Protein AF-0000000075637520 (afdb_homodimer)

Organism: Culex quinquefasciatus (NCBI:txid7176)

Secondary structure (DSSP, 8-state):
----------HHHHHHHHHHHHHHHHHHHHHH---HHHHHHHSSS--HHHHHHHHHHHHHHHHHHHHHHH--EEEEE-SS-EEGGGSPPPEEEEEES--S-TTT--HHHHHHHHHTT-HHHHS-HHHHHHHHHHTTT-SS------------TTHHHHHHHHSPPHHHHEEEEEETTEEE-HHHHEEEEEETTEEEEEESPPPHHHHB-GGGB-TT---B---SPP-EETTTEEPTT---S---SS-STTSEEEEEEEEEGGG--SSSSSS--SEEEEEE-TTS---TTTS-EEE-TTEEEEEEEEEEEEEE-TTGGGS-HHHHTSB-TTTS--SSBSS--HHHHHHHHHHHHHHHHHSSB-TTS--BTTPPBP-GGGHHHHHHHHHHHHHHHHHHHHT---TT------PPBSSEEEEEEEEEEEE--TTSSS-----SS-GGGEEEEEEEEEES-SEE--EEEEESS-HHHHHHHHHHHHHHHT---HHHHHHHHIIIIIHHHHHHHHHHHHHHHHHHHHHHHTTS--/----------HHHHHHHHHHHHHHHHHHHHHH---HHHHHHHSSS--THHHHHHHHHHHHHHHHHHHHHH--EEEEE-SS-EEGGGSPPPEEEEEES--S-TTT--HHHHHHHHHTT-HHHHS-HHHHHHHHHHHTT--S------------TTHHHHHHHHSPPHHHHEEEEEETTEEE-HHHHEEEEEETTEEEEEESPPPHHHHB-GGGB-TT---B---SPP-EETTTEEPTT---S---SS-STTSSEEEEEEEEGGG--SSSSSS--SEEEEEE-TTS---TTTS-EEE-TTEEEEEEEEEEEEEE-TTGGGS-HHHHTSB-TTTS--SSBSS--HHHHHHHHHHHHHHHHHSSB-TTS--BTTPPBP-GGGHHHHHHHHHHHHHHHHHHHHT---TT------PPBSSEEEEEEEEEEEE--TTTS------SS-GGGEEEEEEEEEES-SEE--EEEEESS-HHHHHHHHHHHHHHHT---HHHHHHHHIIIIIHHHHHHHHHHHHHHHHHHHHHHHTTS--

Solvent-accessible surface area (backbone atoms only — not comparable to full-atom values): 56866 Å² total; per-residue (Å²): 137,81,82,74,78,73,79,70,79,66,58,66,58,53,51,52,49,49,50,51,41,46,48,49,29,46,51,50,36,32,71,64,43,79,27,64,45,47,37,48,60,66,43,87,84,56,63,71,66,55,58,50,44,52,50,49,43,51,51,51,45,48,51,52,50,49,49,39,70,71,52,30,65,39,81,33,39,41,61,58,72,38,54,42,54,70,42,66,46,64,10,41,35,41,31,59,43,53,56,40,45,40,90,81,54,41,61,71,61,48,48,52,27,53,75,65,71,40,40,81,77,71,46,54,71,70,56,49,52,44,49,52,42,52,48,66,57,26,76,57,78,74,69,77,69,80,68,75,51,56,65,40,87,53,38,60,60,45,45,61,69,40,36,67,55,64,79,67,34,47,73,46,26,28,54,58,78,37,80,47,63,48,72,79,53,34,28,53,28,52,29,75,76,39,73,25,34,30,29,43,48,60,15,43,80,67,44,33,32,62,90,48,32,30,89,83,65,70,54,46,67,40,78,67,72,68,28,58,40,80,87,77,34,62,43,93,88,45,58,35,51,47,54,43,64,48,27,24,65,58,39,26,44,36,40,30,35,41,43,50,56,80,30,62,55,60,66,51,45,90,63,57,67,38,33,40,36,29,78,42,47,34,84,47,70,73,56,64,86,79,48,63,51,73,44,51,66,33,22,32,36,40,35,36,32,48,73,47,37,38,38,59,38,73,72,39,63,71,49,54,45,79,78,64,60,23,37,51,54,80,72,50,87,52,78,58,31,63,52,48,37,34,60,43,43,47,52,51,39,50,38,52,46,19,30,71,74,60,66,18,35,53,82,55,44,86,42,43,62,85,57,44,29,44,24,67,67,44,45,66,50,48,51,47,32,52,50,50,49,52,50,28,53,51,24,53,75,70,67,43,85,55,83,90,45,73,69,70,81,58,48,47,41,38,48,41,67,44,79,41,78,42,73,32,61,35,66,37,44,75,83,53,53,80,70,76,70,61,68,86,69,74,64,94,46,48,39,50,24,35,42,38,38,22,35,56,50,37,55,38,64,32,36,30,33,34,60,69,50,45,71,60,50,50,46,8,52,44,9,36,47,32,34,71,68,34,52,31,11,40,48,48,49,51,49,45,47,39,36,66,50,53,44,33,50,52,50,49,53,49,50,52,50,52,51,56,52,53,56,57,58,60,60,60,65,66,64,68,76,112,136,82,80,76,80,75,81,72,78,69,57,66,60,53,51,52,52,47,49,51,46,48,48,48,38,49,51,50,38,37,70,62,44,76,26,62,46,53,36,49,66,69,41,89,84,62,67,70,66,55,57,49,44,53,50,49,41,51,51,44,44,47,49,53,49,51,49,38,71,72,48,32,56,38,26,38,72,44,94,56,73,38,55,42,54,72,43,66,44,66,10,40,36,42,31,60,42,50,58,39,44,40,87,80,53,41,61,71,60,46,48,53,26,53,74,65,70,40,39,80,79,70,47,55,71,68,56,49,52,44,48,52,40,51,50,66,55,25,74,57,78,75,67,75,66,80,66,77,48,58,66,41,85,53,38,61,60,46,43,60,69,40,39,67,55,64,78,66,34,49,74,45,27,29,53,57,79,37,80,46,63,49,73,78,54,35,28,54,27,51,28,72,78,39,73,26,34,31,29,42,49,60,15,45,80,68,45,34,33,63,90,50,31,29,87,82,62,70,54,46,67,40,78,65,72,67,29,60,41,82,88,76,33,63,43,93,88,46,57,34,52,46,56,43,69,49,31,32,89,60,40,24,43,36,38,30,35,42,43,49,55,78,30,59,54,42,66,49,45,91,26,45,66,40,32,40,36,30,78,42,49,36,86,48,70,73,56,66,73,51,46,63,43,58,45,33,67,31,21,34,36,43,34,36,32,48,74,47,36,38,36,58,37,76,73,39,62,70,48,54,47,80,78,54,55,23,36,50,53,81,72,49,88,50,77,58,32,64,52,48,37,33,60,42,43,48,53,52,39,52,36,52,46,20,32,71,74,61,66,20,35,52,80,55,44,86,41,43,64,86,57,46,31,44,24,69,67,42,44,65,49,47,53,47,33,54,50,49,49,51,49,29,52,44,24,55,74,69,68,43,85,57,86,90,47,73,70,69,81,62,48,46,39,39,50,43,68,43,78,40,72,46,72,47,77,44,83,41,70,67,80,77,55,80,67,78,74,63,70,87,72,70,70,94,47,46,39,48,25,35,41,38,40,25,35,63,51,36,56,39,64,34,36,30,33,36,60,71,46,44,71,66,52,51,50,49,37,43,44,2,33,35,6,18,50,32,30,36,45,74,65,40,52,51,48,46,48,38,44,67,50,53,42,50,50,50,52,49,53,47,51,50,51,51,52,56,54,53,58,58,59,61,61,62,66,68,65,68,77,111

pLDDT: mean 79.51, std 17.0, range [26.41, 98.44]

Radius of gyration: 40.99 Å; Cα contacts (8 Å, |Δi|>4): 1881; chains: 2; bounding box: 106×141×82 Å

Nearest PDB structures (foldseek):
  9btu-assembly1_B  TM=6.137E-01  e=2.411E-18  Homo sapiens
  9btg-assembly1_B  TM=5.926E-01  e=7.525E-19  Homo sapiens
  9blr-assembly1_B  TM=6.128E-01  e=3.624E-18  Homo sapiens
  9btg-assembly1_A  TM=6.093E-01  e=1.033E-17  Homo sapiens
  6wth-assembly1_B  TM=6.065E-01  e=1.000E-16  Homo sapiens

Foldseek 3Di:
DPPPPCPPPPPVVVVVVLVVLLLVLQCVCLVVFPFPLSVQVSDPPHDPVSVVLVVVLVVVLVVLVVVCVQDQKDWDWDPDWDFQQQAFDWKKKKAFLQQAFCVLPNPVVCLVCQVVVNNPVPPDPLSVLLVQLLVQLFPDPSHPDPPPPFFDQCSLVSSVVGGDDPPQWFDWKDALQHTDDVPVQWKWFQESNGTIIMGQAAACVAWWDVVFFAPPDHGIDDDDDAQADLQPTGDVVTQGSHTFQWFDLSRGMKTKTKDFQNSDDQRRYPSAGFMWMDTDHNNADDYRVPDTDGFHFQKEKEKAKDKAKAAEDPVLVPDDCVSSQADAQPRDDDSTTSTAFLRVLVLSQLQVLLCVQQVAGDSNGGHGHPGTHGTPVCVVVSVVSVVLQVVLVVCVVVVHDDPPRDHSSRTGHNIHMDIDIDMDMDRHPPVPDPPPVPDPDDVVGMTMYMYGYGYNGRIDIYIYMDGDQDPVNSVVVSQVSCCVSRVDDVVSVVSVVCSNPVSSVVVVVVVVVVVVVVVVVVVVVVPPPD/DDPPPPPPPPVVVVVVVLVVLLVVLLCVCLVPFPFPLSVQVPDPPHDDVSVVLVVVLVVVLVVLVVVCVQDQKDWFWDPDWDFQQQAFDWKKKKAFLQQAFCVLPNVVVCLVCQVVVNNPVPDDPLSVLLVQLLVQLFPDVSDPDPPPPFFDQCSLVSSVVGGDDPPQWFDWKDALNHTDDVPVQWKWFQESNGTITMGQAAACVAWWDCVFFAPPQHGIDDDDHAQADLQPTGDVPTQGSHTFQWFDLSRGMKTKTKDFQNSDDQRGYDSAGFMWMDTFHNNADDYRVPDTDGFHFQKEKEKAKDKAKAAEDPVLVPDDCVSSQADAQPRDDDSTTSGDFLRVLVLSLLQVLLCVQQVAGDSNGGHGHPGTHGTPVCVVVSVVSVVLQVVLVVCVVVVHDDPPRDHSSRTGHNIHMDIDIDMDMDRHPPVPDPPDPPDPDDVVGMTMYMYGYGYNGRIDIYIYMDGDCDPVNSVVSSQVSCCVSRVQHPVSVVSVCCSNPVVSVVVVVVVVVVVVVVVVVVVVVVPPPD

Sequence (1060 aa):
MELEDGHKPDSPLRRKVLLKLSKQAGYEFCDVTSIHGVKQCFGSDKFLPEKYRVQYCLNQMYSVYRKWERDPIIVSFDQHPQPIYSIPFPAITICPETKVKSSTLNLTETFILVRSRKLDETMDSERVRKLMALLQLCDYQLYDRNENATADEDTLQLLRQLAIPSFEVFNACLWRASSFRCLNLFKTTLTEKGFCFTFNMIGNNELLRKEELDSRYAFNSETRESHWDLDTGYRQGGVFPFRVVAGDYNEGLKVMLLAKKVDMDYFCGDKFQGFRVLLHMPNEYPQLSSQFFRIPLNQELIVTVTPRVMSTDDHAMLYSADKRNCYHGTERYLRFFRIYNRRNCEVECLTNITLQLCDCVRFWMPRPVGAPLCGLRDNPCAEKAMSNMIKAEAAKVKGESVENAAYCNCMPSCTHVEYQTQISQADWEWQQGGFFDFDKRQPDDVHQSKMVIYFKESHFIPISRNEINSISDLFASAGGLMGLFMGVSLISLVELLYYCTVRPFTLWKLSRRRRSSANHCSSKESDGVQMELEDGHKPDSPLRRKVLLKLSKQAGYEFCDVTSIHGVKQCFGSDKFLPEKYRVQYCLNQMYSVYRKWERDPIIVSFDQHPQPIYSIPFPAITICPETKVKSSTLNLTETFILVRSRKLDETMDSERVRKLMALLQLCDYQLYDRNENATADEDTLQLLRQLAIPSFEVFNACLWRASSFRCLNLFKTTLTEKGFCFTFNMIGNNELLRKEELDSRYAFNSETRESHWDLDTGYRQGGVFPFRVVAGDYNEGLKVMLLAKKVDMDYFCGDKFQGFRVLLHMPNEYPQLSSQFFRIPLNQELIVTVTPRVMSTDDHAMLYSADKRNCYHGTERYLRFFRIYNRRNCEVECLTNITLQLCDCVRFWMPRPVGAPLCGLRDNPCAEKAMSNMIKAEAAKVKGESVENAAYCNCMPSCTHVEYQTQISQADWEWQQGGFFDFDKRQPDDVHQSKMVIYFKESHFIPISRNEINSISDLFASAGGLMGLFMGVSLISLVELLYYCTVRPFTLWKLSRRRRSSANHCSSKESDGVQ

InterPro domains:
  IPR001873 Epithelial sodium channel [PF00858] (29-499)
  IPR001873 Epithelial sodium channel [PR01078] (85-101)
  IPR001873 Epithelial sodium channel [PR01078] (274-292)
  IPR001873 Epithelial sodium channel [PR01078] (351-368)
  IPR001873 Epithelial sodium channel [PR01078] (410-430)
  IPR001873 Epithelial sodium channel [PR01078] (479-495)
  IPR001873 Epithelial sodium channel [PTHR11690] (25-506)

Structure (mmCIF, N/CA/C/O backbone):
data_AF-0000000075637520-model_v1
#
loop_
_entity.id
_entity.type
_entity.pdbx_description
1 polymer Pickpocket
#
loop_
_atom_site.group_PDB
_atom_site.id
_atom_site.type_symbol
_atom_site.label_atom_id
_atom_site.label_alt_id
_atom_site.label_comp_id
_atom_site.label_asym_id
_atom_site.label_entity_id
_atom_site.label_seq_id
_atom_site.pdbx_PDB_ins_code
_atom_site.Cartn_x
_atom_site.Cartn_y
_atom_site.Cartn_z
_atom_site.occupancy
_atom_site.B_iso_or_equiv
_atom_site.auth_seq_id
_atom_site.auth_comp_id
_atom_site.auth_asym_id
_atom_site.auth_atom_id
_atom_site.pdbx_PDB_model_num
ATOM 1 N N . MET A 1 1 ? 48.969 73 46.875 1 26.84 1 MET A N 1
ATOM 2 C CA . MET A 1 1 ? 47.594 72.812 47.312 1 26.84 1 MET A CA 1
ATOM 3 C C . MET A 1 1 ? 46.688 72.5 46.125 1 26.84 1 MET A C 1
ATOM 5 O O . MET A 1 1 ? 46.469 73.375 45.281 1 26.84 1 MET A O 1
ATOM 9 N N . GLU A 1 2 ? 46.812 71.25 45.594 1 30.94 2 GLU A N 1
ATOM 10 C CA . GLU A 1 2 ? 46.219 70.562 44.438 1 30.94 2 GLU A CA 1
ATOM 11 C C . GLU A 1 2 ? 44.688 70.562 44.531 1 30.94 2 GLU A C 1
ATOM 13 O O . GLU A 1 2 ? 44.156 70.188 45.562 1 30.94 2 GLU A O 1
ATOM 18 N N . LEU A 1 3 ? 44 71.5 43.875 1 32.38 3 LEU A N 1
ATOM 19 C CA . LEU A 1 3 ? 42.562 71.625 43.719 1 32.38 3 LEU A CA 1
ATOM 20 C C . LEU A 1 3 ? 42 70.312 43.18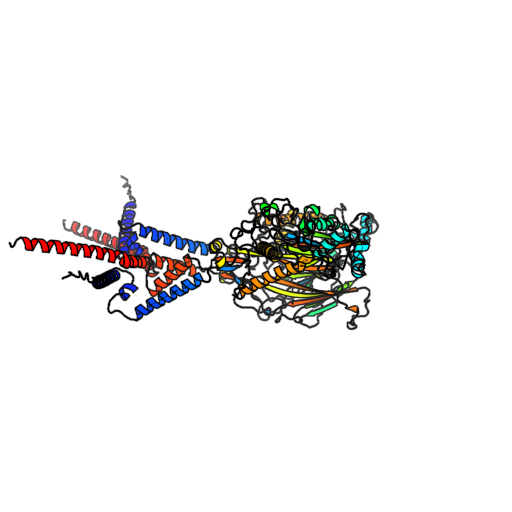8 1 32.38 3 LEU A C 1
ATOM 22 O O . LEU A 1 3 ? 42.312 69.875 42.062 1 32.38 3 LEU A O 1
ATOM 26 N N . GLU A 1 4 ? 41.969 69.25 44.031 1 31.64 4 GLU A N 1
ATOM 27 C CA . GLU A 1 4 ? 41.219 68 43.75 1 31.64 4 GLU A CA 1
ATOM 28 C C . GLU A 1 4 ? 39.781 68.312 43.312 1 31.64 4 GLU A C 1
ATOM 30 O O . GLU A 1 4 ? 39.031 68.875 44.062 1 31.64 4 GLU A O 1
ATOM 35 N N . ASP A 1 5 ? 39.594 68.625 42.031 1 33.69 5 ASP A N 1
ATOM 36 C CA . ASP A 1 5 ? 38.312 68.75 41.375 1 33.69 5 ASP A CA 1
ATOM 37 C C . ASP A 1 5 ? 37.438 67.562 41.594 1 33.69 5 ASP A C 1
ATOM 39 O O . ASP A 1 5 ? 37.719 66.5 41.062 1 33.69 5 ASP A O 1
ATOM 43 N N . GLY A 1 6 ? 37.062 67.188 42.875 1 34.22 6 GLY A N 1
ATOM 44 C CA . GLY A 1 6 ? 36.094 66.188 43.188 1 34.22 6 GLY A CA 1
ATOM 45 C C . GLY A 1 6 ? 34.812 66.312 42.406 1 34.22 6 GLY A C 1
ATOM 46 O O . GLY A 1 6 ? 33.906 67.062 42.75 1 34.22 6 GLY A O 1
ATOM 47 N N . HIS A 1 7 ? 34.781 66.25 41.062 1 36.75 7 HIS A N 1
ATOM 48 C CA . HIS A 1 7 ? 33.531 66.125 40.312 1 36.75 7 HIS A CA 1
ATOM 49 C C . HIS A 1 7 ? 32.656 65 40.812 1 36.75 7 HIS A C 1
ATOM 51 O O . HIS A 1 7 ? 33.031 63.812 40.656 1 36.75 7 HIS A O 1
ATOM 57 N N . LYS A 1 8 ? 32.031 65.125 42.062 1 42.31 8 LYS A N 1
ATOM 58 C CA . LYS A 1 8 ? 31.062 64.188 42.625 1 42.31 8 LYS A CA 1
ATOM 59 C C . LYS A 1 8 ? 30 63.812 41.625 1 42.31 8 LYS A C 1
ATOM 61 O O . LYS A 1 8 ? 29.469 64.688 40.906 1 42.31 8 LYS A O 1
ATOM 66 N N . PRO A 1 9 ? 29.969 62.562 41.281 1 41.44 9 PRO A N 1
ATOM 67 C CA . PRO A 1 9 ? 29.016 62 40.312 1 41.44 9 PRO A CA 1
ATOM 68 C C . PRO A 1 9 ? 27.562 62.344 40.656 1 41.44 9 PRO A C 1
ATOM 70 O O . PRO A 1 9 ? 27.125 62.125 41.781 1 41.44 9 PRO A O 1
ATOM 73 N N . ASP A 1 10 ? 26.984 63.5 40.188 1 45.56 10 ASP A N 1
ATOM 74 C CA . ASP A 1 10 ? 25.594 63.938 40.094 1 45.56 10 ASP A CA 1
ATOM 75 C C . ASP A 1 10 ? 24.688 62.812 39.625 1 45.56 10 ASP A C 1
ATOM 77 O O . ASP A 1 10 ? 23.531 63.031 39.281 1 45.56 10 ASP A O 1
ATOM 81 N N . SER A 1 11 ? 25.188 61.562 39.75 1 51.53 11 SER A N 1
ATOM 82 C CA . SER A 1 11 ? 24.516 60.438 39.125 1 51.53 11 SER A CA 1
ATOM 83 C C . SER A 1 11 ? 23.234 60.094 39.875 1 51.53 11 SER A C 1
ATOM 85 O O . SER A 1 11 ? 22.234 59.719 39.25 1 51.53 11 SER A O 1
ATOM 87 N N . PRO A 1 12 ? 23.219 60.312 41.219 1 58.28 12 PRO A N 1
ATOM 88 C CA . PRO A 1 12 ? 21.984 59.875 41.906 1 58.28 12 PRO A CA 1
ATOM 89 C C . PRO A 1 12 ? 20.797 60.781 41.625 1 58.28 12 PRO A C 1
ATOM 91 O O . PRO A 1 12 ? 19.656 60.344 41.594 1 58.28 12 PRO A O 1
ATOM 94 N N . LEU A 1 13 ? 21 62.062 41.375 1 56.91 13 LEU A N 1
ATOM 95 C CA . LEU A 1 13 ? 19.938 63.031 41.156 1 56.91 13 LEU A CA 1
ATOM 96 C C . LEU A 1 13 ? 19.266 62.812 39.812 1 56.91 13 LEU A C 1
ATOM 98 O O . LEU A 1 13 ? 18.047 62.938 39.688 1 56.91 13 LEU A O 1
ATOM 102 N N . ARG A 1 14 ? 20.047 62.344 38.906 1 57.91 14 ARG A N 1
ATOM 103 C CA . ARG A 1 14 ? 19.5 62.062 37.594 1 57.91 14 ARG A CA 1
ATOM 104 C C . ARG A 1 14 ? 18.562 60.875 37.625 1 57.91 14 ARG A C 1
ATOM 106 O O . ARG A 1 14 ? 17.516 60.875 37 1 57.91 14 ARG A O 1
ATOM 113 N N . ARG A 1 15 ? 18.969 59.969 38.469 1 58.31 15 ARG A N 1
ATOM 114 C CA . ARG A 1 15 ? 18.125 58.781 38.594 1 58.31 15 ARG A CA 1
ATOM 115 C C . ARG A 1 15 ? 16.812 59.125 39.281 1 58.31 15 ARG A C 1
ATOM 117 O O . ARG A 1 15 ? 15.758 58.594 38.906 1 58.31 15 ARG A O 1
ATOM 124 N N . LYS A 1 16 ? 16.859 59.969 40.25 1 61.53 16 LYS A N 1
ATOM 125 C CA . LYS A 1 16 ? 15.664 60.375 41 1 61.53 16 LYS A CA 1
ATOM 126 C C . LYS A 1 16 ? 14.727 61.188 40.094 1 61.53 16 LYS A C 1
ATOM 128 O O . LYS A 1 16 ? 13.508 61.031 40.156 1 61.53 16 LYS A O 1
ATOM 133 N N . VAL A 1 17 ? 15.312 62 39.344 1 59.28 17 VAL A N 1
ATOM 134 C CA . VAL A 1 17 ? 14.523 62.844 38.406 1 59.28 17 VAL A CA 1
ATOM 135 C C . VAL A 1 17 ? 13.906 61.969 37.344 1 59.28 17 VAL A C 1
ATOM 137 O O . VAL A 1 17 ? 12.734 62.156 36.969 1 59.28 17 VAL A O 1
ATOM 140 N N . LEU A 1 18 ? 14.656 61.094 36.938 1 60.22 18 LEU A N 1
ATOM 141 C CA . LEU A 1 18 ? 14.148 60.156 35.906 1 60.22 18 LEU A CA 1
ATOM 142 C C . LEU A 1 18 ? 13.031 59.281 36.469 1 60.22 18 LEU A C 1
ATOM 144 O O . LEU A 1 18 ? 12.039 59.031 35.781 1 60.22 18 LEU A O 1
ATOM 148 N N . LEU A 1 19 ? 13.18 58.938 37.625 1 60.75 19 LEU A N 1
ATOM 149 C CA . LEU A 1 19 ? 12.141 58.156 38.312 1 60.75 19 LEU A CA 1
ATOM 150 C C . LEU A 1 19 ? 10.883 59 38.5 1 60.75 19 LEU A C 1
ATOM 152 O O . LEU A 1 19 ? 9.766 58.531 38.344 1 60.75 19 LEU A O 1
ATOM 156 N N . LYS A 1 20 ? 11.086 60.219 38.906 1 58.69 20 LYS A N 1
ATOM 157 C CA . LYS A 1 20 ? 9.961 61.125 39.094 1 58.69 20 LYS A CA 1
ATOM 158 C C . LYS A 1 20 ? 9.258 61.406 37.75 1 58.69 20 LYS A C 1
ATOM 160 O O . LYS A 1 20 ? 8.031 61.438 37.688 1 58.69 20 LYS A O 1
ATOM 165 N N . LEU A 1 21 ? 9.984 61.531 36.75 1 58.84 21 LEU A N 1
ATOM 166 C CA . LEU A 1 21 ? 9.422 61.781 35.438 1 58.84 21 LEU A CA 1
ATOM 167 C C . LEU A 1 21 ? 8.727 60.531 34.906 1 58.84 21 LEU A C 1
ATOM 169 O O . LEU A 1 21 ? 7.672 60.625 34.25 1 58.84 21 LEU A O 1
ATOM 173 N N . SER A 1 22 ? 9.258 59.5 35.156 1 62.38 22 SER A N 1
ATOM 174 C CA . SER A 1 22 ? 8.625 58.25 34.781 1 62.38 22 SER A CA 1
ATOM 175 C C . SER A 1 22 ? 7.316 58.031 35.531 1 62.38 22 SER A C 1
ATOM 177 O O . SER A 1 22 ? 6.332 57.562 34.969 1 62.38 22 SER A O 1
ATOM 179 N N . LYS A 1 23 ? 7.363 58.375 36.75 1 58.75 23 LYS A N 1
ATOM 180 C CA . LYS A 1 23 ? 6.148 58.312 37.562 1 58.75 23 LYS A CA 1
ATOM 181 C C . LYS A 1 23 ? 5.094 59.281 37.031 1 58.75 23 LYS A C 1
ATOM 183 O O . LYS A 1 23 ? 3.904 58.969 37 1 58.75 23 LYS A O 1
ATOM 188 N N . GLN A 1 24 ? 5.504 60.438 36.719 1 58 24 GLN A N 1
ATOM 189 C CA . GLN A 1 24 ? 4.578 61.438 36.188 1 58 24 GLN A CA 1
ATOM 190 C C . GLN A 1 24 ? 4.004 60.969 34.844 1 58 24 GLN A C 1
ATOM 192 O O . GLN A 1 24 ? 2.807 61.125 34.594 1 58 24 GLN A O 1
ATOM 197 N N . ALA A 1 25 ? 4.875 60.469 34.062 1 60.19 25 ALA A N 1
ATOM 198 C CA . ALA A 1 25 ? 4.422 59.938 32.812 1 60.19 25 ALA A CA 1
ATOM 199 C C . ALA A 1 25 ? 3.459 58.781 33 1 60.19 25 ALA A C 1
ATOM 201 O O . ALA A 1 25 ? 2.486 58.625 32.25 1 60.19 25 ALA A O 1
ATOM 202 N N . GLY A 1 26 ? 3.758 58 33.969 1 59.62 26 GLY A N 1
ATOM 203 C CA . GLY A 1 26 ? 2.859 56.906 34.312 1 59.62 26 GLY A CA 1
ATOM 204 C C . GLY A 1 26 ? 1.489 57.406 34.75 1 59.62 26 GLY A C 1
ATOM 205 O O . GLY A 1 26 ? 0.47 56.844 34.344 1 59.62 26 GLY A O 1
ATOM 206 N N . TYR A 1 27 ? 1.514 58.438 35.562 1 58.19 27 TYR A N 1
ATOM 207 C CA . TYR A 1 27 ? 0.261 59.031 36.031 1 58.19 27 TYR A CA 1
ATOM 208 C C . TYR A 1 27 ? -0.515 59.625 34.875 1 58.19 27 TYR A C 1
ATOM 210 O O . TYR A 1 27 ? -1.737 59.5 34.781 1 58.19 27 TYR A O 1
ATOM 218 N N . GLU A 1 28 ? 0.182 60.25 34.062 1 55.16 28 GLU A N 1
ATOM 219 C CA . GLU A 1 28 ? -0.465 60.844 32.875 1 55.16 28 GLU A CA 1
ATOM 220 C C . GLU A 1 28 ? -1.044 59.781 31.969 1 55.16 28 GLU A C 1
ATOM 222 O O . GLU A 1 28 ? -2.137 59.938 31.422 1 55.16 28 GLU A O 1
ATOM 227 N N . PHE A 1 29 ? -0.34 58.781 31.875 1 53.41 29 PHE A N 1
ATOM 228 C CA . PHE A 1 29 ? -0.807 57.625 31.094 1 53.41 29 PHE A CA 1
ATOM 229 C C . PHE A 1 29 ? -2.078 57.062 31.688 1 53.41 29 PHE A C 1
ATOM 231 O O . PHE A 1 29 ? -3.021 56.719 30.969 1 53.41 29 PHE A O 1
ATOM 238 N N . CYS A 1 30 ? -1.952 56.844 32.938 1 54.62 30 CYS A N 1
ATOM 239 C CA . CYS A 1 30 ? -3.111 56.281 33.625 1 54.62 30 CYS A CA 1
ATOM 240 C C . CYS A 1 30 ? -4.336 57.188 33.438 1 54.62 30 CYS A C 1
ATOM 242 O O . CYS A 1 30 ? -5.465 56.688 33.406 1 54.62 30 CYS A O 1
ATOM 244 N N . ASP A 1 31 ? -4.027 58.375 33.312 1 52.69 31 ASP A N 1
ATOM 245 C CA . ASP A 1 31 ? -5.133 59.344 33.188 1 52.69 31 ASP A CA 1
ATOM 246 C C . ASP A 1 31 ? -5.711 59.312 31.766 1 52.69 31 ASP A C 1
ATOM 248 O O . ASP A 1 31 ? -6.902 59.562 31.562 1 52.69 31 ASP A O 1
ATOM 252 N N . VAL A 1 32 ? -4.781 58.906 30.922 1 48.09 32 VAL A N 1
ATOM 253 C CA . VAL A 1 32 ? -5.211 59 29.531 1 48.09 32 VAL A CA 1
ATOM 254 C C . VAL A 1 32 ? -5.492 57.625 28.969 1 48.09 32 VAL A C 1
ATOM 256 O O . VAL A 1 32 ? -6.215 57.469 27.984 1 48.09 32 VAL A O 1
ATOM 259 N N . THR A 1 33 ? -4.879 56.75 29.719 1 49.03 33 THR A N 1
ATOM 260 C CA . THR A 1 33 ? -4.988 55.406 29.125 1 49.03 33 THR A CA 1
ATOM 261 C C . THR A 1 33 ? -6.402 54.875 29.297 1 49.03 33 THR A C 1
ATOM 263 O O . THR A 1 33 ? -7.07 55.156 30.297 1 49.03 33 THR A O 1
ATOM 266 N N . SER A 1 34 ? -6.93 54.531 28.344 1 46.91 34 SER A N 1
ATOM 267 C CA . SER A 1 34 ? -8.234 53.875 28.344 1 46.91 34 SER A CA 1
ATOM 268 C C . SER A 1 34 ? -8.125 52.438 28.812 1 46.91 34 SER A C 1
ATOM 270 O O . SER A 1 34 ? -9.117 51.688 28.812 1 46.91 34 SER A O 1
ATOM 272 N N . ILE A 1 35 ? -6.965 52.062 29.219 1 47.81 35 ILE A N 1
ATOM 273 C CA . ILE A 1 35 ? -6.793 50.719 29.719 1 47.81 35 ILE A CA 1
ATOM 274 C C . ILE A 1 35 ? -7.301 50.625 31.156 1 47.81 35 ILE A C 1
ATOM 276 O O . ILE A 1 35 ? -6.727 51.25 32.062 1 47.81 35 ILE A O 1
ATOM 280 N N . HIS A 1 36 ? -8.484 50.188 31.156 1 46.47 36 HIS A N 1
ATOM 281 C CA . HIS A 1 36 ? -9.094 50.094 32.469 1 46.47 36 HIS A CA 1
ATOM 282 C C . HIS A 1 36 ? -8.102 49.531 33.5 1 46.47 36 HIS A C 1
ATOM 284 O O . HIS A 1 36 ? -8.055 50 34.625 1 46.47 36 HIS A O 1
ATOM 290 N N . GLY A 1 37 ? -7.289 48.594 33.062 1 47.81 37 GLY A N 1
ATOM 291 C CA . GLY A 1 37 ? -6.453 47.938 34.062 1 47.81 37 GLY A CA 1
ATOM 292 C C . GLY A 1 37 ? -5.27 48.75 34.5 1 47.81 37 GLY A C 1
ATOM 293 O O . GLY A 1 37 ? -4.793 48.625 35.625 1 47.81 37 GLY A O 1
ATOM 294 N N . VAL A 1 38 ? -4.773 49.594 33.656 1 50.38 38 VAL A N 1
ATOM 295 C CA . VAL A 1 38 ? -3.566 50.344 34 1 50.38 38 VAL A CA 1
ATOM 296 C C . VAL A 1 38 ? -3.918 51.5 34.938 1 50.38 38 VAL A C 1
ATOM 298 O O . VAL A 1 38 ? -3.137 51.812 35.844 1 50.38 38 VAL A O 1
ATOM 301 N N . LYS A 1 39 ? -5.012 52.125 34.625 1 48.44 39 LYS A N 1
ATOM 302 C CA . LYS A 1 39 ? -5.371 53.188 35.562 1 48.44 39 LYS A CA 1
ATOM 303 C C . LYS A 1 39 ? -5.328 52.656 37 1 48.44 39 LYS A C 1
ATOM 305 O O . LYS A 1 39 ? -4.91 53.406 37.938 1 48.44 39 LYS A O 1
ATOM 310 N N . GLN A 1 40 ? -5.688 51.438 37 1 43.75 40 GLN A N 1
ATOM 311 C CA . GLN A 1 40 ? -5.742 50.875 38.344 1 43.75 40 GLN A CA 1
ATOM 312 C C . GLN A 1 40 ? -4.355 50.469 38.844 1 43.75 40 GLN A C 1
ATOM 314 O O . GLN A 1 40 ? -4.113 50.375 40.031 1 43.75 40 GLN A O 1
ATOM 319 N N . CYS A 1 41 ? -3.471 50.219 37.969 1 45.69 41 CYS A N 1
ATOM 320 C CA . CYS A 1 41 ? -2.182 49.688 38.406 1 45.69 41 CYS A CA 1
ATOM 321 C C . CYS A 1 41 ? -1.278 50.812 38.906 1 45.69 41 CYS A C 1
ATOM 323 O O . CYS A 1 41 ? -0.438 50.594 39.781 1 45.69 41 CYS A O 1
ATOM 325 N N . PHE A 1 42 ? -1.186 52 38.312 1 45.19 42 PHE A N 1
ATOM 326 C CA . PHE A 1 42 ? -0.222 53 38.75 1 45.19 42 PHE A CA 1
ATOM 327 C C . PHE A 1 42 ? -0.815 53.906 39.812 1 45.19 42 PHE A C 1
ATOM 329 O O . PHE A 1 42 ? -0.13 54.781 40.344 1 45.19 42 PHE A O 1
ATOM 336 N N . GLY A 1 43 ? -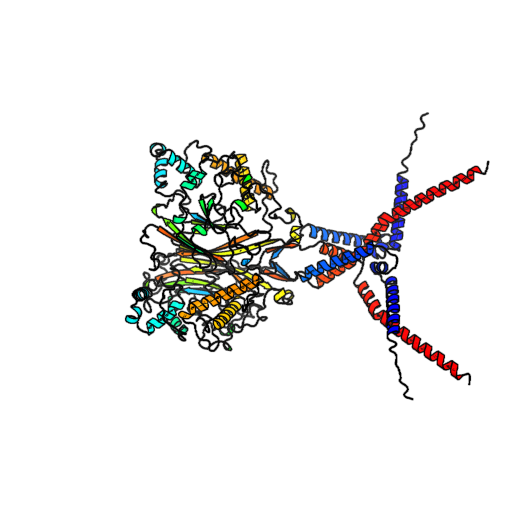2.104 54 39.969 1 41.69 43 GLY A N 1
ATOM 337 C CA . GLY A 1 43 ? -2.436 54.844 41.094 1 41.69 43 GLY A CA 1
ATOM 338 C C . GLY A 1 43 ? -1.85 54.312 42.406 1 41.69 43 GLY A C 1
ATOM 339 O O . GLY A 1 43 ? -1.576 53.125 42.562 1 41.69 43 GLY A O 1
ATOM 340 N N . SER A 1 44 ? -1.062 55.156 43.094 1 45 44 SER A N 1
ATOM 341 C CA . SER A 1 44 ? -0.358 55.031 44.344 1 45 44 SER A CA 1
ATOM 342 C C . SER A 1 44 ? -1.021 53.969 45.25 1 45 44 SER A C 1
ATOM 344 O O . SER A 1 44 ? -0.338 53.219 45.938 1 45 44 SER A O 1
ATOM 346 N N . ASP A 1 45 ? -2.318 54.25 45.688 1 40.41 45 ASP A N 1
ATOM 347 C CA . ASP A 1 45 ? -2.934 53.469 46.75 1 40.41 45 ASP A CA 1
ATOM 348 C C . ASP A 1 45 ? -3.402 52.125 46.219 1 40.41 45 ASP A C 1
ATOM 350 O O . ASP A 1 45 ? -4.012 51.344 46.969 1 40.41 45 ASP A O 1
ATOM 354 N N . LYS A 1 46 ? -3.787 52.031 45.031 1 45.44 46 LYS A N 1
ATOM 355 C CA . LYS A 1 46 ? -4.73 50.969 44.656 1 45.44 46 LYS A CA 1
ATOM 356 C C . LYS A 1 46 ? -4.02 49.625 44.5 1 45.44 46 LYS A C 1
ATOM 358 O O . LYS A 1 46 ? -2.84 49.594 44.125 1 45.44 46 LYS A O 1
ATOM 363 N N . PHE A 1 47 ? -4.816 48.281 44.844 1 49.28 47 PHE A N 1
ATOM 364 C CA . PHE A 1 47 ? -4.969 47.031 45.531 1 49.28 47 PHE A CA 1
ATOM 365 C C . PHE A 1 47 ? -4.301 45.875 44.781 1 49.28 47 PHE A C 1
ATOM 367 O O . PHE A 1 47 ? -4.195 45.938 43.562 1 49.28 47 PHE A O 1
ATOM 374 N N . LEU A 1 48 ? -3.633 45 45.594 1 56 48 LEU A N 1
ATOM 375 C CA . LEU A 1 48 ? -3.025 43.688 45.562 1 56 48 LEU A CA 1
ATOM 376 C C . LEU A 1 48 ? -3.707 42.781 44.5 1 56 48 LEU A C 1
ATOM 378 O O . LEU A 1 48 ? -3.035 42.094 43.75 1 56 48 LEU A O 1
ATOM 382 N N . PRO A 1 49 ? -4.93 42.906 44.375 1 63.34 49 PRO A N 1
ATOM 383 C CA . PRO A 1 49 ? -5.582 41.969 43.438 1 63.34 49 PRO A CA 1
ATOM 384 C C . PRO A 1 49 ? -5.285 42.312 41.969 1 63.34 49 PRO A C 1
ATOM 386 O O . PRO A 1 49 ? -5.188 41.406 41.156 1 63.34 49 PRO A O 1
ATOM 389 N N . GLU A 1 50 ? -5.027 43.562 41.719 1 63.84 50 GLU A N 1
ATOM 390 C CA . GLU A 1 50 ? -4.758 43.938 40.344 1 63.84 50 GLU A CA 1
ATOM 391 C C . GLU A 1 50 ? -3.371 43.469 39.906 1 63.84 50 GLU A C 1
ATOM 393 O O . GLU A 1 50 ? -3.188 43.031 38.781 1 63.84 50 GLU A O 1
ATOM 398 N N . LYS A 1 51 ? -2.455 43.594 40.812 1 69.62 51 LYS A N 1
ATOM 399 C CA . LYS A 1 51 ? -1.118 43.094 40.531 1 69.62 51 LYS A CA 1
ATOM 400 C C . LYS A 1 51 ? -1.137 41.594 40.312 1 69.62 51 LYS A C 1
ATOM 402 O O . LYS A 1 51 ? -0.438 41.094 39.406 1 69.62 51 LYS A O 1
ATOM 407 N N . TYR A 1 52 ? -1.966 41 41.062 1 74.12 52 TYR A N 1
ATOM 408 C CA . TYR A 1 52 ? -2.09 39.531 40.875 1 74.12 52 TYR A CA 1
ATOM 409 C C . TYR A 1 52 ? -2.738 39.219 39.531 1 74.12 52 TYR A C 1
ATOM 411 O O . TYR A 1 52 ? -2.373 38.219 38.875 1 74.12 52 TYR A O 1
ATOM 419 N N . ARG A 1 53 ? -3.637 40 39.094 1 74.19 53 ARG A N 1
ATOM 420 C CA . ARG A 1 53 ? -4.312 39.781 37.812 1 74.19 53 ARG A CA 1
ATOM 421 C C . ARG A 1 53 ? -3.352 39.969 36.625 1 74.19 53 ARG A C 1
ATOM 423 O O . ARG A 1 53 ? -3.359 39.156 35.688 1 74.19 53 ARG A O 1
ATOM 430 N N . VAL A 1 54 ? -2.531 40.969 36.781 1 74.12 54 VAL A N 1
ATOM 431 C CA . VAL A 1 54 ? -1.56 41.219 35.719 1 74.12 54 VAL A CA 1
ATOM 432 C C . VAL A 1 54 ? -0.515 40.094 35.688 1 74.12 54 VAL A C 1
ATOM 434 O O . VAL A 1 54 ? -0.119 39.625 34.625 1 74.12 54 VAL A O 1
ATOM 437 N N . GLN A 1 55 ? -0.132 39.75 36.906 1 79.81 55 GLN A N 1
ATOM 438 C CA . GLN A 1 55 ? 0.847 38.656 36.969 1 79.81 55 GLN A CA 1
ATOM 439 C C . GLN A 1 55 ? 0.271 37.344 36.406 1 79.81 55 GLN A C 1
ATOM 441 O O . GLN A 1 55 ? 0.968 36.594 35.75 1 79.81 55 GLN A O 1
ATOM 446 N N . TYR A 1 56 ? -0.909 37.125 36.719 1 81.94 56 TYR A N 1
ATOM 447 C CA . TYR A 1 56 ? -1.567 35.938 36.188 1 81.94 56 TYR A CA 1
ATOM 448 C C . TYR A 1 56 ? -1.686 35.969 34.688 1 81.94 56 TYR A C 1
ATOM 450 O O . TYR A 1 56 ? -1.449 34.969 34 1 81.94 56 TYR A O 1
ATOM 458 N N . CYS A 1 57 ? -2.023 37.094 34.094 1 78.31 57 CYS A N 1
ATOM 459 C CA . CYS A 1 57 ? -2.125 37.25 32.656 1 78.31 57 CYS A CA 1
ATOM 460 C C . CYS A 1 57 ? -0.781 37 31.984 1 78.31 57 CYS A C 1
ATOM 462 O O . CYS A 1 57 ? -0.707 36.312 30.969 1 78.31 57 CYS A O 1
ATOM 464 N N . LEU A 1 58 ? 0.196 37.562 32.656 1 82.12 58 LEU A N 1
ATOM 465 C CA . LEU A 1 58 ? 1.527 37.375 32.094 1 82.12 58 LEU A CA 1
ATOM 466 C C . LEU A 1 58 ? 1.946 35.906 32.125 1 82.12 58 LEU A C 1
ATOM 468 O O . LEU A 1 58 ? 2.586 35.406 31.203 1 82.12 58 LEU A O 1
ATOM 472 N N . ASN A 1 59 ? 1.532 35.312 33.188 1 86.75 59 ASN A N 1
ATOM 473 C CA . ASN A 1 59 ? 1.852 33.906 33.281 1 86.75 59 ASN A CA 1
ATOM 474 C C . ASN A 1 59 ? 1.112 33.094 32.219 1 86.75 59 ASN A C 1
ATOM 476 O O . ASN A 1 59 ? 1.672 32.156 31.641 1 86.75 59 ASN A O 1
ATOM 480 N N . GLN A 1 60 ? -0.05 33.438 31.969 1 87.19 60 GLN A N 1
ATOM 481 C CA . GLN A 1 60 ? -0.818 32.719 30.938 1 87.19 60 GLN A CA 1
ATOM 482 C C . GLN A 1 60 ? -0.271 33 29.547 1 87.19 60 GLN A C 1
ATOM 484 O O . GLN A 1 60 ? -0.23 32.125 28.703 1 87.19 60 GLN A O 1
ATOM 489 N N . MET A 1 61 ? 0.129 34.156 29.328 1 83.12 61 MET A N 1
ATOM 490 C CA . MET A 1 61 ? 0.714 34.5 28.031 1 83.12 61 MET A CA 1
ATOM 491 C C . MET A 1 61 ? 2.021 33.75 27.812 1 83.12 61 MET A C 1
ATOM 493 O O . MET A 1 61 ? 2.307 33.312 26.688 1 83.12 61 MET A O 1
ATOM 497 N N . TYR A 1 62 ? 2.666 33.625 28.859 1 88.06 62 TYR A N 1
ATOM 498 C CA . TYR A 1 62 ? 3.92 32.906 28.781 1 88.06 62 TYR A CA 1
ATOM 499 C C . TYR A 1 62 ? 3.662 31.422 28.5 1 88.06 62 TYR A C 1
ATOM 501 O O . TYR A 1 62 ? 4.402 30.781 27.75 1 88.06 62 TYR A O 1
ATOM 509 N N . SER A 1 63 ? 2.713 30.969 29.047 1 86.56 63 SER A N 1
ATOM 510 C CA . SER A 1 63 ? 2.352 29.562 28.812 1 86.56 63 SER A CA 1
ATOM 511 C C . SER A 1 63 ? 1.962 29.344 27.344 1 86.56 63 SER A C 1
ATOM 513 O O . SER A 1 63 ? 2.338 28.328 26.75 1 86.56 63 SER A O 1
ATOM 515 N N . VAL A 1 64 ? 1.246 30.219 26.828 1 83.75 64 VAL A N 1
ATOM 516 C CA . VAL A 1 64 ? 0.829 30.109 25.438 1 83.75 64 VAL A CA 1
ATOM 517 C C . VAL A 1 64 ? 2.043 30.234 24.516 1 83.75 64 VAL A C 1
ATOM 519 O O . VAL A 1 64 ? 2.15 29.531 23.516 1 83.75 64 VAL A O 1
ATOM 522 N N . TYR A 1 65 ? 2.865 31.109 24.922 1 85 65 TYR A N 1
ATOM 523 C CA . TYR A 1 65 ? 4.086 31.297 24.141 1 85 65 TYR A CA 1
ATOM 524 C C . TYR A 1 65 ? 4.945 30.031 24.156 1 85 65 TYR A C 1
ATOM 526 O O . TYR A 1 65 ? 5.477 29.625 23.125 1 85 65 TYR A O 1
ATOM 534 N N . ARG A 1 66 ? 5.078 29.438 25.25 1 84.81 66 ARG A N 1
ATOM 535 C CA . ARG A 1 66 ? 5.883 28.234 25.391 1 84.81 66 ARG A CA 1
ATOM 536 C C . ARG A 1 66 ? 5.273 27.078 24.594 1 84.81 66 ARG A C 1
ATOM 538 O O . ARG A 1 66 ? 5.996 26.281 24 1 84.81 66 ARG A O 1
ATOM 545 N N . LYS A 1 67 ? 4.035 26.984 24.609 1 81.88 67 LYS A N 1
ATOM 546 C CA . LYS A 1 67 ? 3.35 25.953 23.828 1 81.88 67 LYS A CA 1
ATOM 547 C C . LYS A 1 67 ? 3.586 26.141 22.328 1 81.88 67 LYS A C 1
ATOM 549 O O . LYS A 1 67 ? 3.822 25.172 21.609 1 81.88 67 LYS A O 1
ATOM 554 N N . TRP A 1 68 ? 3.48 27.297 21.953 1 82.06 68 TRP A N 1
ATOM 555 C CA . TRP A 1 68 ? 3.709 27.625 20.547 1 82.06 68 TRP A CA 1
ATOM 556 C C . TRP A 1 68 ? 5.152 27.344 20.156 1 82.06 68 TRP A C 1
ATOM 558 O O . TRP A 1 68 ? 5.414 26.844 19.062 1 82.06 68 TRP A O 1
ATOM 568 N N . GLU A 1 69 ? 6.035 27.656 21.016 1 82.31 69 GLU A N 1
ATOM 569 C CA . GLU A 1 69 ? 7.453 27.469 20.734 1 82.31 69 GLU A CA 1
ATOM 570 C C . GLU A 1 69 ? 7.816 25.984 20.734 1 82.31 69 GLU A C 1
ATOM 572 O O . GLU A 1 69 ? 8.633 25.531 19.938 1 82.31 69 GLU A O 1
ATOM 577 N N . ARG A 1 70 ? 7.219 25.297 21.5 1 80.75 70 ARG A N 1
ATOM 578 C CA . ARG A 1 70 ? 7.594 23.891 21.672 1 80.75 70 ARG A CA 1
ATOM 579 C C . ARG A 1 70 ? 6.98 23.031 20.578 1 80.75 70 ARG A C 1
ATOM 581 O O . ARG A 1 70 ? 7.633 22.109 20.062 1 80.75 70 ARG A O 1
ATOM 588 N N . ASP A 1 71 ? 5.773 23.25 20.266 1 79.19 71 ASP A N 1
ATOM 589 C CA . ASP A 1 71 ? 5.074 22.344 19.359 1 79.19 71 ASP A CA 1
ATOM 590 C C . ASP A 1 71 ? 4.367 23.109 18.25 1 79.19 71 ASP A C 1
ATOM 592 O O . ASP A 1 71 ? 3.143 23.062 18.125 1 79.19 71 ASP A O 1
ATOM 596 N N . PRO A 1 72 ? 5.168 23.656 17.438 1 80.38 72 PRO A N 1
ATOM 597 C CA . PRO A 1 72 ? 4.496 24.438 16.406 1 80.38 72 PRO A CA 1
ATOM 598 C C . PRO A 1 72 ? 3.98 23.578 15.25 1 80.38 72 PRO A C 1
ATOM 600 O O . PRO A 1 72 ? 3.139 24.031 14.469 1 80.38 72 PRO A O 1
ATOM 603 N N . ILE A 1 73 ? 4.516 22.438 15.188 1 84.56 73 ILE A N 1
ATOM 604 C CA . ILE A 1 73 ? 4.184 21.578 14.062 1 84.56 73 ILE A CA 1
ATOM 605 C C . ILE A 1 73 ? 3.469 20.312 14.555 1 84.56 73 ILE A C 1
ATOM 607 O O . ILE A 1 73 ? 3.844 19.75 15.586 1 84.56 73 ILE A O 1
ATOM 611 N N . ILE A 1 74 ? 2.424 20 13.805 1 82.44 74 ILE A N 1
ATOM 612 C CA . ILE A 1 74 ? 1.691 18.766 14.125 1 82.44 74 ILE A CA 1
ATOM 613 C C . ILE A 1 74 ? 1.706 17.828 12.93 1 82.44 74 ILE A C 1
ATOM 615 O O . ILE A 1 74 ? 1.694 18.281 11.781 1 82.44 74 ILE A O 1
ATOM 619 N N . VAL A 1 75 ? 1.861 16.547 13.273 1 84.62 75 VAL A N 1
ATOM 620 C CA . VAL A 1 75 ? 1.764 15.523 12.234 1 84.62 75 VAL A CA 1
ATOM 621 C C . VAL A 1 75 ? 0.384 14.875 12.281 1 84.62 75 VAL A C 1
ATOM 623 O O . VAL A 1 75 ? -0.04 14.375 13.328 1 84.62 75 VAL A O 1
ATOM 626 N N . SER A 1 76 ? -0.321 15.023 11.18 1 85.12 76 SER A N 1
ATOM 627 C CA . SER A 1 76 ? -1.659 14.453 11.07 1 85.12 76 SER A CA 1
ATOM 628 C C . SER A 1 76 ? -1.918 13.906 9.672 1 85.12 76 SER A C 1
ATOM 630 O O . SER A 1 76 ? -1.09 14.07 8.773 1 85.12 76 SER A O 1
ATOM 632 N N . PHE A 1 77 ? -3.014 13.219 9.586 1 85.88 77 PHE A N 1
ATOM 633 C CA . PHE A 1 77 ? -3.42 12.781 8.258 1 85.88 77 PHE A CA 1
ATOM 634 C C . PHE A 1 77 ? -3.994 13.945 7.461 1 85.88 77 PHE A C 1
ATOM 636 O O . PHE A 1 77 ? -4.648 14.828 8.023 1 85.88 77 PHE A O 1
ATOM 643 N N . ASP A 1 78 ? -3.695 13.875 6.242 1 82.88 78 ASP A N 1
ATOM 644 C CA . ASP A 1 78 ? -4.266 14.891 5.367 1 82.88 78 ASP A CA 1
ATOM 645 C C . ASP A 1 78 ? -5.781 14.734 5.25 1 82.88 78 ASP A C 1
ATOM 647 O O . ASP A 1 78 ? -6.305 13.625 5.383 1 82.88 78 ASP A O 1
ATOM 651 N N . GLN A 1 79 ? -6.426 15.766 4.926 1 73.56 79 GLN A N 1
ATOM 652 C CA . GLN A 1 79 ? -7.883 15.766 4.828 1 73.56 79 GLN A CA 1
ATOM 653 C C . GLN A 1 79 ? -8.344 15.125 3.518 1 73.56 79 GLN A C 1
ATOM 655 O O . GLN A 1 79 ? -9.43 14.547 3.455 1 73.56 79 GLN A O 1
ATOM 660 N N . HIS A 1 80 ? -7.516 15.281 2.549 1 74.81 80 HIS A N 1
ATOM 661 C CA . HIS A 1 80 ? -7.93 14.844 1.221 1 74.81 80 HIS A CA 1
ATOM 662 C C . HIS A 1 80 ? -7.133 13.617 0.772 1 74.81 80 HIS A C 1
ATOM 664 O O . HIS A 1 80 ? -5.898 13.625 0.816 1 74.81 80 HIS A O 1
ATOM 670 N N . PRO A 1 81 ? -7.93 12.57 0.408 1 80.25 81 PRO A N 1
ATOM 671 C CA . PRO A 1 81 ? -7.211 11.469 -0.236 1 80.25 81 PRO A CA 1
ATOM 672 C C . PRO A 1 81 ? -6.594 11.875 -1.573 1 80.25 81 PRO A C 1
ATOM 674 O O . PRO A 1 81 ? -7.176 12.672 -2.312 1 80.25 81 PRO A O 1
ATOM 677 N N . GLN A 1 82 ? -5.434 11.43 -1.793 1 84.81 82 GLN A N 1
ATOM 678 C CA . GLN A 1 82 ? -4.727 11.719 -3.037 1 84.81 82 GLN A CA 1
ATOM 679 C C . GLN A 1 82 ? -4.664 10.477 -3.928 1 84.81 82 GLN A C 1
ATOM 681 O O . GLN A 1 82 ? -4.602 9.352 -3.432 1 84.81 82 GLN A O 1
ATOM 686 N N . PRO A 1 83 ? -4.746 10.719 -5.238 1 87.19 83 PRO A N 1
ATOM 687 C CA . PRO A 1 83 ? -4.59 9.578 -6.148 1 87.19 83 PRO A CA 1
ATOM 688 C C . PRO A 1 83 ? -3.16 9.047 -6.199 1 87.19 83 PRO A C 1
ATOM 690 O O . PRO A 1 83 ? -2.209 9.82 -6.031 1 87.19 83 PRO A O 1
ATOM 693 N N . ILE A 1 84 ? -3.016 7.777 -6.48 1 91.69 84 ILE A N 1
ATOM 694 C CA . ILE A 1 84 ? -1.688 7.18 -6.578 1 91.69 84 ILE A CA 1
ATOM 695 C C . ILE A 1 84 ? -0.967 7.723 -7.812 1 91.69 84 ILE A C 1
ATOM 697 O O . ILE A 1 84 ? 0.255 7.602 -7.926 1 91.69 84 ILE A O 1
ATOM 701 N N . TYR A 1 85 ? -1.681 8.359 -8.664 1 89.31 85 TYR A N 1
ATOM 702 C CA . TYR A 1 85 ? -1.101 8.961 -9.859 1 89.31 85 TYR A CA 1
ATOM 703 C C . TYR A 1 85 ? -0.169 10.109 -9.5 1 89.31 85 TYR A C 1
ATOM 705 O O . TYR A 1 85 ? 0.674 10.516 -10.305 1 89.31 85 TYR A O 1
ATOM 713 N N . SER A 1 86 ? -0.331 10.625 -8.312 1 88.56 86 SER A N 1
ATOM 714 C CA . SER A 1 86 ? 0.466 11.773 -7.902 1 88.56 86 SER A CA 1
ATOM 715 C C . SER A 1 86 ? 1.861 11.352 -7.453 1 88.56 86 SER A C 1
ATOM 717 O O . SER A 1 86 ? 2.748 12.188 -7.289 1 88.56 86 SER A O 1
ATOM 719 N N . ILE A 1 87 ? 2.07 10.094 -7.281 1 93.19 87 ILE A N 1
ATOM 720 C CA . ILE A 1 87 ? 3.369 9.602 -6.84 1 93.19 87 ILE A CA 1
ATOM 721 C C . ILE A 1 87 ? 3.902 8.586 -7.844 1 93.19 87 ILE A C 1
ATOM 723 O O . ILE A 1 87 ? 3.135 8 -8.617 1 93.19 87 ILE A O 1
ATOM 727 N N . PRO A 1 88 ? 5.223 8.398 -7.84 1 96.31 88 PRO A N 1
ATOM 728 C CA . PRO A 1 88 ? 5.773 7.375 -8.734 1 96.31 88 PRO A CA 1
ATOM 729 C C . PRO A 1 88 ? 5.512 5.953 -8.25 1 96.31 88 PRO A C 1
ATOM 731 O O . PRO A 1 88 ? 5.414 5.719 -7.043 1 96.31 88 PRO A O 1
ATOM 734 N N . PHE A 1 89 ? 5.336 5.039 -9.281 1 97.56 89 PHE A N 1
ATOM 735 C CA . PHE A 1 89 ? 5.43 3.621 -8.953 1 97.56 89 PHE A CA 1
ATOM 736 C C . PHE A 1 89 ? 6.781 3.297 -8.328 1 97.56 89 PHE A C 1
ATOM 738 O O . PHE A 1 89 ? 7.789 3.918 -8.672 1 97.56 89 PHE A O 1
ATOM 745 N N . PRO A 1 90 ? 6.879 2.395 -7.344 1 97.94 90 PRO A N 1
ATOM 746 C CA . PRO A 1 90 ? 8.172 2.141 -6.707 1 97.94 90 PRO A CA 1
ATOM 747 C C . PRO A 1 90 ? 9.234 1.65 -7.695 1 97.94 90 PRO A C 1
ATOM 749 O O . PRO A 1 90 ? 8.898 1.036 -8.711 1 97.94 90 PRO A O 1
ATOM 752 N N . ALA A 1 91 ? 10.438 2.045 -7.395 1 98.12 91 ALA A N 1
ATOM 753 C CA . ALA A 1 91 ? 11.547 1.344 -8.031 1 98.12 91 ALA A CA 1
ATOM 754 C C . ALA A 1 91 ? 11.688 -0.075 -7.488 1 98.12 91 ALA A C 1
ATOM 756 O O . ALA A 1 91 ? 11.547 -0.3 -6.281 1 98.12 91 ALA A O 1
ATOM 757 N N . ILE A 1 92 ? 11.93 -0.998 -8.367 1 98.44 92 ILE A N 1
ATOM 758 C CA . ILE A 1 92 ? 12.047 -2.402 -7.996 1 98.44 92 ILE A CA 1
ATOM 759 C C . ILE A 1 92 ? 13.422 -2.938 -8.398 1 98.44 92 ILE A C 1
ATOM 761 O O . ILE A 1 92 ? 13.727 -3.035 -9.586 1 98.44 92 ILE A O 1
ATOM 765 N N . THR A 1 93 ? 14.18 -3.25 -7.398 1 98.12 93 THR A N 1
ATOM 766 C CA . THR A 1 93 ? 15.492 -3.836 -7.652 1 98.12 93 THR A CA 1
ATOM 767 C C . THR A 1 93 ? 15.469 -5.34 -7.398 1 98.12 93 THR A C 1
ATOM 769 O O . THR A 1 93 ? 15.148 -5.785 -6.297 1 98.12 93 THR A O 1
ATOM 772 N N . ILE A 1 94 ? 15.805 -6.102 -8.398 1 97.94 94 ILE A N 1
ATOM 773 C CA . ILE A 1 94 ? 15.82 -7.559 -8.32 1 97.94 94 ILE A CA 1
ATOM 774 C C . ILE A 1 94 ? 17.25 -8.07 -8.438 1 97.94 94 ILE A C 1
ATOM 776 O O . ILE A 1 94 ? 17.953 -7.754 -9.406 1 97.94 94 ILE A O 1
ATOM 780 N N . CYS A 1 95 ? 17.656 -8.812 -7.48 1 95.5 95 CYS A N 1
ATOM 781 C CA . CYS A 1 95 ? 19 -9.367 -7.48 1 95.5 95 CYS A CA 1
ATOM 782 C C . CYS A 1 95 ? 18.969 -10.891 -7.449 1 95.5 95 CYS A C 1
ATOM 784 O O . CYS A 1 95 ? 18.453 -11.484 -6.5 1 95.5 95 CYS A O 1
ATOM 786 N N . PRO A 1 96 ? 19.547 -11.508 -8.477 1 93.5 96 PRO A N 1
ATOM 787 C CA . PRO A 1 96 ? 19.625 -12.969 -8.43 1 93.5 96 PRO A CA 1
ATOM 788 C C . PRO A 1 96 ? 20.562 -13.469 -7.332 1 93.5 96 PRO A C 1
ATOM 790 O O . PRO A 1 96 ? 21.594 -12.852 -7.066 1 93.5 96 PRO A O 1
ATOM 793 N N . GLU A 1 97 ? 20.203 -14.578 -6.719 1 91 97 GLU A N 1
ATOM 794 C CA . GLU A 1 97 ? 21.062 -15.195 -5.707 1 91 97 GLU A CA 1
ATOM 795 C C . GLU A 1 97 ? 22.25 -15.906 -6.348 1 91 97 GLU A C 1
ATOM 797 O O . GLU A 1 97 ? 23.312 -16.031 -5.734 1 91 97 GLU A O 1
ATOM 802 N N . THR A 1 98 ? 22.016 -16.375 -7.551 1 90.19 98 THR A N 1
ATOM 803 C CA . THR A 1 98 ? 23.125 -16.922 -8.328 1 90.19 98 THR A CA 1
ATOM 804 C C . THR A 1 98 ? 24.016 -15.797 -8.844 1 90.19 98 THR A C 1
ATOM 806 O O . THR A 1 98 ? 23.594 -14.992 -9.68 1 90.19 98 THR A O 1
ATOM 809 N N . LYS A 1 99 ? 25.219 -15.828 -8.461 1 91.19 99 LYS A N 1
ATOM 810 C CA . LYS A 1 99 ? 26.094 -14.688 -8.742 1 91.19 99 LYS A CA 1
ATOM 811 C C . LYS A 1 99 ? 26.984 -14.969 -9.953 1 91.19 99 LYS A C 1
ATOM 813 O O . LYS A 1 99 ? 27.516 -14.039 -10.562 1 91.19 99 LYS A O 1
ATOM 818 N N . VAL A 1 100 ? 27.172 -16.188 -10.203 1 92.25 100 VAL A N 1
ATOM 819 C CA . VAL A 1 100 ? 28.094 -16.531 -11.289 1 92.25 100 VAL A CA 1
ATOM 820 C C . VAL A 1 100 ? 27.641 -17.828 -11.953 1 92.25 100 VAL A C 1
ATOM 822 O O . VAL A 1 100 ? 27.016 -18.688 -11.32 1 92.25 100 VAL A O 1
ATOM 825 N N . LYS A 1 101 ? 27.953 -17.859 -13.195 1 92.38 101 LYS A N 1
ATOM 826 C CA . LYS A 1 101 ? 27.688 -19.109 -13.93 1 92.38 101 LYS A CA 1
ATOM 827 C C . LYS A 1 101 ? 28.672 -20.188 -13.523 1 92.38 101 LYS A C 1
ATOM 829 O O . LYS A 1 101 ? 29.859 -19.922 -13.336 1 92.38 101 LYS A O 1
ATOM 834 N N . SER A 1 102 ? 28.156 -21.359 -13.539 1 90.44 102 SER A N 1
ATOM 835 C CA . SER A 1 102 ? 29.016 -22.484 -13.156 1 90.44 102 SER A CA 1
ATOM 836 C C . SER A 1 102 ? 30.109 -22.734 -14.195 1 90.44 102 SER A C 1
ATOM 838 O O . SER A 1 102 ? 31.188 -23.219 -13.867 1 90.44 102 SER A O 1
ATOM 840 N N . SER A 1 103 ? 29.859 -22.359 -15.422 1 89.88 103 SER A N 1
ATOM 841 C CA . SER A 1 103 ? 30.828 -22.547 -16.5 1 89.88 103 SER A CA 1
ATOM 842 C C . SER A 1 103 ? 32.031 -21.609 -16.328 1 89.88 103 SER A C 1
ATOM 844 O O . SER A 1 103 ? 33.125 -21.922 -16.75 1 89.88 103 SER A O 1
ATOM 846 N N . THR A 1 104 ? 31.797 -20.469 -15.688 1 90.44 104 THR A N 1
ATOM 847 C CA . THR A 1 104 ? 32.875 -19.516 -15.477 1 90.44 104 THR A CA 1
ATOM 848 C C . THR A 1 104 ? 33.625 -19.828 -14.195 1 90.44 104 THR A C 1
ATOM 850 O O . THR A 1 104 ? 34.875 -19.891 -14.203 1 90.44 104 THR A O 1
ATOM 853 N N . LEU A 1 105 ? 32.906 -19.953 -13.133 1 89.12 105 LEU A N 1
ATOM 854 C CA . LEU A 1 105 ? 33.5 -20.281 -11.844 1 89.12 105 LEU A CA 1
ATOM 855 C C . LEU A 1 105 ? 32.562 -21.188 -11.039 1 89.12 105 LEU A C 1
ATOM 857 O O . LEU A 1 105 ? 31.562 -20.734 -10.508 1 89.12 105 LEU A O 1
ATOM 861 N N . ASN A 1 106 ? 32.906 -22.391 -10.906 1 86.75 106 ASN A N 1
ATOM 862 C CA . ASN A 1 106 ? 32.156 -23.312 -10.078 1 86.75 106 ASN A CA 1
ATOM 863 C C . ASN A 1 106 ? 32.562 -23.234 -8.617 1 86.75 106 ASN A C 1
ATOM 865 O O . ASN A 1 106 ? 33.625 -23.75 -8.242 1 86.75 106 ASN A O 1
ATOM 869 N N . LEU A 1 107 ? 31.766 -22.734 -7.867 1 82.44 107 LEU A N 1
ATOM 870 C CA . LEU A 1 107 ? 32.094 -22.453 -6.48 1 82.44 107 LEU A CA 1
ATOM 871 C C . LEU A 1 107 ? 32.25 -23.734 -5.672 1 82.44 107 LEU A C 1
ATOM 873 O O . LEU A 1 107 ? 33.062 -23.812 -4.754 1 82.44 107 LEU A O 1
ATOM 877 N N . THR A 1 108 ? 31.438 -24.703 -6 1 78.56 108 THR A N 1
ATOM 878 C CA . THR A 1 108 ? 31.547 -25.969 -5.301 1 78.56 108 THR A CA 1
ATOM 879 C C . THR A 1 108 ? 32.906 -26.594 -5.52 1 78.56 108 THR A C 1
ATOM 881 O O . THR A 1 108 ? 33.562 -27.047 -4.57 1 78.56 108 THR A O 1
ATOM 884 N N . GLU A 1 109 ? 33.281 -26.594 -6.688 1 80.94 109 GLU A N 1
ATOM 885 C CA . GLU A 1 109 ? 34.594 -27.156 -7.016 1 80.94 109 GLU A CA 1
ATOM 886 C C . GLU A 1 109 ? 35.719 -26.312 -6.402 1 80.94 109 GLU A C 1
ATOM 888 O O . GLU A 1 109 ? 36.719 -26.859 -5.918 1 80.94 109 GLU A O 1
ATOM 893 N N . THR A 1 110 ? 35.531 -25.062 -6.504 1 81.19 110 THR A N 1
ATOM 894 C CA . THR A 1 110 ? 36.562 -24.156 -5.973 1 81.19 110 THR A CA 1
ATOM 895 C C . THR A 1 110 ? 36.719 -24.344 -4.465 1 81.19 110 THR A C 1
ATOM 897 O O . THR A 1 110 ? 37.812 -24.266 -3.938 1 81.19 110 THR A O 1
ATOM 900 N N . PHE A 1 111 ? 35.625 -24.531 -3.844 1 77.5 111 PHE A N 1
ATOM 901 C CA . PHE A 1 111 ? 35.688 -24.75 -2.402 1 77.5 111 PHE A CA 1
ATOM 902 C C . PHE A 1 111 ? 36.438 -26.016 -2.066 1 77.5 111 PHE A C 1
ATOM 904 O O . PHE A 1 111 ? 37.188 -26.062 -1.087 1 77.5 111 PHE A O 1
ATOM 911 N N . ILE A 1 112 ? 36.25 -26.953 -2.842 1 77.75 112 ILE A N 1
ATOM 912 C CA . ILE A 1 112 ? 37 -28.188 -2.645 1 77.75 112 ILE A CA 1
ATOM 913 C C . ILE A 1 112 ? 38.469 -27.938 -2.836 1 77.75 112 ILE A C 1
ATOM 915 O O . ILE A 1 112 ? 39.312 -28.453 -2.072 1 77.75 112 ILE A O 1
ATOM 919 N N . LEU A 1 113 ? 38.812 -27.125 -3.789 1 79.38 113 LEU A N 1
ATOM 920 C CA . LEU A 1 113 ? 40.219 -26.797 -4.055 1 79.38 113 LEU A CA 1
ATOM 921 C C . LEU A 1 113 ? 40.812 -25.984 -2.916 1 79.38 113 LEU A C 1
ATOM 923 O O . LEU A 1 113 ? 41.969 -26.172 -2.547 1 79.38 113 LEU A O 1
ATOM 927 N N . VAL A 1 114 ? 40.031 -25.078 -2.406 1 75 114 VAL A N 1
ATOM 928 C CA . VAL A 1 114 ? 40.5 -24.234 -1.301 1 75 114 VAL A CA 1
ATOM 929 C C . VAL A 1 114 ? 40.719 -25.094 -0.066 1 75 114 VAL A C 1
ATOM 931 O O . VAL A 1 114 ? 41.75 -24.953 0.612 1 75 114 VAL A O 1
ATOM 934 N N . ARG A 1 115 ? 39.844 -25.953 0.187 1 76.5 115 ARG A N 1
ATOM 935 C CA . ARG A 1 115 ? 39.969 -26.828 1.357 1 76.5 115 ARG A CA 1
ATOM 936 C C . ARG A 1 115 ? 41.156 -27.766 1.236 1 76.5 115 ARG A C 1
ATOM 938 O O . ARG A 1 115 ? 41.781 -28.094 2.236 1 76.5 115 ARG A O 1
ATOM 945 N N . SER A 1 116 ? 41.375 -28.125 0.015 1 77.62 116 SER A N 1
ATOM 946 C CA . SER A 1 116 ? 42.5 -29.031 -0.216 1 77.62 116 SER A CA 1
ATOM 947 C C . SER A 1 116 ? 43.812 -28.281 -0.407 1 77.62 116 SER A C 1
ATOM 949 O O . SER A 1 116 ? 44.844 -28.875 -0.668 1 77.62 116 SER A O 1
ATOM 951 N N . ARG A 1 117 ? 43.812 -26.938 -0.308 1 76.38 117 ARG A N 1
ATOM 952 C CA . ARG A 1 117 ? 44.969 -26.062 -0.46 1 76.38 117 ARG A CA 1
ATOM 953 C C . ARG A 1 117 ? 45.625 -26.266 -1.825 1 76.38 117 ARG A C 1
ATOM 955 O O . ARG A 1 117 ? 46.875 -26.297 -1.936 1 76.38 117 ARG A O 1
ATOM 962 N N . LYS A 1 118 ? 44.844 -26.594 -2.793 1 77.69 118 LYS A N 1
ATOM 963 C CA . LYS A 1 118 ? 45.344 -26.844 -4.141 1 77.69 118 LYS A CA 1
ATOM 964 C C . LYS A 1 118 ? 44.875 -25.75 -5.109 1 77.69 118 LYS A C 1
ATOM 966 O O . LYS A 1 118 ? 44.906 -25.953 -6.328 1 77.69 118 LYS A O 1
ATOM 971 N N . LEU A 1 119 ? 44.406 -24.672 -4.629 1 76.88 119 LEU A N 1
ATOM 972 C CA . LEU A 1 119 ? 43.844 -23.625 -5.469 1 76.88 119 LEU A CA 1
ATOM 973 C C . LEU A 1 119 ? 44.875 -23.062 -6.414 1 76.88 119 LEU A C 1
ATOM 975 O O . LEU A 1 119 ? 44.656 -22.938 -7.617 1 76.88 119 LEU A O 1
ATOM 979 N N . ASP A 1 120 ? 46.094 -22.766 -5.914 1 72.69 120 ASP A N 1
ATOM 980 C CA . ASP A 1 120 ? 47.125 -22.109 -6.684 1 72.69 120 ASP A CA 1
ATOM 981 C C . ASP A 1 120 ? 47.719 -23.047 -7.723 1 72.69 120 ASP A C 1
ATOM 983 O O . ASP A 1 120 ? 48.281 -22.594 -8.742 1 72.69 120 ASP A O 1
ATOM 987 N N . GLU A 1 121 ? 47.5 -24.266 -7.434 1 76.56 121 GLU A N 1
ATOM 988 C CA . GLU A 1 121 ? 48.094 -25.25 -8.344 1 76.56 121 GLU A CA 1
ATOM 989 C C . GLU A 1 121 ? 47.156 -25.5 -9.531 1 76.56 121 GLU A C 1
ATOM 991 O O . GLU A 1 121 ? 47.625 -25.797 -10.633 1 76.56 121 GLU A O 1
ATOM 996 N N . THR A 1 122 ? 46 -25.328 -9.242 1 78.06 122 THR A N 1
ATOM 997 C CA . THR A 1 122 ? 45.031 -25.828 -10.227 1 78.06 122 THR A CA 1
ATOM 998 C C . THR A 1 122 ? 44.375 -24.672 -10.969 1 78.06 122 THR A C 1
ATOM 1000 O O . THR A 1 122 ? 44 -24.797 -12.141 1 78.06 122 THR A O 1
ATOM 1003 N N . MET A 1 123 ? 44.281 -23.531 -10.305 1 82.44 123 MET A N 1
ATOM 1004 C CA . MET A 1 123 ? 43.5 -22.438 -10.898 1 82.44 123 MET A CA 1
ATOM 1005 C C . MET A 1 123 ? 44.438 -21.344 -11.422 1 82.44 123 MET A C 1
ATOM 1007 O O . MET A 1 123 ? 45.406 -20.984 -10.766 1 82.44 123 MET A O 1
ATOM 1011 N N . ASP A 1 124 ? 44.156 -20.938 -12.695 1 85.06 124 ASP A N 1
ATOM 1012 C CA . ASP A 1 124 ? 44.938 -19.859 -13.281 1 85.06 124 ASP A CA 1
ATOM 1013 C C . ASP A 1 124 ? 44.781 -18.562 -12.492 1 85.06 124 ASP A C 1
ATOM 1015 O O . ASP A 1 124 ? 43.812 -18.422 -11.742 1 85.06 124 ASP A O 1
ATOM 1019 N N . SER A 1 125 ? 45.688 -17.641 -12.695 1 82.94 125 SER A N 1
ATOM 1020 C CA . SER A 1 125 ? 45.719 -16.391 -11.93 1 82.94 125 SER A CA 1
ATOM 1021 C C . SER A 1 125 ? 44.469 -15.562 -12.172 1 82.94 125 SER A C 1
ATOM 1023 O O . SER A 1 125 ? 43.969 -14.922 -11.25 1 82.94 125 SER A O 1
ATOM 1025 N N . GLU A 1 126 ? 44 -15.594 -13.391 1 84.5 126 GLU A N 1
ATOM 1026 C CA . GLU A 1 126 ? 42.812 -14.82 -13.711 1 84.5 126 GLU A CA 1
ATOM 1027 C C . GLU A 1 126 ? 41.594 -15.367 -12.969 1 84.5 126 GLU A C 1
ATOM 1029 O O . GLU A 1 126 ? 40.781 -14.594 -12.461 1 84.5 126 GLU A O 1
ATOM 1034 N N . ARG A 1 127 ? 41.5 -16.594 -12.836 1 86.25 127 ARG A N 1
ATOM 1035 C CA . ARG A 1 127 ? 40.375 -17.234 -12.148 1 86.25 127 ARG A CA 1
ATOM 1036 C C . ARG A 1 127 ? 40.469 -17 -10.641 1 86.25 127 ARG A C 1
ATOM 1038 O O . ARG A 1 127 ? 39.438 -16.859 -9.984 1 86.25 127 ARG A O 1
ATOM 1045 N N . VAL A 1 128 ? 41.625 -16.969 -10.172 1 83.81 128 VAL A N 1
ATOM 1046 C CA . VAL A 1 128 ? 41.781 -16.688 -8.75 1 83.81 128 VAL A CA 1
ATOM 1047 C C . VAL A 1 128 ? 41.344 -15.25 -8.445 1 83.81 128 VAL A C 1
ATOM 1049 O O . VAL A 1 128 ? 40.719 -15 -7.426 1 83.81 128 VAL A O 1
ATOM 1052 N N . ARG A 1 129 ? 41.688 -14.359 -9.352 1 84.38 129 ARG A N 1
ATOM 1053 C CA . ARG A 1 129 ? 41.281 -12.977 -9.172 1 84.38 129 ARG A CA 1
ATOM 1054 C C . ARG A 1 129 ? 39.75 -12.852 -9.195 1 84.38 129 ARG A C 1
ATOM 1056 O O . ARG A 1 129 ? 39.188 -12.109 -8.406 1 84.38 129 ARG A O 1
ATOM 1063 N N . LYS A 1 130 ? 39.188 -13.586 -10.086 1 88.06 130 LYS A N 1
ATOM 1064 C CA . LYS A 1 130 ? 37.719 -13.602 -10.18 1 88.06 130 LYS A CA 1
ATOM 1065 C C . LYS A 1 130 ? 37.094 -14.172 -8.906 1 88.06 130 LYS A C 1
ATOM 1067 O O . LYS A 1 130 ? 36.094 -13.664 -8.422 1 88.06 130 LYS A O 1
ATOM 1072 N N . LEU A 1 131 ? 37.688 -15.18 -8.438 1 86.12 131 LEU A N 1
ATOM 1073 C CA . LEU A 1 131 ? 37.219 -15.789 -7.199 1 86.12 131 LEU A CA 1
ATOM 1074 C C . LEU A 1 131 ? 37.312 -14.805 -6.039 1 86.12 131 LEU A C 1
ATOM 1076 O O . LEU A 1 131 ? 36.375 -14.695 -5.242 1 86.12 131 LEU A O 1
ATOM 1080 N N . MET A 1 132 ? 38.406 -14.07 -5.945 1 83.94 132 MET A N 1
ATOM 1081 C CA . MET A 1 132 ? 38.594 -13.102 -4.867 1 83.94 132 MET A CA 1
ATOM 1082 C C . MET A 1 132 ? 37.562 -11.984 -4.969 1 83.94 132 MET A C 1
ATOM 1084 O O . MET A 1 132 ? 37.062 -11.508 -3.951 1 83.94 132 MET A O 1
ATOM 1088 N N . ALA A 1 133 ? 37.25 -11.562 -6.18 1 87.44 133 ALA A N 1
ATOM 1089 C CA . ALA A 1 133 ? 36.25 -10.547 -6.395 1 87.44 133 ALA A CA 1
ATOM 1090 C C . ALA A 1 133 ? 34.875 -11.055 -5.992 1 87.44 133 ALA A C 1
ATOM 1092 O O . ALA A 1 133 ? 34.094 -10.359 -5.309 1 87.44 133 ALA A O 1
ATOM 1093 N N . LEU A 1 134 ? 34.594 -12.305 -6.355 1 88.56 134 LEU A N 1
ATOM 1094 C CA . LEU A 1 134 ? 33.312 -12.914 -6.082 1 88.56 134 LEU A CA 1
ATOM 1095 C C . LEU A 1 134 ? 33.094 -13.086 -4.582 1 88.56 134 LEU A C 1
ATOM 1097 O O . LEU A 1 134 ? 31.969 -12.938 -4.086 1 88.56 134 LEU A O 1
ATOM 1101 N N . LEU A 1 135 ? 34.094 -13.352 -3.875 1 85.56 135 LEU A N 1
ATOM 1102 C CA . LEU A 1 135 ? 34 -13.617 -2.443 1 85.56 135 LEU A CA 1
ATOM 1103 C C . LEU A 1 135 ? 33.656 -12.352 -1.678 1 85.56 135 LEU A C 1
ATOM 1105 O O . LEU A 1 135 ? 33.219 -12.422 -0.526 1 85.56 135 LEU A O 1
ATOM 1109 N N . GLN A 1 136 ? 33.781 -11.227 -2.283 1 85.5 136 GLN A N 1
ATOM 1110 C CA . GLN A 1 136 ? 33.375 -9.984 -1.645 1 85.5 136 GLN A CA 1
ATOM 1111 C C . GLN A 1 136 ? 31.844 -9.898 -1.583 1 85.5 136 GLN A C 1
ATOM 1113 O O . GLN A 1 136 ? 31.281 -9.133 -0.79 1 85.5 136 GLN A O 1
ATOM 1118 N N . LEU A 1 137 ? 31.172 -10.656 -2.477 1 87.19 137 LEU A N 1
ATOM 1119 C CA . LEU A 1 137 ? 29.703 -10.672 -2.5 1 87.19 137 LEU A CA 1
ATOM 1120 C C . LEU A 1 137 ? 29.156 -11.734 -1.55 1 87.19 137 LEU A C 1
ATOM 1122 O O . LEU A 1 137 ? 28 -11.664 -1.128 1 87.19 137 LEU A O 1
ATOM 1126 N N . CYS A 1 138 ? 30.031 -12.68 -1.284 1 81.19 138 CYS A N 1
ATOM 1127 C CA . CYS A 1 138 ? 29.562 -13.852 -0.55 1 81.19 138 CYS A CA 1
ATOM 1128 C C . CYS A 1 138 ? 29.734 -13.664 0.952 1 81.19 138 CYS A C 1
ATOM 1130 O O . CYS A 1 138 ? 30.672 -12.984 1.389 1 81.19 138 CYS A O 1
ATOM 1132 N N . ASP A 1 139 ? 28.797 -14.023 1.773 1 63.22 139 ASP A N 1
ATOM 1133 C CA . ASP A 1 139 ? 28.812 -13.859 3.225 1 63.22 139 ASP A CA 1
ATOM 1134 C C . ASP A 1 139 ? 29.828 -14.797 3.873 1 63.22 139 ASP A C 1
ATOM 1136 O O . ASP A 1 139 ? 30.359 -14.492 4.941 1 63.22 139 ASP A O 1
ATOM 1140 N N . TYR A 1 140 ? 30.031 -16.031 3.301 1 58 140 TYR A N 1
ATOM 1141 C CA . TYR A 1 140 ? 30.812 -17.047 4.008 1 58 140 TYR A CA 1
ATOM 1142 C C . TYR A 1 140 ? 32.312 -16.797 3.842 1 58 140 TYR A C 1
ATOM 1144 O O . TYR A 1 140 ? 32.781 -16.469 2.748 1 58 140 TYR A O 1
ATOM 1152 N N . GLN A 1 141 ? 32.906 -16.625 5.023 1 55.66 14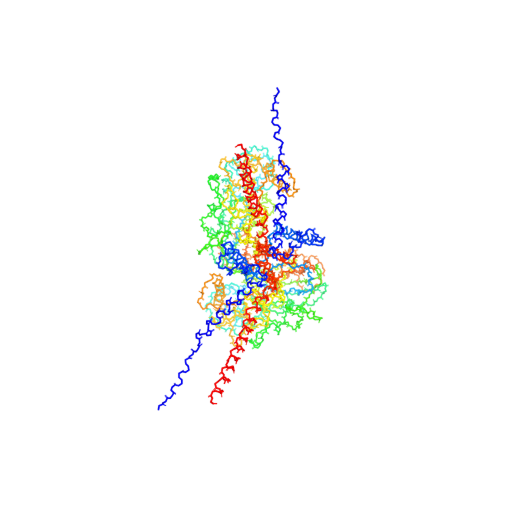1 GLN A N 1
ATOM 1153 C CA . GLN A 1 141 ? 34.344 -16.469 5.109 1 55.66 141 GLN A CA 1
ATOM 1154 C C . GLN A 1 141 ? 35.062 -17.703 4.57 1 55.66 141 GLN A C 1
ATOM 1156 O O . GLN A 1 141 ? 35.25 -18.688 5.293 1 55.66 141 GLN A O 1
ATOM 1161 N N . LEU A 1 142 ? 34.625 -18.219 3.404 1 53.69 142 LEU A N 1
ATOM 1162 C CA . LEU A 1 142 ? 35.344 -19.375 2.885 1 53.69 142 LEU A CA 1
ATOM 1163 C C . LEU A 1 142 ? 36.844 -19.203 3.004 1 53.69 142 LEU A C 1
ATOM 1165 O O . LEU A 1 142 ? 37.594 -20.172 3.014 1 53.69 142 LEU A O 1
ATOM 1169 N N . TYR A 1 143 ? 37.281 -18.062 2.811 1 51.75 143 TYR A N 1
ATOM 1170 C CA . TYR A 1 143 ? 38.719 -18 2.521 1 51.75 143 TYR A CA 1
ATOM 1171 C C . TYR A 1 143 ? 39.5 -17.516 3.738 1 51.75 143 TYR A C 1
ATOM 1173 O O . TYR A 1 143 ? 39.188 -16.453 4.297 1 51.75 143 TYR A O 1
ATOM 1181 N N . ASP A 1 144 ? 39.75 -18.484 4.672 1 47.06 144 ASP A N 1
ATOM 1182 C CA . ASP A 1 144 ? 40.75 -18.203 5.711 1 47.06 144 ASP A CA 1
ATOM 1183 C C . ASP A 1 144 ? 41.969 -17.5 5.137 1 47.06 144 ASP A C 1
ATOM 1185 O O . ASP A 1 144 ? 43 -17.406 5.793 1 47.06 144 ASP A O 1
ATOM 1189 N N . ARG A 1 145 ? 42.312 -17.828 3.84 1 45.69 145 ARG A N 1
ATOM 1190 C CA . ARG A 1 145 ? 43.719 -17.609 3.523 1 45.69 145 ARG A CA 1
ATOM 1191 C C . ARG A 1 145 ? 44.094 -16.141 3.721 1 45.69 145 ARG A C 1
ATOM 1193 O O . ARG A 1 145 ? 43.25 -15.258 3.586 1 45.69 145 ARG A O 1
ATOM 1200 N N . ASN A 1 146 ? 45.281 -16.016 4.402 1 42.34 146 ASN A N 1
ATOM 1201 C CA . ASN A 1 146 ? 46.312 -14.977 4.535 1 42.34 146 ASN A CA 1
ATOM 1202 C C . ASN A 1 146 ? 46.406 -14.148 3.262 1 42.34 146 ASN A C 1
ATOM 1204 O O . ASN A 1 146 ? 47.438 -13.516 3.018 1 42.34 146 ASN A O 1
ATOM 1208 N N . GLU A 1 147 ? 45.812 -14.594 2.133 1 47.5 147 GLU A N 1
ATOM 1209 C CA . GLU A 1 147 ? 46.375 -13.891 0.99 1 47.5 147 GLU A CA 1
ATOM 1210 C C . GLU A 1 147 ? 46.094 -12.391 1.066 1 47.5 147 GLU A C 1
ATOM 1212 O O . GLU A 1 147 ? 45.062 -11.984 1.573 1 47.5 147 GLU A O 1
ATOM 1217 N N . ASN A 1 148 ? 47.125 -11.633 1.055 1 45.59 148 ASN A N 1
ATOM 1218 C CA . ASN A 1 148 ? 47.531 -10.227 0.988 1 45.59 148 ASN A CA 1
ATOM 1219 C C . ASN A 1 148 ? 46.625 -9.43 0.041 1 45.59 148 ASN A C 1
ATOM 1221 O O . ASN A 1 148 ? 47.125 -8.602 -0.724 1 45.59 148 ASN A O 1
ATOM 1225 N N . ALA A 1 149 ? 45.562 -10.039 -0.568 1 51.75 149 ALA A N 1
ATOM 1226 C CA . ALA A 1 149 ? 45.188 -9.18 -1.692 1 51.75 149 ALA A CA 1
ATOM 1227 C C . ALA A 1 149 ? 44.625 -7.852 -1.207 1 51.75 149 ALA A C 1
ATOM 1229 O O . ALA A 1 149 ? 43.656 -7.824 -0.461 1 51.75 149 ALA A O 1
ATOM 1230 N N . THR A 1 150 ? 45.5 -6.812 -1.147 1 55.97 150 THR A N 1
ATOM 1231 C CA . THR A 1 150 ? 45.312 -5.363 -1.089 1 55.97 150 THR A CA 1
ATOM 1232 C C . THR A 1 150 ? 44.188 -4.922 -2.037 1 55.97 150 THR A C 1
ATOM 1234 O O . THR A 1 150 ? 43.656 -5.734 -2.789 1 55.97 150 THR A O 1
ATOM 1237 N N . ALA A 1 151 ? 44.156 -3.609 -2.262 1 60.31 151 ALA A N 1
ATOM 1238 C CA . ALA A 1 151 ? 43.281 -2.846 -3.146 1 60.31 151 ALA A CA 1
ATOM 1239 C C . ALA A 1 151 ? 43.344 -3.398 -4.566 1 60.31 151 ALA A C 1
ATOM 1241 O O . ALA A 1 151 ? 44.406 -3.678 -5.102 1 60.31 151 ALA A O 1
ATOM 1242 N N . ASP A 1 152 ? 42.25 -4.113 -5.008 1 70.56 152 ASP A N 1
ATOM 1243 C CA . ASP A 1 152 ? 42.188 -4.508 -6.414 1 70.56 152 ASP A CA 1
ATOM 1244 C C . ASP A 1 152 ? 41.281 -3.549 -7.207 1 70.56 152 ASP A C 1
ATOM 1246 O O . ASP A 1 152 ? 40.062 -3.549 -7.055 1 70.56 152 ASP A O 1
ATOM 1250 N N . GLU A 1 153 ? 41.906 -2.719 -8.07 1 78.56 153 GLU A N 1
ATOM 1251 C CA . GLU A 1 153 ? 41.25 -1.702 -8.891 1 78.56 153 GLU A CA 1
ATOM 1252 C C . GLU A 1 153 ? 40.344 -2.336 -9.922 1 78.56 153 GLU A C 1
ATOM 1254 O O . GLU A 1 153 ? 39.406 -1.685 -10.422 1 78.56 153 GLU A O 1
ATOM 1259 N N . ASP A 1 154 ? 40.5 -3.672 -10.094 1 84.44 154 ASP A N 1
ATOM 1260 C CA . ASP A 1 154 ? 39.719 -4.301 -11.156 1 84.44 154 ASP A CA 1
ATOM 1261 C C . ASP A 1 154 ? 38.531 -5.066 -10.594 1 84.44 154 ASP A C 1
ATOM 1263 O O . ASP A 1 154 ? 37.875 -5.805 -11.32 1 84.44 154 ASP A O 1
ATOM 1267 N N . THR A 1 155 ? 38.312 -4.906 -9.359 1 88.88 155 THR A N 1
ATOM 1268 C CA . THR A 1 155 ? 37.25 -5.668 -8.711 1 88.88 155 THR A CA 1
ATOM 1269 C C . THR A 1 155 ? 35.906 -5.426 -9.406 1 88.88 155 THR A C 1
ATOM 1271 O O . THR A 1 155 ? 35.188 -6.371 -9.711 1 88.88 155 THR A O 1
ATOM 1274 N N . LEU A 1 156 ? 35.594 -4.211 -9.656 1 90.5 156 LEU A N 1
ATOM 1275 C CA . LEU A 1 156 ? 34.312 -3.859 -10.266 1 90.5 156 LEU A CA 1
ATOM 1276 C C . LEU A 1 156 ? 34.219 -4.461 -11.664 1 90.5 156 LEU A C 1
ATOM 1278 O O . LEU A 1 156 ? 33.156 -4.969 -12.039 1 90.5 156 LEU A O 1
ATOM 1282 N N . GLN A 1 157 ? 35.25 -4.41 -12.383 1 90.88 157 GLN A N 1
ATOM 1283 C CA . GLN A 1 157 ? 35.25 -4.973 -13.734 1 90.88 157 GLN A CA 1
ATOM 1284 C C . GLN A 1 157 ? 35.094 -6.488 -13.695 1 90.88 157 GLN A C 1
ATOM 1286 O O . GLN A 1 157 ? 34.375 -7.066 -14.516 1 90.88 157 GLN A O 1
ATOM 1291 N N . LEU A 1 158 ? 35.844 -7.09 -12.82 1 92.12 158 LEU A N 1
ATOM 1292 C CA . LEU A 1 158 ? 35.75 -8.539 -12.68 1 92.12 158 LEU A CA 1
ATOM 1293 C C . LEU A 1 158 ? 34.344 -8.961 -12.289 1 92.12 158 LEU A C 1
ATOM 1295 O O . LEU A 1 158 ? 33.812 -9.93 -12.836 1 92.12 158 LEU A O 1
ATOM 1299 N N . LEU A 1 159 ? 33.75 -8.234 -11.398 1 93.38 159 LEU A N 1
ATOM 1300 C CA . LEU A 1 159 ? 32.375 -8.539 -10.977 1 93.38 159 LEU A CA 1
ATOM 1301 C C . LEU A 1 159 ? 31.391 -8.375 -12.133 1 93.38 159 LEU A C 1
ATOM 1303 O O . LEU A 1 159 ? 30.438 -9.148 -12.258 1 93.38 159 LEU A O 1
ATOM 1307 N N . ARG A 1 160 ? 31.578 -7.414 -12.891 1 93.12 160 ARG A N 1
ATOM 1308 C CA . ARG A 1 160 ? 30.719 -7.184 -14.055 1 93.12 160 ARG A CA 1
ATOM 1309 C C . ARG A 1 160 ? 30.797 -8.352 -15.031 1 93.12 160 ARG A C 1
ATOM 1311 O O . ARG A 1 160 ? 29.781 -8.75 -15.602 1 93.12 160 ARG A O 1
ATOM 1318 N N . GLN A 1 161 ? 31.969 -8.883 -15.156 1 93.69 161 GLN A N 1
ATOM 1319 C CA . GLN A 1 161 ? 32.156 -10.016 -16.047 1 93.69 161 GLN A CA 1
ATOM 1320 C C . GLN A 1 161 ? 31.516 -11.281 -15.5 1 93.69 161 GLN A C 1
ATOM 1322 O O . GLN A 1 161 ? 31.062 -12.133 -16.266 1 93.69 161 GLN A O 1
ATOM 1327 N N . LEU A 1 162 ? 31.484 -11.336 -14.25 1 93.81 162 LEU A N 1
ATOM 1328 C CA . LEU A 1 162 ? 30.969 -12.539 -13.594 1 93.81 162 LEU A CA 1
ATOM 1329 C C . LEU A 1 162 ? 29.438 -12.492 -13.508 1 93.81 162 LEU A C 1
ATOM 1331 O O . LEU A 1 162 ? 28.797 -13.531 -13.398 1 93.81 162 LEU A O 1
ATOM 1335 N N . ALA A 1 163 ? 28.891 -11.344 -13.531 1 94.31 163 ALA A N 1
ATOM 1336 C CA . ALA A 1 163 ? 27.453 -11.156 -13.305 1 94.31 163 ALA A CA 1
ATOM 1337 C C . ALA A 1 163 ? 26.641 -11.883 -14.367 1 94.31 163 ALA A C 1
ATOM 1339 O O . ALA A 1 163 ? 27.016 -11.93 -15.539 1 94.31 163 ALA A O 1
ATOM 1340 N N . ILE A 1 164 ? 25.516 -12.445 -13.906 1 93.75 164 ILE A N 1
ATOM 1341 C CA . ILE A 1 164 ? 24.594 -13.086 -14.836 1 93.75 164 ILE A CA 1
ATOM 1342 C C . ILE A 1 164 ? 23.906 -12.023 -15.688 1 93.75 164 ILE A C 1
ATOM 1344 O O . ILE A 1 164 ? 23.344 -11.062 -15.164 1 93.75 164 ILE A O 1
ATOM 1348 N N . PRO A 1 165 ? 23.969 -12.188 -16.953 1 94.12 165 PRO A N 1
ATOM 1349 C CA . PRO A 1 165 ? 23.328 -11.172 -17.797 1 94.12 165 PRO A CA 1
ATOM 1350 C C . PRO A 1 165 ? 21.797 -11.164 -17.656 1 94.12 165 PRO A C 1
ATOM 1352 O O . PRO A 1 165 ? 21.203 -12.188 -17.344 1 94.12 165 PRO A O 1
ATOM 1355 N N . SER A 1 166 ? 21.219 -10.062 -18 1 94.69 166 SER A N 1
ATOM 1356 C CA . SER A 1 166 ? 19.797 -9.844 -17.797 1 94.69 166 SER A CA 1
ATOM 1357 C C . SER A 1 166 ? 18.969 -10.812 -18.625 1 94.69 166 SER A C 1
ATOM 1359 O O . SER A 1 166 ? 17.922 -11.281 -18.172 1 94.69 166 SER A O 1
ATOM 1361 N N . PHE A 1 167 ? 19.453 -11.148 -19.828 1 92.62 167 PHE A N 1
ATOM 1362 C CA . PHE A 1 167 ? 18.641 -11.961 -20.734 1 92.62 167 PHE A CA 1
ATOM 1363 C C . PHE A 1 167 ? 18.531 -13.391 -20.219 1 92.62 167 PHE A C 1
ATOM 1365 O O . PHE A 1 167 ? 17.672 -14.148 -20.656 1 92.62 167 PHE A O 1
ATOM 1372 N N . GLU A 1 168 ? 19.391 -13.766 -19.281 1 93.12 168 GLU A N 1
ATOM 1373 C CA . GLU A 1 168 ? 19.312 -15.102 -18.688 1 93.12 168 GLU A CA 1
ATOM 1374 C C . GLU A 1 168 ? 18.484 -15.078 -17.406 1 93.12 168 GLU A C 1
ATOM 1376 O O . GLU A 1 168 ? 18.156 -16.125 -16.859 1 93.12 168 GLU A O 1
ATOM 1381 N N . VAL A 1 169 ? 18.156 -13.898 -16.953 1 94.88 169 VAL A N 1
ATOM 1382 C CA . VAL A 1 169 ? 17.438 -13.773 -15.688 1 94.88 169 VAL A CA 1
ATOM 1383 C C . VAL A 1 169 ? 15.953 -13.523 -15.969 1 94.88 169 VAL A C 1
ATOM 1385 O O . VAL A 1 169 ? 15.086 -14.047 -15.258 1 94.88 169 VAL A O 1
ATOM 1388 N N . PHE A 1 170 ? 15.734 -12.773 -17.031 1 96.25 170 PHE A N 1
ATOM 1389 C CA . PHE A 1 170 ? 14.352 -12.383 -17.312 1 96.25 170 PHE A CA 1
ATOM 1390 C C . PHE A 1 170 ? 13.789 -13.18 -18.469 1 96.25 170 PHE A C 1
ATOM 1392 O O . PHE A 1 170 ? 14.438 -13.328 -19.516 1 96.25 170 PHE A O 1
ATOM 1399 N N . ASN A 1 171 ? 12.617 -13.656 -18.266 1 93.31 171 ASN A N 1
ATOM 1400 C CA . ASN A 1 171 ? 11.906 -14.336 -19.344 1 93.31 171 ASN A CA 1
ATOM 1401 C C . ASN A 1 171 ? 10.883 -13.414 -20.016 1 93.31 171 ASN A C 1
ATOM 1403 O O . ASN A 1 171 ? 10.867 -13.273 -21.234 1 93.31 171 ASN A O 1
ATOM 1407 N N . ALA A 1 172 ? 10.055 -12.844 -19.172 1 93.56 172 ALA A N 1
ATOM 1408 C CA . ALA A 1 172 ? 9.016 -11.961 -19.703 1 93.56 172 ALA A CA 1
ATOM 1409 C C . ALA A 1 172 ? 8.695 -10.852 -18.719 1 93.56 172 ALA A C 1
ATOM 1411 O O . ALA A 1 172 ? 8.797 -11.039 -17.5 1 93.56 172 ALA A O 1
ATOM 1412 N N . CYS A 1 173 ? 8.367 -9.719 -19.266 1 95.44 173 CYS A N 1
ATOM 1413 C CA . CYS A 1 173 ? 7.98 -8.555 -18.484 1 95.44 173 CYS A CA 1
ATOM 1414 C C . CYS A 1 173 ? 6.723 -7.91 -19.047 1 95.44 173 CYS A C 1
ATOM 1416 O O . CYS A 1 173 ? 6.613 -7.699 -20.25 1 95.44 173 CYS A O 1
ATOM 1418 N N . LEU A 1 174 ? 5.797 -7.684 -18.172 1 94.62 174 LEU A N 1
ATOM 1419 C CA . LEU A 1 174 ? 4.586 -6.953 -18.531 1 94.62 174 LEU A CA 1
ATOM 1420 C C . LEU A 1 174 ? 4.418 -5.715 -17.656 1 94.62 174 LEU A C 1
ATOM 1422 O O . LEU A 1 174 ? 4.59 -5.785 -16.438 1 94.62 174 LEU A O 1
ATOM 1426 N N . TRP A 1 175 ? 4.184 -4.59 -18.297 1 94 175 TRP A N 1
ATOM 1427 C CA . TRP A 1 175 ? 3.85 -3.344 -17.609 1 94 175 TRP A CA 1
ATOM 1428 C C . TRP A 1 175 ? 2.457 -2.863 -18.016 1 94 175 TRP A C 1
ATOM 1430 O O . TRP A 1 175 ? 2.188 -2.621 -19.188 1 94 175 TRP A O 1
ATOM 1440 N N . ARG A 1 176 ? 1.534 -2.68 -17 1 87.56 176 ARG A N 1
ATOM 1441 C CA . ARG A 1 176 ? 0.144 -2.291 -17.219 1 87.56 176 ARG A CA 1
ATOM 1442 C C . ARG A 1 176 ? -0.512 -3.158 -18.281 1 87.56 176 ARG A C 1
ATOM 1444 O O . ARG A 1 176 ? -1.134 -2.641 -19.203 1 87.56 176 ARG A O 1
ATOM 1451 N N . ALA A 1 177 ? -0.277 -4.41 -18.344 1 77.94 177 ALA A N 1
ATOM 1452 C CA . ALA A 1 177 ? -0.893 -5.434 -19.188 1 77.94 177 ALA A CA 1
ATOM 1453 C C . ALA A 1 177 ? -0.253 -5.465 -20.578 1 77.94 177 ALA A C 1
ATOM 1455 O O . ALA A 1 177 ? -0.672 -6.234 -21.438 1 77.94 177 ALA A O 1
ATOM 1456 N N . SER A 1 178 ? 0.704 -4.609 -20.797 1 85.44 178 SER A N 1
ATOM 1457 C CA . SER A 1 178 ? 1.422 -4.629 -22.062 1 85.44 178 SER A CA 1
ATOM 1458 C C . SER A 1 178 ? 2.77 -5.332 -21.922 1 85.44 178 SER A C 1
ATOM 1460 O O . SER A 1 178 ? 3.473 -5.148 -20.938 1 85.44 178 SER A O 1
ATOM 1462 N N . SER A 1 179 ? 3.055 -6.082 -22.953 1 90.62 179 SER A N 1
ATOM 1463 C CA . SER A 1 179 ? 4.324 -6.801 -22.938 1 90.62 179 SER A CA 1
ATOM 1464 C C . SER A 1 179 ? 5.469 -5.906 -23.406 1 90.62 179 SER A C 1
ATOM 1466 O O . SER A 1 179 ? 5.309 -5.129 -24.344 1 90.62 179 SER A O 1
ATOM 1468 N N . PHE A 1 180 ? 6.547 -5.934 -22.719 1 91.25 180 PHE A N 1
ATOM 1469 C CA . PHE A 1 180 ? 7.766 -5.203 -23.047 1 91.25 180 PHE A CA 1
ATOM 1470 C C . PHE A 1 180 ? 8.977 -6.121 -23 1 91.25 180 PHE A C 1
ATOM 1472 O O . PHE A 1 180 ? 8.961 -7.145 -22.312 1 91.25 180 PHE A O 1
ATOM 1479 N N . ARG A 1 181 ? 9.914 -5.746 -23.766 1 92.88 181 ARG A N 1
ATOM 1480 C CA . ARG A 1 181 ? 11.211 -6.371 -23.531 1 92.88 181 ARG A CA 1
ATOM 1481 C C . ARG A 1 181 ? 11.758 -6.004 -22.156 1 92.88 181 ARG A C 1
ATOM 1483 O O . ARG A 1 181 ? 11.844 -4.824 -21.812 1 92.88 181 ARG A O 1
ATOM 1490 N N . CYS A 1 182 ? 12.102 -6.969 -21.406 1 95.5 182 CYS A N 1
ATOM 1491 C CA . CYS A 1 182 ? 12.5 -6.742 -20.031 1 95.5 182 CYS A CA 1
ATOM 1492 C C . CYS A 1 182 ? 13.719 -5.828 -19.953 1 95.5 182 CYS A C 1
ATOM 1494 O O . CYS A 1 182 ? 13.836 -5.023 -19.031 1 95.5 182 CYS A O 1
ATOM 1496 N N . LEU A 1 183 ? 14.578 -5.871 -20.969 1 93.06 183 LEU A N 1
ATOM 1497 C CA . LEU A 1 183 ? 15.797 -5.07 -20.984 1 93.06 183 LEU A CA 1
ATOM 1498 C C . LEU A 1 183 ? 15.469 -3.584 -21.078 1 93.06 183 LEU A C 1
ATOM 1500 O O . LEU A 1 183 ? 16.281 -2.74 -20.672 1 93.06 183 LEU A O 1
ATOM 1504 N N . ASN A 1 184 ? 14.336 -3.328 -21.562 1 93.19 184 ASN A N 1
ATOM 1505 C CA . ASN A 1 184 ? 13.922 -1.934 -21.688 1 93.19 184 ASN A CA 1
ATOM 1506 C C . ASN A 1 184 ? 13.367 -1.398 -20.375 1 93.19 184 ASN A C 1
ATOM 1508 O O . ASN A 1 184 ? 13.383 -0.189 -20.141 1 93.19 184 ASN A O 1
ATOM 1512 N N . LEU A 1 185 ? 12.914 -2.242 -19.594 1 95.62 185 LEU A N 1
ATOM 1513 C CA . LEU A 1 185 ? 12.289 -1.838 -18.344 1 95.62 185 LEU A CA 1
ATOM 1514 C C . LEU A 1 185 ? 13.289 -1.896 -17.188 1 95.62 185 LEU A C 1
ATOM 1516 O O . LEU A 1 185 ? 13.297 -1.02 -16.328 1 95.62 185 LEU A O 1
ATOM 1520 N N . PHE A 1 186 ? 14.102 -2.908 -17.266 1 97.75 186 PHE A N 1
ATOM 1521 C CA . PHE A 1 186 ? 15.062 -3.129 -16.188 1 97.75 186 PHE A CA 1
ATOM 1522 C C . PHE A 1 186 ? 16.469 -2.736 -16.641 1 97.75 186 PHE A C 1
ATOM 1524 O O . PHE A 1 186 ? 16.906 -3.105 -17.719 1 97.75 186 PHE A O 1
ATOM 1531 N N . LYS A 1 187 ? 17.078 -2.002 -15.719 1 96.88 187 LYS A N 1
ATOM 1532 C CA . LYS A 1 187 ? 18.453 -1.562 -15.984 1 96.88 187 LYS A CA 1
ATOM 1533 C C . LYS A 1 187 ? 19.422 -2.137 -14.961 1 96.88 187 LYS A C 1
ATOM 1535 O O . LYS A 1 187 ? 19.078 -2.301 -13.789 1 96.88 187 LYS A O 1
ATOM 1540 N N . THR A 1 188 ? 20.625 -2.402 -15.43 1 96.5 188 THR A N 1
ATOM 1541 C CA . THR A 1 188 ? 21.656 -2.934 -14.539 1 96.5 188 THR A CA 1
ATOM 1542 C C . THR A 1 188 ? 22.031 -1.908 -13.477 1 96.5 188 THR A C 1
ATOM 1544 O O . THR A 1 188 ? 22.25 -0.736 -13.781 1 96.5 188 THR A O 1
ATOM 1547 N N . THR A 1 189 ? 22.078 -2.354 -12.242 1 96.75 189 THR A N 1
ATOM 1548 C CA . THR A 1 189 ? 22.359 -1.49 -11.102 1 96.75 189 THR A CA 1
ATOM 1549 C C . THR A 1 189 ? 23.359 -2.162 -10.148 1 96.75 189 THR A C 1
ATOM 1551 O O . THR A 1 189 ? 23.203 -3.338 -9.812 1 96.75 189 THR A O 1
ATOM 1554 N N . LEU A 1 190 ? 24.344 -1.416 -9.773 1 95.88 190 LEU A N 1
ATOM 1555 C CA . LEU A 1 190 ? 25.328 -1.924 -8.828 1 95.88 190 LEU A CA 1
ATOM 1556 C C . LEU A 1 190 ? 24.828 -1.79 -7.395 1 95.88 190 LEU A C 1
ATOM 1558 O O . LEU A 1 190 ? 24.359 -0.722 -6.992 1 95.88 190 LEU A O 1
ATOM 1562 N N . THR A 1 191 ? 24.797 -2.857 -6.641 1 95.19 191 THR A N 1
ATOM 1563 C CA . THR A 1 191 ? 24.391 -2.867 -5.238 1 95.19 191 THR A CA 1
ATOM 1564 C C . THR A 1 191 ? 25.438 -3.584 -4.387 1 95.19 191 THR A C 1
ATOM 1566 O O . THR A 1 191 ? 26.453 -4.039 -4.898 1 95.19 191 THR A O 1
ATOM 1569 N N . GLU A 1 192 ? 25.203 -3.684 -3.111 1 92 192 GLU A N 1
ATOM 1570 C CA . GLU A 1 192 ? 26.109 -4.387 -2.209 1 92 192 GLU A CA 1
ATOM 1571 C C . GLU A 1 192 ? 26.109 -5.887 -2.488 1 92 192 GLU A C 1
ATOM 1573 O O . GLU A 1 192 ? 27.031 -6.598 -2.094 1 92 192 GLU A O 1
ATOM 1578 N N . LYS A 1 193 ? 25.078 -6.309 -3.229 1 91.75 193 LYS A N 1
ATOM 1579 C CA . LYS A 1 193 ? 24.953 -7.727 -3.555 1 91.75 193 LYS A CA 1
ATOM 1580 C C . LYS A 1 193 ? 25.406 -8 -4.984 1 91.75 193 LYS A C 1
ATOM 1582 O O . LYS A 1 193 ? 25.156 -9.078 -5.527 1 91.75 193 LYS A O 1
ATOM 1587 N N . GLY A 1 194 ? 26.109 -7.043 -5.527 1 93.06 194 GLY A N 1
ATOM 1588 C CA . GLY A 1 194 ? 26.594 -7.18 -6.898 1 93.06 194 GLY A CA 1
ATOM 1589 C C . GLY A 1 194 ? 25.703 -6.469 -7.906 1 93.06 194 GLY A C 1
ATOM 1590 O O . GLY A 1 194 ? 25.094 -5.449 -7.59 1 93.06 194 GLY A O 1
ATOM 1591 N N . PHE A 1 195 ? 25.766 -6.961 -9.133 1 95.12 195 PHE A N 1
ATOM 1592 C CA . PHE A 1 195 ? 24.984 -6.336 -10.188 1 95.12 195 PHE A CA 1
ATOM 1593 C C . PHE A 1 195 ? 23.562 -6.898 -10.203 1 95.12 195 PHE A C 1
ATOM 1595 O O . PHE A 1 195 ? 23.375 -8.109 -10.352 1 95.12 195 PHE A O 1
ATOM 1602 N N . CYS A 1 196 ? 22.672 -5.996 -9.992 1 96.88 196 CYS A N 1
ATOM 1603 C CA . CYS A 1 196 ? 21.25 -6.285 -9.992 1 96.88 196 CYS A CA 1
ATOM 1604 C C . CYS A 1 196 ? 20.531 -5.539 -11.117 1 96.88 196 CYS A C 1
ATOM 1606 O O . CYS A 1 196 ? 21.188 -4.961 -11.992 1 96.88 196 CYS A O 1
ATOM 1608 N N . PHE A 1 197 ? 19.234 -5.695 -11.148 1 98.06 197 PHE A N 1
ATOM 1609 C CA . PHE A 1 197 ? 18.422 -5.051 -12.172 1 98.06 197 PHE A CA 1
ATOM 1610 C C . PHE A 1 197 ? 17.297 -4.23 -11.539 1 98.06 197 PHE A C 1
ATOM 1612 O O . PHE A 1 197 ? 16.547 -4.738 -10.703 1 98.06 197 PHE A O 1
ATOM 1619 N N . THR A 1 198 ? 17.219 -2.961 -11.961 1 98.06 198 THR A N 1
ATOM 1620 C CA . THR A 1 198 ? 16.25 -2.084 -11.305 1 98.06 198 THR A CA 1
ATOM 1621 C C . THR A 1 198 ? 15.25 -1.527 -12.32 1 98.06 198 THR A C 1
ATOM 1623 O O . THR A 1 198 ? 15.641 -1.099 -13.406 1 98.06 198 THR A O 1
ATOM 1626 N N . PHE A 1 199 ? 14.023 -1.64 -11.945 1 98 199 PHE A N 1
ATOM 1627 C CA . PHE A 1 199 ? 12.906 -1.026 -12.656 1 98 199 PHE A CA 1
ATOM 1628 C C . PHE A 1 199 ? 12.562 0.333 -12.062 1 98 199 PHE A C 1
ATOM 1630 O O . PHE A 1 199 ? 12.523 0.487 -10.836 1 98 199 PHE A O 1
ATOM 1637 N N . ASN A 1 200 ? 12.398 1.409 -12.883 1 98 200 ASN A N 1
ATOM 1638 C CA . ASN A 1 200 ? 11.758 2.68 -12.555 1 98 200 ASN A CA 1
ATOM 1639 C C . ASN A 1 200 ? 12.641 3.535 -11.656 1 98 200 ASN A C 1
ATOM 1641 O O . ASN A 1 200 ? 12.141 4.27 -10.805 1 98 200 ASN A O 1
ATOM 1645 N N . MET A 1 201 ? 13.93 3.443 -11.68 1 96.81 201 MET A N 1
ATOM 1646 C CA . MET A 1 201 ? 14.867 4.273 -10.938 1 96.81 201 MET A CA 1
ATOM 1647 C C . MET A 1 201 ? 15.469 5.359 -11.828 1 96.81 201 MET A C 1
ATOM 1649 O O . MET A 1 201 ? 15.695 5.133 -13.016 1 96.81 201 MET A O 1
ATOM 1653 N N . ILE A 1 202 ? 15.789 6.473 -11.203 1 95 202 ILE A N 1
ATOM 1654 C CA . ILE A 1 202 ? 16.344 7.578 -11.977 1 95 202 ILE A CA 1
ATOM 1655 C C . ILE A 1 202 ? 17.797 7.277 -12.336 1 95 202 ILE A C 1
ATOM 1657 O O . ILE A 1 202 ? 18.469 6.496 -11.648 1 95 202 ILE A O 1
ATOM 1661 N N . GLY A 1 203 ? 18.297 7.934 -13.328 1 92.44 203 GLY A N 1
ATOM 1662 C CA . GLY A 1 203 ? 19.625 7.656 -13.859 1 92.44 203 GLY A CA 1
ATOM 1663 C C . GLY A 1 203 ? 20.734 8.305 -13.062 1 92.44 203 GLY A C 1
ATOM 1664 O O . GLY A 1 203 ? 20.484 9.156 -12.211 1 92.44 203 GLY A O 1
ATOM 1665 N N . ASN A 1 204 ? 21.953 7.941 -13.438 1 90.06 204 ASN A N 1
ATOM 1666 C CA . ASN A 1 204 ? 23.172 8.406 -12.758 1 90.06 204 ASN A CA 1
ATOM 1667 C C . ASN A 1 204 ? 23.312 9.922 -12.844 1 90.06 204 ASN A C 1
ATOM 1669 O O . ASN A 1 204 ? 23.703 10.57 -11.875 1 90.06 204 ASN A O 1
ATOM 1673 N N . ASN A 1 205 ? 22.969 10.438 -13.914 1 88.81 205 ASN A N 1
ATOM 1674 C CA . ASN A 1 205 ? 23.188 11.859 -14.141 1 88.81 205 ASN A CA 1
ATOM 1675 C C . ASN A 1 205 ? 22.312 12.711 -13.219 1 88.81 205 ASN A C 1
ATOM 1677 O O . ASN A 1 205 ? 22.688 13.82 -12.844 1 88.81 205 ASN A O 1
ATOM 1681 N N . GLU A 1 206 ? 21.25 12.195 -12.867 1 91.75 206 GLU A N 1
ATOM 1682 C CA . GLU A 1 206 ? 20.312 12.953 -12.039 1 91.75 206 GLU A CA 1
ATOM 1683 C C . GLU A 1 206 ? 20.5 12.617 -10.562 1 91.75 206 GLU A C 1
ATOM 1685 O O . GLU A 1 206 ? 20.25 13.461 -9.695 1 91.75 206 GLU A O 1
ATOM 1690 N N . LEU A 1 207 ? 20.953 11.445 -10.297 1 93.19 207 LEU A N 1
ATOM 1691 C CA . LEU A 1 207 ? 21.047 10.977 -8.914 1 93.19 207 LEU A CA 1
ATOM 1692 C C . LEU A 1 207 ? 22.406 11.32 -8.32 1 93.19 207 LEU A C 1
ATOM 1694 O O . LEU A 1 207 ? 22.5 11.703 -7.152 1 93.19 207 LEU A O 1
ATOM 1698 N N . LEU A 1 208 ? 23.453 11.25 -9.125 1 94.62 208 LEU A N 1
ATOM 1699 C CA . LEU A 1 208 ? 24.812 11.344 -8.602 1 94.62 208 LEU A CA 1
ATOM 1700 C C . LEU A 1 208 ? 25.516 12.609 -9.094 1 94.62 208 LEU A C 1
ATOM 1702 O O . LEU A 1 208 ? 25.188 13.109 -10.172 1 94.62 208 LEU A O 1
ATOM 1706 N N . ARG A 1 209 ? 26.391 13.062 -8.211 1 94.88 209 ARG A N 1
ATOM 1707 C CA . ARG A 1 209 ? 27.328 14.102 -8.625 1 94.88 209 ARG A CA 1
ATOM 1708 C C . ARG A 1 209 ? 28.578 13.484 -9.258 1 94.88 209 ARG A C 1
ATOM 1710 O O . ARG A 1 209 ? 29.625 13.367 -8.609 1 94.88 209 ARG A O 1
ATOM 1717 N N . LYS A 1 210 ? 28.594 13.359 -10.484 1 92.12 210 LYS A N 1
ATOM 1718 C CA . LYS A 1 210 ? 29.609 12.617 -11.211 1 92.12 210 LYS A CA 1
ATOM 1719 C C . LYS A 1 210 ? 30.969 13.312 -11.109 1 92.12 210 LYS A C 1
ATOM 1721 O O . LYS A 1 210 ? 32 12.656 -11.164 1 92.12 210 LYS A O 1
ATOM 1726 N N . GLU A 1 211 ? 30.984 14.578 -10.938 1 92.62 211 GLU A N 1
ATOM 1727 C CA . GLU A 1 211 ? 32.219 15.336 -10.844 1 92.62 211 GLU A CA 1
ATOM 1728 C C . GLU A 1 211 ? 33.031 14.961 -9.594 1 92.62 211 GLU A C 1
ATOM 1730 O O . GLU A 1 211 ? 34.25 15.109 -9.562 1 92.62 211 GLU A O 1
ATOM 1735 N N . GLU A 1 212 ? 32.312 14.414 -8.602 1 94.19 212 GLU A N 1
ATOM 1736 C CA . GLU A 1 212 ? 32.938 14.062 -7.332 1 94.19 212 GLU A CA 1
ATOM 1737 C C . GLU A 1 212 ? 33.312 12.586 -7.301 1 94.19 212 GLU A C 1
ATOM 1739 O O . GLU A 1 212 ? 34 12.141 -6.375 1 94.19 212 GLU A O 1
ATOM 1744 N N . LEU A 1 213 ? 32.938 11.883 -8.359 1 94.69 213 LEU A N 1
ATOM 1745 C CA . LEU A 1 213 ? 33.094 10.438 -8.336 1 94.69 213 LEU A CA 1
ATOM 1746 C C . LEU A 1 213 ? 34.094 9.984 -9.391 1 94.69 213 LEU A C 1
ATOM 1748 O O . LEU A 1 213 ? 34.312 10.68 -10.391 1 94.69 213 LEU A O 1
ATOM 1752 N N . ASP A 1 214 ? 34.688 8.852 -9.078 1 92.31 214 ASP A N 1
ATOM 1753 C CA . ASP A 1 214 ? 35.625 8.234 -10.023 1 92.31 214 ASP A CA 1
ATOM 1754 C C . ASP A 1 214 ? 34.906 7.914 -11.344 1 92.31 214 ASP A C 1
ATOM 1756 O O . ASP A 1 214 ? 33.781 7.457 -11.352 1 92.31 214 ASP A O 1
ATOM 1760 N N . SER A 1 215 ? 35.625 8.094 -12.453 1 86.31 215 SER A N 1
ATOM 1761 C CA . SER A 1 215 ? 35.031 7.906 -13.781 1 86.31 215 SER A CA 1
ATOM 1762 C C . SER A 1 215 ? 34.656 6.453 -14.016 1 86.31 215 SER A C 1
ATOM 1764 O O . SER A 1 215 ? 33.75 6.164 -14.828 1 86.31 215 SER A O 1
ATOM 1766 N N . ARG A 1 216 ? 35.281 5.59 -13.242 1 85 216 ARG A N 1
ATOM 1767 C CA . ARG A 1 216 ? 35.031 4.168 -13.453 1 85 216 ARG A CA 1
ATOM 1768 C C . ARG A 1 216 ? 33.812 3.705 -12.648 1 85 216 ARG A C 1
ATOM 1770 O O . ARG A 1 216 ? 33.344 2.578 -12.812 1 85 216 ARG A O 1
ATOM 1777 N N . TYR A 1 217 ? 33.375 4.539 -11.797 1 86.5 217 TYR A N 1
ATOM 1778 C CA . TYR A 1 217 ? 32.188 4.199 -10.984 1 86.5 217 TYR A CA 1
ATOM 1779 C C . TYR A 1 217 ? 30.906 4.379 -11.781 1 86.5 217 TYR A C 1
ATOM 1781 O O . TYR A 1 217 ? 30.578 5.496 -12.188 1 86.5 217 TYR A O 1
ATOM 1789 N N . ALA A 1 218 ? 30.297 3.268 -12.18 1 80.12 218 ALA A N 1
ATOM 1790 C CA . ALA A 1 218 ? 29 3.303 -12.852 1 80.12 218 ALA A CA 1
ATOM 1791 C C . ALA A 1 218 ? 27.938 2.584 -12.016 1 80.12 218 ALA A C 1
ATOM 1793 O O . ALA A 1 218 ? 27.922 1.353 -11.938 1 80.12 218 ALA A O 1
ATOM 1794 N N . PHE A 1 219 ? 27.062 3.312 -11.492 1 87.75 219 PHE A N 1
ATOM 1795 C CA . PHE A 1 219 ? 26.062 2.822 -10.555 1 87.75 219 PHE A CA 1
ATOM 1796 C C . PHE A 1 219 ? 24.906 2.152 -11.297 1 87.75 219 PHE A C 1
ATOM 1798 O O . PHE A 1 219 ? 24.516 1.036 -10.961 1 87.75 219 PHE A O 1
ATOM 1805 N N . ASN A 1 220 ? 24.328 2.865 -12.25 1 87.69 220 ASN A N 1
ATOM 1806 C CA . ASN A 1 220 ? 23.266 2.242 -13.016 1 87.69 220 ASN A CA 1
ATOM 1807 C C . ASN A 1 220 ? 23.312 2.654 -14.484 1 87.69 220 ASN A C 1
ATOM 1809 O O . ASN A 1 220 ? 24.047 3.566 -14.859 1 87.69 220 ASN A O 1
ATOM 1813 N N . SER A 1 221 ? 22.562 1.951 -15.352 1 90.31 221 SER A N 1
ATOM 1814 C CA . SER A 1 221 ? 22.609 2.162 -16.797 1 90.31 221 SER A CA 1
ATOM 1815 C C . SER A 1 221 ? 21.391 2.922 -17.281 1 90.31 221 SER A C 1
ATOM 1817 O O . SER A 1 221 ? 21.109 2.969 -18.484 1 90.31 221 SER A O 1
ATOM 1819 N N . GLU A 1 222 ? 20.641 3.51 -16.359 1 92.81 222 GLU A N 1
ATOM 1820 C CA . GLU A 1 222 ? 19.438 4.254 -16.734 1 92.81 222 GLU A CA 1
ATOM 1821 C C . GLU A 1 222 ? 19.797 5.566 -17.422 1 92.81 222 GLU A C 1
ATOM 1823 O O . GLU A 1 222 ? 20.625 6.332 -16.922 1 92.81 222 GLU A O 1
ATOM 1828 N N . THR A 1 223 ? 19.172 5.789 -18.641 1 90.12 223 THR A N 1
ATOM 1829 C CA . THR A 1 223 ? 19.516 6.977 -19.406 1 90.12 223 THR A CA 1
ATOM 1830 C C . THR A 1 223 ? 18.297 7.891 -19.578 1 90.12 223 THR A C 1
ATOM 1832 O O . THR A 1 223 ? 18.438 9.031 -20.016 1 90.12 223 THR A O 1
ATOM 1835 N N . ARG A 1 224 ? 17.156 7.504 -19.266 1 92.12 224 ARG A N 1
ATOM 1836 C CA . ARG A 1 224 ? 15.961 8.32 -19.422 1 92.12 224 ARG A CA 1
ATOM 1837 C C . ARG A 1 224 ? 15.992 9.523 -18.5 1 92.12 224 ARG A C 1
ATOM 1839 O O . ARG A 1 224 ? 16.453 9.422 -17.359 1 92.12 224 ARG A O 1
ATOM 1846 N N . GLU A 1 225 ? 15.43 10.555 -18.906 1 90.5 225 GLU A N 1
ATOM 1847 C CA . GLU A 1 225 ? 15.32 11.758 -18.094 1 90.5 225 GLU A CA 1
ATOM 1848 C C . GLU A 1 225 ? 14.102 11.711 -17.188 1 90.5 225 GLU A C 1
ATOM 1850 O O . GLU A 1 225 ? 13.008 11.336 -17.625 1 90.5 225 GLU A O 1
ATOM 1855 N N . SER A 1 226 ? 14.406 12.055 -15.961 1 91.62 226 SER A N 1
ATOM 1856 C CA . SER A 1 226 ? 13.297 12.078 -15.008 1 91.62 226 SER A CA 1
ATOM 1857 C C . SER A 1 226 ? 12.5 13.367 -15.133 1 91.62 226 SER A C 1
ATOM 1859 O O . SER A 1 226 ? 13.062 14.445 -15.352 1 91.62 226 SER A O 1
ATOM 1861 N N . HIS A 1 227 ? 11.211 13.273 -14.984 1 89.88 227 HIS A N 1
ATOM 1862 C CA . HIS A 1 227 ? 10.289 14.406 -14.977 1 89.88 227 HIS A CA 1
ATOM 1863 C C . HIS A 1 227 ? 9.625 14.57 -13.617 1 89.88 227 HIS A C 1
ATOM 1865 O O . HIS A 1 227 ? 8.516 15.094 -13.523 1 89.88 227 HIS A O 1
ATOM 1871 N N . TRP A 1 228 ? 10.312 14.094 -12.625 1 90.62 228 TRP A N 1
ATOM 1872 C CA . TRP A 1 228 ? 9.703 14.055 -11.305 1 90.62 228 TRP A CA 1
ATOM 1873 C C . TRP A 1 228 ? 10.703 14.453 -10.227 1 90.62 228 TRP A C 1
ATOM 1875 O O . TRP A 1 228 ? 11.891 14.125 -10.32 1 90.62 228 TRP A O 1
ATOM 1885 N N . ASP A 1 229 ? 10.133 15.211 -9.336 1 84.38 229 ASP A N 1
ATOM 1886 C CA . ASP A 1 229 ? 10.891 15.578 -8.141 1 84.38 229 ASP A CA 1
ATOM 1887 C C . ASP A 1 229 ? 10.062 15.344 -6.875 1 84.38 229 ASP A C 1
ATOM 1889 O O . ASP A 1 229 ? 8.852 15.539 -6.871 1 84.38 229 ASP A O 1
ATOM 1893 N N . LEU A 1 230 ? 10.734 14.953 -5.859 1 80.19 230 LEU A N 1
ATOM 1894 C CA . LEU A 1 230 ? 10.062 14.594 -4.617 1 80.19 230 LEU A CA 1
ATOM 1895 C C . LEU A 1 230 ? 9.266 15.773 -4.066 1 80.19 230 LEU A C 1
ATOM 1897 O O . LEU A 1 230 ? 8.156 15.594 -3.555 1 80.19 230 LEU A O 1
ATOM 1901 N N . ASP A 1 231 ? 9.766 16.969 -4.18 1 78.31 231 ASP A N 1
ATOM 1902 C CA . ASP A 1 231 ? 9.188 18.141 -3.537 1 78.31 231 ASP A CA 1
ATOM 1903 C C . ASP A 1 231 ? 8.156 18.812 -4.441 1 78.31 231 ASP A C 1
ATOM 1905 O O . ASP A 1 231 ? 7.137 19.312 -3.963 1 78.31 231 ASP A O 1
ATOM 1909 N N . THR A 1 232 ? 8.328 18.672 -5.75 1 81.88 232 THR A N 1
ATOM 1910 C CA . THR A 1 232 ? 7.453 19.422 -6.652 1 81.88 232 THR A CA 1
ATOM 1911 C C . THR A 1 232 ? 6.57 18.469 -7.453 1 81.88 232 THR A C 1
ATOM 1913 O O . THR A 1 232 ? 5.637 18.891 -8.133 1 81.88 232 THR A O 1
ATOM 1916 N N . GLY A 1 233 ? 6.855 17.25 -7.367 1 86.62 233 GLY A N 1
ATOM 1917 C CA . GLY A 1 233 ? 6.051 16.297 -8.109 1 86.62 233 GLY A CA 1
ATOM 1918 C C . GLY A 1 233 ? 6.445 16.188 -9.57 1 86.62 233 GLY A C 1
ATOM 1919 O O . GLY A 1 233 ? 7.609 16.375 -9.914 1 86.62 233 GLY A O 1
ATOM 1920 N N . TYR A 1 234 ? 5.512 15.734 -10.406 1 89.81 234 TYR A N 1
ATOM 1921 C CA . TYR A 1 234 ? 5.777 15.539 -11.828 1 89.81 234 TYR A CA 1
ATOM 1922 C C . TYR A 1 234 ? 5.648 16.859 -12.594 1 89.81 234 TYR A C 1
ATOM 1924 O O . TYR A 1 234 ? 4.738 17.641 -12.336 1 89.81 234 TYR A O 1
ATOM 1932 N N . ARG A 1 235 ? 6.57 17.047 -13.492 1 87.38 235 ARG A N 1
ATOM 1933 C CA . ARG A 1 235 ? 6.43 18.156 -14.43 1 87.38 235 ARG A CA 1
ATOM 1934 C C . ARG A 1 235 ? 5.301 17.891 -15.422 1 87.38 235 ARG A C 1
ATOM 1936 O O . ARG A 1 235 ? 4.891 16.734 -15.609 1 87.38 235 ARG A O 1
ATOM 1943 N N . GLN A 1 236 ? 4.844 18.984 -15.984 1 78.94 236 GLN A N 1
ATOM 1944 C CA . GLN A 1 236 ? 3.756 18.844 -16.938 1 78.94 236 GLN A CA 1
ATOM 1945 C C . GLN A 1 236 ? 4.137 17.906 -18.078 1 78.94 236 GLN A C 1
ATOM 1947 O O . GLN A 1 236 ? 5.184 18.078 -18.703 1 78.94 236 GLN A O 1
ATOM 1952 N N . GLY A 1 237 ? 3.395 16.875 -18.203 1 74.88 237 GLY A N 1
ATOM 1953 C CA . GLY A 1 237 ? 3.623 15.914 -19.266 1 74.88 237 GLY A CA 1
ATOM 1954 C C . GLY A 1 237 ? 4.656 14.859 -18.906 1 74.88 237 GLY A C 1
ATOM 1955 O O . GLY A 1 237 ? 5.016 14.023 -19.734 1 74.88 237 GLY A O 1
ATOM 1956 N N . GLY A 1 238 ? 5.109 14.984 -17.703 1 82.25 238 GLY A N 1
ATOM 1957 C CA . GLY A 1 238 ? 6.141 14.047 -17.281 1 82.25 238 GLY A CA 1
ATOM 1958 C C . GLY A 1 238 ? 5.637 12.625 -17.172 1 82.25 238 GLY A C 1
ATOM 1959 O O . GLY A 1 238 ? 4.531 12.383 -16.688 1 82.25 238 GLY A O 1
ATOM 1960 N N . VAL A 1 239 ? 6.508 11.664 -17.672 1 84.44 239 VAL A N 1
ATOM 1961 C CA . VAL A 1 239 ? 6.074 10.273 -17.688 1 84.44 239 VAL A CA 1
ATOM 1962 C C . VAL A 1 239 ? 6.984 9.43 -16.797 1 84.44 239 VAL A C 1
ATOM 1964 O O . VAL A 1 239 ? 6.516 8.531 -16.109 1 84.44 239 VAL A O 1
ATOM 1967 N N . PHE A 1 240 ? 8.289 9.766 -16.828 1 94.12 240 PHE A N 1
ATOM 1968 C CA . PHE A 1 240 ? 9.258 8.961 -16.078 1 94.12 240 PHE A CA 1
ATOM 1969 C C . PHE A 1 240 ? 9.719 9.695 -14.828 1 94.12 240 PHE A C 1
ATOM 1971 O O . PHE A 1 240 ? 10.047 10.883 -14.883 1 94.12 240 PHE A O 1
ATOM 1978 N N . PRO A 1 241 ? 9.75 8.984 -13.695 1 96.25 241 PRO A N 1
ATOM 1979 C CA . PRO A 1 241 ? 9.453 7.574 -13.438 1 96.25 241 PRO A CA 1
ATOM 1980 C C . PRO A 1 241 ? 7.984 7.227 -13.688 1 96.25 241 PRO A C 1
ATOM 1982 O O . PRO A 1 241 ? 7.113 8.086 -13.562 1 96.25 241 PRO A O 1
ATOM 1985 N N . PHE A 1 242 ? 7.82 5.945 -13.953 1 96.12 242 PHE A N 1
ATOM 1986 C CA . PHE A 1 242 ? 6.492 5.469 -14.32 1 96.12 242 PHE A CA 1
ATOM 1987 C C . PHE A 1 242 ? 5.527 5.602 -13.148 1 96.12 242 PHE A C 1
ATOM 1989 O O . PHE A 1 242 ? 5.934 5.512 -11.984 1 96.12 242 PHE A O 1
ATOM 1996 N N . ARG A 1 243 ? 4.301 5.891 -13.477 1 92 243 ARG A N 1
ATOM 1997 C CA . ARG A 1 243 ? 3.217 5.973 -12.5 1 92 243 ARG A CA 1
ATOM 1998 C C . ARG A 1 243 ? 1.954 5.301 -13.031 1 92 243 ARG A C 1
ATOM 2000 O O . ARG A 1 243 ? 1.878 4.949 -14.211 1 92 243 ARG A O 1
ATOM 2007 N N . VAL A 1 244 ? 1.054 4.98 -12.188 1 91.25 244 VAL A N 1
ATOM 2008 C CA . VAL A 1 244 ? -0.179 4.305 -12.578 1 91.25 244 VAL A CA 1
ATOM 2009 C C . VAL A 1 244 ? -1.384 5.094 -12.07 1 91.25 244 VAL A C 1
ATOM 2011 O O . VAL A 1 244 ? -1.269 5.879 -11.125 1 91.25 244 VAL A O 1
ATOM 2014 N N . VAL A 1 245 ? -2.5 4.863 -12.688 1 82.44 245 VAL A N 1
ATOM 2015 C CA . VAL A 1 245 ? -3.701 5.625 -12.367 1 82.44 245 VAL A CA 1
ATOM 2016 C C . VAL A 1 245 ? -4.562 4.836 -11.383 1 82.44 245 VAL A C 1
ATOM 2018 O O . VAL A 1 245 ? -5.242 5.418 -10.531 1 82.44 245 VAL A O 1
ATOM 2021 N N . ALA A 1 246 ? -4.504 3.518 -11.547 1 82.94 246 ALA A N 1
ATOM 2022 C CA . ALA A 1 246 ? -5.414 2.713 -10.734 1 82.94 246 ALA A CA 1
ATOM 2023 C C . ALA A 1 246 ? -4.664 1.595 -10.016 1 82.94 246 ALA A C 1
ATOM 2025 O O . ALA A 1 246 ? -3.674 1.07 -10.531 1 82.94 246 ALA A O 1
ATOM 2026 N N . GLY A 1 247 ? -5.164 1.456 -8.82 1 85.94 247 GLY A N 1
ATOM 2027 C CA . GLY A 1 247 ? -4.68 0.293 -8.094 1 85.94 247 GLY A CA 1
ATOM 2028 C C . GLY A 1 247 ? -5.418 -0.983 -8.453 1 85.94 247 GLY A C 1
ATOM 2029 O O . GLY A 1 247 ? -6.539 -1.208 -7.996 1 85.94 247 GLY A O 1
ATOM 2030 N N . ASP A 1 248 ? -4.836 -1.791 -9.289 1 83.38 248 ASP A N 1
ATOM 2031 C CA . ASP A 1 248 ? -5.461 -3.01 -9.797 1 83.38 248 ASP A CA 1
ATOM 2032 C C . ASP A 1 248 ? -4.41 -4.059 -10.156 1 83.38 248 ASP A C 1
ATOM 2034 O O . ASP A 1 248 ? -3.289 -3.713 -10.547 1 83.38 248 ASP A O 1
ATOM 2038 N N . TYR A 1 249 ? -4.863 -5.277 -10.172 1 84.81 249 TYR A N 1
ATOM 2039 C CA . TYR A 1 249 ? -3.996 -6.418 -10.445 1 84.81 249 TYR A CA 1
ATOM 2040 C C . TYR A 1 249 ? -3.307 -6.266 -11.797 1 84.81 249 TYR A C 1
ATOM 2042 O O . TYR A 1 249 ? -2.15 -6.66 -11.961 1 84.81 249 TYR A O 1
ATOM 2050 N N . ASN A 1 250 ? -3.971 -5.656 -12.711 1 81.88 250 ASN A N 1
ATOM 2051 C CA . ASN A 1 250 ? -3.43 -5.562 -14.062 1 81.88 250 ASN A CA 1
ATOM 2052 C C . ASN A 1 250 ? -2.752 -4.219 -14.297 1 81.88 250 ASN A C 1
ATOM 2054 O O . ASN A 1 250 ? -2.211 -3.973 -15.383 1 81.88 250 ASN A O 1
ATOM 2058 N N . GLU A 1 251 ? -2.795 -3.373 -13.297 1 85.94 251 GLU A N 1
ATOM 2059 C CA . GLU A 1 251 ? -2.166 -2.059 -13.383 1 85.94 251 GLU A CA 1
ATOM 2060 C C . GLU A 1 251 ? -0.851 -2.023 -12.609 1 85.94 251 GLU A C 1
ATOM 2062 O O . GLU A 1 251 ? -0.702 -1.242 -11.664 1 85.94 251 GLU A O 1
ATOM 2067 N N . GLY A 1 252 ? 0.032 -2.893 -12.945 1 93.31 252 GLY A N 1
ATOM 2068 C CA . GLY A 1 252 ? 1.326 -2.971 -12.289 1 93.31 252 GLY A CA 1
ATOM 2069 C C . GLY A 1 252 ? 2.375 -3.686 -13.117 1 93.31 252 GLY A C 1
ATOM 2070 O O . GLY A 1 252 ? 2.391 -3.568 -14.344 1 93.31 252 GLY A O 1
ATOM 2071 N N . LEU A 1 253 ? 3.344 -4.238 -12.406 1 96.94 253 LEU A N 1
ATOM 2072 C CA . LEU A 1 253 ? 4.465 -4.914 -13.055 1 96.94 253 LEU A CA 1
ATOM 2073 C C . LEU A 1 253 ? 4.383 -6.422 -12.852 1 96.94 253 LEU A C 1
ATOM 2075 O O . LEU A 1 253 ? 4.141 -6.891 -11.742 1 96.94 253 LEU A O 1
ATOM 2079 N N . LYS A 1 254 ? 4.445 -7.156 -13.938 1 95.31 254 LYS A N 1
ATOM 2080 C CA . LYS A 1 254 ? 4.586 -8.609 -13.906 1 95.31 254 LYS A CA 1
ATOM 2081 C C . LYS A 1 254 ? 5.918 -9.047 -14.508 1 95.31 254 LYS A C 1
ATOM 2083 O O . LYS A 1 254 ? 6.277 -8.625 -15.609 1 95.31 254 LYS A O 1
ATOM 2088 N N . VAL A 1 255 ? 6.598 -9.859 -13.781 1 96.69 255 VAL A N 1
ATOM 2089 C CA . VAL A 1 255 ? 7.906 -10.297 -14.266 1 96.69 255 VAL A CA 1
ATOM 2090 C C . VAL A 1 255 ? 8.055 -11.805 -14.078 1 96.69 255 VAL A C 1
ATOM 2092 O O . VAL A 1 255 ? 7.629 -12.352 -13.055 1 96.69 255 VAL A O 1
ATOM 2095 N N . MET A 1 256 ? 8.555 -12.43 -15.047 1 94.62 256 MET A N 1
ATOM 2096 C CA . MET A 1 256 ? 8.922 -13.844 -14.984 1 94.62 256 MET A CA 1
ATOM 2097 C C . MET A 1 256 ? 10.438 -14.016 -14.977 1 94.62 256 MET A C 1
ATOM 2099 O O . MET A 1 256 ? 11.125 -13.5 -15.852 1 94.62 256 MET A O 1
ATOM 2103 N N . LEU A 1 257 ? 10.883 -14.68 -14.008 1 96.06 257 LEU A N 1
ATOM 2104 C CA . LEU A 1 257 ? 12.32 -14.797 -13.773 1 96.06 257 LEU A CA 1
ATOM 2105 C C . LEU A 1 257 ? 12.789 -16.234 -13.961 1 96.06 257 LEU A C 1
ATOM 2107 O O . LEU A 1 257 ? 12.055 -17.172 -13.641 1 96.06 257 LEU A O 1
ATOM 2111 N N . LEU A 1 258 ? 14 -16.359 -14.398 1 93.94 258 LEU A N 1
ATOM 2112 C CA . LEU A 1 258 ? 14.586 -17.656 -14.672 1 93.94 258 LEU A CA 1
ATOM 2113 C C . LEU A 1 258 ? 15.82 -17.891 -13.805 1 93.94 258 LEU A C 1
ATOM 2115 O O . LEU A 1 258 ? 16.547 -16.953 -13.492 1 93.94 258 LEU A O 1
ATOM 2119 N N . ALA A 1 259 ? 15.977 -19.047 -13.406 1 92.81 259 ALA A N 1
ATOM 2120 C CA . ALA A 1 259 ? 17.188 -19.531 -12.75 1 92.81 259 ALA A CA 1
ATOM 2121 C C . ALA A 1 259 ? 17.609 -20.906 -13.305 1 92.81 259 ALA A C 1
ATOM 2123 O O . ALA A 1 259 ? 16.844 -21.859 -13.227 1 92.81 259 ALA A O 1
ATOM 2124 N N . LYS A 1 260 ? 18.797 -20.969 -13.82 1 91.75 260 LYS A N 1
ATOM 2125 C CA . LYS A 1 260 ? 19.281 -22.234 -14.359 1 91.75 260 LYS A CA 1
ATOM 2126 C C . LYS A 1 260 ? 19.75 -23.172 -13.25 1 91.75 260 LYS A C 1
ATOM 2128 O O . LYS A 1 260 ? 20.531 -22.766 -12.391 1 91.75 260 LYS A O 1
ATOM 2133 N N . LYS A 1 261 ? 19.312 -24.375 -13.328 1 91.25 261 LYS A N 1
ATOM 2134 C CA . LYS A 1 261 ? 19.656 -25.359 -12.305 1 91.25 261 LYS A CA 1
ATOM 2135 C C . LYS A 1 261 ? 21.156 -25.594 -12.234 1 91.25 261 LYS A C 1
ATOM 2137 O O . LYS A 1 261 ? 21.719 -25.703 -11.141 1 91.25 261 LYS A O 1
ATOM 2142 N N . VAL A 1 262 ? 21.859 -25.547 -13.32 1 89.06 262 VAL A N 1
ATOM 2143 C CA . VAL A 1 262 ? 23.266 -25.875 -13.414 1 89.06 262 VAL A CA 1
ATOM 2144 C C . VAL A 1 262 ? 24.094 -24.797 -12.711 1 89.06 262 VAL A C 1
ATOM 2146 O O . VAL A 1 262 ? 25.188 -25.062 -12.211 1 89.06 262 VAL A O 1
ATOM 2149 N N . ASP A 1 263 ? 23.5 -23.609 -12.641 1 90 263 ASP A N 1
ATOM 2150 C CA . ASP A 1 263 ? 24.266 -22.484 -12.102 1 90 263 ASP A CA 1
ATOM 2151 C C . ASP A 1 263 ? 23.969 -22.281 -10.617 1 90 263 ASP A C 1
ATOM 2153 O O . ASP A 1 263 ? 24.609 -21.453 -9.969 1 90 263 ASP A O 1
ATOM 2157 N N . MET A 1 264 ? 23.047 -23.047 -10.125 1 86.94 264 MET A N 1
ATOM 2158 C CA . MET A 1 264 ? 22.688 -22.875 -8.719 1 86.94 264 MET A CA 1
ATOM 2159 C C . MET A 1 264 ? 23.812 -23.344 -7.805 1 86.94 264 MET A C 1
ATOM 2161 O O . MET A 1 264 ? 24.391 -24.406 -8.023 1 86.94 264 MET A O 1
ATOM 2165 N N . ASP A 1 265 ? 24.203 -22.266 -6.969 1 77.94 265 ASP A N 1
ATOM 2166 C CA . ASP A 1 265 ? 25.25 -22.562 -5.992 1 77.94 265 ASP A CA 1
ATOM 2167 C C . ASP A 1 265 ? 24.781 -22.234 -4.574 1 77.94 265 ASP A C 1
ATOM 2169 O O . ASP A 1 265 ? 24.031 -21.266 -4.367 1 77.94 265 ASP A O 1
ATOM 2173 N N . TYR A 1 266 ? 25.203 -23.016 -3.574 1 76.56 266 TYR A N 1
ATOM 2174 C CA . TYR A 1 266 ? 24.75 -22.844 -2.205 1 76.56 266 TYR A CA 1
ATOM 2175 C C . TYR A 1 266 ? 25.875 -22.344 -1.305 1 76.56 266 TYR A C 1
ATOM 2177 O O . TYR A 1 266 ? 25.703 -22.234 -0.089 1 76.56 266 TYR A O 1
ATOM 2185 N N . PHE A 1 267 ? 26.938 -21.984 -1.972 1 76.25 267 PHE A N 1
ATOM 2186 C CA . PHE A 1 267 ? 28.062 -21.562 -1.157 1 76.25 267 PHE A CA 1
ATOM 2187 C C . PHE A 1 267 ? 28.094 -20.047 -1.026 1 76.25 267 PHE A C 1
ATOM 2189 O O . PHE A 1 267 ? 28.594 -19.516 -0.031 1 76.25 267 PHE A O 1
ATOM 2196 N N . CYS A 1 268 ? 27.672 -19.438 -2.133 1 76.75 268 CYS A N 1
ATOM 2197 C CA . CYS A 1 268 ? 27.625 -17.984 -2.092 1 76.75 268 CYS A CA 1
ATOM 2198 C C . CYS A 1 268 ? 26.266 -17.5 -1.588 1 76.75 268 CYS A C 1
ATOM 2200 O O . CYS A 1 268 ? 25.25 -17.719 -2.234 1 76.75 268 CYS A O 1
ATOM 2202 N N . GLY A 1 269 ? 26.078 -17.266 -0.313 1 65.19 269 GLY A N 1
ATOM 2203 C CA . GLY A 1 269 ? 24.828 -16.781 0.26 1 65.19 269 GLY A CA 1
ATOM 2204 C C . GLY A 1 269 ? 24.234 -17.734 1.27 1 65.19 269 GLY A C 1
ATOM 2205 O O . GLY A 1 269 ? 24.859 -18.734 1.644 1 65.19 269 GLY A O 1
ATOM 2206 N N . ASP A 1 270 ? 23.109 -17.531 1.962 1 62.84 270 ASP A N 1
ATOM 2207 C CA . ASP A 1 270 ? 22.5 -18.234 3.094 1 62.84 270 ASP A CA 1
ATOM 2208 C C . ASP A 1 270 ? 21.719 -19.453 2.631 1 62.84 270 ASP A C 1
ATOM 2210 O O . ASP A 1 270 ? 20.672 -19.781 3.193 1 62.84 270 ASP A O 1
ATOM 2214 N N . LYS A 1 271 ? 22.266 -20.203 1.571 1 71.88 271 LYS A N 1
ATOM 2215 C CA . LYS A 1 271 ? 21.656 -21.453 1.138 1 71.88 271 LYS A CA 1
ATOM 2216 C C . LYS A 1 271 ? 20.281 -21.219 0.519 1 71.88 271 LYS A C 1
ATOM 2218 O O . LYS A 1 271 ? 19.5 -22.156 0.366 1 71.88 271 LYS A O 1
ATOM 2223 N N . PHE A 1 272 ? 19.984 -20.078 0.318 1 82.44 272 PHE A N 1
ATOM 2224 C CA . PHE A 1 272 ? 18.734 -19.75 -0.372 1 82.44 272 PHE A CA 1
ATOM 2225 C C . PHE A 1 272 ? 18.984 -19.516 -1.856 1 82.44 272 PHE A C 1
ATOM 2227 O O . PHE A 1 272 ? 20 -18.922 -2.232 1 82.44 272 PHE A O 1
ATOM 2234 N N . GLN A 1 273 ? 18.109 -20.125 -2.674 1 88.44 273 GLN A N 1
ATOM 2235 C CA . GLN A 1 273 ? 18.125 -19.875 -4.113 1 88.44 273 GLN A CA 1
ATOM 2236 C C . GLN A 1 273 ? 16.891 -19.094 -4.555 1 88.44 273 GLN A C 1
ATOM 2238 O O . GLN A 1 273 ? 15.844 -19.156 -3.91 1 88.44 273 GLN A O 1
ATOM 2243 N N . GLY A 1 274 ? 17.078 -18.297 -5.562 1 93.62 274 GLY A N 1
ATOM 2244 C CA . GLY A 1 274 ? 16.016 -17.422 -6.051 1 93.62 274 GLY A CA 1
ATOM 2245 C C . GLY A 1 274 ? 16.469 -16 -6.266 1 93.62 274 GLY A C 1
ATOM 2246 O O . GLY A 1 274 ? 17.531 -15.758 -6.848 1 93.62 274 GLY A O 1
ATOM 2247 N N . PHE A 1 275 ? 15.578 -15.102 -5.832 1 95.38 275 PHE A N 1
ATOM 2248 C CA . PHE A 1 275 ? 15.875 -13.695 -6.098 1 95.38 275 PHE A CA 1
ATOM 2249 C C . PHE A 1 275 ? 15.562 -12.836 -4.875 1 95.38 275 PHE A C 1
ATOM 2251 O O . PHE A 1 275 ? 14.641 -13.141 -4.117 1 95.38 275 PHE A O 1
ATOM 2258 N N . ARG A 1 276 ? 16.328 -11.812 -4.691 1 94.62 276 ARG A N 1
ATOM 2259 C CA . ARG A 1 276 ? 16.047 -10.773 -3.705 1 94.62 276 ARG A CA 1
ATOM 2260 C C . ARG A 1 276 ? 15.43 -9.547 -4.363 1 94.62 276 ARG A C 1
ATOM 2262 O O . ARG A 1 276 ? 15.828 -9.156 -5.461 1 94.62 276 ARG A O 1
ATOM 2269 N N . VAL A 1 277 ? 14.438 -9.039 -3.672 1 97.56 277 VAL A N 1
ATOM 2270 C CA . VAL A 1 277 ? 13.742 -7.895 -4.254 1 97.56 277 VAL A CA 1
ATOM 2271 C C . VAL A 1 277 ? 13.656 -6.77 -3.225 1 97.56 277 VAL A C 1
ATOM 2273 O O . VAL A 1 277 ? 13.391 -7.016 -2.047 1 97.56 277 VAL A O 1
ATOM 2276 N N . LEU A 1 278 ? 13.922 -5.574 -3.656 1 97.5 278 LEU A N 1
ATOM 2277 C CA . LEU A 1 278 ? 13.82 -4.379 -2.828 1 97.5 278 LEU A CA 1
ATOM 2278 C C . LEU A 1 278 ? 12.945 -3.328 -3.504 1 97.5 278 LEU A C 1
ATOM 2280 O O . LEU A 1 278 ? 13.117 -3.041 -4.691 1 97.5 278 LEU A O 1
ATOM 2284 N N . LEU A 1 279 ? 11.953 -2.871 -2.766 1 97.31 279 LEU A N 1
ATOM 2285 C CA . LEU A 1 279 ? 11.18 -1.718 -3.213 1 97.31 279 LEU A CA 1
ATOM 2286 C C . LEU A 1 279 ? 11.711 -0.432 -2.59 1 97.31 279 LEU A C 1
ATOM 2288 O O . LEU A 1 279 ? 12.008 -0.394 -1.394 1 97.31 279 LEU A O 1
ATOM 2292 N N . HIS A 1 280 ? 11.898 0.566 -3.391 1 96.06 280 HIS A N 1
ATOM 2293 C CA . HIS A 1 280 ? 12.391 1.849 -2.9 1 96.06 280 HIS A CA 1
ATOM 2294 C C . HIS A 1 280 ? 11.93 2.994 -3.801 1 96.06 280 HIS A C 1
ATOM 2296 O O . HIS A 1 280 ? 11.352 2.762 -4.859 1 96.06 280 HIS A O 1
ATOM 2302 N N . MET A 1 281 ? 12.18 4.184 -3.354 1 95.69 281 MET A N 1
ATOM 2303 C CA . MET A 1 281 ? 11.852 5.34 -4.188 1 95.69 281 MET A CA 1
ATOM 2304 C C . MET A 1 281 ? 12.789 5.426 -5.387 1 95.69 281 MET A C 1
ATOM 2306 O O . MET A 1 281 ? 13.953 5.023 -5.309 1 95.69 281 MET A O 1
ATOM 2310 N N . PRO A 1 282 ? 12.297 6 -6.477 1 96.56 282 PRO A N 1
ATOM 2311 C CA . PRO A 1 282 ? 13.117 6.09 -7.684 1 96.56 282 PRO A CA 1
ATOM 2312 C C . PRO A 1 282 ? 14.398 6.887 -7.465 1 96.56 282 PRO A C 1
ATOM 2314 O O . PRO A 1 282 ? 15.359 6.734 -8.227 1 96.56 282 PRO A O 1
ATOM 2317 N N . ASN A 1 283 ? 14.461 7.723 -6.465 1 94.38 283 ASN A N 1
ATOM 2318 C CA . ASN A 1 283 ? 15.625 8.578 -6.242 1 94.38 283 ASN A CA 1
ATOM 2319 C C . ASN A 1 283 ? 16.453 8.109 -5.051 1 94.38 283 ASN A C 1
ATOM 2321 O O . ASN A 1 283 ? 17.234 8.867 -4.5 1 94.38 283 ASN A O 1
ATOM 2325 N N . GLU A 1 284 ? 16.266 6.898 -4.668 1 94.12 284 GLU A N 1
ATOM 2326 C CA . GLU A 1 284 ? 16.969 6.348 -3.518 1 94.12 284 GLU A CA 1
ATOM 2327 C C . GLU A 1 284 ? 17.984 5.289 -3.951 1 94.12 284 GLU A C 1
ATOM 2329 O O . GLU A 1 284 ? 17.703 4.48 -4.836 1 94.12 284 GLU A O 1
ATOM 2334 N N . TYR A 1 285 ? 19.141 5.406 -3.285 1 94.38 285 TYR A N 1
ATOM 2335 C CA . TYR A 1 285 ? 20.156 4.379 -3.486 1 94.38 285 TYR A CA 1
ATOM 2336 C C . TYR A 1 285 ? 19.703 3.047 -2.9 1 94.38 285 TYR A C 1
ATOM 2338 O O . TYR A 1 285 ? 19.438 2.949 -1.701 1 94.38 285 TYR A O 1
ATOM 2346 N N . PRO A 1 286 ? 19.594 2.008 -3.77 1 95.44 286 PRO A N 1
ATOM 2347 C CA . PRO A 1 286 ? 19.078 0.733 -3.264 1 95.44 286 PRO A CA 1
ATOM 2348 C C . PRO A 1 286 ? 20.078 0.003 -2.375 1 95.44 286 PRO A C 1
ATOM 2350 O O . PRO A 1 286 ? 21.266 -0.11 -2.73 1 95.44 286 PRO A O 1
ATOM 2353 N N . GLN A 1 287 ? 19.625 -0.406 -1.226 1 91.94 287 GLN A N 1
ATOM 2354 C CA . GLN A 1 287 ? 20.406 -1.229 -0.302 1 91.94 287 GLN A CA 1
ATOM 2355 C C . GLN A 1 287 ? 19.656 -2.514 0.047 1 91.94 287 GLN A C 1
ATOM 2357 O O . GLN A 1 287 ? 18.734 -2.5 0.872 1 91.94 287 GLN A O 1
ATOM 2362 N N . LEU A 1 288 ? 20.062 -3.574 -0.456 1 90.06 288 LEU A N 1
ATOM 2363 C CA . LEU A 1 288 ? 19.359 -4.844 -0.334 1 90.06 288 LEU A CA 1
ATOM 2364 C C . LEU A 1 288 ? 19.719 -5.551 0.964 1 90.06 288 LEU A C 1
ATOM 2366 O O . LEU A 1 288 ? 19.109 -6.559 1.322 1 90.06 288 LEU A O 1
ATOM 2370 N N . SER A 1 289 ? 20.672 -5.051 1.679 1 79.31 289 SER A N 1
ATOM 2371 C CA . SER A 1 289 ? 21.078 -5.699 2.92 1 79.31 289 SER A CA 1
ATOM 2372 C C . SER A 1 289 ? 20.125 -5.352 4.062 1 79.31 289 SER A C 1
ATOM 2374 O O . SER A 1 289 ? 19.984 -6.125 5.012 1 79.31 289 SER A O 1
ATOM 2376 N N . SER A 1 290 ? 19.484 -4.262 3.914 1 77.81 290 SER A N 1
ATOM 2377 C CA . SER A 1 290 ? 18.656 -3.766 5.008 1 77.81 290 SER A CA 1
ATOM 2378 C C . SER A 1 290 ? 17.219 -4.273 4.891 1 77.81 290 SER A C 1
ATOM 2380 O O . SER A 1 290 ? 16.641 -4.734 5.875 1 77.81 290 SER A O 1
ATOM 2382 N N . GLN A 1 291 ? 16.688 -4.176 3.756 1 86.25 291 GLN A N 1
ATOM 2383 C CA . GLN A 1 291 ? 15.297 -4.566 3.539 1 86.25 291 GLN A CA 1
ATOM 2384 C C . GLN A 1 291 ? 15.125 -5.246 2.184 1 86.25 291 GLN A C 1
ATOM 2386 O O . GLN A 1 291 ? 15.617 -4.75 1.167 1 86.25 291 GLN A O 1
ATOM 2391 N N . PHE A 1 292 ? 14.594 -6.473 2.232 1 92.31 292 PHE A N 1
ATOM 2392 C CA . PHE A 1 292 ? 14.273 -7.168 0.992 1 92.31 292 PHE A CA 1
ATOM 2393 C C . PHE A 1 292 ? 13.273 -8.289 1.242 1 92.31 292 PHE A C 1
ATOM 2395 O O . PHE A 1 292 ? 13.023 -8.656 2.391 1 92.31 292 PHE A O 1
ATOM 2402 N N . PHE A 1 293 ? 12.594 -8.68 0.25 1 93.19 293 PHE A N 1
ATOM 2403 C CA . PHE A 1 293 ? 11.852 -9.938 0.286 1 93.19 293 PHE A CA 1
ATOM 2404 C C . PHE A 1 293 ? 12.344 -10.891 -0.791 1 93.19 293 PHE A C 1
ATOM 2406 O O . PHE A 1 293 ? 13.094 -10.492 -1.683 1 93.19 293 PHE A O 1
ATOM 2413 N N . ARG A 1 294 ? 12.016 -12.102 -0.656 1 93.06 294 ARG A N 1
ATOM 2414 C CA . ARG A 1 294 ? 12.57 -13.133 -1.532 1 93.06 294 ARG A CA 1
ATOM 2415 C C . ARG A 1 294 ? 11.5 -13.68 -2.469 1 93.06 294 ARG A C 1
ATOM 2417 O O . ARG A 1 294 ? 10.32 -13.742 -2.107 1 93.06 294 ARG A O 1
ATOM 2424 N N . ILE A 1 295 ? 11.977 -13.984 -3.646 1 95.06 295 ILE A N 1
ATOM 2425 C CA . ILE A 1 295 ? 11.18 -14.758 -4.59 1 95.06 295 ILE A CA 1
ATOM 2426 C C . ILE A 1 295 ? 11.734 -16.172 -4.691 1 95.06 295 ILE A C 1
ATOM 2428 O O . ILE A 1 295 ? 12.797 -16.391 -5.273 1 95.06 295 ILE A O 1
ATOM 2432 N N . PRO A 1 296 ? 10.992 -17.125 -4.129 1 93.06 296 PRO A N 1
ATOM 2433 C CA . PRO A 1 296 ? 11.477 -18.516 -4.242 1 93.06 296 PRO A CA 1
ATOM 2434 C C . PRO A 1 296 ? 11.328 -19.062 -5.656 1 93.06 296 PRO A C 1
ATOM 2436 O O . PRO A 1 296 ? 10.617 -18.5 -6.48 1 93.06 296 PRO A O 1
ATOM 2439 N N . LEU A 1 297 ? 12.055 -20.141 -5.898 1 92.62 297 LEU A N 1
ATOM 2440 C CA . LEU A 1 297 ? 12 -20.797 -7.199 1 92.62 297 LEU A CA 1
ATOM 2441 C C . LEU A 1 297 ? 10.648 -21.469 -7.414 1 92.62 297 LEU A C 1
ATOM 2443 O O . LEU A 1 297 ? 10.062 -22.016 -6.473 1 92.62 297 LEU A O 1
ATOM 2447 N N . ASN A 1 298 ? 10.094 -21.359 -8.617 1 90.94 298 ASN A N 1
ATOM 2448 C CA . ASN A 1 298 ? 8.875 -22.016 -9.078 1 90.94 298 ASN A CA 1
ATOM 2449 C C . ASN A 1 298 ? 7.652 -21.531 -8.305 1 90.94 298 ASN A C 1
ATOM 2451 O O . ASN A 1 298 ? 6.746 -22.312 -8.016 1 90.94 298 ASN A O 1
ATOM 2455 N N . GLN A 1 299 ? 7.695 -20.328 -7.875 1 91.5 299 GLN A N 1
ATOM 2456 C CA . GLN A 1 299 ? 6.562 -19.766 -7.152 1 91.5 299 GLN A CA 1
ATOM 2457 C C . GLN A 1 299 ? 6.113 -18.453 -7.781 1 91.5 299 GLN A C 1
ATOM 2459 O O . GLN A 1 299 ? 6.879 -17.797 -8.5 1 91.5 299 GLN A O 1
ATOM 2464 N N . GLU A 1 300 ? 4.871 -18.203 -7.59 1 90.94 300 GLU A N 1
ATOM 2465 C CA . GLU A 1 300 ? 4.332 -16.891 -7.93 1 90.94 300 GLU A CA 1
ATOM 2466 C C . GLU A 1 300 ? 4.117 -16.047 -6.676 1 90.94 300 GLU A C 1
ATOM 2468 O O . GLU A 1 300 ? 3.539 -16.516 -5.695 1 90.94 300 GLU A O 1
ATOM 2473 N N . LEU A 1 301 ? 4.641 -14.891 -6.746 1 93.38 301 LEU A N 1
ATOM 2474 C CA . LEU A 1 301 ? 4.461 -13.93 -5.66 1 93.38 301 LEU A CA 1
ATOM 2475 C C . LEU A 1 301 ? 3.553 -12.781 -6.09 1 93.38 301 LEU A C 1
ATOM 2477 O O . LEU A 1 301 ? 3.791 -12.148 -7.121 1 93.38 301 LEU A O 1
ATOM 2481 N N . ILE A 1 302 ? 2.521 -12.594 -5.34 1 91.12 302 ILE A N 1
ATOM 2482 C CA . ILE A 1 302 ? 1.688 -11.406 -5.504 1 91.12 302 ILE A CA 1
ATOM 2483 C C . ILE A 1 302 ? 2.035 -10.383 -4.43 1 91.12 302 ILE A C 1
ATOM 2485 O O . ILE A 1 302 ? 1.869 -10.641 -3.234 1 91.12 302 ILE A O 1
ATOM 2489 N N . VAL A 1 303 ? 2.521 -9.305 -4.918 1 94.31 303 VAL A N 1
ATOM 2490 C CA . VAL A 1 303 ? 2.943 -8.25 -4 1 94.31 303 VAL A CA 1
ATOM 2491 C C . VAL A 1 303 ? 2.014 -7.043 -4.133 1 94.31 303 VAL A C 1
ATOM 2493 O O . VAL A 1 303 ? 2.002 -6.371 -5.168 1 94.31 303 VAL A O 1
ATOM 2496 N N . THR A 1 304 ? 1.263 -6.789 -3.111 1 92.62 304 THR A N 1
ATOM 2497 C CA . THR A 1 304 ? 0.42 -5.598 -3.082 1 92.62 304 THR A CA 1
ATOM 2498 C C . THR A 1 304 ? 1.093 -4.477 -2.295 1 92.62 304 THR A C 1
ATOM 2500 O O . THR A 1 304 ? 1.643 -4.711 -1.217 1 92.62 304 THR A O 1
ATOM 2503 N N . VAL A 1 305 ? 1.035 -3.299 -2.859 1 95.38 305 VAL A N 1
ATOM 2504 C CA . VAL A 1 305 ? 1.793 -2.188 -2.297 1 95.38 305 VAL A CA 1
ATOM 2505 C C . VAL A 1 305 ? 0.833 -1.118 -1.777 1 95.38 305 VAL A C 1
ATOM 2507 O O . VAL A 1 305 ? -0.127 -0.753 -2.459 1 95.38 305 VAL A O 1
ATOM 2510 N N . THR A 1 306 ? 1.071 -0.652 -0.591 1 92.81 306 THR A N 1
ATOM 2511 C CA . THR A 1 306 ? 0.38 0.494 -0.011 1 92.81 306 THR A CA 1
ATOM 2512 C C . THR A 1 306 ? 1.357 1.634 0.264 1 92.81 306 THR A C 1
ATOM 2514 O O . THR A 1 306 ? 2.258 1.499 1.096 1 92.81 306 THR A O 1
ATOM 2517 N N . PRO A 1 307 ? 1.143 2.734 -0.41 1 95.19 307 PRO A N 1
ATOM 2518 C CA . PRO A 1 307 ? 2.066 3.852 -0.197 1 95.19 307 PRO A CA 1
ATOM 2519 C C . PRO A 1 307 ? 1.767 4.629 1.084 1 95.19 307 PRO A C 1
ATOM 2521 O O . PRO A 1 307 ? 0.603 4.898 1.389 1 95.19 307 PRO A O 1
ATOM 2524 N N . ARG A 1 308 ? 2.76 4.871 1.813 1 93.88 308 ARG A N 1
ATOM 2525 C CA . ARG A 1 308 ? 2.727 5.816 2.924 1 93.88 308 ARG A CA 1
ATOM 2526 C C . ARG A 1 308 ? 3.494 7.09 2.584 1 93.88 308 ARG A C 1
ATOM 2528 O O . ARG A 1 308 ? 4.727 7.105 2.605 1 93.88 308 ARG A O 1
ATOM 2535 N N . VAL A 1 309 ? 2.715 8.133 2.361 1 94.38 309 VAL A N 1
ATOM 2536 C CA . VAL A 1 309 ? 3.322 9.367 1.876 1 94.38 309 VAL A CA 1
ATOM 2537 C C . VAL A 1 309 ? 3.367 10.398 3.002 1 94.38 309 VAL A C 1
ATOM 2539 O O . VAL A 1 309 ? 2.359 10.641 3.67 1 94.38 309 VAL A O 1
ATOM 2542 N N . MET A 1 310 ? 4.508 10.93 3.256 1 93.56 310 MET A N 1
ATOM 2543 C CA . MET A 1 310 ? 4.695 12.055 4.168 1 93.56 310 MET A CA 1
ATOM 2544 C C . MET A 1 310 ? 4.906 13.352 3.393 1 93.56 310 MET A C 1
ATOM 2546 O O . MET A 1 310 ? 5.727 13.406 2.477 1 93.56 310 MET A O 1
ATOM 2550 N N . SER A 1 311 ? 4.102 14.281 3.734 1 90.19 311 SER A N 1
ATOM 2551 C CA . SER A 1 311 ? 4.254 15.602 3.123 1 90.19 311 SER A CA 1
ATOM 2552 C C . SER A 1 311 ? 4.355 16.688 4.184 1 90.19 311 SER A C 1
ATOM 2554 O O . SER A 1 311 ? 3.986 16.484 5.34 1 90.19 311 SER A O 1
ATOM 2556 N N . THR A 1 312 ? 4.977 17.781 3.812 1 89.56 312 THR A N 1
ATOM 2557 C CA . THR A 1 312 ? 5.113 18.953 4.684 1 89.56 312 THR A CA 1
ATOM 2558 C C . THR A 1 312 ? 4.531 20.188 4.02 1 89.56 312 THR A C 1
ATOM 2560 O O . THR A 1 312 ? 4.871 20.516 2.877 1 89.56 312 THR A O 1
ATOM 2563 N N . ASP A 1 313 ? 3.682 20.797 4.75 1 84.5 313 ASP A N 1
ATOM 2564 C CA . ASP A 1 313 ? 3.039 22 4.207 1 84.5 313 ASP A CA 1
ATOM 2565 C C . ASP A 1 313 ? 4.027 23.156 4.098 1 84.5 313 ASP A C 1
ATOM 2567 O O . ASP A 1 313 ? 5.078 23.141 4.742 1 84.5 313 ASP A O 1
ATOM 2571 N N . ASP A 1 314 ? 3.641 24.203 3.369 1 84.94 314 ASP A N 1
ATOM 2572 C CA . ASP A 1 314 ? 4.512 25.328 3.074 1 84.94 314 ASP A CA 1
ATOM 2573 C C . ASP A 1 314 ? 4.828 26.125 4.34 1 84.94 314 ASP A C 1
ATOM 2575 O O . ASP A 1 314 ? 5.953 26.594 4.52 1 84.94 314 ASP A O 1
ATOM 2579 N N . HIS A 1 315 ? 3.865 26.234 5.195 1 83.44 315 HIS A N 1
ATOM 2580 C CA . HIS A 1 315 ? 4.078 27.016 6.414 1 83.44 315 HIS A CA 1
ATOM 2581 C C . HIS A 1 315 ? 5.023 26.281 7.367 1 83.44 315 HIS A C 1
ATOM 2583 O O . HIS A 1 315 ? 5.855 26.922 8.023 1 83.44 315 HIS A O 1
ATOM 2589 N N . ALA A 1 316 ? 4.836 25.031 7.367 1 87.31 316 ALA A N 1
ATOM 2590 C CA . ALA A 1 316 ? 5.734 24.234 8.203 1 87.31 316 ALA A CA 1
ATOM 2591 C C . ALA A 1 316 ? 7.164 24.281 7.676 1 87.31 316 ALA A C 1
ATOM 2593 O O . ALA A 1 316 ? 8.125 24.203 8.445 1 87.31 316 ALA A O 1
ATOM 2594 N N . MET A 1 317 ? 7.305 24.5 6.41 1 89.69 317 MET A N 1
ATOM 2595 C CA . MET A 1 317 ? 8.617 24.516 5.77 1 89.69 317 MET A CA 1
ATOM 2596 C C . MET A 1 317 ? 9.391 25.766 6.164 1 89.69 317 MET A C 1
ATOM 2598 O O . MET A 1 317 ? 10.617 25.828 6.004 1 89.69 317 MET A O 1
ATOM 2602 N N . LEU A 1 318 ? 8.68 26.719 6.723 1 87.06 318 LEU A N 1
ATOM 2603 C CA . LEU A 1 318 ? 9.32 27.969 7.113 1 87.06 318 LEU A CA 1
ATOM 2604 C C . LEU A 1 318 ? 10.125 27.797 8.398 1 87.06 318 LEU A C 1
ATOM 2606 O O . LEU A 1 318 ? 11.031 28.578 8.68 1 87.06 318 LEU A O 1
ATOM 2610 N N . TYR A 1 319 ? 9.867 26.781 9.102 1 87.94 319 TYR A N 1
ATOM 2611 C CA . TYR A 1 319 ? 10.617 26.5 10.32 1 87.94 319 TYR A CA 1
ATOM 2612 C C . TYR A 1 319 ? 11.953 25.844 10 1 87.94 319 TYR A C 1
ATOM 2614 O O . TYR A 1 319 ? 12.141 25.297 8.906 1 87.94 319 TYR A O 1
ATOM 2622 N N . SER A 1 320 ? 12.859 25.922 10.922 1 89.62 320 SER A N 1
ATOM 2623 C CA . SER A 1 320 ? 14.172 25.312 10.727 1 89.62 320 SER A CA 1
ATOM 2624 C C . SER A 1 320 ? 14.07 23.797 10.633 1 89.62 320 SER A C 1
ATOM 2626 O O . SER A 1 320 ? 13.117 23.203 11.141 1 89.62 320 SER A O 1
ATOM 2628 N N . ALA A 1 321 ? 15.008 23.172 10.008 1 90.62 321 ALA A N 1
ATOM 2629 C CA . ALA A 1 321 ? 15.031 21.719 9.82 1 90.62 321 ALA A CA 1
ATOM 2630 C C . ALA A 1 321 ? 15.031 21 11.164 1 90.62 321 ALA A C 1
ATOM 2632 O O . ALA A 1 321 ? 14.398 19.953 11.32 1 90.62 321 ALA A O 1
ATOM 2633 N N . ASP A 1 322 ? 15.688 21.578 12.094 1 86.31 322 ASP A N 1
ATOM 2634 C CA . ASP A 1 322 ? 15.766 20.953 13.406 1 86.31 322 ASP A CA 1
ATOM 2635 C C . ASP A 1 322 ? 14.398 20.953 14.102 1 86.31 322 ASP A C 1
ATOM 2637 O O . ASP A 1 322 ? 14.047 20 14.797 1 86.31 322 ASP A O 1
ATOM 2641 N N . LYS A 1 323 ? 13.719 21.984 13.859 1 85.5 323 LYS A N 1
ATOM 2642 C CA . LYS A 1 323 ? 12.398 22.094 14.469 1 85.5 323 LYS A CA 1
ATOM 2643 C C . LYS A 1 323 ? 11.391 21.188 13.781 1 85.5 323 LYS A C 1
ATOM 2645 O O . LYS A 1 323 ? 10.547 20.578 14.438 1 85.5 323 LYS A O 1
ATOM 2650 N N . ARG A 1 324 ? 11.539 21.094 12.469 1 88.06 324 ARG A N 1
ATOM 2651 C CA . ARG A 1 324 ? 10.648 20.234 11.703 1 88.06 324 ARG A CA 1
ATOM 2652 C C . ARG A 1 324 ? 11.086 18.781 11.805 1 88.06 324 ARG A C 1
ATOM 2654 O O . ARG A 1 324 ? 10.297 17.859 11.547 1 88.06 324 ARG A O 1
ATOM 2661 N N . ASN A 1 325 ? 12.297 18.531 12.117 1 87.69 325 ASN A N 1
ATOM 2662 C CA . ASN A 1 325 ? 12.898 17.203 12.203 1 87.69 325 ASN A CA 1
ATOM 2663 C C . ASN A 1 325 ? 12.938 16.516 10.844 1 87.69 325 ASN A C 1
ATOM 2665 O O . ASN A 1 325 ? 12.586 15.336 10.727 1 87.69 325 ASN A O 1
ATOM 2669 N N . CYS A 1 326 ? 13.148 17.234 9.852 1 92.19 326 CYS A N 1
ATOM 2670 C CA . CYS A 1 326 ? 13.297 16.719 8.5 1 92.19 326 CYS A CA 1
ATOM 2671 C C . CYS A 1 326 ? 14.055 17.703 7.617 1 92.19 326 CYS A C 1
ATOM 2673 O O . CYS A 1 326 ? 14.18 18.875 7.961 1 92.19 326 CYS A O 1
ATOM 2675 N N . TYR A 1 327 ? 14.656 17.188 6.496 1 92.56 327 TYR A N 1
ATOM 2676 C CA . TYR A 1 327 ? 15.344 18.031 5.527 1 92.56 327 TYR A CA 1
ATOM 2677 C C . TYR A 1 327 ? 14.562 18.094 4.219 1 92.56 327 TYR A C 1
ATOM 2679 O O . TYR A 1 327 ? 14.039 17.094 3.74 1 92.56 327 TYR A O 1
ATOM 2687 N N . HIS A 1 328 ? 14.5 19.312 3.805 1 88.69 328 HIS A N 1
ATOM 2688 C CA . HIS A 1 328 ? 14.086 19.453 2.416 1 88.69 328 HIS A CA 1
ATOM 2689 C C . HIS A 1 328 ? 15.156 18.953 1.456 1 88.69 328 HIS A C 1
ATOM 2691 O O . HIS A 1 328 ? 16.328 18.891 1.816 1 88.69 328 HIS A O 1
ATOM 2697 N N . GLY A 1 329 ? 14.742 18.625 0.285 1 83.81 329 GLY A N 1
ATOM 2698 C CA . GLY A 1 329 ? 15.648 18.047 -0.696 1 83.81 329 GLY A CA 1
ATOM 2699 C C . GLY A 1 329 ? 16.828 18.953 -1.007 1 83.81 329 GLY A C 1
ATOM 2700 O O . GLY A 1 329 ? 17.906 18.469 -1.372 1 83.81 329 GLY A O 1
ATOM 2701 N N . THR A 1 330 ? 16.688 20.266 -0.708 1 82.62 330 THR A N 1
ATOM 2702 C CA . THR A 1 330 ? 17.734 21.203 -1.084 1 82.62 330 THR A CA 1
ATOM 2703 C C . THR A 1 330 ? 18.406 21.781 0.154 1 82.62 330 THR A C 1
ATOM 2705 O O . THR A 1 330 ? 19.328 22.594 0.042 1 82.62 330 THR A O 1
ATOM 2708 N N . GLU A 1 331 ? 18.031 21.406 1.245 1 88 331 GLU A N 1
ATOM 2709 C CA . GLU A 1 331 ? 18.516 22.031 2.475 1 88 331 GLU A CA 1
ATOM 2710 C C . GLU A 1 331 ? 19.844 21.438 2.908 1 88 331 GLU A C 1
ATOM 2712 O O . GLU A 1 331 ? 20.641 22.094 3.586 1 88 331 GLU A O 1
ATOM 2717 N N . ARG A 1 332 ? 20.078 20.234 2.604 1 90.44 332 ARG A N 1
ATOM 2718 C CA . ARG A 1 332 ? 21.328 19.578 2.975 1 90.44 332 ARG A CA 1
ATOM 2719 C C . ARG A 1 332 ? 22.094 19.109 1.739 1 90.44 332 ARG A C 1
ATOM 2721 O O . ARG A 1 332 ? 21.578 18.281 0.969 1 90.44 332 ARG A O 1
ATOM 2728 N N . TYR A 1 333 ? 23.219 19.625 1.614 1 92.75 333 TYR A N 1
ATOM 2729 C CA . TYR A 1 333 ? 24.047 19.266 0.477 1 92.75 333 TYR A CA 1
ATOM 2730 C C . TYR A 1 333 ? 24.766 17.953 0.726 1 92.75 333 TYR A C 1
ATOM 2732 O O . TYR A 1 333 ? 25.344 17.734 1.8 1 92.75 333 TYR A O 1
ATOM 2740 N N . LEU A 1 334 ? 24.688 17.094 -0.225 1 94.38 334 LEU A N 1
ATOM 2741 C CA . LEU A 1 334 ? 25.453 15.844 -0.219 1 94.38 334 LEU A CA 1
ATOM 2742 C C . LEU A 1 334 ? 26.562 15.883 -1.268 1 94.38 334 LEU A C 1
ATOM 2744 O O . LEU A 1 334 ? 26.359 16.406 -2.367 1 94.38 334 LEU A O 1
ATOM 2748 N N . ARG A 1 335 ? 27.625 15.32 -0.928 1 94.06 335 ARG A N 1
ATOM 2749 C CA . ARG A 1 335 ? 28.797 15.359 -1.798 1 94.06 335 ARG A CA 1
ATOM 2750 C C . ARG A 1 335 ? 28.594 14.477 -3.023 1 94.06 335 ARG A C 1
ATOM 2752 O O . ARG A 1 335 ? 28.969 14.852 -4.137 1 94.06 335 ARG A O 1
ATOM 2759 N N . PHE A 1 336 ? 28.031 13.328 -2.824 1 96.12 336 PHE A N 1
ATOM 2760 C CA . PHE A 1 336 ? 28 12.344 -3.9 1 96.12 336 PHE A CA 1
ATOM 2761 C C . PHE A 1 336 ? 26.641 12.336 -4.586 1 96.12 336 PHE A C 1
ATOM 2763 O O . PHE A 1 336 ? 26.5 11.836 -5.707 1 96.12 336 PHE A O 1
ATOM 2770 N N . PHE A 1 337 ? 25.625 12.828 -3.924 1 94.94 337 PHE A N 1
ATOM 2771 C CA . PHE A 1 337 ? 24.266 12.75 -4.441 1 94.94 337 PHE A CA 1
ATOM 2772 C C . PHE A 1 337 ? 23.688 14.141 -4.699 1 94.94 337 PHE A C 1
ATOM 2774 O O . PHE A 1 337 ? 23.938 15.07 -3.92 1 94.94 337 PHE A O 1
ATOM 2781 N N . ARG A 1 338 ? 22.906 14.266 -5.738 1 92.19 338 ARG A N 1
ATOM 2782 C CA . ARG A 1 338 ? 22.281 15.531 -6.094 1 92.19 338 ARG A CA 1
ATOM 2783 C C . ARG A 1 338 ? 20.984 15.734 -5.324 1 92.19 338 ARG A C 1
ATOM 2785 O O . ARG A 1 338 ? 20.516 16.859 -5.172 1 92.19 338 ARG A O 1
ATOM 2792 N N . ILE A 1 339 ? 20.484 14.664 -4.895 1 90.38 339 ILE A N 1
ATOM 2793 C CA . ILE A 1 339 ? 19.203 14.703 -4.203 1 90.38 339 ILE A CA 1
ATOM 2794 C C . ILE A 1 339 ? 19.375 14.172 -2.779 1 90.38 339 ILE A C 1
ATOM 2796 O O . ILE A 1 339 ? 19.922 13.086 -2.574 1 90.38 339 ILE A O 1
ATOM 2800 N N . TYR A 1 340 ? 18.812 14.93 -1.907 1 92.75 340 TYR A N 1
ATOM 2801 C CA . TYR A 1 340 ? 18.891 14.492 -0.52 1 92.75 340 TYR A CA 1
ATOM 2802 C C . TYR A 1 340 ? 17.734 13.555 -0.182 1 92.75 340 TYR A C 1
ATOM 2804 O O . TYR A 1 340 ? 16.578 13.852 -0.488 1 92.75 340 TYR A O 1
ATOM 2812 N N . ASN A 1 341 ? 17.953 12.492 0.372 1 91.75 341 ASN A N 1
ATOM 2813 C CA . ASN A 1 341 ? 17.094 11.633 1.17 1 91.75 341 ASN A CA 1
ATOM 2814 C C . ASN A 1 341 ? 17.875 10.883 2.238 1 91.75 341 ASN A C 1
ATOM 2816 O O . ASN A 1 341 ? 19.109 10.836 2.189 1 91.75 341 ASN A O 1
ATOM 2820 N N . ARG A 1 342 ? 17.219 10.406 3.191 1 91.69 342 ARG A N 1
ATOM 2821 C CA . ARG A 1 342 ? 17.875 9.805 4.352 1 91.69 342 ARG A CA 1
ATOM 2822 C C . ARG A 1 342 ? 18.797 8.68 3.932 1 91.69 342 ARG A C 1
ATOM 2824 O O . ARG A 1 342 ? 19.938 8.586 4.41 1 91.69 342 ARG A O 1
ATOM 2831 N N . ARG A 1 343 ? 18.391 7.891 3.012 1 92.81 343 ARG A N 1
ATOM 2832 C CA . ARG A 1 343 ? 19.172 6.734 2.59 1 92.81 343 ARG A CA 1
ATOM 2833 C C . ARG A 1 343 ? 20.438 7.168 1.849 1 92.81 343 ARG A C 1
ATOM 2835 O O . ARG A 1 343 ? 21.516 6.641 2.098 1 92.81 343 ARG A O 1
ATOM 2842 N N . ASN A 1 344 ? 20.281 8.086 0.939 1 94.81 344 ASN A N 1
ATOM 2843 C CA . ASN A 1 344 ? 21.453 8.617 0.238 1 94.81 344 ASN A CA 1
ATOM 2844 C C . ASN A 1 344 ? 22.453 9.227 1.207 1 94.81 344 ASN A C 1
ATOM 2846 O O . ASN A 1 344 ? 23.672 9.039 1.048 1 94.81 344 ASN A O 1
ATOM 2850 N N . CYS A 1 345 ? 21.938 9.906 2.197 1 94.62 345 CYS A N 1
ATOM 2851 C CA . CYS A 1 345 ? 22.781 10.508 3.221 1 94.62 345 CYS A CA 1
ATOM 2852 C C . CYS A 1 345 ? 23.516 9.438 4.016 1 94.62 345 CYS A C 1
ATOM 2854 O O . CYS A 1 345 ? 24.719 9.578 4.289 1 94.62 345 CYS A O 1
ATOM 2856 N N . GLU A 1 346 ? 22.859 8.406 4.348 1 93 346 GLU A N 1
ATOM 2857 C CA . GLU A 1 346 ? 23.453 7.324 5.125 1 93 346 GLU A CA 1
ATOM 2858 C C . GLU A 1 346 ? 24.562 6.621 4.332 1 93 346 GLU A C 1
ATOM 2860 O O . GLU A 1 346 ? 25.609 6.281 4.887 1 93 346 GLU A O 1
ATOM 2865 N N . VAL A 1 347 ? 24.312 6.395 3.094 1 94.94 347 VAL A N 1
ATOM 2866 C CA . VAL A 1 347 ? 25.297 5.746 2.246 1 94.94 347 VAL A CA 1
ATOM 2867 C C . VAL A 1 347 ? 26.547 6.629 2.133 1 94.94 347 VAL A C 1
ATOM 2869 O O . VAL A 1 347 ? 27.672 6.141 2.215 1 94.94 347 VAL A O 1
ATOM 2872 N N . GLU A 1 348 ? 26.328 7.91 1.894 1 95.5 348 GLU A N 1
ATOM 2873 C CA . GLU A 1 348 ? 27.453 8.836 1.818 1 95.5 348 GLU A CA 1
ATOM 2874 C C . GLU A 1 348 ? 28.234 8.859 3.129 1 95.5 348 GLU A C 1
ATOM 2876 O O . GLU A 1 348 ? 29.469 8.844 3.121 1 95.5 348 GLU A O 1
ATOM 2881 N N . CYS A 1 349 ? 27.484 8.93 4.211 1 93.94 349 CYS A N 1
ATOM 2882 C CA . CYS A 1 349 ? 28.125 8.953 5.523 1 93.94 349 CYS A CA 1
ATOM 2883 C C . CYS A 1 349 ? 28.953 7.695 5.742 1 93.94 349 CYS A C 1
ATOM 2885 O O . CYS A 1 349 ? 30.109 7.781 6.16 1 93.94 349 CYS A O 1
ATOM 2887 N N . LEU A 1 350 ? 28.438 6.555 5.449 1 94.31 350 LEU A N 1
ATOM 2888 C CA . LEU A 1 350 ? 29.156 5.297 5.602 1 94.31 350 LEU A CA 1
ATOM 2889 C C . LEU A 1 350 ? 30.391 5.258 4.707 1 94.31 350 LEU A C 1
ATOM 2891 O O . LEU A 1 350 ? 31.438 4.758 5.109 1 94.31 350 LEU A O 1
ATOM 2895 N N . THR A 1 351 ? 30.25 5.727 3.512 1 95.56 351 THR A N 1
ATOM 2896 C CA . THR A 1 351 ? 31.359 5.77 2.57 1 95.56 351 THR A CA 1
ATOM 2897 C C . THR A 1 351 ? 32.5 6.629 3.113 1 95.56 351 THR A C 1
ATOM 2899 O O . THR A 1 351 ? 33.656 6.223 3.07 1 95.56 351 THR A O 1
ATOM 2902 N N . ASN A 1 352 ? 32.156 7.781 3.645 1 94.19 352 ASN A N 1
ATOM 2903 C CA . ASN A 1 352 ? 33.156 8.68 4.199 1 94.19 352 ASN A CA 1
ATOM 2904 C C . ASN A 1 352 ? 33.844 8.062 5.414 1 94.19 352 ASN A C 1
ATOM 2906 O O . ASN A 1 352 ? 35.062 8.172 5.57 1 94.19 352 ASN A O 1
ATOM 2910 N N . ILE A 1 353 ? 33.094 7.445 6.258 1 93.81 353 ILE A N 1
ATOM 2911 C CA . ILE A 1 353 ? 33.656 6.805 7.441 1 93.81 353 ILE A CA 1
ATOM 2912 C C . ILE A 1 353 ? 34.594 5.664 7.016 1 93.81 353 ILE A C 1
ATOM 2914 O O . ILE A 1 353 ? 35.656 5.488 7.578 1 93.81 353 ILE A O 1
ATOM 2918 N N . THR A 1 354 ? 34.188 4.895 6.039 1 94.88 354 THR A N 1
ATOM 2919 C CA . THR A 1 354 ? 35 3.783 5.551 1 94.88 354 THR A CA 1
ATOM 2920 C C . THR A 1 354 ? 36.281 4.289 4.945 1 94.88 354 THR A C 1
ATOM 2922 O O . THR A 1 354 ? 37.375 3.732 5.207 1 94.88 354 THR A O 1
ATOM 2925 N N . LEU A 1 355 ? 36.156 5.281 4.129 1 94.25 355 LEU A N 1
ATOM 2926 C CA . LEU A 1 355 ? 37.344 5.855 3.506 1 94.25 355 LEU A CA 1
ATOM 2927 C C . LEU A 1 355 ? 38.312 6.375 4.562 1 94.25 355 LEU A C 1
ATOM 2929 O O . LEU A 1 355 ? 39.531 6.195 4.434 1 94.25 355 LEU A O 1
ATOM 2933 N N . GLN A 1 356 ? 37.812 6.969 5.551 1 92.81 356 GLN A N 1
ATOM 2934 C CA . GLN A 1 356 ? 38.656 7.539 6.609 1 92.81 356 GLN A CA 1
ATOM 2935 C C . GLN A 1 356 ? 39.312 6.441 7.445 1 92.81 356 GLN A C 1
ATOM 2937 O O . GLN A 1 356 ? 40.469 6.551 7.812 1 92.81 356 GLN A O 1
ATOM 2942 N N . LEU A 1 357 ? 38.562 5.434 7.695 1 92.75 357 LEU A N 1
ATOM 2943 C CA . LEU A 1 357 ? 39.031 4.387 8.594 1 92.75 357 LEU A CA 1
ATOM 2944 C C . LEU A 1 357 ? 39.906 3.387 7.852 1 92.75 357 LEU A C 1
ATOM 2946 O O . LEU A 1 357 ? 40.906 2.908 8.391 1 92.75 357 LEU A O 1
ATOM 2950 N N . CYS A 1 358 ? 39.562 3.031 6.621 1 92.81 358 CYS A N 1
ATOM 2951 C CA . CYS A 1 358 ? 40.188 1.918 5.922 1 92.81 358 CYS A CA 1
ATOM 2952 C C . CYS A 1 358 ? 41.031 2.42 4.766 1 92.81 358 CYS A C 1
ATOM 2954 O O . CYS A 1 358 ? 41.812 1.656 4.188 1 92.81 358 CYS A O 1
ATOM 2956 N N . ASP A 1 359 ? 40.938 3.621 4.387 1 93.5 359 ASP A N 1
ATOM 2957 C CA . ASP A 1 359 ? 41.656 4.23 3.27 1 93.5 359 ASP A CA 1
ATOM 2958 C C . ASP A 1 359 ? 41.25 3.594 1.942 1 93.5 359 ASP A C 1
ATOM 2960 O O . ASP A 1 359 ? 42.062 3.455 1.035 1 93.5 359 ASP A O 1
ATOM 2964 N N . CYS A 1 360 ? 40.125 3.133 1.889 1 93.06 360 CYS A N 1
ATOM 2965 C CA . CYS A 1 360 ? 39.5 2.541 0.707 1 93.06 360 CYS A CA 1
ATOM 2966 C C . CYS A 1 360 ? 38 2.566 0.815 1 93.06 360 CYS A C 1
ATOM 2968 O O . CYS A 1 360 ? 37.438 2.912 1.864 1 93.06 360 CYS A O 1
ATOM 2970 N N . VAL A 1 361 ? 37.344 2.299 -0.316 1 94.38 361 VAL A N 1
ATOM 2971 C CA . VAL A 1 361 ? 35.906 2.186 -0.318 1 94.38 361 VAL A CA 1
ATOM 2972 C C . VAL A 1 361 ? 35.469 0.858 -0.948 1 94.38 361 VAL A C 1
ATOM 2974 O O . VAL A 1 361 ? 36.188 0.328 -1.811 1 94.38 361 VAL A O 1
ATOM 2977 N N . ARG A 1 362 ? 34.406 0.302 -0.529 1 92.75 362 ARG A N 1
ATOM 2978 C CA . ARG A 1 362 ? 33.906 -0.941 -1.109 1 92.75 362 ARG A CA 1
ATOM 2979 C C . ARG A 1 362 ? 33.406 -0.716 -2.527 1 92.75 362 ARG A C 1
ATOM 2981 O O . ARG A 1 362 ? 33.031 0.406 -2.893 1 92.75 362 ARG A O 1
ATOM 2988 N N . PHE A 1 363 ? 33.25 -1.794 -3.287 1 92.69 363 PHE A N 1
ATOM 2989 C CA . PHE A 1 363 ? 32.969 -1.711 -4.715 1 92.69 363 PHE A CA 1
ATOM 2990 C C . PHE A 1 363 ? 31.609 -1.069 -4.957 1 92.69 363 PHE A C 1
ATOM 2992 O O . PHE A 1 363 ? 31.391 -0.447 -6 1 92.69 363 PHE A O 1
ATOM 2999 N N . TRP A 1 364 ? 30.656 -1.225 -4.043 1 93.94 364 TRP A N 1
ATOM 3000 C CA . TRP A 1 364 ? 29.281 -0.776 -4.27 1 93.94 364 TRP A CA 1
ATOM 3001 C C . TRP A 1 364 ? 29.094 0.665 -3.809 1 93.94 364 TRP A C 1
ATOM 3003 O O . TRP A 1 364 ? 28.109 1.315 -4.164 1 93.94 364 TRP A O 1
ATOM 3013 N N . MET A 1 365 ? 30 1.201 -3.02 1 95.06 365 MET A N 1
ATOM 3014 C CA . MET A 1 365 ? 29.922 2.551 -2.469 1 95.06 365 MET A CA 1
ATOM 3015 C C . MET A 1 365 ? 30.297 3.592 -3.521 1 95.06 365 MET A C 1
ATOM 3017 O O . MET A 1 365 ? 31.078 3.314 -4.422 1 95.06 365 MET A O 1
ATOM 3021 N N . PRO A 1 366 ? 29.578 4.793 -3.383 1 95.44 366 PRO A N 1
ATOM 3022 C CA . PRO A 1 366 ? 30.109 5.867 -4.23 1 95.44 366 PRO A CA 1
ATOM 3023 C C . PRO A 1 366 ? 31.609 6.074 -4.059 1 95.44 366 PRO A C 1
ATOM 3025 O O . PRO A 1 366 ? 32.094 6.242 -2.934 1 95.44 366 PRO A O 1
ATOM 3028 N N . ARG A 1 367 ? 32.312 6.086 -5.18 1 94.69 367 ARG A N 1
ATOM 3029 C CA . ARG A 1 367 ? 33.781 6.117 -5.133 1 94.69 367 ARG A CA 1
ATOM 3030 C C . ARG A 1 367 ? 34.281 7.516 -5.438 1 94.69 367 ARG A C 1
ATOM 3032 O O . ARG A 1 367 ? 34.25 7.965 -6.586 1 94.69 367 ARG A O 1
ATOM 3039 N N . PRO A 1 368 ? 34.844 8.148 -4.418 1 94.69 368 PRO A N 1
ATOM 3040 C CA . PRO A 1 368 ? 35.438 9.453 -4.691 1 94.69 368 PRO A CA 1
ATOM 3041 C C . PRO A 1 368 ? 36.625 9.359 -5.652 1 94.69 368 PRO A C 1
ATOM 3043 O O . PRO A 1 368 ? 37.25 8.305 -5.75 1 94.69 368 PRO A O 1
ATOM 3046 N N . VAL A 1 369 ? 36.875 10.516 -6.262 1 92.69 369 VAL A N 1
ATOM 3047 C CA . VAL A 1 369 ? 37.969 10.578 -7.211 1 92.69 369 VAL A CA 1
ATOM 3048 C C . VAL A 1 369 ? 39.281 10.172 -6.523 1 92.69 369 VAL A C 1
ATOM 3050 O O . VAL A 1 369 ? 39.625 10.711 -5.473 1 92.69 369 VAL A O 1
ATOM 3053 N N . GLY A 1 370 ? 39.844 9.133 -7.055 1 88 370 GLY A N 1
ATOM 3054 C CA . GLY A 1 370 ? 41.188 8.742 -6.582 1 88 370 GLY A CA 1
ATOM 3055 C C . GLY A 1 370 ? 41.125 7.734 -5.449 1 88 370 GLY A C 1
ATOM 3056 O O . GLY A 1 370 ? 42.156 7.223 -5.023 1 88 370 GLY A O 1
ATOM 3057 N N . ALA A 1 371 ? 40 7.418 -4.926 1 92.38 371 ALA A N 1
ATOM 3058 C CA . ALA A 1 371 ? 39.906 6.48 -3.809 1 92.38 371 ALA A CA 1
ATOM 3059 C C . ALA A 1 371 ? 40.094 5.043 -4.281 1 92.38 371 ALA A C 1
ATOM 3061 O O . ALA A 1 371 ? 39.5 4.625 -5.273 1 92.38 371 ALA A O 1
ATOM 3062 N N . PRO A 1 372 ? 40.906 4.305 -3.605 1 92 372 PRO A N 1
ATOM 3063 C CA . PRO A 1 372 ? 41.062 2.895 -3.965 1 92 372 PRO A CA 1
ATOM 3064 C C . PRO A 1 372 ? 39.875 2.035 -3.537 1 92 372 PRO A C 1
ATOM 3066 O O . PRO A 1 372 ? 39.125 2.42 -2.641 1 92 372 PRO A O 1
ATOM 3069 N N . LEU A 1 373 ? 39.781 0.892 -4.184 1 92.12 373 LEU A N 1
ATOM 3070 C CA . LEU A 1 373 ? 38.75 -0.071 -3.824 1 92.12 373 LEU A CA 1
ATOM 3071 C C . LEU A 1 373 ? 39.25 -1.055 -2.777 1 92.12 373 LEU A C 1
ATOM 3073 O O . LEU A 1 373 ? 40.406 -1.504 -2.852 1 92.12 373 LEU A O 1
ATOM 3077 N N . CYS A 1 374 ? 38.344 -1.34 -1.85 1 88.69 374 CYS A N 1
ATOM 3078 C CA . CYS A 1 374 ? 38.719 -2.293 -0.808 1 88.69 374 CYS A CA 1
ATOM 3079 C C . CYS A 1 374 ? 38.844 -3.699 -1.377 1 88.69 374 CYS A C 1
ATOM 3081 O O . CYS A 1 374 ? 38.094 -4.098 -2.25 1 88.69 374 CYS A O 1
ATOM 3083 N N . GLY A 1 375 ? 39.844 -4.414 -0.926 1 83.12 375 GLY A N 1
ATOM 3084 C CA . GLY A 1 375 ? 39.969 -5.836 -1.211 1 83.12 375 GLY A CA 1
ATOM 3085 C C . GLY A 1 375 ? 39.312 -6.711 -0.145 1 83.12 375 GLY A C 1
ATOM 3086 O O . GLY A 1 375 ? 38.719 -6.207 0.804 1 83.12 375 GLY A O 1
ATOM 3087 N N . LEU A 1 376 ? 39.469 -7.965 -0.297 1 81.81 376 LEU A N 1
ATOM 3088 C CA . LEU A 1 376 ? 38.906 -8.922 0.632 1 81.81 376 LEU A CA 1
ATOM 3089 C C . LEU A 1 376 ? 39.469 -8.742 2.033 1 81.81 376 LEU A C 1
ATOM 3091 O O . LEU A 1 376 ? 38.75 -8.938 3.027 1 81.81 376 LEU A O 1
ATOM 3095 N N . ARG A 1 377 ? 40.688 -8.359 2.16 1 80.31 377 ARG A N 1
ATOM 3096 C CA . ARG A 1 377 ? 41.375 -8.211 3.441 1 80.31 377 ARG A CA 1
ATOM 3097 C C . ARG A 1 377 ? 40.812 -7.02 4.219 1 80.31 377 ARG A C 1
ATOM 3099 O O . ARG A 1 377 ? 40.906 -6.98 5.449 1 80.31 377 ARG A O 1
ATOM 3106 N N . ASP A 1 378 ? 40.281 -6.066 3.463 1 85.75 378 ASP A N 1
ATOM 3107 C CA . ASP A 1 378 ? 39.812 -4.84 4.082 1 85.75 378 ASP A CA 1
ATOM 3108 C C . ASP A 1 378 ? 38.375 -5.008 4.574 1 85.75 378 ASP A C 1
ATOM 3110 O O . ASP A 1 378 ? 37.812 -4.094 5.18 1 85.75 378 ASP A O 1
ATOM 3114 N N . ASN A 1 379 ? 37.781 -6.145 4.406 1 83.62 379 ASN A N 1
ATOM 3115 C CA . ASN A 1 379 ? 36.375 -6.367 4.75 1 83.62 379 ASN A CA 1
ATOM 3116 C C . ASN A 1 379 ? 36.125 -6.176 6.242 1 83.62 379 ASN A C 1
ATOM 3118 O O . ASN A 1 379 ? 35.156 -5.535 6.637 1 83.62 379 ASN A O 1
ATOM 3122 N N . PRO A 1 380 ? 37 -6.727 7.086 1 84.56 380 PRO A N 1
ATOM 3123 C CA . PRO A 1 380 ? 36.781 -6.488 8.516 1 84.56 380 PRO A CA 1
ATOM 3124 C C . PRO A 1 380 ? 36.812 -5.004 8.875 1 84.56 380 PRO A C 1
ATOM 3126 O O . PRO A 1 380 ? 36.062 -4.566 9.75 1 84.56 380 PRO A O 1
ATOM 3129 N N . CYS A 1 381 ? 37.656 -4.32 8.211 1 90 381 CYS A N 1
ATOM 3130 C CA . CYS A 1 381 ? 37.719 -2.881 8.453 1 90 381 CYS A CA 1
ATOM 3131 C C . CYS A 1 381 ? 36.406 -2.201 8.023 1 90 381 CYS A C 1
ATOM 3133 O O . CYS A 1 381 ? 35.906 -1.318 8.727 1 90 381 CYS A O 1
ATOM 3135 N N . ALA A 1 382 ? 36 -2.564 6.859 1 90.38 382 ALA A N 1
ATOM 3136 C CA . ALA A 1 382 ? 34.75 -1.998 6.371 1 90.38 382 ALA A CA 1
ATOM 3137 C C . ALA A 1 382 ? 33.594 -2.316 7.32 1 90.38 382 ALA A C 1
ATOM 3139 O O . ALA A 1 382 ? 32.688 -1.495 7.516 1 90.38 382 ALA A O 1
ATOM 3140 N N . GLU A 1 383 ? 33.562 -3.463 7.891 1 88.69 383 GLU A N 1
ATOM 3141 C CA . GLU A 1 383 ? 32.531 -3.838 8.867 1 88.69 383 GLU A CA 1
ATOM 3142 C C . GLU A 1 383 ? 32.656 -3 10.133 1 88.69 383 GLU A C 1
ATOM 3144 O O . GLU A 1 383 ? 31.641 -2.648 10.742 1 88.69 383 GLU A O 1
ATOM 3149 N N . LYS A 1 384 ? 33.812 -2.783 10.484 1 92 384 LYS A N 1
ATOM 3150 C CA . LYS A 1 384 ? 34.062 -1.915 11.633 1 92 384 LYS A CA 1
ATOM 3151 C C . LYS A 1 384 ? 33.531 -0.506 11.375 1 92 384 LYS A C 1
ATOM 3153 O O . LYS A 1 384 ? 33 0.144 12.281 1 92 384 LYS A O 1
ATOM 3158 N N . ALA A 1 385 ? 33.781 -0.081 10.164 1 93.25 385 ALA A N 1
ATOM 3159 C CA . ALA A 1 385 ? 33.25 1.234 9.797 1 93.25 385 ALA A CA 1
ATOM 3160 C C . ALA A 1 385 ? 31.75 1.301 9.977 1 93.25 385 ALA A C 1
ATOM 3162 O O . ALA A 1 385 ? 31.219 2.287 10.492 1 93.25 385 ALA A O 1
ATOM 3163 N N . MET A 1 386 ? 31.062 0.311 9.539 1 90.81 386 MET A N 1
ATOM 3164 C CA . MET A 1 386 ? 29.609 0.239 9.703 1 90.81 386 MET A CA 1
ATOM 3165 C C . MET A 1 386 ? 29.219 0.233 11.18 1 90.81 386 MET A C 1
ATOM 3167 O O . MET A 1 386 ? 28.297 0.931 11.586 1 90.81 386 MET A O 1
ATOM 3171 N N . SER A 1 387 ? 29.922 -0.506 11.914 1 89.94 387 SER A N 1
ATOM 3172 C CA . SER A 1 387 ? 29.656 -0.575 13.352 1 89.94 387 SER A CA 1
ATOM 3173 C C . SER A 1 387 ? 29.891 0.777 14.016 1 89.94 387 SER A C 1
ATOM 3175 O O . SER A 1 387 ? 29.125 1.177 14.898 1 89.94 387 SER A O 1
ATOM 3177 N N . ASN A 1 388 ? 30.891 1.415 13.578 1 89.5 388 ASN A N 1
ATOM 3178 C CA . ASN A 1 388 ? 31.188 2.74 14.109 1 89.5 388 ASN A CA 1
ATOM 3179 C C . ASN A 1 388 ? 30.062 3.73 13.797 1 89.5 388 ASN A C 1
ATOM 3181 O O . ASN A 1 388 ? 29.719 4.57 14.625 1 89.5 388 ASN A O 1
ATOM 3185 N N . MET A 1 389 ? 29.594 3.641 12.648 1 90.06 389 MET A N 1
ATOM 3186 C CA . MET A 1 389 ? 28.484 4.523 12.266 1 90.06 389 MET A CA 1
ATOM 3187 C C . MET A 1 389 ? 27.266 4.293 13.148 1 90.06 389 MET A C 1
ATOM 3189 O O . MET A 1 389 ? 26.641 5.25 13.602 1 90.06 389 MET A O 1
ATOM 3193 N N . ILE A 1 390 ? 26.969 3.055 13.398 1 87.12 390 ILE A N 1
ATOM 3194 C CA . ILE A 1 390 ? 25.812 2.699 14.211 1 87.12 390 ILE A CA 1
ATOM 3195 C C . ILE A 1 390 ? 26.016 3.166 15.648 1 87.12 390 ILE A C 1
ATOM 3197 O O . ILE A 1 390 ? 25.109 3.715 16.281 1 87.12 390 ILE A O 1
ATOM 3201 N N . LYS A 1 391 ? 27.203 2.986 16.125 1 84.56 391 LYS A N 1
ATOM 3202 C CA . LYS A 1 391 ? 27.531 3.402 17.484 1 84.56 391 LYS A CA 1
ATOM 3203 C C . LYS A 1 391 ? 27.438 4.918 17.625 1 84.56 391 LYS A C 1
ATOM 3205 O O . LYS A 1 391 ? 26.969 5.418 18.656 1 84.56 391 LYS A O 1
ATOM 3210 N N . ALA A 1 392 ? 27.875 5.582 16.641 1 84.69 392 ALA A N 1
ATOM 3211 C CA . ALA A 1 392 ? 27.812 7.043 16.672 1 84.69 392 ALA A CA 1
ATOM 3212 C C . ALA A 1 392 ? 26.375 7.527 16.719 1 84.69 392 ALA A C 1
ATOM 3214 O O . ALA A 1 392 ? 26.047 8.461 17.453 1 84.69 392 ALA A O 1
ATOM 3215 N N . GLU A 1 393 ? 25.562 6.926 15.945 1 82.81 393 GLU A N 1
ATOM 3216 C CA . GLU A 1 393 ? 24.141 7.297 15.93 1 82.81 393 GLU A CA 1
ATOM 3217 C C . GLU A 1 393 ? 23.484 6.977 17.266 1 82.81 393 GLU A C 1
ATOM 3219 O O . GLU A 1 393 ? 22.641 7.742 17.734 1 82.81 393 GLU A O 1
ATOM 3224 N N . ALA A 1 394 ? 23.844 5.879 17.797 1 82.38 394 ALA A N 1
ATOM 3225 C CA . ALA A 1 394 ? 23.297 5.492 19.109 1 82.38 394 ALA A CA 1
ATOM 3226 C C . ALA A 1 394 ? 23.734 6.473 20.188 1 82.38 394 ALA A C 1
ATOM 3228 O O . ALA A 1 394 ? 22.938 6.805 21.078 1 82.38 394 ALA A O 1
ATOM 3229 N N . ALA A 1 395 ? 24.891 6.895 20.094 1 80.81 395 ALA A N 1
ATOM 3230 C CA . ALA A 1 395 ? 25.406 7.855 21.062 1 80.81 395 ALA A CA 1
ATOM 3231 C C . ALA A 1 395 ? 24.656 9.18 20.969 1 80.81 395 ALA A C 1
ATOM 3233 O O . ALA A 1 395 ? 24.375 9.812 21.984 1 80.81 395 ALA A O 1
ATOM 3234 N N . LYS A 1 396 ? 24.391 9.562 19.844 1 78.81 396 LYS A N 1
ATOM 3235 C CA . LYS A 1 396 ? 23.641 10.797 19.641 1 78.81 396 LYS A CA 1
ATOM 3236 C C . LYS A 1 396 ? 22.266 10.719 20.297 1 78.81 396 LYS A C 1
ATOM 3238 O O . LYS A 1 396 ? 21.844 11.664 20.969 1 78.81 396 LYS A O 1
ATOM 3243 N N . VAL A 1 397 ? 21.641 9.609 20.109 1 77.44 397 VAL A N 1
ATOM 3244 C CA . VAL A 1 397 ? 20.297 9.43 20.672 1 77.44 397 VAL A CA 1
ATOM 3245 C C . VAL A 1 397 ? 20.375 9.43 22.203 1 77.44 397 VAL A C 1
ATOM 3247 O O . VAL A 1 397 ? 19.484 9.938 22.875 1 77.44 397 VAL A O 1
ATOM 3250 N N . LYS A 1 398 ? 21.453 8.891 22.734 1 76.81 398 LYS A N 1
ATOM 3251 C CA . LYS A 1 398 ? 21.625 8.812 24.172 1 76.81 398 LYS A CA 1
ATOM 3252 C C . LYS A 1 398 ? 22.188 10.125 24.734 1 76.81 398 LYS A C 1
ATOM 3254 O O . LYS A 1 398 ? 22.234 10.312 25.953 1 76.81 398 LYS A O 1
ATOM 3259 N N . GLY A 1 399 ? 22.453 10.992 23.844 1 74.62 399 GLY A N 1
ATOM 3260 C CA . GLY A 1 399 ? 23.031 12.25 24.281 1 74.62 399 GLY A CA 1
ATOM 3261 C C . GLY A 1 399 ? 24.484 12.117 24.719 1 74.62 399 GLY A C 1
ATOM 3262 O O . GLY A 1 399 ? 24.953 12.891 25.547 1 74.62 399 GLY A O 1
ATOM 3263 N N . GLU A 1 400 ? 25.062 11.078 24.312 1 72.81 400 GLU A N 1
ATOM 3264 C CA . GLU A 1 400 ? 26.453 10.836 24.688 1 72.81 400 GLU A CA 1
ATOM 3265 C C . GLU A 1 400 ? 27.406 11.406 23.641 1 72.81 400 GLU A C 1
ATOM 3267 O O . GLU A 1 400 ? 27.062 11.508 22.453 1 72.81 400 GLU A O 1
ATOM 3272 N N . SER A 1 401 ? 28.406 12.203 24.078 1 63.72 401 SER A N 1
ATOM 3273 C CA . SER A 1 401 ? 29.422 12.664 23.141 1 63.72 401 SER A CA 1
ATOM 3274 C C . SER A 1 401 ? 30.391 11.547 22.781 1 63.72 401 SER A C 1
ATOM 3276 O O . SER A 1 401 ? 30.875 10.82 23.641 1 63.72 401 SER A O 1
ATOM 3278 N N . VAL A 1 402 ? 30.172 10.906 21.688 1 59.16 402 VAL A N 1
ATOM 3279 C CA . VAL A 1 402 ? 31.188 9.961 21.25 1 59.16 402 VAL A CA 1
ATOM 3280 C C . VAL A 1 402 ? 32.375 10.711 20.625 1 59.16 402 VAL A C 1
ATOM 3282 O O . VAL A 1 402 ? 32.188 11.57 19.766 1 59.16 402 VAL A O 1
ATOM 3285 N N . GLU A 1 403 ? 33.5 10.672 21.188 1 54.25 403 GLU A N 1
ATOM 3286 C CA . GLU A 1 403 ? 34.75 11.219 20.656 1 54.25 403 GLU A CA 1
ATOM 3287 C C . GLU A 1 403 ? 34.969 10.766 19.219 1 54.25 403 GLU A C 1
ATOM 3289 O O . GLU A 1 403 ? 34.875 9.578 18.906 1 54.25 403 GLU A O 1
ATOM 3294 N N . ASN A 1 404 ? 35.219 11.688 18.25 1 51.5 404 ASN A N 1
ATOM 3295 C CA . ASN A 1 404 ? 35.594 11.5 16.844 1 51.5 404 ASN A CA 1
ATOM 3296 C C . ASN A 1 404 ? 34.438 10.914 16.031 1 51.5 404 ASN A C 1
ATOM 3298 O O . ASN A 1 404 ? 34.688 10.266 15.008 1 51.5 404 ASN A O 1
ATOM 3302 N N . ALA A 1 405 ? 33.375 10.742 16.766 1 56.81 405 ALA A N 1
ATOM 3303 C CA . ALA A 1 405 ? 32.312 10.102 16 1 56.81 405 ALA A CA 1
ATOM 3304 C C . ALA A 1 405 ? 31.656 11.078 15.031 1 56.81 405 ALA A C 1
ATOM 3306 O O . ALA A 1 405 ? 31.312 12.203 15.398 1 56.81 405 ALA A O 1
ATOM 3307 N N . ALA A 1 406 ? 32 10.898 13.797 1 61.88 406 ALA A N 1
ATOM 3308 C CA . ALA A 1 406 ? 31.359 11.641 12.719 1 61.88 406 ALA A CA 1
ATOM 3309 C C . ALA A 1 406 ? 29.859 11.344 12.672 1 61.88 406 ALA A C 1
ATOM 3311 O O . ALA A 1 406 ? 29.453 10.227 12.367 1 61.88 406 ALA A O 1
ATOM 3312 N N . TYR A 1 407 ? 29.109 12.273 13.312 1 77.06 407 TYR A N 1
ATOM 3313 C CA . TYR A 1 407 ? 27.656 12.117 13.242 1 77.06 407 TYR A CA 1
ATOM 3314 C C . TYR A 1 407 ? 27.141 12.406 11.844 1 77.06 407 TYR A C 1
ATOM 3316 O O . TYR A 1 407 ? 27.531 13.398 11.219 1 77.06 407 TYR A O 1
ATOM 3324 N N . CYS A 1 408 ? 26.406 11.406 11.273 1 84.19 408 CYS A N 1
ATOM 3325 C CA . CYS A 1 408 ? 25.891 11.547 9.922 1 84.19 408 CYS A CA 1
ATOM 3326 C C . CYS A 1 408 ? 24.75 12.555 9.875 1 84.19 408 CYS A C 1
ATOM 3328 O O . CYS A 1 408 ? 24.641 13.344 8.938 1 84.19 408 CYS A O 1
ATOM 3330 N N . ASN A 1 409 ? 23.953 12.695 10.969 1 85.06 409 ASN A N 1
ATOM 3331 C CA . ASN A 1 409 ? 22.797 13.578 11.07 1 85.06 409 ASN A CA 1
ATOM 3332 C C . ASN A 1 409 ? 21.875 13.445 9.859 1 85.06 409 ASN A C 1
ATOM 3334 O O . ASN A 1 409 ? 21.531 14.445 9.227 1 85.06 409 ASN A O 1
ATOM 3338 N N . CYS A 1 410 ? 21.578 12.25 9.492 1 91.94 410 CYS A N 1
ATOM 3339 C CA . CYS A 1 410 ? 20.703 12 8.359 1 91.94 410 CYS A CA 1
ATOM 3340 C C . CYS A 1 410 ? 19.234 11.961 8.797 1 91.94 410 CYS A C 1
ATOM 3342 O O . CYS A 1 410 ? 18.688 10.891 9.078 1 91.94 410 CYS A O 1
ATOM 3344 N N . MET A 1 411 ? 18.594 13.133 8.766 1 91.31 411 MET A N 1
ATOM 3345 C CA . MET A 1 411 ? 17.188 13.234 9.125 1 91.31 411 MET A CA 1
ATOM 3346 C C . MET A 1 411 ? 16.297 12.773 7.973 1 91.31 411 MET A C 1
ATOM 3348 O O . MET A 1 411 ? 16.734 12.711 6.828 1 91.31 411 MET A O 1
ATOM 3352 N N . PRO A 1 412 ? 15.031 12.406 8.289 1 92.06 412 PRO A N 1
ATOM 3353 C CA . PRO A 1 412 ? 14.117 12.039 7.203 1 92.06 412 PRO A CA 1
ATOM 3354 C C . PRO A 1 412 ? 13.844 13.195 6.242 1 92.06 412 PRO A C 1
ATOM 3356 O O . PRO A 1 412 ? 14.078 14.359 6.586 1 92.06 412 PRO A O 1
ATOM 3359 N N . SER A 1 413 ? 13.469 12.812 5.078 1 92.94 413 SER A N 1
ATOM 3360 C CA . SER A 1 413 ? 13.039 13.836 4.121 1 92.94 413 SER A CA 1
ATOM 3361 C C . SER A 1 413 ? 11.672 14.398 4.488 1 92.94 413 SER A C 1
ATOM 3363 O O . SER A 1 413 ? 10.789 13.656 4.934 1 92.94 413 SER A O 1
ATOM 3365 N N . CYS A 1 414 ? 11.492 15.68 4.316 1 92.94 414 CYS A N 1
ATOM 3366 C CA . CYS A 1 414 ? 10.227 16.328 4.641 1 92.94 414 CYS A CA 1
ATOM 3367 C C . CYS A 1 414 ? 9.109 15.82 3.734 1 92.94 414 CYS A C 1
ATOM 3369 O O . CYS A 1 414 ? 7.934 15.922 4.078 1 92.94 414 CYS A O 1
ATOM 3371 N N . THR A 1 415 ? 9.516 15.344 2.578 1 91.44 415 THR A N 1
ATOM 3372 C CA . THR A 1 415 ? 8.602 14.648 1.682 1 91.44 415 THR A CA 1
ATOM 3373 C C . THR A 1 415 ? 9.156 13.281 1.299 1 91.44 415 THR A C 1
ATOM 3375 O O . THR A 1 415 ? 10.289 13.18 0.818 1 91.44 415 THR A O 1
ATOM 3378 N N . HIS A 1 416 ? 8.422 12.297 1.619 1 92.44 416 HIS A N 1
ATOM 3379 C CA . HIS A 1 416 ? 8.922 10.961 1.329 1 92.44 416 HIS A CA 1
ATOM 3380 C C . HIS A 1 416 ? 7.781 9.961 1.158 1 92.44 416 HIS A C 1
ATOM 3382 O O . HIS A 1 416 ? 6.68 10.18 1.674 1 92.44 416 HIS A O 1
ATOM 3388 N N . VAL A 1 417 ? 8.086 8.977 0.341 1 94.5 417 VAL A N 1
ATOM 3389 C CA . VAL A 1 417 ? 7.125 7.902 0.109 1 94.5 417 VAL A CA 1
ATOM 3390 C C . VAL A 1 417 ? 7.715 6.574 0.579 1 94.5 417 VAL A C 1
ATOM 3392 O O . VAL A 1 417 ? 8.82 6.199 0.174 1 94.5 417 VAL A O 1
ATOM 3395 N N . GLU A 1 418 ? 7.059 5.965 1.43 1 94.5 418 GLU A N 1
ATOM 3396 C CA . GLU A 1 418 ? 7.379 4.598 1.831 1 94.5 418 GLU A CA 1
ATOM 3397 C C . GLU A 1 418 ? 6.414 3.596 1.207 1 94.5 418 GLU A C 1
ATOM 3399 O O . GLU A 1 418 ? 5.199 3.805 1.226 1 94.5 418 GLU A O 1
ATOM 3404 N N . TYR A 1 419 ? 6.965 2.533 0.671 1 95.56 419 TYR A N 1
ATOM 3405 C CA . TYR A 1 419 ? 6.137 1.511 0.042 1 95.56 419 TYR A CA 1
ATOM 3406 C C . TYR A 1 419 ? 6.016 0.283 0.938 1 95.56 419 TYR A C 1
ATOM 3408 O O . TYR A 1 419 ? 6.945 -0.519 1.034 1 95.56 419 TYR A O 1
ATOM 3416 N N . GLN A 1 420 ? 4.824 0.14 1.481 1 91.88 420 GLN A N 1
ATOM 3417 C CA . GLN A 1 420 ? 4.547 -1.04 2.295 1 91.88 420 GLN A CA 1
ATOM 3418 C C . GLN A 1 420 ? 4.023 -2.189 1.437 1 91.88 420 GLN A C 1
ATOM 3420 O O . GLN A 1 420 ? 3.234 -1.974 0.515 1 91.88 420 GLN A O 1
ATOM 3425 N N . THR A 1 421 ? 4.512 -3.398 1.855 1 92.06 421 THR A N 1
ATOM 3426 C CA . THR A 1 421 ? 4.16 -4.523 0.994 1 92.06 421 THR A CA 1
ATOM 3427 C C . THR A 1 421 ? 3.404 -5.59 1.778 1 92.06 421 THR A C 1
ATOM 3429 O O . THR A 1 421 ? 3.633 -5.766 2.977 1 92.06 421 THR A O 1
ATOM 3432 N N . GLN A 1 422 ? 2.48 -6.211 1.095 1 88.25 422 GLN A N 1
ATOM 3433 C CA . GLN A 1 422 ? 1.838 -7.457 1.498 1 88.25 422 GLN A CA 1
ATOM 3434 C C . GLN A 1 422 ? 2.062 -8.555 0.461 1 88.25 422 GLN A C 1
ATOM 3436 O O . GLN A 1 422 ? 1.803 -8.352 -0.727 1 88.25 422 GLN A O 1
ATOM 3441 N N . ILE A 1 423 ? 2.572 -9.688 0.938 1 90.06 423 ILE A N 1
ATOM 3442 C CA . ILE A 1 423 ? 3.014 -10.711 -0.008 1 90.06 423 ILE A CA 1
ATOM 3443 C C . ILE A 1 423 ? 2.16 -11.961 0.15 1 90.06 423 ILE A C 1
ATOM 3445 O O . ILE A 1 423 ? 1.893 -12.406 1.271 1 90.06 423 ILE A O 1
ATOM 3449 N N . SER A 1 424 ? 1.675 -12.414 -0.976 1 87.31 424 SER A N 1
ATOM 3450 C CA . SER A 1 424 ? 1.02 -13.711 -1.087 1 87.31 424 SER A CA 1
ATOM 3451 C C . SER A 1 424 ? 1.781 -14.641 -2.029 1 87.31 424 SER A C 1
ATOM 3453 O O . SER A 1 424 ? 2.135 -14.242 -3.143 1 87.31 424 SER A O 1
ATOM 3455 N N . GLN A 1 425 ? 2.08 -15.836 -1.552 1 88.69 425 GLN A N 1
ATOM 3456 C CA . GLN A 1 425 ? 2.904 -16.734 -2.355 1 88.69 425 GLN A CA 1
ATOM 3457 C C . GLN A 1 425 ? 2.201 -18.062 -2.584 1 88.69 425 GLN A C 1
ATOM 3459 O O . GLN A 1 425 ? 1.411 -18.5 -1.747 1 88.69 425 GLN A O 1
ATOM 3464 N N . ALA A 1 426 ? 2.461 -18.641 -3.795 1 86.81 426 ALA A N 1
ATOM 3465 C CA . ALA A 1 426 ? 1.931 -19.969 -4.141 1 86.81 426 ALA A CA 1
ATOM 3466 C C . ALA A 1 426 ? 2.822 -20.656 -5.168 1 86.81 426 ALA A C 1
ATOM 3468 O O . ALA A 1 426 ? 3.572 -20 -5.895 1 86.81 426 ALA A O 1
ATOM 3469 N N . ASP A 1 427 ? 2.658 -21.984 -5.145 1 86.25 427 ASP A N 1
ATOM 3470 C CA . ASP A 1 427 ? 3.377 -22.734 -6.168 1 86.25 427 ASP A CA 1
ATOM 3471 C C . ASP A 1 427 ? 2.855 -22.406 -7.562 1 86.25 427 ASP A C 1
ATOM 3473 O O . ASP A 1 427 ? 1.646 -22.266 -7.766 1 86.25 427 ASP A O 1
ATOM 3477 N N . TRP A 1 428 ? 3.762 -22.188 -8.445 1 84.94 428 TRP A N 1
ATOM 3478 C CA . TRP A 1 428 ? 3.422 -21.875 -9.828 1 84.94 428 TRP A CA 1
ATOM 3479 C C . TRP A 1 428 ? 3.797 -23.031 -10.758 1 84.94 428 TRP A C 1
ATOM 3481 O O . TRP A 1 428 ? 4.98 -23.312 -10.953 1 84.94 428 TRP A O 1
ATOM 3491 N N . GLU A 1 429 ? 2.756 -23.656 -11.289 1 81.06 429 GLU A N 1
ATOM 3492 C CA . GLU A 1 429 ? 2.988 -24.781 -12.18 1 81.06 429 GLU A CA 1
ATOM 3493 C C . GLU A 1 429 ? 3.123 -24.328 -13.633 1 81.06 429 GLU A C 1
ATOM 3495 O O . GLU A 1 429 ? 2.344 -24.734 -14.492 1 81.06 429 GLU A O 1
ATOM 3500 N N . TRP A 1 430 ? 4.172 -23.688 -13.867 1 76.94 430 TRP A N 1
ATOM 3501 C CA . TRP A 1 430 ? 4.355 -23.047 -15.164 1 76.94 430 TRP A CA 1
ATOM 3502 C C . TRP A 1 430 ? 4.547 -24.078 -16.266 1 76.94 430 TRP A C 1
ATOM 3504 O O . TRP A 1 430 ? 4.309 -23.797 -17.438 1 76.94 430 TRP A O 1
ATOM 3514 N N . GLN A 1 431 ? 4.922 -25.234 -15.867 1 74.62 431 GLN A N 1
ATOM 3515 C CA . GLN A 1 431 ? 5.141 -26.281 -16.859 1 74.62 431 GLN A CA 1
ATOM 3516 C C . GLN A 1 431 ? 3.814 -26.859 -17.344 1 74.62 431 GLN A C 1
ATOM 3518 O O . GLN A 1 431 ? 3.748 -27.453 -18.438 1 74.62 431 GLN A O 1
ATOM 3523 N N . GLN A 1 432 ? 2.848 -26.609 -16.359 1 62.56 432 GLN A N 1
ATOM 3524 C CA . GLN A 1 432 ? 1.541 -27.188 -16.672 1 62.56 432 GLN A CA 1
ATOM 3525 C C . GLN A 1 432 ? 0.723 -26.234 -17.547 1 62.56 432 GLN A C 1
ATOM 3527 O O . GLN A 1 432 ? 0.775 -25.016 -17.375 1 62.56 432 GLN A O 1
ATOM 3532 N N . GLY A 1 433 ? 0.422 -26.453 -18.859 1 56.62 433 GLY A N 1
ATOM 3533 C CA . GLY A 1 433 ? -0.449 -25.672 -19.719 1 56.62 433 GLY A CA 1
ATOM 3534 C C . GLY A 1 433 ? 0.188 -25.328 -21.062 1 56.62 433 GLY A C 1
ATOM 3535 O O . GLY A 1 433 ? 1.415 -25.266 -21.172 1 56.62 433 GLY A O 1
ATOM 3536 N N . GLY A 1 434 ? -0.092 -25.922 -22.031 1 48.44 434 GLY A N 1
ATOM 3537 C CA . GLY A 1 434 ? 0.295 -26.047 -23.422 1 48.44 434 GLY A CA 1
ATOM 3538 C C . GLY A 1 434 ? 0.692 -24.734 -24.062 1 48.44 434 GLY A C 1
ATOM 3539 O O . GLY A 1 434 ? 1.063 -24.688 -25.234 1 48.44 434 GLY A O 1
ATOM 3540 N N . PHE A 1 435 ? 0.236 -23.625 -23.484 1 42.91 435 PHE A N 1
ATOM 3541 C CA . PHE A 1 435 ? 0.312 -22.531 -24.438 1 42.91 435 PHE A CA 1
ATOM 3542 C C . PHE A 1 435 ? 1.763 -22.203 -24.766 1 42.91 435 PHE A C 1
ATOM 3544 O O . PHE A 1 435 ? 2.061 -21.688 -25.844 1 42.91 435 PHE A O 1
ATOM 3551 N N . PHE A 1 436 ? 2.488 -21.859 -23.75 1 40.69 436 PHE A N 1
ATOM 3552 C CA . PHE A 1 436 ? 3.705 -21.203 -24.234 1 40.69 436 PHE A CA 1
ATOM 3553 C C . PHE A 1 436 ? 4.562 -22.188 -25.016 1 40.69 436 PHE A C 1
ATOM 3555 O O . PHE A 1 436 ? 4.914 -23.25 -24.516 1 40.69 436 PHE A O 1
ATOM 3562 N N . ASP A 1 437 ? 4.207 -22.344 -26.297 1 39.72 437 ASP A N 1
ATOM 3563 C CA . ASP A 1 437 ? 5.273 -22.75 -27.219 1 39.72 437 ASP A CA 1
ATOM 3564 C C . ASP A 1 437 ? 6.629 -22.219 -26.75 1 39.72 437 ASP A C 1
ATOM 3566 O O . ASP A 1 437 ? 7.098 -21.188 -27.219 1 39.72 437 ASP A O 1
ATOM 3570 N N . PHE A 1 438 ? 6.781 -21.859 -25.578 1 37.88 438 PHE A N 1
ATOM 3571 C CA . PHE A 1 438 ? 8.195 -21.531 -25.406 1 37.88 438 PHE A CA 1
ATOM 3572 C C . PHE A 1 438 ? 9.062 -22.453 -26.25 1 37.88 438 PHE A C 1
ATOM 3574 O O . PHE A 1 438 ? 8.773 -23.641 -26.375 1 37.88 438 PHE A O 1
ATOM 3581 N N . ASP A 1 439 ? 9.688 -21.844 -27.219 1 37.38 439 ASP A N 1
ATOM 3582 C CA . ASP A 1 439 ? 10.711 -22.516 -28.016 1 37.38 439 ASP A CA 1
ATOM 3583 C C . ASP A 1 439 ? 11.227 -23.766 -27.312 1 37.38 439 ASP A C 1
ATOM 3585 O O . ASP A 1 439 ? 11.18 -23.859 -26.094 1 37.38 439 ASP A O 1
ATOM 3589 N N . LYS A 1 440 ? 11.672 -24.781 -28.078 1 41.94 440 LYS A N 1
ATOM 3590 C CA . LYS A 1 440 ? 12.461 -26 -27.891 1 41.94 440 LYS A CA 1
ATOM 3591 C C . LYS A 1 440 ? 13.359 -25.906 -26.672 1 41.94 440 LYS A C 1
ATOM 3593 O O . LYS A 1 440 ? 14.211 -26.766 -26.438 1 41.94 440 LYS A O 1
ATOM 3598 N N . ARG A 1 441 ? 13.836 -24.828 -26.406 1 44 441 ARG A N 1
ATOM 3599 C CA . ARG A 1 441 ? 14.922 -24.922 -25.438 1 44 441 ARG A CA 1
ATOM 3600 C C . ARG A 1 441 ? 14.461 -25.625 -24.156 1 44 441 ARG A C 1
ATOM 3602 O O . ARG A 1 441 ? 13.281 -25.562 -23.812 1 44 441 ARG A O 1
ATOM 3609 N N . GLN A 1 442 ? 15.266 -26.375 -23.312 1 47.66 442 GLN A N 1
ATOM 3610 C CA . GLN A 1 442 ? 15.367 -27.453 -22.328 1 47.66 442 GLN A CA 1
ATOM 3611 C C . GLN A 1 442 ? 14.656 -27.078 -21.031 1 47.66 442 GLN A C 1
ATOM 3613 O O . GLN A 1 442 ? 15.164 -26.25 -20.266 1 47.66 442 GLN A O 1
ATOM 3618 N N . PRO A 1 443 ? 13.219 -27.109 -20.828 1 54.12 443 PRO A N 1
ATOM 3619 C CA . PRO A 1 443 ? 12.469 -26.969 -19.578 1 54.12 443 PRO A CA 1
ATOM 3620 C C . PRO A 1 443 ? 13.25 -27.453 -18.359 1 54.12 443 PRO A C 1
ATOM 3622 O O . PRO A 1 443 ? 13.18 -26.844 -17.297 1 54.12 443 PRO A O 1
ATOM 3625 N N . ASP A 1 444 ? 13.688 -28.828 -18.5 1 59.44 444 ASP A N 1
ATOM 3626 C CA . ASP A 1 444 ? 14.062 -29.547 -17.297 1 59.44 444 ASP A CA 1
ATOM 3627 C C . ASP A 1 444 ? 15.25 -28.891 -16.609 1 59.44 444 ASP A C 1
ATOM 3629 O O . ASP A 1 444 ? 15.547 -29.188 -15.445 1 59.44 444 ASP A O 1
ATOM 3633 N N . ASP A 1 445 ? 15.75 -27.688 -17.266 1 82.44 445 ASP A N 1
ATOM 3634 C CA . ASP A 1 445 ? 16.984 -27.25 -16.625 1 82.44 445 ASP A CA 1
ATOM 3635 C C . ASP A 1 445 ? 16.844 -25.859 -16.031 1 82.44 445 ASP A C 1
ATOM 3637 O O . ASP A 1 445 ? 17.828 -25.234 -15.641 1 82.44 445 ASP A O 1
ATOM 3641 N N . VAL A 1 446 ? 15.523 -25.391 -16.031 1 88.25 446 VAL A N 1
ATOM 3642 C CA . VAL A 1 446 ? 15.406 -24.047 -15.477 1 88.25 446 VAL A CA 1
ATOM 3643 C C . VAL A 1 446 ? 14.258 -24.016 -14.461 1 88.25 446 VAL A C 1
ATOM 3645 O O . VAL A 1 446 ? 13.336 -24.828 -14.531 1 88.25 446 VAL A O 1
ATOM 3648 N N . HIS A 1 447 ? 14.453 -23.234 -13.445 1 92.12 447 HIS A N 1
ATOM 3649 C CA . HIS A 1 447 ? 13.352 -22.812 -12.586 1 92.12 447 HIS A CA 1
ATOM 3650 C C . HIS A 1 447 ? 12.781 -21.469 -13.031 1 92.12 447 HIS A C 1
ATOM 3652 O O . HIS A 1 447 ? 13.516 -20.625 -13.539 1 92.12 447 HIS A O 1
ATOM 3658 N N . GLN A 1 448 ? 11.453 -21.406 -12.984 1 91.31 448 GLN A N 1
ATOM 3659 C CA . GLN A 1 448 ? 10.82 -20.141 -13.336 1 91.31 448 GLN A CA 1
ATOM 3660 C C . GLN A 1 448 ? 9.93 -19.625 -12.211 1 91.31 448 GLN A C 1
ATOM 3662 O O . GLN A 1 448 ? 9.211 -20.406 -11.578 1 91.31 448 GLN A O 1
ATOM 3667 N N . SER A 1 449 ? 10.133 -18.359 -11.898 1 94 449 SER A N 1
ATOM 3668 C CA . SER A 1 449 ? 9.32 -17.703 -10.875 1 94 449 SER A CA 1
ATOM 3669 C C . SER A 1 449 ? 8.633 -16.453 -11.43 1 94 449 SER A C 1
ATOM 3671 O O . SER A 1 449 ? 9.078 -15.891 -12.43 1 94 449 SER A O 1
ATOM 3673 N N . LYS A 1 450 ? 7.512 -16.125 -10.828 1 93.94 450 LYS A N 1
ATOM 3674 C CA . LYS A 1 450 ? 6.727 -14.992 -11.297 1 93.94 450 LYS A CA 1
ATOM 3675 C C . LYS A 1 450 ? 6.398 -14.039 -10.156 1 93.94 450 LYS A C 1
ATOM 3677 O O . LYS A 1 450 ? 6.082 -14.477 -9.047 1 93.94 450 LYS A O 1
ATOM 3682 N N . MET A 1 451 ? 6.547 -12.805 -10.406 1 96.31 451 MET A N 1
ATOM 3683 C CA . MET A 1 451 ? 6.148 -11.781 -9.445 1 96.31 451 MET A CA 1
ATOM 3684 C C . MET A 1 451 ? 5.172 -10.789 -10.07 1 96.31 451 MET A C 1
ATOM 3686 O O . MET A 1 451 ? 5.398 -10.312 -11.18 1 96.31 451 MET A O 1
ATOM 3690 N N . VAL A 1 452 ? 4.109 -10.586 -9.406 1 94.31 452 VAL A N 1
ATOM 3691 C CA . VAL A 1 452 ? 3.145 -9.555 -9.781 1 94.31 452 VAL A CA 1
ATOM 3692 C C . VAL A 1 452 ? 3.088 -8.484 -8.688 1 94.31 452 VAL A C 1
ATOM 3694 O O . VAL A 1 452 ? 2.812 -8.789 -7.527 1 94.31 452 VAL A O 1
ATOM 3697 N N . ILE A 1 453 ? 3.352 -7.242 -9.078 1 96.81 453 ILE A N 1
ATOM 3698 C CA . ILE A 1 453 ? 3.375 -6.156 -8.109 1 96.81 453 ILE A CA 1
ATOM 3699 C C . ILE A 1 453 ? 2.455 -5.027 -8.57 1 96.81 453 ILE A C 1
ATOM 3701 O O . ILE A 1 453 ? 2.525 -4.598 -9.727 1 96.81 453 ILE A O 1
ATOM 3705 N N . TYR A 1 454 ? 1.592 -4.562 -7.68 1 95.31 454 TYR A N 1
ATOM 3706 C CA . TYR A 1 454 ? 0.661 -3.488 -8.008 1 95.31 454 TYR A CA 1
ATOM 3707 C C . TYR A 1 454 ? 0.187 -2.773 -6.746 1 95.31 454 TYR A C 1
ATOM 3709 O O . TYR A 1 454 ? 0.377 -3.271 -5.633 1 95.31 454 TYR A O 1
ATOM 3717 N N . PHE A 1 455 ? -0.371 -1.574 -6.902 1 94.44 455 PHE A N 1
ATOM 3718 C CA . PHE A 1 455 ? -0.939 -0.849 -5.773 1 94.44 455 PHE A CA 1
ATOM 3719 C C . PHE A 1 455 ? -2.268 -1.462 -5.348 1 94.44 455 PHE A C 1
ATOM 3721 O O . PHE A 1 455 ? -3.08 -1.843 -6.195 1 94.44 455 PHE A O 1
ATOM 3728 N N . LYS A 1 456 ? -2.443 -1.53 -4.078 1 88.81 456 LYS A N 1
ATOM 3729 C CA . LYS A 1 456 ? -3.65 -2.127 -3.516 1 88.81 456 LYS A CA 1
ATOM 3730 C C . LYS A 1 456 ? -4.875 -1.26 -3.795 1 88.81 456 LYS A C 1
ATOM 3732 O O . LYS A 1 456 ? -5.945 -1.774 -4.125 1 88.81 456 LYS A O 1
ATOM 3737 N N . GLU A 1 457 ? -4.699 0.054 -3.631 1 85.88 457 GLU A N 1
ATOM 3738 C CA . GLU A 1 457 ? -5.785 1.01 -3.812 1 85.88 457 GLU A CA 1
ATOM 3739 C C . GLU A 1 457 ? -5.387 2.125 -4.773 1 85.88 457 GLU A C 1
ATOM 3741 O O . GLU A 1 457 ? -4.195 2.379 -4.98 1 85.88 457 GLU A O 1
ATOM 3746 N N . SER A 1 458 ? -6.398 2.801 -5.273 1 84.62 458 SER A N 1
ATOM 3747 C CA . SER A 1 458 ? -6.137 3.861 -6.242 1 84.62 458 SER A CA 1
ATOM 3748 C C . SER A 1 458 ? -5.914 5.199 -5.547 1 84.62 458 SER A C 1
ATOM 3750 O O . SER A 1 458 ? -5.508 6.176 -6.18 1 84.62 458 SER A O 1
ATOM 3752 N N . HIS A 1 459 ? -6.184 5.246 -4.23 1 84.75 459 HIS A N 1
ATOM 3753 C CA . HIS A 1 459 ? -5.992 6.461 -3.447 1 84.75 459 HIS A CA 1
ATOM 3754 C C . HIS A 1 459 ? -5.332 6.156 -2.107 1 84.75 459 HIS A C 1
ATOM 3756 O O . HIS A 1 459 ? -5.34 5.012 -1.652 1 84.75 459 HIS A O 1
ATOM 3762 N N . PHE A 1 460 ? -4.766 7.18 -1.599 1 86.44 460 PHE A N 1
ATOM 3763 C CA . PHE A 1 460 ? -4.168 7.086 -0.272 1 86.44 460 PHE A CA 1
ATOM 3764 C C . PHE A 1 460 ? -4.336 8.391 0.493 1 86.44 460 PHE A C 1
ATOM 3766 O O . PHE A 1 460 ? -4.617 9.43 -0.101 1 86.44 460 PHE A O 1
ATOM 3773 N N . ILE A 1 461 ? -4.242 8.289 1.785 1 84.88 461 ILE A N 1
ATOM 3774 C CA . ILE A 1 461 ? -4.262 9.484 2.621 1 84.88 461 ILE A CA 1
ATOM 3775 C C . ILE A 1 461 ? -2.854 9.781 3.129 1 84.88 461 ILE A C 1
ATOM 3777 O O . ILE A 1 461 ? -2.305 9.031 3.934 1 84.88 461 ILE A O 1
ATOM 3781 N N . PRO A 1 462 ? -2.35 10.828 2.662 1 90.75 462 PRO A N 1
ATOM 3782 C CA . PRO A 1 462 ? -0.999 11.156 3.125 1 90.75 462 PRO A CA 1
ATOM 3783 C C . PRO A 1 462 ? -0.97 11.633 4.578 1 90.75 462 PRO A C 1
ATOM 3785 O O . PRO A 1 462 ? -1.993 12.07 5.109 1 90.75 462 PRO A O 1
ATOM 3788 N N . ILE A 1 463 ? 0.16 11.422 5.148 1 91.31 463 ILE A N 1
ATOM 3789 C CA . ILE A 1 463 ? 0.477 12.031 6.434 1 91.31 463 ILE A CA 1
ATOM 3790 C C . ILE A 1 463 ? 1.141 13.391 6.211 1 91.31 463 ILE A C 1
ATOM 3792 O O . ILE A 1 463 ? 2.076 13.508 5.418 1 91.31 463 ILE A O 1
ATOM 3796 N N . SER A 1 464 ? 0.638 14.367 6.875 1 89.62 464 SER A N 1
ATOM 3797 C CA . SER A 1 464 ? 1.124 15.719 6.594 1 89.62 464 SER A CA 1
ATOM 3798 C C . SER A 1 464 ? 1.594 16.406 7.867 1 89.62 464 SER A C 1
ATOM 3800 O O . SER A 1 464 ? 0.976 16.266 8.922 1 89.62 464 SER A O 1
ATOM 3802 N N . ARG A 1 465 ? 2.719 17.078 7.68 1 88.75 465 ARG A N 1
ATOM 3803 C CA . ARG A 1 465 ? 3.191 18 8.711 1 88.75 465 ARG A CA 1
ATOM 3804 C C . ARG A 1 465 ? 2.613 19.391 8.5 1 88.75 465 ARG A C 1
ATOM 3806 O O . ARG A 1 465 ? 2.889 20.047 7.492 1 88.75 465 ARG A O 1
ATOM 3813 N N . ASN A 1 466 ? 1.822 19.797 9.469 1 83.75 466 ASN A N 1
ATOM 3814 C CA . ASN A 1 466 ? 1.165 21.094 9.359 1 83.75 466 ASN A CA 1
ATOM 3815 C C . ASN A 1 466 ? 1.46 21.969 10.578 1 83.75 466 ASN A C 1
ATOM 3817 O O . ASN A 1 466 ? 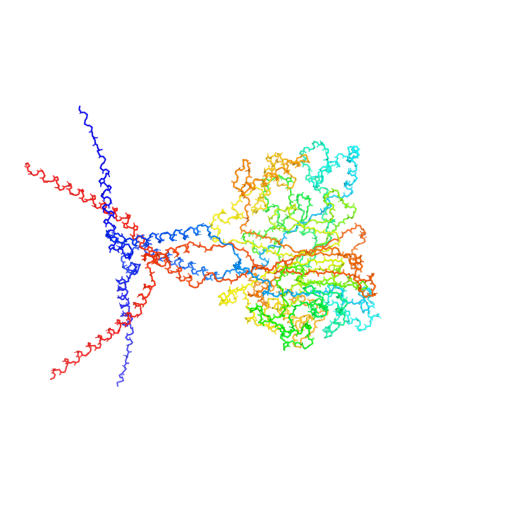1.74 21.453 11.664 1 83.75 466 ASN A O 1
ATOM 3821 N N . GLU A 1 467 ? 1.341 23.25 10.297 1 82.25 467 GLU A N 1
ATOM 3822 C CA . GLU A 1 467 ? 1.442 24.203 11.398 1 82.25 467 GLU A CA 1
ATOM 3823 C C . GLU A 1 467 ? 0.137 24.281 12.188 1 82.25 467 GLU A C 1
ATOM 3825 O O . GLU A 1 467 ? -0.934 24.469 11.609 1 82.25 467 GLU A O 1
ATOM 3830 N N . ILE A 1 468 ? 0.205 23.953 13.398 1 74.75 468 ILE A N 1
ATOM 3831 C CA . ILE A 1 468 ? -1.015 24 14.195 1 74.75 468 ILE A CA 1
ATOM 3832 C C . ILE A 1 468 ? -1.153 25.375 14.852 1 74.75 468 ILE A C 1
ATOM 3834 O O . ILE A 1 468 ? -2.246 25.938 14.891 1 74.75 468 ILE A O 1
ATOM 3838 N N . ASN A 1 469 ? -0.14 25.844 15.461 1 75.38 469 ASN A N 1
ATOM 3839 C CA . ASN A 1 469 ? -0.161 27.141 16.141 1 75.38 469 ASN A CA 1
ATOM 3840 C C . ASN A 1 469 ? 0.617 28.188 15.359 1 75.38 469 ASN A C 1
ATOM 3842 O O . ASN A 1 469 ? 1.829 28.328 15.531 1 75.38 469 ASN A O 1
ATOM 3846 N N . SER A 1 470 ? -0.233 28.891 14.477 1 76.5 470 SER A N 1
ATOM 3847 C CA . SER A 1 470 ? 0.416 29.938 13.695 1 76.5 470 SER A CA 1
ATOM 3848 C C . SER A 1 470 ? 0.702 31.172 14.547 1 76.5 470 SER A C 1
ATOM 3850 O O . SER A 1 470 ? 0.25 31.25 15.688 1 76.5 470 SER A O 1
ATOM 3852 N N . ILE A 1 471 ? 1.462 32 13.992 1 77.38 471 ILE A N 1
ATOM 3853 C CA . ILE A 1 471 ? 1.776 33.25 14.664 1 77.38 471 ILE A CA 1
ATOM 3854 C C . ILE A 1 471 ? 0.499 34.062 14.875 1 77.38 471 ILE A C 1
ATOM 3856 O O . ILE A 1 471 ? 0.347 34.75 15.883 1 77.38 471 ILE A O 1
ATOM 3860 N N . SER A 1 472 ? -0.324 33.938 13.914 1 76.31 472 SER A N 1
ATOM 3861 C CA . SER A 1 472 ? -1.605 34.625 14.039 1 76.31 472 SER A CA 1
ATOM 3862 C C . SER A 1 472 ? -2.41 34.062 15.211 1 76.31 472 SER A C 1
ATOM 3864 O O . SER A 1 472 ? -3.094 34.844 15.914 1 76.31 472 SER A O 1
ATOM 3866 N N . ASP A 1 473 ? -2.252 32.812 15.406 1 80.81 473 ASP A N 1
ATOM 3867 C CA . ASP A 1 473 ? -2.939 32.188 16.531 1 80.81 473 ASP A CA 1
ATOM 3868 C C . ASP A 1 473 ? -2.34 32.625 17.859 1 80.81 473 ASP A C 1
ATOM 3870 O O . ASP A 1 473 ? -3.059 32.781 18.859 1 80.81 473 ASP A O 1
ATOM 3874 N N . LEU A 1 474 ? -1.115 32.781 17.859 1 81.88 474 LEU A N 1
ATOM 3875 C CA . LEU A 1 474 ? -0.438 33.281 19.047 1 81.88 474 LEU A CA 1
ATOM 3876 C C . LEU A 1 474 ? -0.901 34.688 19.406 1 81.88 474 LEU A C 1
ATOM 3878 O O . LEU A 1 474 ? -1.196 35 20.562 1 81.88 474 LEU A O 1
ATOM 3882 N N . PHE A 1 475 ? -1.028 35.5 18.422 1 80.94 475 PHE A N 1
ATOM 3883 C CA . PHE A 1 475 ? -1.474 36.875 18.641 1 80.94 475 PHE A CA 1
ATOM 3884 C C . PHE A 1 475 ? -2.928 36.906 19.094 1 80.94 475 PHE A C 1
ATOM 3886 O O . PHE A 1 475 ? -3.301 37.719 19.938 1 80.94 475 PHE A O 1
ATOM 3893 N N . ALA A 1 476 ? -3.588 36.031 18.484 1 80.31 476 ALA A N 1
ATOM 3894 C CA . ALA A 1 476 ? -5 35.969 18.859 1 80.31 476 ALA A CA 1
ATOM 3895 C C . ALA A 1 476 ? -5.156 35.531 20.312 1 80.31 476 ALA A C 1
ATOM 3897 O O . ALA A 1 476 ? -5.977 36.062 21.047 1 80.31 476 ALA A O 1
ATOM 3898 N N . SER A 1 477 ? -4.398 34.531 20.672 1 83.19 477 SER A N 1
ATOM 3899 C CA . SER A 1 477 ? -4.457 34.062 22.047 1 83.19 477 SER A CA 1
ATOM 3900 C C . SER A 1 477 ? -3.969 35.125 23.031 1 83.19 477 SER A C 1
ATOM 3902 O O . SER A 1 477 ? -4.551 35.312 24.109 1 83.19 477 SER A O 1
ATOM 3904 N N . ALA A 1 478 ? -2.975 35.781 22.672 1 78.62 478 ALA A N 1
ATOM 3905 C CA . ALA A 1 478 ? -2.443 36.844 23.516 1 78.62 478 ALA A CA 1
ATOM 3906 C C . ALA A 1 478 ? -3.445 38 23.641 1 78.62 478 ALA A C 1
ATOM 3908 O O . ALA A 1 478 ? -3.652 38.531 24.734 1 78.62 478 ALA A O 1
ATOM 3909 N N . GLY A 1 479 ? -3.971 38.312 22.562 1 76.62 479 GLY A N 1
ATOM 3910 C CA . GLY A 1 479 ? -4.984 39.375 22.594 1 76.62 479 GLY A CA 1
ATOM 3911 C C . GLY A 1 479 ? -6.207 39 23.406 1 76.62 479 GLY A C 1
ATOM 3912 O O . GLY A 1 479 ? -6.758 39.812 24.125 1 76.62 479 GLY A O 1
ATOM 3913 N N . GLY A 1 480 ? -6.578 37.75 23.266 1 77.62 480 GLY A N 1
ATOM 3914 C CA . GLY A 1 480 ? -7.695 37.281 24.062 1 77.62 480 GLY A CA 1
ATOM 3915 C C . GLY A 1 480 ? -7.414 37.312 25.562 1 77.62 480 GLY A C 1
ATOM 3916 O O . GLY A 1 480 ? -8.273 37.719 26.344 1 77.62 480 GLY A O 1
ATOM 3917 N N . LEU A 1 481 ? -6.297 36.969 25.938 1 77.88 481 LEU A N 1
ATOM 3918 C CA . LEU A 1 481 ? -5.906 37 27.344 1 77.88 481 LEU A CA 1
ATOM 3919 C C . LEU A 1 481 ? -5.809 38.406 27.859 1 77.88 481 LEU A C 1
ATOM 3921 O O . LEU A 1 481 ? -6.293 38.719 28.953 1 77.88 481 LEU A O 1
ATOM 3925 N N . MET A 1 482 ? -5.277 39.25 27.062 1 75.94 482 MET A N 1
ATOM 3926 C CA . MET A 1 482 ? -5.145 40.656 27.469 1 75.94 482 MET A CA 1
ATOM 3927 C C . MET A 1 482 ? -6.508 41.344 27.531 1 75.94 482 MET A C 1
ATOM 3929 O O . MET A 1 482 ? -6.758 42.156 28.438 1 75.94 482 MET A O 1
ATOM 3933 N N . GLY A 1 483 ? -7.281 40.969 26.609 1 72.19 483 GLY A N 1
ATOM 3934 C CA . GLY A 1 483 ? -8.633 41.531 26.641 1 72.19 483 GLY A CA 1
ATOM 3935 C C . GLY A 1 483 ? -9.438 41.031 27.844 1 72.19 483 GLY A C 1
ATOM 3936 O O . GLY A 1 483 ? -10.156 41.844 28.469 1 72.19 483 GLY A O 1
ATOM 3937 N N . LEU A 1 484 ? -9.273 39.906 28.203 1 71.75 484 LEU A N 1
ATOM 3938 C CA . LEU A 1 484 ? -10.039 39.312 29.297 1 71.75 484 LEU A CA 1
ATOM 3939 C C . LEU A 1 484 ? -9.555 39.844 30.641 1 71.75 484 LEU A C 1
ATOM 3941 O O . LEU A 1 484 ? -10.375 40.156 31.516 1 71.75 484 LEU A O 1
ATOM 3945 N N . PHE A 1 485 ? -8.234 39.906 30.766 1 67.44 485 PHE A N 1
ATOM 3946 C CA . PHE A 1 485 ? -7.723 40.188 32.094 1 67.44 485 PHE A CA 1
ATOM 3947 C C . PHE A 1 485 ? -7.426 41.688 32.25 1 67.44 485 PHE A C 1
ATOM 3949 O O . PHE A 1 485 ? -7.527 42.219 33.375 1 67.44 485 PHE A O 1
ATOM 3956 N N . MET A 1 486 ? -7.039 42.312 31.141 1 62.81 486 MET A N 1
ATOM 3957 C CA . MET A 1 486 ? -6.582 43.688 31.297 1 62.81 486 MET A CA 1
ATOM 3958 C C . MET A 1 486 ? -7.449 44.656 30.469 1 62.81 486 MET A C 1
ATOM 3960 O O . MET A 1 486 ? -7.379 45.875 30.641 1 62.81 486 MET A O 1
ATOM 3964 N N . GLY A 1 487 ? -8.305 44.094 29.781 1 59.31 487 GLY A N 1
ATOM 3965 C CA . GLY A 1 487 ? -9.07 44.969 28.891 1 59.31 487 GLY A CA 1
ATOM 3966 C C . GLY A 1 487 ? -8.195 45.75 27.938 1 59.31 487 GLY A C 1
ATOM 3967 O O . GLY A 1 487 ? -8.516 46.906 27.609 1 59.31 487 GLY A O 1
ATOM 3968 N N . VAL A 1 488 ? -6.902 45.281 27.734 1 57.06 488 VAL A N 1
ATOM 3969 C CA . VAL A 1 488 ? -5.883 46 26.984 1 57.06 488 VAL A CA 1
ATOM 3970 C C . VAL A 1 488 ? -5.891 45.562 25.531 1 57.06 488 VAL A C 1
ATOM 3972 O O . VAL A 1 488 ? -6.16 44.375 25.234 1 57.06 488 VAL A O 1
ATOM 3975 N N . SER A 1 489 ? -5.977 46.531 24.609 1 56.88 489 SER A N 1
ATOM 3976 C CA . SER A 1 489 ? -5.758 46.281 23.188 1 56.88 489 SER A CA 1
ATOM 3977 C C . SER A 1 489 ? -4.324 46.625 22.781 1 56.88 489 SER A C 1
ATOM 3979 O O . SER A 1 489 ? -3.547 47.125 23.594 1 56.88 489 SER A O 1
ATOM 3981 N N . LEU A 1 490 ? -3.855 46.094 21.688 1 55 490 LEU A N 1
ATOM 3982 C CA . LEU A 1 490 ? -2.525 46.438 21.188 1 55 490 LEU A CA 1
ATOM 3983 C C . LEU A 1 490 ? -2.289 47.938 21.25 1 55 490 LEU A C 1
ATOM 3985 O O . LEU A 1 490 ? -1.168 48.375 21.5 1 55 490 LEU A O 1
ATOM 3989 N N . ILE A 1 491 ? -3.338 48.688 21.078 1 52 491 ILE A N 1
ATOM 3990 C CA . ILE A 1 491 ? -3.223 50.156 21.125 1 52 491 ILE A CA 1
ATOM 3991 C C . ILE A 1 491 ? -2.766 50.594 22.516 1 52 491 ILE A C 1
ATOM 3993 O O . ILE A 1 491 ? -1.94 51.5 22.641 1 52 491 ILE A O 1
ATOM 3997 N N . SER A 1 492 ? -3.271 49.875 23.406 1 52.38 492 SER A N 1
ATOM 3998 C CA . SER A 1 492 ? -2.885 50.219 24.766 1 52.38 492 SER A CA 1
ATOM 3999 C C . SER A 1 492 ? -1.407 49.938 25.016 1 52.38 492 SER A C 1
ATOM 4001 O O . SER A 1 492 ? -0.743 50.688 25.75 1 52.38 492 SER A O 1
ATOM 4003 N N . LEU A 1 493 ? -1.062 48.969 24.297 1 53.78 493 LEU A N 1
ATOM 4004 C CA . LEU A 1 493 ? 0.346 48.625 24.469 1 53.78 493 LEU A CA 1
ATOM 4005 C C . LEU A 1 493 ? 1.24 49.656 23.797 1 53.78 493 LEU A C 1
ATOM 4007 O O . LEU A 1 493 ? 2.285 50.031 24.344 1 53.78 493 LEU A O 1
ATOM 4011 N N . VAL A 1 494 ? 0.839 50.062 22.656 1 54.16 494 VAL A N 1
ATOM 4012 C CA . VAL A 1 494 ? 1.607 51.125 21.984 1 54.16 494 VAL A CA 1
ATOM 4013 C C . VAL A 1 494 ? 1.567 52.406 22.812 1 54.16 494 VAL A C 1
ATOM 4015 O O . VAL A 1 494 ? 2.576 53.094 22.938 1 54.16 494 VAL A O 1
ATOM 4018 N N . GLU A 1 495 ? 0.407 52.719 23.359 1 49.44 495 GLU A N 1
ATOM 4019 C CA . GLU A 1 495 ? 0.297 53.875 24.219 1 49.44 495 GLU A CA 1
ATOM 4020 C C . GLU A 1 495 ? 1.223 53.75 25.438 1 49.44 495 GLU A C 1
ATOM 4022 O O . GLU A 1 495 ? 1.885 54.719 25.812 1 49.44 495 GLU A O 1
ATOM 4027 N N . LEU A 1 496 ? 1.231 52.594 25.859 1 53.25 496 LEU A N 1
ATOM 4028 C CA . LEU A 1 496 ? 2.102 52.344 27 1 53.25 496 LEU A CA 1
ATOM 4029 C C . LEU A 1 496 ? 3.566 52.531 26.625 1 53.25 496 LEU A C 1
ATOM 4031 O O . LEU A 1 496 ? 4.336 53.156 27.375 1 53.25 496 LEU A O 1
ATOM 4035 N N . LEU A 1 497 ? 3.861 52 25.5 1 55.84 497 LEU A N 1
ATOM 4036 C CA . LEU A 1 497 ? 5.234 52.156 25.031 1 55.84 497 LEU A CA 1
ATOM 4037 C C . LEU A 1 497 ? 5.559 53.625 24.797 1 55.84 497 LEU A C 1
ATOM 4039 O O . LEU A 1 497 ? 6.656 54.094 25.109 1 55.84 497 LEU A O 1
ATOM 4043 N N . TYR A 1 498 ? 4.629 54.312 24.219 1 53.34 498 TYR A N 1
ATOM 4044 C CA . TYR A 1 498 ? 4.797 55.75 24 1 53.34 498 TYR A CA 1
ATOM 4045 C C . TYR A 1 498 ? 5.016 56.469 25.312 1 53.34 498 TYR A C 1
ATOM 4047 O O . TYR A 1 498 ? 5.945 57.281 25.438 1 53.34 498 TYR A O 1
ATOM 4055 N N . TYR A 1 499 ? 4.227 56.188 26.281 1 52.91 499 TYR A N 1
ATOM 4056 C CA . TYR A 1 499 ? 4.312 56.906 27.547 1 52.91 499 TYR A CA 1
ATOM 4057 C C . TYR A 1 499 ? 5.527 56.469 28.344 1 52.91 499 TYR A C 1
ATOM 4059 O O . TYR A 1 499 ? 6.074 57.219 29.141 1 52.91 499 TYR A O 1
ATOM 4067 N N . CYS A 1 500 ? 5.898 55.219 27.984 1 54.69 500 CYS A N 1
ATOM 4068 C CA . CYS A 1 500 ? 7.047 54.719 28.719 1 54.69 500 CYS A CA 1
ATOM 4069 C C . CYS A 1 500 ? 8.352 55.156 28.062 1 54.69 500 CYS A C 1
ATOM 4071 O O . CYS A 1 500 ? 9.398 55.219 28.719 1 54.69 500 CYS A O 1
ATOM 4073 N N . THR A 1 501 ? 8.289 55.344 26.812 1 56.59 501 THR A N 1
ATOM 4074 C CA . THR A 1 501 ? 9.547 55.625 26.125 1 56.59 501 THR A CA 1
ATOM 4075 C C . THR A 1 501 ? 9.578 57.094 25.672 1 56.59 501 THR A C 1
ATOM 4077 O O . THR A 1 501 ? 10.469 57.844 26.062 1 56.59 501 THR A O 1
ATOM 4080 N N . VAL A 1 502 ? 8.602 57.5 24.828 1 57.38 502 VAL A N 1
ATOM 4081 C CA . VAL A 1 502 ? 8.68 58.781 24.141 1 57.38 502 VAL A CA 1
ATOM 4082 C C . VAL A 1 502 ? 8.336 59.906 25.125 1 57.38 502 VAL A C 1
ATOM 4084 O O . VAL A 1 502 ? 9 60.938 25.125 1 57.38 502 VAL A O 1
ATOM 4087 N N . ARG A 1 503 ? 7.402 59.719 25.969 1 58.06 503 ARG A N 1
ATOM 4088 C CA . ARG A 1 503 ? 6.926 60.781 26.812 1 58.06 503 ARG A CA 1
ATOM 4089 C C . ARG A 1 503 ? 7.957 61.156 27.891 1 58.06 503 ARG A C 1
ATOM 4091 O O . ARG A 1 503 ? 8.25 62.312 28.109 1 58.06 503 ARG A O 1
ATOM 4098 N N . PRO A 1 504 ? 8.508 60.25 28.531 1 60.97 504 PRO A N 1
ATOM 4099 C CA . PRO A 1 504 ? 9.555 60.625 29.484 1 60.97 504 PRO A CA 1
ATOM 4100 C C . PRO A 1 504 ? 10.727 61.344 28.797 1 60.97 504 PRO A C 1
ATOM 4102 O O . PRO A 1 504 ? 11.32 62.25 29.375 1 60.97 504 PRO A O 1
ATOM 4105 N N . PHE A 1 505 ? 10.961 60.938 27.625 1 59.09 505 PHE A N 1
ATOM 4106 C CA . PHE A 1 505 ? 12.039 61.562 26.891 1 59.09 505 PHE A CA 1
ATOM 4107 C C . PHE A 1 505 ? 11.672 63 26.531 1 59.09 505 PHE A C 1
ATOM 4109 O O . PHE A 1 505 ? 12.508 63.906 26.609 1 59.09 505 PHE A O 1
ATOM 4116 N N . THR A 1 506 ? 10.477 63.156 26.141 1 57.91 506 THR A N 1
ATOM 4117 C CA . THR A 1 506 ? 10.016 64.5 25.828 1 57.91 506 THR A CA 1
ATOM 4118 C C . THR A 1 506 ? 9.945 65.375 27.078 1 57.91 506 THR A C 1
ATOM 4120 O O . THR A 1 506 ? 10.289 66.562 27.047 1 57.91 506 THR A O 1
ATOM 4123 N N . LEU A 1 507 ? 9.547 64.812 28.172 1 59.53 507 LEU A N 1
ATOM 4124 C CA . LEU A 1 507 ? 9.5 65.5 29.438 1 59.53 507 LEU A CA 1
ATOM 4125 C C . LEU A 1 507 ? 10.898 65.875 29.922 1 59.53 507 LEU A C 1
ATOM 4127 O O . LEU A 1 507 ? 11.125 66.938 30.484 1 59.53 507 LEU A O 1
ATOM 4131 N N . TRP A 1 508 ? 11.773 65 29.656 1 62.44 508 TRP A N 1
ATOM 4132 C CA . TRP A 1 508 ? 13.172 65.188 30.016 1 62.44 508 TRP A CA 1
ATOM 4133 C C . TRP A 1 508 ? 13.758 66.312 29.172 1 62.44 508 TRP A C 1
ATOM 4135 O O . TRP A 1 508 ? 14.453 67.188 29.688 1 62.44 508 TRP A O 1
ATOM 4145 N N . LYS A 1 509 ? 13.398 66.375 27.984 1 60.03 509 LYS A N 1
ATOM 4146 C CA . LYS A 1 509 ? 13.883 67.438 27.094 1 60.03 509 LYS A CA 1
ATOM 4147 C C . LYS A 1 509 ? 13.273 68.812 27.469 1 60.03 509 LYS A C 1
ATOM 4149 O O . LYS A 1 509 ? 13.961 69.812 27.453 1 60.03 509 LYS A O 1
ATOM 4154 N N . LEU A 1 510 ? 12.094 68.625 27.891 1 59.09 510 LEU A N 1
ATOM 4155 C CA . LEU A 1 510 ? 11.414 69.875 28.312 1 59.09 510 LEU A CA 1
ATOM 4156 C C . LEU A 1 510 ? 11.953 70.375 29.656 1 59.09 510 LEU A C 1
ATOM 4158 O O . LEU A 1 510 ? 12.117 71.562 29.859 1 59.09 510 LEU A O 1
ATOM 4162 N N . SER A 1 511 ? 12.258 69.438 30.469 1 60.72 511 SER A N 1
ATOM 4163 C CA . SER A 1 511 ? 12.82 69.812 31.766 1 60.72 511 SER A CA 1
ATOM 4164 C C . SER A 1 511 ? 14.219 70.375 31.625 1 60.72 511 SER A C 1
ATOM 4166 O O . SER A 1 511 ? 14.594 71.312 32.344 1 60.72 511 SER A O 1
ATOM 4168 N N . ARG A 1 512 ? 14.891 69.938 30.672 1 59.38 512 ARG A N 1
ATOM 4169 C CA . ARG A 1 512 ? 16.219 70.5 30.406 1 59.38 512 ARG A CA 1
ATOM 4170 C C . ARG A 1 512 ? 16.125 71.938 29.812 1 59.38 512 ARG A C 1
ATOM 4172 O O . ARG A 1 512 ? 16.938 72.812 30.141 1 59.38 512 ARG A O 1
ATOM 4179 N N . ARG A 1 513 ? 15.078 72 29.109 1 60.19 513 ARG A N 1
ATOM 4180 C CA . ARG A 1 513 ? 14.883 73.312 28.531 1 60.19 513 ARG A CA 1
ATOM 4181 C C . ARG A 1 513 ? 14.438 74.312 29.578 1 60.19 513 ARG A C 1
ATOM 4183 O O . ARG A 1 513 ? 14.859 75.5 29.562 1 60.19 513 ARG A O 1
ATOM 4190 N N . ARG A 1 514 ? 13.734 73.875 30.453 1 60.5 514 ARG A N 1
ATOM 4191 C CA . ARG A 1 514 ? 13.289 74.75 31.531 1 60.5 514 ARG A CA 1
ATOM 4192 C C . ARG A 1 514 ? 14.438 75.062 32.469 1 60.5 514 ARG A C 1
ATOM 4194 O O . ARG A 1 514 ? 14.531 76.188 32.969 1 60.5 514 ARG A O 1
ATOM 4201 N N . ARG A 1 515 ? 15.359 74.25 32.656 1 61.56 515 ARG A N 1
ATOM 4202 C CA . ARG A 1 515 ? 16.5 74.5 33.5 1 61.56 515 ARG A CA 1
ATOM 4203 C C . ARG A 1 515 ? 17.484 75.5 32.844 1 61.56 515 ARG A C 1
ATOM 4205 O O . ARG A 1 515 ? 18.094 76.312 33.5 1 61.56 515 ARG A O 1
ATOM 4212 N N . SER A 1 516 ? 17.547 75.312 31.625 1 61.94 516 SER A N 1
ATOM 4213 C CA . SER A 1 516 ? 18.438 76.25 30.906 1 61.94 516 SER A CA 1
ATOM 4214 C C . SER A 1 516 ? 17.859 77.625 30.844 1 61.94 516 SER A C 1
ATOM 4216 O O . SER A 1 516 ? 18.594 78.625 30.938 1 61.94 516 SER A O 1
ATOM 4218 N N . SER A 1 517 ? 16.562 77.75 30.906 1 61.59 517 SER A N 1
ATOM 4219 C CA . SER A 1 517 ? 15.953 79.062 30.891 1 61.59 517 SER A CA 1
ATOM 4220 C C . SER A 1 517 ? 15.969 79.688 32.281 1 61.59 517 SER A C 1
ATOM 4222 O O . SER A 1 517 ? 16.031 80.938 32.438 1 61.59 517 SER A O 1
ATOM 4224 N N . ALA A 1 518 ? 16 79 33.281 1 61.56 518 ALA A N 1
ATOM 4225 C CA . ALA A 1 518 ? 16.078 79.5 34.625 1 61.56 518 ALA A CA 1
ATOM 4226 C C . ALA A 1 518 ? 17.484 80 34.969 1 61.56 518 ALA A C 1
ATOM 4228 O O . ALA A 1 518 ? 17.656 81 35.688 1 61.56 518 ALA A O 1
ATOM 4229 N N . ASN A 1 519 ? 18.422 79.375 34.406 1 58.44 519 ASN A N 1
ATOM 4230 C CA . ASN A 1 519 ? 19.797 79.875 34.656 1 58.44 519 ASN A CA 1
ATOM 4231 C C . ASN A 1 519 ? 20.078 81.125 33.875 1 58.44 519 ASN A C 1
ATOM 4233 O O . ASN A 1 519 ? 20.875 81.938 34.344 1 58.44 519 ASN A O 1
ATOM 4237 N N . HIS A 1 520 ? 19.359 81.375 32.812 1 58.53 520 HIS A N 1
ATOM 4238 C CA . HIS A 1 520 ? 19.594 82.625 32.094 1 58.53 520 HIS A CA 1
ATOM 4239 C C . HIS A 1 520 ? 18.891 83.812 32.781 1 58.53 520 HIS A C 1
ATOM 4241 O O . HIS A 1 520 ? 19.344 84.938 32.656 1 58.53 520 HIS A O 1
ATOM 4247 N N . CYS A 1 521 ? 17.859 83.625 33.5 1 54.75 521 CYS A N 1
ATOM 4248 C CA . CYS A 1 521 ? 17.219 84.75 34.156 1 54.75 521 CYS A CA 1
ATOM 4249 C C . CYS A 1 521 ? 17.953 85.125 35.438 1 54.75 521 CYS A C 1
ATOM 4251 O O . CYS A 1 521 ? 17.906 86.25 35.875 1 54.75 521 CYS A O 1
ATOM 4253 N N . SER A 1 522 ? 18.609 84.25 36.094 1 56.25 522 SER A N 1
ATOM 4254 C CA . SER A 1 522 ? 19.312 84.625 37.312 1 56.25 522 SER A CA 1
ATOM 4255 C C . SER A 1 522 ? 20.578 85.375 37 1 56.25 522 SER A C 1
ATOM 4257 O O . SER A 1 522 ? 21.094 86.125 37.844 1 56.25 522 SER A O 1
ATOM 4259 N N . SER A 1 523 ? 21.156 85.25 35.844 1 54.62 523 SER A N 1
ATOM 4260 C CA . SER A 1 523 ? 22.391 86 35.562 1 54.62 523 SER A CA 1
ATOM 4261 C C . SER A 1 523 ? 22.109 87.438 35.188 1 54.62 523 SER A C 1
ATOM 4263 O O . SER A 1 523 ? 22.984 88.312 35.25 1 54.62 523 SER A O 1
ATOM 4265 N N . LYS A 1 524 ? 20.891 87.875 34.75 1 55.38 524 LYS A N 1
ATOM 4266 C CA . LYS A 1 524 ? 20.688 89.312 34.406 1 55.38 524 LYS A CA 1
ATOM 4267 C C . LYS A 1 524 ? 20.453 90.188 35.625 1 55.38 524 LYS A C 1
ATOM 4269 O O . LYS A 1 524 ? 20.656 91.375 35.594 1 55.38 524 LYS A O 1
ATOM 4274 N N . GLU A 1 525 ? 19.953 89.625 36.688 1 51.94 525 GLU A N 1
ATOM 4275 C CA . GLU A 1 525 ? 19.672 90.5 37.812 1 51.94 525 GLU A CA 1
ATOM 4276 C C . GLU A 1 525 ? 20.969 90.875 38.562 1 51.94 525 GLU A C 1
ATOM 4278 O O . GLU A 1 525 ? 21 91.875 39.281 1 51.94 525 GLU A O 1
ATOM 4283 N N . SER A 1 526 ? 22.031 90.125 38.438 1 51.91 526 SER A N 1
ATOM 4284 C CA . SER A 1 526 ? 23.188 90.5 39.25 1 51.91 526 SER A CA 1
ATOM 4285 C C . SER A 1 526 ? 23.969 91.625 38.594 1 51.91 526 SER A C 1
ATOM 4287 O O . SER A 1 526 ? 24.875 92.188 39.188 1 51.91 526 SER A O 1
ATOM 4289 N N . ASP A 1 527 ? 23.781 91.875 37.312 1 49.78 527 ASP A N 1
ATOM 4290 C CA . ASP A 1 527 ? 24.625 92.938 36.719 1 49.78 527 ASP A CA 1
ATOM 4291 C C . ASP A 1 527 ? 24.078 94.312 37 1 49.78 527 ASP A C 1
ATOM 4293 O O . ASP A 1 527 ? 24.688 95.312 36.656 1 49.78 527 ASP A O 1
ATOM 4297 N N . GLY A 1 528 ? 22.766 94.562 37.344 1 41.5 528 GLY A N 1
ATOM 4298 C CA . GLY A 1 528 ? 22.312 95.938 37.469 1 41.5 528 GLY A CA 1
ATOM 4299 C C . GLY A 1 528 ? 22.734 96.562 38.75 1 41.5 528 GLY A C 1
ATOM 4300 O O . GLY A 1 528 ? 22.422 97.75 39 1 41.5 528 GLY A O 1
ATOM 4301 N N . VAL A 1 529 ? 23.078 95.875 39.875 1 42.78 529 VAL A N 1
ATOM 4302 C CA . VAL A 1 529 ? 23.25 96.562 41.125 1 42.78 529 VAL A CA 1
ATOM 4303 C C . VAL A 1 529 ? 24.688 97.125 41.219 1 42.78 529 VAL A C 1
ATOM 4305 O O . VAL A 1 529 ? 25.016 97.875 42.125 1 42.78 529 VAL A O 1
ATOM 4308 N N . GLN A 1 530 ? 25.625 96.812 40.281 1 29.55 530 GLN A N 1
ATOM 4309 C CA . GLN A 1 530 ? 26.734 97.688 40.562 1 29.55 530 GLN A CA 1
ATOM 4310 C C . GLN A 1 530 ? 26.5 99.062 39.906 1 29.55 530 GLN A C 1
ATOM 4312 O O . GLN A 1 530 ? 26.047 99.125 38.781 1 29.55 530 GLN A O 1
ATOM 4317 N N . MET B 1 1 ? -57.188 74.5 -16.344 1 26.41 1 MET B N 1
ATOM 4318 C CA . MET B 1 1 ? -55.875 74.75 -15.781 1 26.41 1 MET B CA 1
ATOM 4319 C C . MET B 1 1 ? -55.5 73.688 -14.758 1 26.41 1 MET B C 1
ATOM 4321 O O . MET B 1 1 ? -56.156 73.562 -13.734 1 26.41 1 MET B O 1
ATOM 4325 N N . GLU B 1 2 ? -55.062 72.5 -15.266 1 30.12 2 GLU B N 1
ATOM 4326 C CA . GLU B 1 2 ? -54.656 71.25 -14.68 1 30.12 2 GLU B CA 1
ATOM 4327 C C . GLU B 1 2 ? -53.469 71.438 -13.742 1 30.12 2 GLU B C 1
ATOM 4329 O O . GLU B 1 2 ? -52.438 72 -14.133 1 30.12 2 GLU B O 1
ATOM 4334 N N . LEU B 1 3 ? -53.719 71.688 -12.445 1 30.95 3 LEU B N 1
ATOM 4335 C CA . LEU B 1 3 ? -52.75 71.688 -11.352 1 30.95 3 LEU B CA 1
ATOM 4336 C C . LEU B 1 3 ? -51.875 70.438 -11.344 1 30.95 3 LEU B C 1
ATOM 4338 O O . LEU B 1 3 ? -52.375 69.375 -11.164 1 30.95 3 LEU B O 1
ATOM 4342 N N . GLU B 1 4 ? -50.875 70.375 -12.305 1 30.5 4 GLU B N 1
ATOM 4343 C CA . GLU B 1 4 ? -49.781 69.375 -12.266 1 30.5 4 GLU B CA 1
ATOM 4344 C C . GLU B 1 4 ? -49.094 69.375 -10.914 1 30.5 4 GLU B C 1
ATOM 4346 O O . GLU B 1 4 ? -48.531 70.438 -10.508 1 30.5 4 GLU B O 1
ATOM 4351 N N . ASP B 1 5 ? -49.594 68.688 -9.922 1 33.47 5 ASP B N 1
ATOM 4352 C CA . ASP B 1 5 ? -49 68.438 -8.609 1 33.47 5 ASP B CA 1
ATOM 4353 C C . ASP B 1 5 ? -47.625 67.812 -8.734 1 33.47 5 ASP B C 1
ATOM 4355 O O . ASP B 1 5 ? -47.469 66.688 -9.164 1 33.47 5 ASP B O 1
ATOM 4359 N N . GLY B 1 6 ? -46.594 68.562 -9.344 1 33.56 6 GLY B N 1
ATOM 4360 C CA . GLY B 1 6 ? -45.188 68.125 -9.375 1 33.56 6 GLY B CA 1
ATOM 4361 C C . GLY B 1 6 ? -44.656 67.812 -8.008 1 33.56 6 GLY B C 1
ATOM 4362 O O . GLY B 1 6 ? -44.344 68.688 -7.215 1 33.56 6 GLY B O 1
ATOM 4363 N N . HIS B 1 7 ? -45.062 66.75 -7.301 1 36.19 7 HIS B N 1
ATOM 4364 C CA . HIS B 1 7 ? -44.438 66.25 -6.082 1 36.19 7 HIS B CA 1
ATOM 4365 C C . HIS B 1 7 ? -42.969 65.938 -6.312 1 36.19 7 HIS B C 1
ATOM 4367 O O . HIS B 1 7 ? -42.656 64.938 -6.996 1 36.19 7 HIS B O 1
ATOM 4373 N N . LYS B 1 8 ? -42.031 67 -6.582 1 41.28 8 LYS B N 1
ATOM 4374 C CA . LYS B 1 8 ? -40.594 66.812 -6.664 1 41.28 8 LYS B CA 1
ATOM 4375 C C . LYS B 1 8 ? -40.062 66 -5.465 1 41.28 8 LYS B C 1
ATOM 4377 O O . LYS B 1 8 ? -40.438 66.25 -4.324 1 41.28 8 LYS B O 1
ATOM 4382 N N . PRO B 1 9 ? -39.5 64.875 -5.758 1 41.22 9 PRO B N 1
ATOM 4383 C CA . PRO B 1 9 ? -38.906 63.938 -4.773 1 41.22 9 PRO B CA 1
ATOM 4384 C C . PRO B 1 9 ? -37.844 64.625 -3.895 1 41.22 9 PRO B C 1
ATOM 4386 O O . PRO B 1 9 ? -36.938 65.25 -4.41 1 41.22 9 PRO B O 1
ATOM 4389 N N . ASP B 1 10 ? -38.188 65.188 -2.707 1 45.09 10 ASP B N 1
ATOM 4390 C CA . ASP B 1 10 ? -37.375 65.625 -1.575 1 45.09 10 ASP B CA 1
ATOM 4391 C C . ASP B 1 10 ? -36.281 64.625 -1.23 1 45.09 10 ASP B C 1
ATOM 4393 O O . ASP B 1 10 ? -35.719 64.625 -0.141 1 45.09 10 ASP B O 1
ATOM 4397 N N . SER B 1 11 ? -35.906 63.781 -2.211 1 51.72 11 SER B N 1
ATOM 4398 C CA . SER B 1 11 ? -35.031 62.625 -1.972 1 51.72 11 SER B CA 1
ATOM 4399 C C . SER B 1 11 ? -33.625 63.062 -1.638 1 51.72 11 SER B C 1
ATOM 4401 O O . SER B 1 11 ? -32.969 62.438 -0.783 1 51.72 11 SER B O 1
ATOM 4403 N N . PRO B 1 12 ? -33.125 64.188 -2.26 1 58.09 12 PRO B N 1
ATOM 4404 C CA . PRO B 1 12 ? -31.719 64.438 -2.004 1 58.09 12 PRO B CA 1
ATOM 4405 C C . PRO B 1 12 ? -31.484 65 -0.599 1 58.09 12 PRO B C 1
ATOM 4407 O O . PRO B 1 12 ? -30.406 64.812 -0.022 1 58.09 12 PRO B O 1
ATOM 4410 N N . LEU B 1 13 ? -32.438 65.75 0.01 1 56.09 13 LEU B N 1
ATOM 4411 C CA . LEU B 1 13 ? -32.281 66.312 1.324 1 56.09 13 LEU B CA 1
ATOM 4412 C C . LEU B 1 13 ? -32.25 65.25 2.42 1 56.09 13 LEU B C 1
ATOM 4414 O O . LEU B 1 13 ? -31.5 65.375 3.383 1 56.09 13 LEU B O 1
ATOM 4418 N N . ARG B 1 14 ? -32.906 64.188 2.123 1 57.34 14 ARG B N 1
ATOM 4419 C CA . ARG B 1 14 ? -32.938 63.125 3.1 1 57.34 14 ARG B CA 1
ATOM 4420 C C . ARG B 1 14 ? -31.578 62.438 3.18 1 57.34 14 ARG B C 1
ATOM 4422 O O . ARG B 1 14 ? -31.125 62.094 4.27 1 57.34 14 ARG B O 1
ATOM 4429 N N . ARG B 1 15 ? -30.984 62.375 2.025 1 57.19 15 ARG B N 1
ATOM 4430 C CA . ARG B 1 15 ? -29.688 61.719 1.995 1 57.19 15 ARG B CA 1
ATOM 4431 C C . ARG B 1 15 ? -28.625 62.562 2.703 1 57.19 15 ARG B C 1
ATOM 4433 O O . ARG B 1 15 ? -27.781 62 3.418 1 57.19 15 ARG B O 1
ATOM 4440 N N . LYS B 1 16 ? -28.703 63.844 2.498 1 60.47 16 LYS B N 1
ATOM 4441 C CA . LYS B 1 16 ? -27.734 64.75 3.131 1 60.47 16 LYS B CA 1
ATOM 4442 C C . LYS B 1 16 ? -27.938 64.812 4.645 1 60.47 16 LYS B C 1
ATOM 4444 O O . LYS B 1 16 ? -26.953 64.812 5.398 1 60.47 16 LYS B O 1
ATOM 4449 N N . VAL B 1 17 ? -29.125 64.812 5.035 1 57.94 17 VAL B N 1
ATOM 4450 C CA . VAL B 1 17 ? -29.453 64.812 6.457 1 57.94 17 VAL B CA 1
ATOM 4451 C C . VAL B 1 17 ? -29.016 63.469 7.082 1 57.94 17 VAL B C 1
ATOM 4453 O O . VAL B 1 17 ? -28.453 63.438 8.18 1 57.94 17 VAL B O 1
ATOM 4456 N N . LEU B 1 18 ? -29.188 62.5 6.32 1 58.78 18 LEU B N 1
ATOM 4457 C CA . LEU B 1 18 ? -28.797 61.188 6.805 1 58.78 18 LEU B CA 1
ATOM 4458 C C . LEU B 1 18 ? -27.266 61.062 6.906 1 58.78 18 LEU B C 1
ATOM 4460 O O . LEU B 1 18 ? -26.75 60.469 7.855 1 58.78 18 LEU B O 1
ATOM 4464 N N . LEU B 1 19 ? -26.641 61.625 6.012 1 59.84 19 LEU B N 1
ATOM 4465 C CA . LEU B 1 19 ? -25.188 61.625 6.055 1 59.84 19 LEU B CA 1
ATOM 4466 C C . LEU B 1 19 ? -24.688 62.469 7.215 1 59.84 19 LEU B C 1
ATOM 4468 O O . LEU B 1 19 ? -23.719 62.125 7.879 1 59.84 19 LEU B O 1
ATOM 4472 N N . LYS B 1 20 ? -25.312 63.625 7.41 1 57.06 20 LYS B N 1
ATOM 4473 C CA . LYS B 1 20 ? -24.938 64.5 8.531 1 57.06 20 LYS B CA 1
ATOM 4474 C C . LYS B 1 20 ? -25.219 63.812 9.867 1 57.06 20 LYS B C 1
ATOM 4476 O O . LYS B 1 20 ? -24.422 63.906 10.797 1 57.06 20 LYS B O 1
ATOM 4481 N N . LEU B 1 21 ? -26.234 63.094 9.914 1 57.34 21 LEU B N 1
ATOM 4482 C CA . LEU B 1 21 ? -26.609 62.406 11.133 1 57.34 21 LEU B CA 1
ATOM 4483 C C . LEU B 1 21 ? -25.688 61.219 11.367 1 57.34 21 LEU B C 1
ATOM 4485 O O . LEU B 1 21 ? -25.297 60.938 12.508 1 57.34 21 LEU B O 1
ATOM 4489 N N . SER B 1 22 ? -25.344 60.656 10.344 1 61.03 22 SER B N 1
ATOM 4490 C CA . SER B 1 22 ? -24.391 59.562 10.453 1 61.03 22 SER B CA 1
ATOM 4491 C C . SER B 1 22 ? -23.016 60.062 10.883 1 61.03 22 SER B C 1
ATOM 4493 O O . SER B 1 22 ? -22.344 59.406 11.68 1 61.03 22 SER B O 1
ATOM 4495 N N . LYS B 1 23 ? -22.703 61.125 10.375 1 57.47 23 LYS B N 1
ATOM 4496 C CA . LYS B 1 23 ? -21.438 61.75 10.773 1 57.47 23 LYS B CA 1
ATOM 4497 C C . LYS B 1 23 ? -21.484 62.156 12.234 1 57.47 23 LYS B C 1
ATOM 4499 O O . LYS B 1 23 ? -20.5 62 12.961 1 57.47 23 LYS B O 1
ATOM 4504 N N . GLN B 1 24 ? -22.531 62.75 12.602 1 56.16 24 GLN B N 1
ATOM 4505 C CA . GLN B 1 24 ? -22.703 63.156 13.992 1 56.16 24 GLN B CA 1
ATOM 4506 C C . GLN B 1 24 ? -22.688 61.938 14.922 1 56.16 24 GLN B C 1
ATOM 4508 O O . GLN B 1 24 ? -22.062 61.969 15.984 1 56.16 24 GLN B O 1
ATOM 4513 N N . ALA B 1 25 ? -23.359 60.938 14.484 1 58.62 25 ALA B N 1
ATOM 4514 C CA . ALA B 1 25 ? -23.359 59.719 15.25 1 58.62 25 ALA B CA 1
ATOM 4515 C C . ALA B 1 25 ? -21.953 59.094 15.32 1 58.62 25 ALA B C 1
ATOM 4517 O O . ALA B 1 25 ? -21.547 58.562 16.344 1 58.62 25 ALA B O 1
ATOM 4518 N N . GLY B 1 26 ? -21.328 59.219 14.234 1 59 26 GLY B N 1
ATOM 4519 C CA . GLY B 1 26 ? -19.953 58.781 14.211 1 59 26 GLY B CA 1
ATOM 4520 C C . GLY B 1 26 ? -19.062 59.531 15.18 1 59 26 GLY B C 1
ATOM 4521 O O . GLY B 1 26 ? -18.25 58.938 15.891 1 59 26 GLY B O 1
ATOM 4522 N N . TYR B 1 27 ? -19.266 60.844 15.164 1 56.94 27 TYR B N 1
ATOM 4523 C CA . TYR B 1 27 ? -18.516 61.719 16.078 1 56.94 27 TYR B CA 1
ATOM 4524 C C . TYR B 1 27 ? -18.875 61.406 17.531 1 56.94 27 TYR B C 1
ATOM 4526 O O . TYR B 1 27 ? -18.016 61.344 18.406 1 56.94 27 TYR B O 1
ATOM 4534 N N . GLU B 1 28 ? -20.109 61.25 17.734 1 54.34 28 GLU B N 1
ATOM 4535 C CA . GLU B 1 28 ? -20.547 60.938 19.078 1 54.34 28 GLU B CA 1
ATOM 4536 C C . GLU B 1 28 ? -20.031 59.562 19.516 1 54.34 28 GLU B C 1
ATOM 4538 O O . GLU B 1 28 ? -19.656 59.375 20.672 1 54.34 28 GLU B O 1
ATOM 4543 N N . PHE B 1 29 ? -20.078 58.719 18.609 1 53.81 29 PHE B N 1
ATOM 4544 C CA . PHE B 1 29 ? -19.547 57.406 18.875 1 53.81 29 PHE B CA 1
ATOM 4545 C C . PHE B 1 29 ? -18.062 57.469 19.25 1 53.81 29 PHE B C 1
ATOM 4547 O O . PHE B 1 29 ? -17.625 56.781 20.172 1 53.81 29 PHE B O 1
ATOM 4554 N N . CYS B 1 30 ? -17.422 58.156 18.438 1 54.19 30 CYS B N 1
ATOM 4555 C CA . CYS B 1 30 ? -15.992 58.344 18.688 1 54.19 30 CYS B CA 1
ATOM 4556 C C . CYS B 1 30 ? -15.758 58.938 20.062 1 54.19 30 CYS B C 1
ATOM 4558 O O . CYS B 1 30 ? -14.742 58.656 20.719 1 54.19 30 CYS B O 1
ATOM 4560 N N . ASP B 1 31 ? -16.703 59.75 20.391 1 53.31 31 ASP B N 1
ATOM 4561 C CA . ASP B 1 31 ? -16.578 60.438 21.672 1 53.31 31 ASP B CA 1
ATOM 4562 C C . ASP B 1 31 ? -16.906 59.5 22.828 1 53.31 31 ASP B C 1
ATOM 4564 O O . ASP B 1 31 ? -16.359 59.656 23.922 1 53.31 31 ASP B O 1
ATOM 4568 N N . VAL B 1 32 ? -17.75 58.531 22.469 1 49.69 32 VAL B N 1
ATOM 4569 C CA . VAL B 1 32 ? -18.234 57.688 23.562 1 49.69 32 VAL B CA 1
ATOM 4570 C C . VAL B 1 32 ? -17.609 56.312 23.484 1 49.69 32 VAL B C 1
ATOM 4572 O O . VAL B 1 32 ? -17.609 55.562 24.469 1 49.69 32 VAL B O 1
ATOM 4575 N N . THR B 1 33 ? -17.219 56.125 22.297 1 49.41 33 THR B N 1
ATOM 4576 C CA . THR B 1 33 ? -16.75 54.75 22.125 1 49.41 33 THR B CA 1
ATOM 4577 C C . THR B 1 33 ? -15.516 54.469 22.969 1 49.41 33 THR B C 1
ATOM 4579 O O . THR B 1 33 ? -14.695 55.375 23.172 1 49.41 33 THR B O 1
ATOM 4582 N N . SER B 1 34 ? -15.672 53.531 23.641 1 47 34 SER B N 1
ATOM 4583 C CA . SER B 1 34 ? -14.539 53.031 24.422 1 47 34 SER B CA 1
ATOM 4584 C C . SER B 1 34 ? -13.516 52.344 23.531 1 47 34 SER B C 1
ATOM 4586 O O . SER B 1 34 ? -12.508 51.812 24.016 1 47 34 SER B O 1
ATOM 4588 N N . ILE B 1 35 ? -13.891 52.344 22.281 1 48.25 35 ILE B N 1
ATOM 4589 C CA . ILE B 1 35 ? -12.953 51.688 21.375 1 48.25 35 ILE B CA 1
ATOM 4590 C C . ILE B 1 35 ? -11.805 52.656 21.062 1 48.25 35 ILE B C 1
ATOM 4592 O O . ILE B 1 35 ? -12.008 53.688 20.406 1 48.25 35 ILE B O 1
ATOM 4596 N N . HIS B 1 36 ? -10.883 52.469 21.734 1 45.88 36 HIS B N 1
ATOM 4597 C CA . HIS B 1 36 ? -9.742 53.375 21.609 1 45.88 36 HIS B CA 1
ATOM 4598 C C . HIS B 1 36 ? -9.344 53.562 20.156 1 45.88 36 HIS B C 1
ATOM 4600 O O . HIS B 1 36 ? -8.961 54.656 19.75 1 45.88 36 HIS B O 1
ATOM 4606 N N . GLY B 1 37 ? -9.5 52.562 19.328 1 47.97 37 GLY B N 1
ATOM 4607 C CA . GLY B 1 37 ? -8.984 52.656 17.969 1 47.97 37 GLY B CA 1
ATOM 4608 C C . GLY B 1 37 ? -9.844 53.5 17.062 1 47.97 37 GLY B C 1
ATOM 4609 O O . GLY B 1 37 ? -9.336 54.125 16.125 1 47.97 37 GLY B O 1
ATOM 4610 N N . VAL B 1 38 ? -11.109 53.594 17.359 1 49.66 38 VAL B N 1
ATOM 4611 C CA . VAL B 1 38 ? -11.992 54.312 16.453 1 49.66 38 VAL B CA 1
ATOM 4612 C C . VAL B 1 38 ? -11.859 55.812 16.688 1 49.66 38 VAL B C 1
ATOM 4614 O O . VAL B 1 38 ? -11.945 56.594 15.734 1 49.66 38 VAL B O 1
ATOM 4617 N N . LYS B 1 39 ? -11.719 56.188 17.891 1 47.84 39 LYS B N 1
ATOM 4618 C CA . LYS B 1 39 ? -11.578 57.625 18.109 1 47.84 39 LYS B CA 1
ATOM 4619 C C . LYS B 1 39 ? -10.406 58.188 17.312 1 47.84 39 LYS B C 1
ATOM 4621 O O . LYS B 1 39 ? -10.477 59.312 16.812 1 47.84 39 LYS B O 1
ATOM 4626 N N . GLN B 1 40 ? -9.469 57.281 17.25 1 42.69 40 GLN B N 1
ATOM 4627 C CA . GLN B 1 40 ? -8.273 57.75 16.547 1 42.69 40 GLN B CA 1
ATOM 4628 C C . GLN B 1 40 ? -8.445 57.656 15.039 1 42.69 40 GLN B C 1
ATOM 4630 O O . GLN B 1 40 ? -7.762 58.344 14.281 1 42.69 40 GLN B O 1
ATOM 4635 N N . CYS B 1 41 ? -9.25 56.812 14.555 1 44.19 41 CYS B N 1
ATOM 4636 C CA . CYS B 1 41 ? -9.383 56.625 13.109 1 44.19 41 CYS B CA 1
ATOM 4637 C C . CYS B 1 41 ? -10.195 57.75 12.492 1 44.19 41 CYS B C 1
ATOM 4639 O O . CYS B 1 41 ? -9.992 58.125 11.328 1 44.19 41 CYS B O 1
ATOM 4641 N N . PHE B 1 42 ? -11.211 58.312 13.094 1 42.47 42 PHE B N 1
ATOM 4642 C CA . PHE B 1 42 ? -12.055 59.344 12.453 1 42.47 42 PHE B CA 1
ATOM 4643 C C . PHE B 1 42 ? -11.539 60.75 12.75 1 42.47 42 PHE B C 1
ATOM 4645 O O . PHE B 1 42 ? -12.078 61.719 12.242 1 42.47 42 PHE B O 1
ATOM 4652 N N . GLY B 1 43 ? -10.719 60.906 13.758 1 40.22 43 GLY B N 1
ATOM 4653 C CA . GLY B 1 43 ? -10.281 62.281 13.844 1 40.22 43 GLY B CA 1
ATOM 4654 C C . GLY B 1 43 ? -9.383 62.688 12.688 1 40.22 43 GLY B C 1
ATOM 4655 O O . GLY B 1 43 ? -8.727 61.844 12.07 1 40.22 43 GLY B O 1
ATOM 4656 N N . SER B 1 44 ? -9.766 63.812 12 1 42.91 44 SER B N 1
ATOM 4657 C CA . SER B 1 44 ? -9.188 64.438 10.836 1 42.91 44 SER B CA 1
ATOM 4658 C C . SER B 1 44 ? -7.668 64.312 10.797 1 42.91 44 SER B C 1
ATOM 4660 O O . SER B 1 44 ? -7.082 64.125 9.727 1 42.91 44 SER B O 1
ATOM 4662 N N . ASP B 1 45 ? -6.977 64.812 11.891 1 39.03 45 ASP B N 1
ATOM 4663 C CA . ASP B 1 45 ? -5.535 65 11.766 1 39.03 45 ASP B CA 1
ATOM 4664 C C . ASP B 1 45 ? -4.781 63.688 12 1 39.03 45 ASP B C 1
ATOM 4666 O O . ASP B 1 45 ? -3.547 63.656 12.008 1 39.03 45 ASP B O 1
ATOM 4670 N N . LYS B 1 46 ? -5.254 62.844 12.812 1 45.75 46 LYS B N 1
ATOM 4671 C CA . LYS B 1 46 ? -4.383 61.875 13.477 1 45.75 46 LYS B CA 1
ATOM 4672 C C . LYS B 1 46 ? -4.031 60.719 12.547 1 45.75 46 LYS B C 1
ATOM 4674 O O . LYS B 1 46 ? -4.852 60.312 11.719 1 45.75 46 LYS B O 1
ATOM 4679 N N . PHE B 1 47 ? -2.529 60.094 12.586 1 48.12 47 PHE B N 1
ATOM 4680 C CA . PHE B 1 47 ? -1.296 59.656 11.938 1 48.12 47 PHE B CA 1
ATOM 4681 C C . PHE B 1 47 ? -1.408 58.219 11.484 1 48.12 47 PHE B C 1
ATOM 4683 O O . PHE B 1 47 ? -2.223 57.469 12.008 1 48.12 47 PHE B O 1
ATOM 4690 N N . LEU B 1 48 ? -0.563 57.906 10.43 1 54.81 48 LEU B N 1
ATOM 4691 C CA . LEU B 1 48 ? -0.099 56.844 9.547 1 54.81 48 LEU B CA 1
ATOM 4692 C C . LEU B 1 48 ? 0.066 55.531 10.305 1 54.81 48 LEU B C 1
ATOM 4694 O O . LEU B 1 48 ? -0.354 54.469 9.828 1 54.81 48 LEU B O 1
ATOM 4698 N N . PRO B 1 49 ? 0.467 55.625 11.508 1 61.69 49 PRO B N 1
ATOM 4699 C CA . PRO B 1 49 ? 0.724 54.344 12.172 1 61.69 49 PRO B CA 1
ATOM 4700 C C . PRO B 1 49 ? -0.56 53.594 12.562 1 61.69 49 PRO B C 1
ATOM 4702 O O . PRO B 1 49 ? -0.605 52.375 12.539 1 61.69 49 PRO B O 1
ATOM 4705 N N . GLU B 1 50 ? -1.588 54.375 12.789 1 62.72 50 GLU B N 1
ATOM 4706 C CA . GLU B 1 50 ? -2.846 53.75 13.18 1 62.72 50 GLU B CA 1
ATOM 4707 C C . GLU B 1 50 ? -3.475 53 12 1 62.72 50 GLU B C 1
ATOM 4709 O O . GLU B 1 50 ? -4.039 51.938 12.164 1 62.72 50 GLU B O 1
ATOM 4714 N N . LYS B 1 51 ? -3.344 53.625 10.922 1 65.75 51 LYS B N 1
ATOM 4715 C CA . LYS B 1 51 ? -3.861 52.969 9.727 1 65.75 51 LYS B CA 1
ATOM 4716 C C . LYS B 1 51 ? -3.127 51.656 9.453 1 65.75 51 LYS B C 1
ATOM 4718 O O . LYS B 1 51 ? -3.74 50.656 9.047 1 65.75 51 LYS B O 1
ATOM 4723 N N . TYR B 1 52 ? -1.907 51.719 9.773 1 75.31 52 TYR B N 1
ATOM 4724 C CA . TYR B 1 52 ? -1.127 50.5 9.555 1 75.31 52 TYR B CA 1
ATOM 4725 C C . TYR B 1 52 ? -1.518 49.406 10.547 1 75.31 52 TYR B C 1
ATOM 4727 O O . TYR B 1 52 ? -1.553 48.219 10.203 1 75.31 52 TYR B O 1
ATOM 4735 N N . ARG B 1 53 ? -1.831 49.812 11.703 1 73.75 53 ARG B N 1
ATOM 4736 C CA . ARG B 1 53 ? -2.23 48.844 12.734 1 73.75 53 ARG B CA 1
ATOM 4737 C C . ARG B 1 53 ? -3.559 48.188 12.375 1 73.75 53 ARG B C 1
ATOM 4739 O O . ARG B 1 53 ? -3.715 46.969 12.531 1 73.75 53 ARG B O 1
ATOM 4746 N N . VAL B 1 54 ? -4.422 49 11.953 1 72.25 54 VAL B N 1
ATOM 4747 C CA . VAL B 1 54 ? -5.727 48.5 11.57 1 72.25 54 VAL B CA 1
ATOM 4748 C C . VAL B 1 54 ? -5.574 47.562 10.359 1 72.25 54 VAL B C 1
ATOM 4750 O O . VAL B 1 54 ? -6.195 46.5 10.305 1 72.25 54 VAL B O 1
ATOM 4753 N N . GLN B 1 55 ? -4.707 48.031 9.484 1 78.69 55 GLN B N 1
ATOM 4754 C CA . GLN B 1 55 ? -4.477 47.188 8.312 1 78.69 55 GLN B CA 1
ATOM 4755 C C . GLN B 1 55 ? -3.834 45.844 8.695 1 78.69 55 GLN B C 1
ATOM 4757 O O . GLN B 1 55 ? -4.184 44.812 8.141 1 78.69 55 GLN B O 1
ATOM 4762 N N . TYR B 1 56 ? -2.939 45.875 9.562 1 82 56 TYR B N 1
ATOM 4763 C CA . TYR B 1 56 ? -2.285 44.656 10.016 1 82 56 TYR B CA 1
ATOM 4764 C C . TYR B 1 56 ? -3.275 43.75 10.711 1 82 56 TYR B C 1
ATOM 4766 O O . TYR B 1 56 ? -3.256 42.531 10.5 1 82 56 TYR B O 1
ATOM 4774 N N . CYS B 1 57 ? -4.094 44.312 11.5 1 78.06 57 CYS B N 1
ATOM 4775 C CA . CYS B 1 57 ? -5.121 43.531 12.172 1 78.06 57 CYS B CA 1
ATOM 4776 C C . CYS B 1 57 ? -6.039 42.844 11.164 1 78.06 57 CYS B C 1
ATOM 4778 O O . CYS B 1 57 ? -6.352 41.656 11.305 1 78.06 57 CYS B O 1
ATOM 4780 N N . LEU B 1 58 ? -6.348 43.625 10.234 1 80.31 58 LEU B N 1
ATOM 4781 C CA . LEU B 1 58 ? -7.238 43.094 9.219 1 80.31 58 LEU B CA 1
ATOM 4782 C C . LEU B 1 58 ? -6.555 41.938 8.445 1 80.31 58 LEU B C 1
ATOM 4784 O O . LEU B 1 58 ? -7.188 40.969 8.109 1 80.31 58 LEU B O 1
ATOM 4788 N N . ASN B 1 59 ? -5.336 42.094 8.289 1 84.31 59 ASN B N 1
ATOM 4789 C CA . ASN B 1 59 ? -4.594 41.062 7.586 1 84.31 59 ASN B CA 1
ATOM 4790 C C . ASN B 1 59 ? -4.5 39.781 8.414 1 84.31 59 ASN B C 1
ATOM 4792 O O . ASN B 1 59 ? -4.609 38.688 7.879 1 84.31 59 ASN B O 1
ATOM 4796 N N . GLN B 1 60 ? -4.328 40 9.641 1 85.06 60 GLN B N 1
ATOM 4797 C CA . GLN B 1 60 ? -4.262 38.844 10.516 1 85.06 60 GLN B CA 1
ATOM 4798 C C . GLN B 1 60 ? -5.617 38.156 10.617 1 85.06 60 GLN B C 1
ATOM 4800 O O . GLN B 1 60 ? -5.695 36.906 10.664 1 85.06 60 GLN B O 1
ATOM 4805 N N . MET B 1 61 ? -6.594 38.906 10.648 1 81.81 61 MET B N 1
ATOM 4806 C CA . MET B 1 61 ? -7.941 38.344 10.688 1 81.81 61 MET B CA 1
ATOM 4807 C C . MET B 1 61 ? -8.242 37.562 9.406 1 81.81 61 MET B C 1
ATOM 4809 O O . MET B 1 61 ? -8.875 36.5 9.453 1 81.81 61 MET B O 1
ATOM 4813 N N . TYR B 1 62 ? -7.793 38.094 8.414 1 83.88 62 TYR B N 1
ATOM 4814 C CA . TYR B 1 62 ? -7.98 37.438 7.133 1 83.88 62 TYR B CA 1
ATOM 4815 C C . TYR B 1 62 ? -7.191 36.125 7.074 1 83.88 62 TYR B C 1
ATOM 4817 O O . TYR B 1 62 ? -7.664 35.156 6.516 1 83.88 62 TYR B O 1
ATOM 4825 N N . SER B 1 63 ? -6.109 36.094 7.621 1 81.62 63 SER B N 1
ATOM 4826 C CA . SER B 1 63 ? -5.289 34.906 7.652 1 81.62 63 SER B CA 1
ATOM 4827 C C . SER B 1 63 ? -5.957 33.812 8.469 1 81.62 63 SER B C 1
ATOM 4829 O O . SER B 1 63 ? -5.938 32.625 8.078 1 81.62 63 SER B O 1
ATOM 4831 N N . VAL B 1 64 ? -6.484 34.219 9.516 1 80.75 64 VAL B N 1
ATOM 4832 C CA . VAL B 1 64 ? -7.172 33.25 10.359 1 80.75 64 VAL B CA 1
ATOM 4833 C C . VAL B 1 64 ? -8.414 32.75 9.648 1 80.75 64 VAL B C 1
ATOM 4835 O O . VAL B 1 64 ? -8.734 31.547 9.727 1 80.75 64 VAL B O 1
ATOM 4838 N N . TYR B 1 65 ? -9.062 33.656 9.031 1 81.25 65 TYR B N 1
ATOM 4839 C CA . TYR B 1 65 ? -10.25 33.25 8.281 1 81.25 65 TYR B CA 1
ATOM 4840 C C . TYR B 1 65 ? -9.891 32.281 7.16 1 81.25 65 TYR B C 1
ATOM 4842 O O . TYR B 1 65 ? -10.586 31.297 6.949 1 81.25 65 TYR B O 1
ATOM 4850 N N . ARG B 1 66 ? -8.898 32.594 6.441 1 80.12 66 ARG B N 1
ATOM 4851 C CA . ARG B 1 66 ? -8.477 31.719 5.348 1 80.12 66 ARG B CA 1
ATOM 4852 C C . ARG B 1 66 ? -8.078 30.328 5.863 1 80.12 66 ARG B C 1
ATOM 4854 O O . ARG B 1 66 ? -8.352 29.328 5.223 1 80.12 66 ARG B O 1
ATOM 4861 N N . LYS B 1 67 ? -7.43 30.312 6.895 1 77.06 67 LYS B N 1
ATOM 4862 C CA . LYS B 1 67 ? -7.051 29.047 7.516 1 77.06 67 LYS B CA 1
ATOM 4863 C C . LYS B 1 67 ? -8.281 28.219 7.891 1 77.06 67 LYS B C 1
ATOM 4865 O O . LYS B 1 67 ? -8.312 27.016 7.676 1 77.06 67 LYS B O 1
ATOM 4870 N N . TRP B 1 68 ? -9.172 28.875 8.461 1 77.25 68 TRP B N 1
ATOM 4871 C CA . TRP B 1 68 ? -10.414 28.219 8.859 1 77.25 68 TRP B CA 1
ATOM 4872 C C . TRP B 1 68 ? -11.172 27.703 7.637 1 77.25 68 TRP B C 1
ATOM 4874 O O . TRP B 1 68 ? -11.734 26.609 7.668 1 77.25 68 TRP B O 1
ATOM 4884 N N . GLU B 1 69 ? -11.211 28.453 6.625 1 78.69 69 GLU B N 1
ATOM 4885 C CA . GLU B 1 69 ? -11.93 28.078 5.414 1 78.69 69 GLU B CA 1
ATOM 4886 C C . GLU B 1 69 ? -11.234 26.922 4.695 1 78.69 69 GLU B C 1
ATOM 4888 O O . GLU B 1 69 ? -11.898 26.031 4.172 1 78.69 69 GLU B O 1
ATOM 4893 N N . ARG B 1 70 ? -10.078 26.938 4.727 1 75.56 70 ARG B N 1
ATOM 4894 C CA . ARG B 1 70 ? -9.312 25.969 3.957 1 75.56 70 ARG B CA 1
ATOM 4895 C C . ARG B 1 70 ? -9.25 24.625 4.688 1 75.56 70 ARG B C 1
ATOM 4897 O O . ARG B 1 70 ? -9.359 23.562 4.062 1 75.56 70 ARG B O 1
ATOM 4904 N N . ASP B 1 71 ? -9.07 24.688 5.922 1 76.5 71 ASP B N 1
ATOM 4905 C CA . ASP B 1 71 ? -8.805 23.438 6.645 1 76.5 71 ASP B CA 1
ATOM 4906 C C . ASP B 1 71 ? -9.688 23.328 7.887 1 76.5 71 ASP B C 1
ATOM 4908 O O . ASP B 1 71 ? -9.172 23.25 9.008 1 76.5 71 ASP B O 1
ATOM 4912 N N . PRO B 1 72 ? -10.906 23.156 7.66 1 77.38 72 PRO B N 1
ATOM 4913 C CA . PRO B 1 72 ? -11.758 23.078 8.852 1 77.38 72 PRO B CA 1
ATOM 4914 C C . PRO B 1 72 ? -11.742 21.703 9.5 1 77.38 72 PRO B C 1
ATOM 4916 O O . PRO B 1 72 ? -12.125 21.562 10.664 1 77.38 72 PRO B O 1
ATOM 4919 N N . ILE B 1 73 ? -11.367 20.766 8.781 1 82 73 ILE B N 1
ATOM 4920 C CA . ILE B 1 73 ? -11.406 19.375 9.258 1 82 73 ILE B CA 1
ATOM 4921 C C . ILE B 1 73 ? -9.992 18.828 9.336 1 82 73 ILE B C 1
ATOM 4923 O O . ILE B 1 73 ? -9.141 19.141 8.5 1 82 73 ILE B O 1
ATOM 4927 N N . ILE B 1 74 ? -9.797 18.094 10.445 1 80.94 74 ILE B N 1
ATOM 4928 C CA . ILE B 1 74 ? -8.508 17.422 10.602 1 80.94 74 ILE B CA 1
ATOM 4929 C C . ILE B 1 74 ? -8.727 15.914 10.75 1 80.94 74 ILE B C 1
ATOM 4931 O O . ILE B 1 74 ? -9.719 15.484 11.344 1 80.94 74 ILE B O 1
ATOM 4935 N N . VAL B 1 75 ? -7.867 15.188 10.125 1 85.19 75 VAL B N 1
ATOM 4936 C CA . VAL B 1 75 ? -7.891 13.734 10.273 1 85.19 75 VAL B CA 1
ATOM 4937 C C . VAL B 1 75 ? -6.742 13.289 11.172 1 85.19 75 VAL B C 1
ATOM 4939 O O . VAL B 1 75 ? -5.574 13.562 10.883 1 85.19 75 VAL B O 1
ATOM 4942 N N . SER B 1 76 ? -7.086 12.727 12.32 1 85.31 76 SER B N 1
ATOM 4943 C CA . SER B 1 76 ? -6.082 12.289 13.281 1 85.31 76 SER B CA 1
ATOM 4944 C C . SER B 1 76 ? -6.508 11.008 13.992 1 85.31 76 SER B C 1
ATOM 4946 O O . SER B 1 76 ? -7.629 10.531 13.797 1 85.31 76 SER B O 1
ATOM 4948 N N . PHE B 1 77 ? -5.578 10.484 14.727 1 84.81 77 PHE B N 1
ATOM 4949 C CA . PHE B 1 77 ? -5.922 9.336 15.555 1 84.81 77 PHE B CA 1
ATOM 4950 C C . PHE B 1 77 ? -6.84 9.75 16.703 1 84.81 77 PHE B C 1
ATOM 4952 O O . PHE B 1 77 ? -6.672 10.82 17.281 1 84.81 77 PHE B O 1
ATOM 4959 N N . ASP B 1 78 ? -7.715 8.789 16.922 1 84.38 78 ASP B N 1
ATOM 4960 C CA . ASP B 1 78 ? -8.625 9.031 18.031 1 84.38 78 ASP B CA 1
ATOM 4961 C C . ASP B 1 78 ? -7.887 8.938 19.375 1 84.38 78 ASP B C 1
ATOM 4963 O O . ASP B 1 78 ? -6.844 8.289 19.469 1 84.38 78 ASP B O 1
ATOM 4967 N N . GLN B 1 79 ? -8.406 9.57 20.359 1 79.5 79 GLN B N 1
ATOM 4968 C CA . GLN B 1 79 ? -7.77 9.625 21.672 1 79.5 79 GLN B CA 1
ATOM 4969 C C . GLN B 1 79 ? -7.941 8.312 22.422 1 79.5 79 GLN B C 1
ATOM 4971 O O . GLN B 1 79 ? -7.098 7.945 23.25 1 79.5 79 GLN B O 1
ATOM 4976 N N . HIS B 1 80 ? -9.047 7.605 22.094 1 85.81 80 HIS B N 1
ATOM 4977 C CA . HIS B 1 80 ? -9.352 6.418 22.875 1 85.81 80 HIS B CA 1
ATOM 4978 C C . HIS B 1 80 ? -9.352 5.168 22 1 85.81 80 HIS B C 1
ATOM 4980 O O . HIS B 1 80 ? -9.922 5.164 20.922 1 85.81 80 HIS B O 1
ATOM 4986 N N . PRO B 1 81 ? -8.719 4.164 22.531 1 91.5 81 PRO B N 1
ATOM 4987 C CA . PRO B 1 81 ? -8.836 2.881 21.844 1 91.5 81 PRO B CA 1
ATOM 4988 C C . PRO B 1 81 ? -10.242 2.291 21.922 1 91.5 81 PRO B C 1
ATOM 4990 O O . PRO B 1 81 ? -10.945 2.49 22.922 1 91.5 81 PRO B O 1
ATOM 4993 N N . GLN B 1 82 ? -10.672 1.691 20.906 1 92.56 82 GLN B N 1
ATOM 4994 C CA . GLN B 1 82 ? -11.969 1.035 20.859 1 92.56 82 GLN B CA 1
ATOM 4995 C C . GLN B 1 82 ? -11.82 -0.481 20.781 1 92.56 82 GLN B C 1
ATOM 4997 O O . GLN B 1 82 ? -10.844 -0.986 20.219 1 92.56 82 GLN B O 1
ATOM 5002 N N . PRO B 1 83 ? -12.758 -1.148 21.391 1 94.81 83 PRO B N 1
ATOM 5003 C CA . PRO B 1 83 ? -12.711 -2.607 21.281 1 94.81 83 PRO B CA 1
ATOM 5004 C C . PRO B 1 83 ? -13.109 -3.104 19.891 1 94.81 83 PRO B C 1
ATOM 5006 O O . PRO B 1 83 ? -13.945 -2.484 19.219 1 94.81 83 PRO B O 1
ATOM 5009 N N . ILE B 1 84 ? -12.602 -4.254 19.469 1 95.5 84 ILE B N 1
ATOM 5010 C CA . ILE B 1 84 ? -12.938 -4.832 18.172 1 95.5 84 ILE B CA 1
ATOM 5011 C C . ILE B 1 84 ? -14.391 -5.293 18.172 1 95.5 84 ILE B C 1
ATOM 5013 O O . ILE B 1 84 ? -14.977 -5.52 17.109 1 95.5 84 ILE B O 1
ATOM 5017 N N . TYR B 1 85 ? -14.953 -5.371 19.312 1 94.12 85 TYR B N 1
ATOM 5018 C CA . TYR B 1 85 ? -16.359 -5.762 19.453 1 94.12 85 TYR B CA 1
ATOM 5019 C C . TYR B 1 85 ? -17.281 -4.719 18.828 1 94.12 85 TYR B C 1
ATOM 5021 O O . TYR B 1 85 ? -18.438 -5.004 18.516 1 94.12 85 TYR B O 1
ATOM 5029 N N . SER B 1 86 ? -16.797 -3.537 18.625 1 91.94 86 SER B N 1
ATOM 5030 C CA . SER B 1 86 ? -17.609 -2.453 18.078 1 91.94 86 SER B CA 1
ATOM 5031 C C . SER B 1 86 ? -17.734 -2.547 16.562 1 91.94 86 SER B C 1
ATOM 5033 O O . SER B 1 86 ? -18.562 -1.871 15.961 1 91.94 86 SER B O 1
ATOM 5035 N N . ILE B 1 87 ? -16.938 -3.348 15.938 1 94.31 87 ILE B N 1
ATOM 5036 C CA . ILE B 1 87 ? -16.984 -3.496 14.484 1 94.31 87 ILE B CA 1
ATOM 5037 C C . ILE B 1 87 ? -17.25 -4.953 14.117 1 94.31 87 ILE B C 1
ATOM 5039 O O . ILE B 1 87 ? -16.984 -5.855 14.922 1 94.31 87 ILE B O 1
ATOM 5043 N N . PRO B 1 88 ? -17.75 -5.18 12.938 1 96.62 88 PRO B N 1
ATOM 5044 C CA . PRO B 1 88 ? -17.969 -6.566 12.516 1 96.62 88 PRO B CA 1
ATOM 5045 C C . PRO B 1 88 ? -16.656 -7.277 12.156 1 96.62 88 PRO B C 1
ATOM 5047 O O . PRO B 1 88 ? -15.703 -6.633 11.711 1 96.62 88 PRO B O 1
ATOM 5050 N N . PHE B 1 89 ? -16.688 -8.648 12.438 1 97.62 89 PHE B N 1
ATOM 5051 C CA . PHE B 1 89 ? -15.656 -9.477 11.82 1 97.62 89 PHE B CA 1
ATOM 5052 C C . PHE B 1 89 ? -15.719 -9.367 10.297 1 97.62 89 PHE B C 1
ATOM 5054 O O . PHE B 1 89 ? -16.797 -9.195 9.727 1 97.62 89 PHE B O 1
ATOM 5061 N N . PRO B 1 90 ? -14.57 -9.367 9.602 1 97.56 90 PRO B N 1
ATOM 5062 C CA . PRO B 1 90 ? -14.633 -9.195 8.148 1 97.56 90 PRO B CA 1
ATOM 5063 C C . PRO B 1 90 ? -15.453 -10.281 7.457 1 97.56 90 PRO B C 1
ATOM 5065 O O . PRO B 1 90 ? -15.555 -11.398 7.965 1 97.56 90 PRO B O 1
ATOM 5068 N N . ALA B 1 91 ? -16.062 -9.836 6.395 1 98 91 ALA B N 1
ATOM 5069 C CA . ALA B 1 91 ? -16.562 -10.844 5.461 1 98 91 ALA B CA 1
ATOM 5070 C C . ALA B 1 91 ? -15.414 -11.516 4.719 1 98 91 ALA B C 1
ATOM 5072 O O . ALA B 1 91 ? -14.445 -10.859 4.32 1 98 91 ALA B O 1
ATOM 5073 N N . ILE B 1 92 ? -15.5 -12.812 4.57 1 98.25 92 ILE B N 1
ATOM 5074 C CA . ILE B 1 92 ? -14.461 -13.594 3.922 1 98.25 92 ILE B CA 1
ATOM 5075 C C . ILE B 1 92 ? -15.039 -14.336 2.723 1 98.25 92 ILE B C 1
ATOM 5077 O O . ILE B 1 92 ? -15.875 -15.227 2.883 1 98.25 92 ILE B O 1
ATOM 5081 N N . THR B 1 93 ? -14.586 -13.953 1.562 1 97.88 93 THR B N 1
ATOM 5082 C CA . THR B 1 93 ? -15.016 -14.625 0.34 1 97.88 93 THR B CA 1
ATOM 5083 C C . THR B 1 93 ? -13.922 -15.555 -0.179 1 97.88 93 THR B C 1
ATOM 5085 O O . THR B 1 93 ? -12.805 -15.117 -0.457 1 97.88 93 THR B O 1
ATOM 5088 N N . ILE B 1 94 ? -14.242 -16.812 -0.292 1 97.75 94 ILE B N 1
ATOM 5089 C CA . ILE B 1 94 ? -13.305 -17.828 -0.757 1 97.75 94 ILE B CA 1
ATOM 5090 C C . ILE B 1 94 ? -13.75 -18.359 -2.119 1 97.75 94 ILE B C 1
ATOM 5092 O O . ILE B 1 94 ? -14.891 -18.812 -2.275 1 97.75 94 ILE B O 1
ATOM 5096 N N . CYS B 1 95 ? -12.898 -18.297 -3.062 1 95.5 95 CYS B N 1
ATOM 5097 C CA . CYS B 1 95 ? -13.195 -18.781 -4.406 1 95.5 95 CYS B CA 1
ATOM 5098 C C . CYS B 1 95 ? -12.219 -19.875 -4.828 1 95.5 95 CYS B C 1
ATOM 5100 O O . CYS B 1 95 ? -11.016 -19.641 -4.898 1 95.5 95 CYS B O 1
ATOM 5102 N N . PRO B 1 96 ? -12.75 -21.047 -5.129 1 93.69 96 PRO B N 1
ATOM 5103 C CA . PRO B 1 96 ? -11.859 -22.078 -5.641 1 93.69 96 PRO B CA 1
ATOM 5104 C C . PRO B 1 96 ? -11.305 -21.766 -7.027 1 93.69 96 PRO B C 1
ATOM 5106 O O . PRO B 1 96 ? -12.016 -21.203 -7.859 1 93.69 96 PRO B O 1
ATOM 5109 N N . GLU B 1 97 ? -10.062 -22.156 -7.25 1 90.62 97 GLU B N 1
ATOM 5110 C CA . GLU B 1 97 ? -9.461 -21.969 -8.57 1 90.62 97 GLU B CA 1
ATOM 5111 C C . GLU B 1 97 ? -9.977 -22.984 -9.57 1 90.62 97 GLU B C 1
ATOM 5113 O O . GLU B 1 97 ? -10.023 -22.719 -10.773 1 90.62 97 GLU B O 1
ATOM 5118 N N . THR B 1 98 ? -10.344 -24.125 -9.039 1 90.31 98 THR B N 1
ATOM 5119 C CA . THR B 1 98 ? -11.016 -25.125 -9.875 1 90.31 98 THR B CA 1
ATOM 5120 C C . THR B 1 98 ? -12.461 -24.703 -10.133 1 90.31 98 THR B C 1
ATOM 5122 O O . THR B 1 98 ? -13.281 -24.672 -9.211 1 90.31 98 THR B O 1
ATOM 5125 N N . LYS B 1 99 ? -12.789 -24.5 -11.375 1 91.31 99 LYS B N 1
ATOM 5126 C CA . LYS B 1 99 ? -14.086 -23.906 -11.688 1 91.31 99 LYS B CA 1
ATOM 5127 C C . LYS B 1 99 ? -15.094 -24.984 -12.086 1 91.31 99 LYS B C 1
ATOM 5129 O O . LYS B 1 99 ? -16.297 -24.75 -12.039 1 91.31 99 LYS B O 1
ATOM 5134 N N . VAL B 1 100 ? -14.594 -26.078 -12.531 1 92.5 100 VAL B N 1
ATOM 5135 C CA . VAL B 1 100 ? -15.5 -27.109 -13.016 1 92.5 100 VAL B CA 1
ATOM 5136 C C . VAL B 1 100 ? -14.906 -28.484 -12.734 1 92.5 100 VAL B C 1
ATOM 5138 O O . VAL B 1 100 ? -13.688 -28.641 -12.672 1 92.5 100 VAL B O 1
ATOM 5141 N N . LYS B 1 101 ? -15.812 -29.375 -12.539 1 92.31 101 LYS B N 1
ATOM 5142 C CA . LYS B 1 101 ? -15.383 -30.75 -12.391 1 92.31 101 LYS B CA 1
ATOM 5143 C C . LYS B 1 101 ? -14.93 -31.344 -13.727 1 92.31 101 LYS B C 1
ATOM 5145 O O . LYS B 1 101 ? -15.547 -31.078 -14.766 1 92.31 101 LYS B O 1
ATOM 5150 N N . SER B 1 102 ? -13.945 -32.156 -13.625 1 90.56 102 SER B N 1
ATOM 5151 C CA . SER B 1 102 ? -13.414 -32.781 -14.836 1 90.56 102 SER B CA 1
ATOM 5152 C C . SER B 1 102 ? -14.438 -33.719 -15.477 1 90.56 102 SER B C 1
ATOM 5154 O O . SER B 1 102 ? -14.438 -33.906 -16.703 1 90.56 102 SER B O 1
ATOM 5156 N N . SER B 1 103 ? -15.328 -34.25 -14.664 1 89.69 103 SER B N 1
ATOM 5157 C CA . SER B 1 103 ? -16.359 -35.156 -15.156 1 89.69 103 SER B CA 1
ATOM 5158 C C . SER B 1 103 ? -17.391 -34.438 -15.992 1 89.69 103 SER B C 1
ATOM 5160 O O . SER B 1 103 ? -17.984 -35 -16.906 1 89.69 103 SER B O 1
ATOM 5162 N N . THR B 1 104 ? -17.562 -33.156 -15.695 1 90.5 104 THR B N 1
ATOM 5163 C CA . THR B 1 104 ? -18.531 -32.375 -16.438 1 90.5 104 THR B CA 1
ATOM 5164 C C . THR B 1 104 ? -17.891 -31.781 -17.688 1 90.5 104 THR B C 1
ATOM 5166 O O . THR B 1 104 ? -18.453 -31.891 -18.781 1 90.5 104 THR B O 1
ATOM 5169 N N . LEU B 1 105 ? -16.812 -31.109 -17.516 1 89.38 105 LEU B N 1
ATOM 5170 C CA . LEU B 1 105 ? -16.062 -30.5 -18.609 1 89.38 105 LEU B CA 1
ATOM 5171 C C . LEU B 1 105 ? -14.562 -30.578 -18.359 1 89.38 105 LEU B C 1
ATOM 5173 O O . LEU B 1 105 ? -14.039 -29.844 -17.516 1 89.38 105 LEU B O 1
ATOM 5177 N N . ASN B 1 106 ? -13.914 -31.359 -19.078 1 85.88 106 ASN B N 1
ATOM 5178 C CA . ASN B 1 106 ? -12.461 -31.438 -18.984 1 85.88 106 ASN B CA 1
ATOM 5179 C C . ASN B 1 106 ? -11.789 -30.406 -19.891 1 85.88 106 ASN B C 1
ATOM 5181 O O . ASN B 1 106 ? -11.742 -30.578 -21.109 1 85.88 106 ASN B O 1
ATOM 5185 N N . LEU B 1 107 ? -11.25 -29.484 -19.281 1 80.88 107 LEU B N 1
ATOM 5186 C CA . LEU B 1 107 ? -10.719 -28.328 -20.016 1 80.88 107 LEU B CA 1
ATOM 5187 C C . LEU B 1 107 ? -9.469 -28.719 -20.812 1 80.88 107 LEU B C 1
ATOM 5189 O O . LEU B 1 107 ? -9.234 -28.203 -21.906 1 80.88 107 LEU B O 1
ATOM 5193 N N . THR B 1 108 ? -8.68 -29.625 -20.281 1 76.12 108 THR B N 1
ATOM 5194 C CA . THR B 1 108 ? -7.5 -30.078 -21.016 1 76.12 108 THR B CA 1
ATOM 5195 C C . THR B 1 108 ? -7.887 -30.75 -22.328 1 76.12 108 THR B C 1
ATOM 5197 O O . THR B 1 108 ? -7.316 -30.453 -23.375 1 76.12 108 THR B O 1
ATOM 5200 N N . GLU B 1 109 ? -8.797 -31.594 -22.203 1 78 109 GLU B N 1
ATOM 5201 C CA . GLU B 1 109 ? -9.273 -32.281 -23.406 1 78 109 GLU B CA 1
ATOM 5202 C C . GLU B 1 109 ? -9.945 -31.328 -24.375 1 78 109 GLU B C 1
ATOM 5204 O O . GLU B 1 109 ? -9.773 -31.438 -25.594 1 78 109 GLU B O 1
ATOM 5209 N N . THR B 1 110 ? -10.703 -30.469 -23.781 1 79.31 110 THR B N 1
ATOM 5210 C CA . THR B 1 110 ? -11.414 -29.516 -24.609 1 79.31 110 THR B CA 1
ATOM 5211 C C . THR B 1 110 ? -10.43 -28.625 -25.375 1 79.31 110 THR B C 1
ATOM 5213 O O . THR B 1 110 ? -10.664 -28.266 -26.531 1 79.31 110 THR B O 1
ATOM 5216 N N . PHE B 1 111 ? -9.422 -28.281 -24.75 1 74.81 111 PHE B N 1
ATOM 5217 C CA . PHE B 1 111 ? -8.406 -27.453 -25.375 1 74.81 111 PHE B CA 1
ATOM 5218 C C . PHE B 1 111 ? -7.758 -28.188 -26.547 1 74.81 111 PHE B C 1
ATOM 5220 O O . PHE B 1 111 ? -7.477 -27.578 -27.578 1 74.81 111 PHE B O 1
ATOM 5227 N N . ILE B 1 112 ? -7.527 -29.391 -26.359 1 74.06 112 ILE B N 1
ATOM 5228 C CA . ILE B 1 112 ? -6.977 -30.203 -27.438 1 74.06 112 ILE B CA 1
ATOM 5229 C C . ILE B 1 112 ? -7.953 -30.234 -28.609 1 74.06 112 ILE B C 1
ATOM 5231 O O . ILE B 1 112 ? -7.547 -30.125 -29.766 1 74.06 112 ILE B O 1
ATOM 5235 N N . LEU B 1 113 ? -9.195 -30.312 -28.25 1 77.06 113 LEU B N 1
ATOM 5236 C CA . LEU B 1 113 ? -10.219 -30.344 -29.281 1 77.06 113 LEU B CA 1
ATOM 5237 C C . LEU B 1 113 ? -10.305 -29 -30 1 77.06 113 LEU B C 1
ATOM 5239 O O . LEU B 1 113 ? -10.5 -28.953 -31.219 1 77.06 113 LEU B O 1
ATOM 5243 N N . VAL B 1 114 ? -10.195 -27.953 -29.266 1 72.81 114 VAL B N 1
ATOM 5244 C CA . VAL B 1 114 ? -10.242 -26.609 -29.844 1 72.81 114 VAL B CA 1
ATOM 5245 C C . VAL B 1 114 ? -9.047 -26.406 -30.766 1 72.81 114 VAL B C 1
ATOM 5247 O O . VAL B 1 114 ? -9.195 -25.891 -31.875 1 72.81 114 VAL B O 1
ATOM 5250 N N . ARG B 1 115 ? -7.926 -26.812 -30.344 1 72.44 115 ARG B N 1
ATOM 5251 C CA . ARG B 1 115 ? -6.703 -26.656 -31.125 1 72.44 115 ARG B CA 1
ATOM 5252 C C . ARG B 1 115 ? -6.754 -27.484 -32.406 1 72.44 115 ARG B C 1
ATOM 5254 O O . ARG B 1 115 ? -6.23 -27.062 -33.438 1 72.44 115 ARG B O 1
ATOM 5261 N N . SER B 1 116 ? -7.406 -28.578 -32.219 1 74.38 116 SER B N 1
ATOM 5262 C CA . SER B 1 116 ? -7.508 -29.469 -33.375 1 74.38 116 SER B CA 1
ATOM 5263 C C . SER B 1 116 ? -8.727 -29.125 -34.219 1 74.38 116 SER B C 1
ATOM 5265 O O . SER B 1 116 ? -9.016 -29.797 -35.219 1 74.38 116 SER B O 1
ATOM 5267 N N . ARG B 1 117 ? -9.516 -28.078 -33.844 1 75.19 117 ARG B N 1
ATOM 5268 C CA . ARG B 1 117 ? -10.703 -27.609 -34.562 1 75.19 117 ARG B CA 1
ATOM 5269 C C . ARG B 1 117 ? -11.742 -28.719 -34.688 1 75.19 117 ARG B C 1
ATOM 5271 O O . ARG B 1 117 ? -12.383 -28.875 -35.719 1 75.19 117 ARG B O 1
ATOM 5278 N N . LYS B 1 118 ? -11.75 -29.578 -33.781 1 77.75 118 LYS B N 1
ATOM 5279 C CA . LYS B 1 118 ? -12.68 -30.719 -33.781 1 77.75 118 LYS B CA 1
ATOM 5280 C C . LYS B 1 118 ? -13.734 -30.578 -32.688 1 77.75 118 LYS B C 1
ATOM 5282 O O . LYS B 1 118 ? -14.383 -31.547 -32.312 1 77.75 118 LYS B O 1
ATOM 5287 N N . LEU B 1 119 ? -13.859 -29.438 -32.156 1 77.19 119 LEU B N 1
ATOM 5288 C CA . LEU B 1 119 ? -14.773 -29.234 -31.016 1 77.19 119 LEU B CA 1
ATOM 5289 C C . LEU B 1 119 ? -16.219 -29.516 -31.422 1 77.19 119 LEU B C 1
ATOM 5291 O O . LEU B 1 119 ? -16.922 -30.25 -30.719 1 77.19 119 LEU B O 1
ATOM 5295 N N . ASP B 1 120 ? -16.656 -29 -32.562 1 73.5 120 ASP B N 1
ATOM 5296 C CA . ASP B 1 120 ? -18.047 -29.094 -33 1 73.5 120 ASP B CA 1
ATOM 5297 C C . ASP B 1 120 ? -18.391 -30.531 -33.406 1 73.5 120 ASP B C 1
ATOM 5299 O O . ASP B 1 120 ? -19.547 -30.938 -33.344 1 73.5 120 ASP B O 1
ATOM 5303 N N . GLU B 1 121 ? -17.344 -31.188 -33.719 1 77.56 121 GLU B N 1
ATOM 5304 C CA . GLU B 1 121 ? -17.578 -32.562 -34.156 1 77.56 121 GLU B CA 1
ATOM 5305 C C . GLU B 1 121 ? -17.703 -33.5 -32.969 1 77.56 121 GLU B C 1
ATOM 5307 O O . GLU B 1 121 ? -18.406 -34.531 -33.062 1 77.56 121 GLU B O 1
ATOM 5312 N N . THR B 1 122 ? -17.094 -33.125 -31.969 1 78.56 122 THR B N 1
ATOM 5313 C CA . THR B 1 122 ? -16.938 -34.125 -30.891 1 78.56 122 THR B CA 1
ATOM 5314 C C . THR B 1 122 ? -17.828 -33.75 -29.703 1 78.56 122 THR B C 1
ATOM 5316 O O . THR B 1 122 ? -18.281 -34.625 -28.969 1 78.56 122 THR B O 1
ATOM 5319 N N . MET B 1 123 ? -18.094 -32.469 -29.547 1 83 123 MET B N 1
ATOM 5320 C CA . MET B 1 123 ? -18.781 -32.062 -28.344 1 83 123 MET B CA 1
ATOM 5321 C C . MET B 1 123 ? -20.234 -31.656 -28.641 1 83 123 MET B C 1
ATOM 5323 O O . MET B 1 123 ? -20.5 -30.984 -29.641 1 83 123 MET B O 1
ATOM 5327 N N . ASP B 1 124 ? -21.172 -32.188 -27.828 1 85.75 124 ASP B N 1
ATOM 5328 C CA . ASP B 1 124 ? -22.578 -31.859 -27.984 1 85.75 124 ASP B CA 1
ATOM 5329 C C . ASP B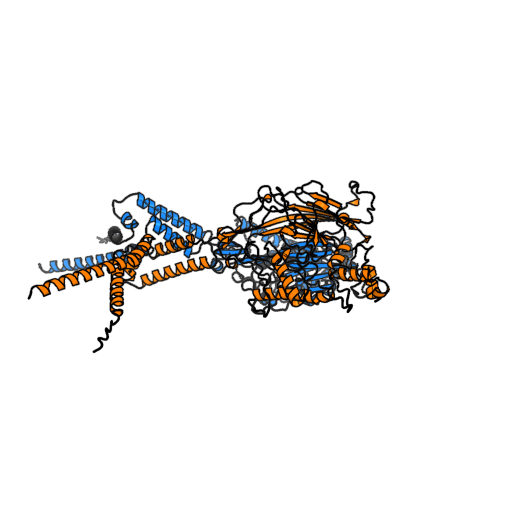 1 124 ? -22.812 -30.359 -27.75 1 85.75 124 ASP B C 1
ATOM 5331 O O . ASP B 1 124 ? -21.969 -29.688 -27.141 1 85.75 124 ASP B O 1
ATOM 5335 N N . SER B 1 125 ? -23.953 -29.859 -28.219 1 83.5 125 SER B N 1
ATOM 5336 C CA . SER B 1 125 ? -24.281 -28.438 -28.188 1 83.5 125 SER B CA 1
ATOM 5337 C C . SER B 1 125 ? -24.359 -27.922 -26.75 1 83.5 125 SER B C 1
ATOM 5339 O O . SER B 1 125 ? -23.938 -26.797 -26.469 1 83.5 125 SER B O 1
ATOM 5341 N N . GLU B 1 126 ? -24.875 -28.734 -25.875 1 85.38 126 GLU B N 1
ATOM 5342 C CA . GLU B 1 126 ? -25 -28.328 -24.484 1 85.38 126 GLU B CA 1
ATOM 5343 C C . GLU B 1 126 ? -23.625 -28.141 -23.844 1 85.38 126 GLU B C 1
ATOM 5345 O O . GLU B 1 126 ? -23.406 -27.188 -23.094 1 85.38 126 GLU B O 1
ATOM 5350 N N . ARG B 1 127 ? -22.734 -28.984 -24.172 1 86.69 127 ARG B N 1
ATOM 5351 C CA . ARG B 1 127 ? -21.375 -28.906 -23.641 1 86.69 127 ARG B CA 1
ATOM 5352 C C . ARG B 1 127 ? -20.625 -27.719 -24.203 1 86.69 127 ARG B C 1
ATOM 5354 O O . ARG B 1 127 ? -19.812 -27.094 -23.516 1 86.69 127 ARG B O 1
ATOM 5361 N N . VAL B 1 128 ? -20.906 -27.438 -25.391 1 84.06 128 VAL B N 1
ATOM 5362 C CA . VAL B 1 128 ? -20.281 -26.281 -26 1 84.06 128 VAL B CA 1
ATOM 5363 C C . VAL B 1 128 ? -20.766 -25 -25.328 1 84.06 128 VAL B C 1
ATOM 5365 O O . VAL B 1 128 ? -19.984 -24.078 -25.078 1 84.06 128 VAL B O 1
ATOM 5368 N N . ARG B 1 129 ? -22.062 -24.984 -25.047 1 84.88 129 ARG B N 1
ATOM 5369 C CA . ARG B 1 129 ? -22.609 -23.828 -24.344 1 84.88 129 ARG B CA 1
ATOM 5370 C C . ARG B 1 129 ? -21.984 -23.672 -22.969 1 84.88 129 ARG B C 1
ATOM 5372 O O . ARG B 1 129 ? -21.672 -22.547 -22.547 1 84.88 129 ARG B O 1
ATOM 5379 N N . LYS B 1 130 ? -21.812 -24.75 -22.328 1 88.44 130 LYS B N 1
ATOM 5380 C CA . LYS B 1 130 ? -21.172 -24.75 -21.016 1 88.44 130 LYS B CA 1
ATOM 5381 C C . LYS B 1 130 ? -19.719 -24.266 -21.109 1 88.44 130 LYS B C 1
ATOM 5383 O O . LYS B 1 130 ? -19.266 -23.5 -20.266 1 88.44 130 LYS B O 1
ATOM 5388 N N . LEU B 1 131 ? -19.094 -24.734 -22.125 1 86.06 131 LEU B N 1
ATOM 5389 C CA . LEU B 1 131 ? -17.719 -24.297 -22.344 1 86.06 131 LEU B CA 1
ATOM 5390 C C . LEU B 1 131 ? -17.656 -22.797 -22.594 1 86.06 131 LEU B C 1
ATOM 5392 O O . LEU B 1 131 ? -16.781 -22.125 -22.031 1 86.06 131 LEU B O 1
ATOM 5396 N N . MET B 1 132 ? -18.547 -22.266 -23.375 1 83.94 132 MET B N 1
ATOM 5397 C CA . MET B 1 132 ? -18.562 -20.828 -23.656 1 83.94 132 MET B CA 1
ATOM 5398 C C . MET B 1 132 ? -18.844 -20.016 -22.391 1 83.94 132 MET B C 1
ATOM 5400 O O . MET B 1 132 ? -18.25 -18.953 -22.203 1 83.94 132 MET B O 1
ATOM 5404 N N . ALA B 1 133 ? -19.703 -20.5 -21.562 1 87.44 133 ALA B N 1
ATOM 5405 C CA . ALA B 1 133 ? -19.984 -19.844 -20.281 1 87.44 133 ALA B CA 1
ATOM 5406 C C . ALA B 1 133 ? -18.75 -19.875 -19.375 1 87.44 133 ALA B C 1
ATOM 5408 O O . ALA B 1 133 ? -18.406 -18.859 -18.766 1 87.44 133 ALA B O 1
ATOM 5409 N N . LEU B 1 134 ? -18.094 -21.016 -19.391 1 88.44 134 LEU B N 1
ATOM 5410 C CA . LEU B 1 134 ? -16.938 -21.203 -18.531 1 88.44 134 LEU B CA 1
ATOM 5411 C C . LEU B 1 134 ? -15.797 -20.297 -18.953 1 88.44 134 LEU B C 1
ATOM 5413 O O . LEU B 1 134 ? -15.047 -19.781 -18.125 1 88.44 134 LEU B O 1
ATOM 5417 N N . LEU B 1 135 ? -15.664 -20.047 -20.203 1 84.25 135 LEU B N 1
ATOM 5418 C CA . LEU B 1 135 ? -14.562 -19.266 -20.75 1 84.25 135 LEU B CA 1
ATOM 5419 C C . LEU B 1 135 ? -14.695 -17.797 -20.344 1 84.25 135 LEU B C 1
ATOM 5421 O O . LEU B 1 135 ? -13.727 -17.031 -20.406 1 84.25 135 LEU B O 1
ATOM 5425 N N . GLN B 1 136 ? -15.844 -17.391 -19.906 1 84.88 136 GLN B N 1
ATOM 5426 C CA . GLN B 1 136 ? -16.016 -16.031 -19.406 1 84.88 136 GLN B CA 1
ATOM 5427 C C . GLN B 1 136 ? -15.305 -15.836 -18.062 1 84.88 136 GLN B C 1
ATOM 5429 O O . GLN B 1 136 ? -15.016 -14.711 -17.656 1 84.88 136 GLN B O 1
ATOM 5434 N N . LEU B 1 137 ? -15.086 -16.969 -17.391 1 86 137 LEU B N 1
ATOM 5435 C CA . LEU B 1 137 ? -14.398 -16.922 -16.094 1 86 137 LEU B CA 1
ATOM 5436 C C . LEU B 1 137 ? -12.883 -17.016 -16.281 1 86 137 LEU B C 1
ATOM 5438 O O . LEU B 1 137 ? -12.117 -16.594 -15.414 1 86 137 LEU B O 1
ATOM 5442 N N . CYS B 1 138 ? -12.539 -17.562 -17.406 1 78.56 138 CYS B N 1
ATOM 5443 C CA . CYS B 1 138 ? -11.133 -17.891 -17.594 1 78.56 138 CYS B CA 1
ATOM 5444 C C . CYS B 1 138 ? -10.391 -16.734 -18.25 1 78.56 138 CYS B C 1
ATOM 5446 O O . CYS B 1 138 ? -10.969 -15.977 -19.031 1 78.56 138 CYS B O 1
ATOM 5448 N N . ASP B 1 139 ? -9.227 -16.375 -17.797 1 60.75 139 ASP B N 1
ATOM 5449 C CA . ASP B 1 139 ? -8.414 -15.258 -18.281 1 60.75 139 ASP B CA 1
ATOM 5450 C C . ASP B 1 139 ? -7.895 -15.523 -19.703 1 60.75 139 ASP B C 1
ATOM 5452 O O . ASP B 1 139 ? -7.605 -14.594 -20.453 1 60.75 139 ASP B O 1
ATOM 5456 N N . TYR B 1 140 ? -7.672 -16.828 -20.094 1 56.06 140 TYR B N 1
ATOM 5457 C CA . TYR B 1 140 ? -6.934 -17.141 -21.312 1 56.06 140 TYR B CA 1
ATOM 5458 C C . TYR B 1 140 ? -7.84 -17.047 -22.531 1 56.06 140 TYR B C 1
ATOM 5460 O O . TYR B 1 140 ? -8.984 -17.5 -22.484 1 56.06 140 TYR B O 1
ATOM 5468 N N . GLN B 1 141 ? -7.398 -16.109 -23.406 1 52.28 141 GLN B N 1
ATOM 5469 C CA . GLN B 1 141 ? -8.055 -15.984 -24.703 1 52.28 141 GLN B CA 1
ATOM 5470 C C . GLN B 1 141 ? -8 -17.297 -25.469 1 52.28 141 GLN B C 1
ATOM 5472 O O . GLN B 1 141 ? -7.078 -17.531 -26.25 1 52.28 141 GLN B O 1
ATOM 5477 N N . LEU B 1 142 ? -8.133 -18.422 -24.781 1 49.75 142 LEU B N 1
ATOM 5478 C CA . LEU B 1 142 ? -8.109 -19.672 -25.547 1 49.75 142 LEU B CA 1
ATOM 5479 C C . LEU B 1 142 ? -8.844 -19.516 -26.859 1 49.75 142 LEU B C 1
ATOM 5481 O O . LEU B 1 142 ? -8.594 -20.266 -27.812 1 49.75 142 LEU B O 1
ATOM 5485 N N . TYR B 1 143 ? -9.914 -18.797 -26.875 1 48.31 143 TYR B N 1
ATOM 5486 C CA . TYR B 1 143 ? -10.812 -19.016 -28.016 1 48.31 143 TYR B CA 1
ATOM 5487 C C . TYR B 1 143 ? -10.664 -17.906 -29.047 1 48.31 143 TYR B C 1
ATOM 5489 O O . TYR B 1 143 ? -10.891 -16.734 -28.75 1 48.31 143 TYR B O 1
ATOM 5497 N N . ASP B 1 144 ? -9.547 -17.969 -29.797 1 45.75 144 ASP B N 1
ATOM 5498 C CA . ASP B 1 144 ? -9.539 -17.156 -31 1 45.75 144 ASP B CA 1
ATOM 5499 C C . ASP B 1 144 ? -10.898 -17.188 -31.703 1 45.75 144 ASP B C 1
ATOM 5501 O O . ASP B 1 144 ? -11.023 -16.75 -32.844 1 45.75 144 ASP B O 1
ATOM 5505 N N . ARG B 1 145 ? -11.633 -18.312 -31.562 1 43.84 145 ARG B N 1
ATOM 5506 C CA . ARG B 1 145 ? -12.602 -18.516 -32.625 1 43.84 145 ARG B CA 1
ATOM 5507 C C . ARG B 1 145 ? -13.617 -17.391 -32.688 1 43.84 145 ARG B C 1
ATOM 5509 O O . ARG B 1 145 ? -13.945 -16.797 -31.641 1 43.84 145 ARG B O 1
ATOM 5516 N N . ASN B 1 146 ? -13.75 -16.844 -33.844 1 41.91 146 ASN B N 1
ATOM 5517 C CA . ASN B 1 146 ? -14.805 -16.094 -34.531 1 41.91 146 ASN B CA 1
ATOM 5518 C C . ASN B 1 146 ? -16.188 -16.438 -33.969 1 41.91 146 ASN B C 1
ATOM 5520 O O . ASN B 1 146 ? -17.203 -16.219 -34.656 1 41.91 146 ASN B O 1
ATOM 5524 N N . GLU B 1 147 ? -16.312 -17.469 -33.125 1 47.09 147 GLU B N 1
ATOM 5525 C CA . GLU B 1 147 ? -17.734 -17.797 -33.062 1 47.09 147 GLU B CA 1
ATOM 5526 C C . GLU B 1 147 ? -18.516 -16.688 -32.344 1 47.09 147 GLU B C 1
ATOM 5528 O O . GLU B 1 147 ? -18 -16.047 -31.422 1 47.09 147 GLU B O 1
ATOM 5533 N N . ASN B 1 148 ? -19.438 -16.141 -33 1 45.19 148 ASN B N 1
ATOM 5534 C CA . ASN B 1 148 ? -20.547 -15.195 -32.906 1 45.19 148 ASN B CA 1
ATOM 5535 C C . ASN B 1 148 ? -21.281 -15.344 -31.562 1 45.19 148 ASN B C 1
ATOM 5537 O O . ASN B 1 148 ? -22.438 -15.766 -31.531 1 45.19 148 ASN B O 1
ATOM 5541 N N . ALA B 1 149 ? -20.656 -15.977 -30.516 1 52 149 ALA B N 1
ATOM 5542 C CA . ALA B 1 149 ? -21.703 -16.156 -29.531 1 52 149 ALA B CA 1
ATOM 5543 C C . ALA B 1 149 ? -22.141 -14.82 -28.938 1 52 149 ALA B C 1
ATOM 5545 O O . ALA B 1 149 ? -21.297 -14.055 -28.438 1 52 149 ALA B O 1
ATOM 5546 N N . THR B 1 150 ? -23.297 -14.281 -29.406 1 56.12 150 THR B N 1
ATOM 5547 C CA . THR B 1 150 ? -24.172 -13.211 -28.938 1 56.12 150 THR B CA 1
ATOM 5548 C C . THR B 1 150 ? -24.484 -13.375 -27.453 1 56.12 150 THR B C 1
ATOM 5550 O O . THR B 1 150 ? -24.141 -14.398 -26.859 1 56.12 150 THR B O 1
ATOM 5553 N N . ALA B 1 151 ? -25.312 -12.523 -26.969 1 61.34 151 ALA B N 1
ATOM 5554 C CA . ALA B 1 151 ? -25.922 -12.469 -25.641 1 61.34 151 ALA B CA 1
ATOM 5555 C C . ALA B 1 151 ? -26.531 -13.82 -25.266 1 61.34 151 ALA B C 1
ATOM 5557 O O . ALA B 1 151 ? -27.234 -14.438 -26.062 1 61.34 151 ALA B O 1
ATOM 5558 N N . ASP B 1 152 ? -25.859 -14.594 -24.297 1 70.81 152 ASP B N 1
ATOM 5559 C CA . ASP B 1 152 ? -26.484 -15.82 -23.797 1 70.81 152 ASP B CA 1
ATOM 5560 C C . ASP B 1 152 ? -27.156 -15.578 -22.453 1 70.81 152 ASP B C 1
ATOM 5562 O O . ASP B 1 152 ? -26.484 -15.398 -21.438 1 70.81 152 ASP B O 1
ATOM 5566 N N . GLU B 1 153 ? -28.516 -15.539 -22.406 1 79 153 GLU B N 1
ATOM 5567 C CA . GLU B 1 153 ? -29.344 -15.297 -21.234 1 79 153 GLU B CA 1
ATOM 5568 C C . GLU B 1 153 ? -29.172 -16.406 -20.203 1 79 153 GLU B C 1
ATOM 5570 O O . GLU B 1 153 ? -29.453 -16.219 -19.016 1 79 153 GLU B O 1
ATOM 5575 N N . ASP B 1 154 ? -28.547 -17.531 -20.672 1 84.94 154 ASP B N 1
ATOM 5576 C CA . ASP B 1 154 ? -28.469 -18.672 -19.766 1 84.94 154 ASP B CA 1
ATOM 5577 C C . ASP B 1 154 ? -27.062 -18.781 -19.156 1 84.94 154 ASP B C 1
ATOM 5579 O O . ASP B 1 154 ? -26.75 -19.781 -18.5 1 84.94 154 ASP B O 1
ATOM 5583 N N . THR B 1 155 ? -26.281 -17.828 -19.359 1 89.06 155 THR B N 1
ATOM 5584 C CA . THR B 1 155 ? -24.906 -17.891 -18.891 1 89.06 155 THR B CA 1
ATOM 5585 C C . THR B 1 155 ? -24.859 -18.109 -17.391 1 89.06 155 THR B C 1
ATOM 5587 O O . THR B 1 155 ? -24.109 -18.969 -16.906 1 89.06 155 THR B O 1
ATOM 5590 N N . LEU B 1 156 ? -25.656 -17.375 -16.688 1 90.62 156 LEU B N 1
ATOM 5591 C CA . LEU B 1 156 ? -25.656 -17.453 -15.234 1 90.62 156 LEU B CA 1
ATOM 5592 C C . LEU B 1 156 ? -26.094 -18.844 -14.766 1 90.62 156 LEU B C 1
ATOM 5594 O O . LEU B 1 156 ? -25.516 -19.406 -13.844 1 90.62 156 LEU B O 1
ATOM 5598 N N . GLN B 1 157 ? -27.078 -19.359 -15.383 1 90.94 157 GLN B N 1
ATOM 5599 C CA . GLN B 1 157 ? -27.578 -20.688 -15.031 1 90.94 157 GLN B CA 1
ATOM 5600 C C . GLN B 1 157 ? -26.547 -21.766 -15.352 1 90.94 157 GLN B C 1
ATOM 5602 O O . GLN B 1 157 ? -26.359 -22.703 -14.57 1 90.94 157 GLN B O 1
ATOM 5607 N N . LEU B 1 158 ? -25.969 -21.641 -16.5 1 92.31 158 LEU B N 1
ATOM 5608 C CA . LEU B 1 158 ? -24.938 -22.609 -16.891 1 92.31 158 LEU B CA 1
ATOM 5609 C C . LEU B 1 158 ? -23.766 -22.578 -15.922 1 92.31 158 LEU B C 1
ATOM 5611 O O . LEU B 1 158 ? -23.25 -23.625 -15.531 1 92.31 158 LEU B O 1
ATOM 5615 N N . LEU B 1 159 ? -23.375 -21.391 -15.5 1 93.38 159 LEU B N 1
ATOM 5616 C CA . LEU B 1 159 ? -22.281 -21.25 -14.555 1 93.38 159 LEU B CA 1
ATOM 5617 C C . LEU B 1 159 ? -22.641 -21.859 -13.203 1 93.38 159 LEU B C 1
ATOM 5619 O O . LEU B 1 159 ? -21.781 -22.453 -12.539 1 93.38 159 LEU B O 1
ATOM 5623 N N . ARG B 1 160 ? -23.812 -21.703 -12.828 1 93.19 160 ARG B N 1
ATOM 5624 C CA . ARG B 1 160 ? -24.281 -22.266 -11.562 1 93.19 160 ARG B CA 1
ATOM 5625 C C . ARG B 1 160 ? -24.203 -23.797 -11.594 1 93.19 160 ARG B C 1
ATOM 5627 O O . ARG B 1 160 ? -23.828 -24.422 -10.602 1 93.19 160 ARG B O 1
ATOM 5634 N N . GLN B 1 161 ? -24.484 -24.328 -12.727 1 93.56 161 GLN B N 1
ATOM 5635 C CA . GLN B 1 161 ? -24.438 -25.781 -12.883 1 93.56 161 GLN B CA 1
ATOM 5636 C C . GLN B 1 161 ? -23 -26.281 -12.883 1 93.56 161 GLN B C 1
ATOM 5638 O O . GLN B 1 161 ? -22.734 -27.406 -12.438 1 93.56 161 GLN B O 1
ATOM 5643 N N . LEU B 1 162 ? -22.172 -25.469 -13.359 1 94 162 LEU B N 1
ATOM 5644 C CA . LEU B 1 162 ? -20.781 -25.875 -13.492 1 94 162 LEU B CA 1
ATOM 5645 C C . LEU B 1 162 ? -20.031 -25.688 -12.172 1 94 162 LEU B C 1
ATOM 5647 O O . LEU B 1 162 ? -19 -26.344 -11.945 1 94 162 LEU B O 1
ATOM 5651 N N . ALA B 1 163 ? -20.5 -24.844 -11.336 1 94.44 163 ALA B N 1
ATOM 5652 C CA . ALA B 1 163 ? -19.797 -24.469 -10.109 1 94.44 163 ALA B CA 1
ATOM 5653 C C . ALA B 1 163 ? -19.625 -25.688 -9.195 1 94.44 163 ALA B C 1
ATOM 5655 O O . ALA B 1 163 ? -20.516 -26.531 -9.109 1 94.44 163 ALA B O 1
ATOM 5656 N N . ILE B 1 164 ? -18.469 -25.734 -8.562 1 93.81 164 ILE B N 1
ATOM 5657 C CA . ILE B 1 164 ? -18.219 -26.781 -7.578 1 93.81 164 ILE B CA 1
ATOM 5658 C C . ILE B 1 164 ? -19.078 -26.547 -6.344 1 93.81 164 ILE B C 1
ATOM 5660 O O . ILE B 1 164 ? -19.062 -25.453 -5.77 1 93.81 164 ILE B O 1
ATOM 5664 N N . PRO B 1 165 ? -19.781 -27.531 -5.98 1 93.88 165 PRO B N 1
ATOM 5665 C CA . PRO B 1 165 ? -20.641 -27.328 -4.805 1 93.88 165 PRO B CA 1
ATOM 5666 C C . PRO B 1 165 ? -19.828 -27.141 -3.52 1 93.88 165 PRO B C 1
ATOM 5668 O O . PRO B 1 165 ? -18.719 -27.656 -3.406 1 93.88 165 PRO B O 1
ATOM 5671 N N . SER B 1 166 ? -20.453 -26.547 -2.562 1 94.56 166 SER B N 1
ATOM 5672 C CA . SER B 1 166 ? -19.781 -26.156 -1.325 1 94.56 166 SER B CA 1
ATOM 5673 C C . SER B 1 166 ? -19.297 -27.391 -0.552 1 94.56 166 SER B C 1
ATOM 5675 O O . SER B 1 166 ? -18.234 -27.359 0.067 1 94.56 166 SER B O 1
ATOM 5677 N N . PHE B 1 167 ? -20.062 -28.469 -0.623 1 92.38 167 PHE B N 1
ATOM 5678 C CA . PHE B 1 167 ? -19.734 -29.641 0.189 1 92.38 167 PHE B CA 1
ATOM 5679 C C . PHE B 1 167 ? -18.469 -30.328 -0.326 1 92.38 167 PHE B C 1
ATOM 5681 O O . PHE B 1 167 ? -17.859 -31.125 0.384 1 92.38 167 PHE B O 1
ATOM 5688 N N . GLU B 1 168 ? -18.078 -30.016 -1.538 1 93 168 GLU B N 1
ATOM 5689 C CA . GLU B 1 168 ? -16.844 -30.562 -2.082 1 93 168 GLU B CA 1
ATOM 5690 C C . GLU B 1 168 ? -15.672 -29.641 -1.836 1 93 168 GLU B C 1
ATOM 5692 O O . GLU B 1 168 ? -14.516 -30.016 -2.064 1 93 168 GLU B O 1
ATOM 5697 N N . VAL B 1 169 ? -15.938 -28.438 -1.389 1 94.81 169 VAL B N 1
ATOM 5698 C CA . VAL B 1 169 ? -14.891 -27.453 -1.193 1 94.81 169 VAL B CA 1
ATOM 5699 C C . VAL B 1 169 ? -14.508 -27.391 0.284 1 94.81 169 VAL B C 1
ATOM 5701 O O . VAL B 1 169 ? -13.336 -27.234 0.621 1 94.81 169 VAL B O 1
ATOM 5704 N N . PHE B 1 170 ? -15.523 -27.562 1.122 1 96.25 170 PHE B N 1
ATOM 5705 C CA . PHE B 1 170 ? -15.281 -27.391 2.549 1 96.25 170 PHE B CA 1
ATOM 5706 C C . PHE B 1 170 ? -15.242 -28.734 3.26 1 96.25 170 PHE B C 1
ATOM 5708 O O . PHE B 1 170 ? -16.109 -29.578 3.043 1 96.25 170 PHE B O 1
ATOM 5715 N N . ASN B 1 171 ? -14.258 -28.859 4.066 1 93.25 171 ASN B N 1
ATOM 5716 C CA . ASN B 1 171 ? -14.18 -30.047 4.91 1 93.25 171 ASN B CA 1
ATOM 5717 C C . ASN B 1 171 ? -14.664 -29.781 6.328 1 93.25 171 ASN B C 1
ATOM 5719 O O . ASN B 1 171 ? -15.5 -30.5 6.855 1 93.25 171 ASN B O 1
ATOM 5723 N N . ALA B 1 172 ? -14.117 -28.734 6.875 1 94.06 172 ALA B N 1
ATOM 5724 C CA . ALA B 1 172 ? -14.492 -28.375 8.242 1 94.06 172 ALA B CA 1
ATOM 5725 C C . ALA B 1 172 ? -14.414 -26.875 8.461 1 94.06 172 ALA B C 1
ATOM 5727 O O . ALA B 1 172 ? -13.594 -26.188 7.848 1 94.06 172 ALA B O 1
ATOM 5728 N N . CYS B 1 173 ? -15.305 -26.422 9.328 1 96.06 173 CYS B N 1
ATOM 5729 C CA . CYS B 1 173 ? -15.352 -25.016 9.703 1 96.06 173 CYS B CA 1
ATOM 5730 C C . CYS B 1 173 ? -15.492 -24.859 11.211 1 96.06 173 CYS B C 1
ATOM 5732 O O . CYS B 1 173 ? -16.328 -25.516 11.828 1 96.06 173 CYS B O 1
ATOM 5734 N N . LEU B 1 174 ? -14.664 -24.031 11.75 1 96.25 174 LEU B N 1
ATOM 5735 C CA . LEU B 1 174 ? -14.758 -23.656 13.164 1 96.25 174 LEU B CA 1
ATOM 5736 C C . LEU B 1 174 ? -14.891 -22.156 13.328 1 96.25 174 LEU B C 1
ATOM 5738 O O . LEU B 1 174 ? -14.164 -21.391 12.695 1 96.25 174 LEU B O 1
ATOM 5742 N N . TRP B 1 175 ? -15.852 -21.719 14.094 1 95.88 175 TRP B N 1
ATOM 5743 C CA . TRP B 1 175 ? -16.047 -20.328 14.477 1 95.88 175 TRP B CA 1
ATOM 5744 C C . TRP B 1 175 ? -15.922 -20.156 15.992 1 95.88 175 TRP B C 1
ATOM 5746 O O . TRP B 1 175 ? -16.688 -20.766 16.75 1 95.88 175 TRP B O 1
ATOM 5756 N N . ARG B 1 176 ? -15 -19.328 16.453 1 93.69 176 ARG B N 1
ATOM 5757 C CA . ARG B 1 176 ? -14.711 -19.109 17.859 1 93.69 176 ARG B CA 1
ATOM 5758 C C . ARG B 1 176 ? -14.539 -20.422 18.594 1 93.69 176 ARG B C 1
ATOM 5760 O O . ARG B 1 176 ? -15.156 -20.641 19.641 1 93.69 176 ARG B O 1
ATOM 5767 N N . ALA B 1 177 ? -13.938 -21.391 18.047 1 86.69 177 ALA B N 1
ATOM 5768 C CA . ALA B 1 177 ? -13.531 -22.688 18.609 1 86.69 177 ALA B CA 1
ATOM 5769 C C . ALA B 1 177 ? -14.688 -23.672 18.609 1 86.69 177 ALA B C 1
ATOM 5771 O O . ALA B 1 177 ? -14.57 -24.781 19.141 1 86.69 177 ALA B O 1
ATOM 5772 N N . SER B 1 178 ? -15.75 -23.266 18.062 1 92.81 178 SER B N 1
ATOM 5773 C CA . SER B 1 178 ? -16.875 -24.188 17.938 1 92.81 178 SER B CA 1
ATOM 5774 C C . SER B 1 178 ? -17.016 -24.688 16.5 1 92.81 178 SER B C 1
ATOM 5776 O O . SER B 1 178 ? -16.875 -23.922 15.547 1 92.81 178 SER B O 1
ATOM 5778 N N . SER B 1 179 ? -17.328 -25.922 16.406 1 93.56 179 SER B N 1
ATOM 5779 C CA . SER B 1 179 ? -17.484 -26.531 15.094 1 93.56 179 SER B CA 1
ATOM 5780 C C . SER B 1 179 ? -18.875 -26.266 14.531 1 93.56 179 SER B C 1
ATOM 5782 O O . SER B 1 179 ? -19.875 -26.344 15.258 1 93.56 179 SER B O 1
ATOM 5784 N N . PHE B 1 180 ? -18.969 -25.875 13.336 1 93.12 180 PHE B N 1
ATOM 5785 C CA . PHE B 1 180 ? -20.219 -25.641 12.617 1 93.12 180 PHE B CA 1
ATOM 5786 C C . PHE B 1 180 ? -20.188 -26.344 11.258 1 93.12 180 PHE B C 1
ATOM 5788 O O . PHE B 1 180 ? -19.125 -26.625 10.719 1 93.12 180 PHE B O 1
ATOM 5795 N N . ARG B 1 181 ? -21.375 -26.625 10.805 1 93.5 181 ARG B N 1
ATOM 5796 C CA . ARG B 1 181 ? -21.469 -27 9.391 1 93.5 181 ARG B CA 1
ATOM 5797 C C . ARG B 1 181 ? -21.078 -25.828 8.492 1 93.5 181 ARG B C 1
ATOM 5799 O O . ARG B 1 181 ? -21.641 -24.734 8.617 1 93.5 181 ARG B O 1
ATOM 5806 N N . CYS B 1 182 ? -20.188 -26.047 7.645 1 95.62 182 CYS B N 1
ATOM 5807 C CA . CYS B 1 182 ? -19.641 -24.969 6.824 1 95.62 182 CYS B CA 1
ATOM 5808 C C . CYS B 1 182 ? -20.734 -24.312 5.988 1 95.62 182 CYS B C 1
ATOM 5810 O O . CYS B 1 182 ? -20.703 -23.109 5.758 1 95.62 182 CYS B O 1
ATOM 5812 N N . LEU B 1 183 ? -21.734 -25.078 5.613 1 92.75 183 LEU B N 1
ATOM 5813 C CA . LEU B 1 183 ? -22.828 -24.578 4.789 1 92.75 183 LEU B CA 1
ATOM 5814 C C . LEU B 1 183 ? -23.641 -23.531 5.539 1 92.75 183 LEU B C 1
ATOM 5816 O O . LEU B 1 183 ? -24.281 -22.688 4.926 1 92.75 183 LEU B O 1
ATOM 5820 N N . ASN B 1 184 ? -23.578 -23.609 6.824 1 93.06 184 ASN B N 1
ATOM 5821 C CA . ASN B 1 184 ? -24.312 -22.641 7.637 1 93.06 184 ASN B CA 1
ATOM 5822 C C . ASN B 1 184 ? -23.547 -21.328 7.766 1 93.06 184 ASN B C 1
ATOM 5824 O O . ASN B 1 184 ? -24.141 -20.281 8.008 1 93.06 184 ASN B O 1
ATOM 5828 N N . LEU B 1 185 ? -22.312 -21.391 7.637 1 95.5 185 LEU B N 1
ATOM 5829 C CA . LEU B 1 185 ? -21.469 -20.219 7.816 1 95.5 185 LEU B CA 1
ATOM 5830 C C . LEU B 1 185 ? -21.188 -19.531 6.48 1 95.5 185 LEU B C 1
ATOM 5832 O O . LEU B 1 185 ? -21.188 -18.312 6.391 1 95.5 185 LEU B O 1
ATOM 5836 N N . PHE B 1 186 ? -20.984 -20.375 5.512 1 97.56 186 PHE B N 1
ATOM 5837 C CA . PHE B 1 186 ? -20.625 -19.859 4.195 1 97.56 186 PHE B CA 1
ATOM 5838 C C . PHE B 1 186 ? -21.812 -19.953 3.242 1 97.56 186 PHE B C 1
ATOM 5840 O O . PHE B 1 186 ? -22.484 -20.984 3.168 1 97.56 186 PHE B O 1
ATOM 5847 N N . LYS B 1 187 ? -22 -18.828 2.578 1 96.75 187 LYS B N 1
ATOM 5848 C CA . LYS B 1 187 ? -23.094 -18.75 1.606 1 96.75 187 LYS B CA 1
ATOM 5849 C C . LYS B 1 187 ? -22.562 -18.531 0.194 1 96.75 187 LYS B C 1
ATOM 5851 O O . LYS B 1 187 ? -21.547 -17.859 0.008 1 96.75 187 LYS B O 1
ATOM 5856 N N . THR B 1 188 ? -23.281 -19.109 -0.768 1 96.25 188 THR B N 1
ATOM 5857 C CA . THR B 1 188 ? -22.875 -18.953 -2.16 1 96.25 188 THR B CA 1
ATOM 5858 C C . THR B 1 188 ? -23.016 -17.5 -2.605 1 96.25 188 THR B C 1
ATOM 5860 O O . THR B 1 188 ? -24.047 -16.875 -2.352 1 96.25 188 THR B O 1
ATOM 5863 N N . THR B 1 189 ? -21.984 -16.984 -3.227 1 96.62 189 THR B N 1
ATOM 5864 C CA . THR B 1 189 ? -21.938 -15.602 -3.678 1 96.62 189 THR B CA 1
ATOM 5865 C C . THR B 1 189 ? -21.406 -15.516 -5.105 1 96.62 189 THR B C 1
ATOM 5867 O O . THR B 1 189 ? -20.406 -16.141 -5.438 1 96.62 189 THR B O 1
ATOM 5870 N N . LEU B 1 190 ? -22.109 -14.766 -5.926 1 95.75 190 LEU B N 1
ATOM 5871 C CA . LEU B 1 190 ? -21.672 -14.547 -7.301 1 95.75 190 LEU B CA 1
ATOM 5872 C C . LEU B 1 190 ? -20.609 -13.461 -7.371 1 95.75 190 LEU B C 1
ATOM 5874 O O . LEU B 1 190 ? -20.797 -12.375 -6.816 1 95.75 190 LEU B O 1
ATOM 5878 N N . THR B 1 191 ? -19.469 -13.727 -7.945 1 94.56 191 THR B N 1
ATOM 5879 C CA . THR B 1 191 ? -18.391 -12.766 -8.141 1 94.56 191 THR B CA 1
ATOM 5880 C C . THR B 1 191 ? -17.906 -12.773 -9.586 1 94.56 191 THR B C 1
ATOM 5882 O O . THR B 1 191 ? -18.438 -13.516 -10.422 1 94.56 191 THR B O 1
ATOM 5885 N N . GLU B 1 192 ? -16.953 -11.977 -9.891 1 91.19 192 GLU B N 1
ATOM 5886 C CA . GLU B 1 192 ? -16.391 -11.938 -11.234 1 91.19 192 GLU B CA 1
ATOM 5887 C C . GLU B 1 192 ? -15.633 -13.227 -11.555 1 91.19 192 GLU B C 1
ATOM 5889 O O . GLU B 1 192 ? -15.398 -13.531 -12.727 1 91.19 192 GLU B O 1
ATOM 5894 N N . LYS B 1 193 ? -15.312 -13.977 -10.477 1 91.38 193 LYS B N 1
ATOM 5895 C CA . LYS B 1 193 ? -14.594 -15.234 -10.648 1 91.38 193 LYS B CA 1
ATOM 5896 C C . LYS B 1 193 ? -15.547 -16.422 -10.586 1 91.38 193 LYS B C 1
ATOM 5898 O O . LYS B 1 193 ? -15.109 -17.578 -10.469 1 91.38 193 LYS B O 1
ATOM 5903 N N . GLY B 1 194 ? -16.797 -16.125 -10.727 1 92.88 194 GLY B N 1
ATOM 5904 C CA . GLY B 1 194 ? -17.797 -17.188 -10.648 1 92.88 194 GLY B CA 1
ATOM 5905 C C . GLY B 1 194 ? -18.453 -17.281 -9.289 1 92.88 194 GLY B C 1
ATOM 5906 O O . GLY B 1 194 ? -18.594 -16.281 -8.578 1 92.88 194 GLY B O 1
ATOM 5907 N N . PHE B 1 195 ? -18.969 -18.484 -9.008 1 95 195 PHE B N 1
ATOM 5908 C CA . PHE B 1 195 ? -19.641 -18.688 -7.73 1 95 195 PHE B CA 1
ATOM 5909 C C . PHE B 1 195 ? -18.641 -19.031 -6.637 1 95 195 PHE B C 1
ATOM 5911 O O . PHE B 1 195 ? -17.906 -20.016 -6.75 1 95 195 PHE B O 1
ATOM 5918 N N . CYS B 1 196 ? -18.625 -18.172 -5.68 1 96.69 196 CYS B N 1
ATOM 5919 C CA . CYS B 1 196 ? -17.766 -18.297 -4.512 1 96.69 196 CYS B CA 1
ATOM 5920 C C . CYS B 1 196 ? -18.578 -18.469 -3.24 1 96.69 196 CYS B C 1
ATOM 5922 O O . CYS B 1 196 ? -19.797 -18.656 -3.303 1 96.69 196 CYS B O 1
ATOM 5924 N N . PHE B 1 197 ? -17.891 -18.547 -2.125 1 98 197 PHE B N 1
ATOM 5925 C CA . PHE B 1 197 ? -18.531 -18.719 -0.832 1 98 197 PHE B CA 1
ATOM 5926 C C . PHE B 1 197 ? -18.109 -17.625 0.143 1 98 197 PHE B C 1
ATOM 5928 O O . PHE B 1 197 ? -16.906 -17.391 0.343 1 98 197 PHE B O 1
ATOM 5935 N N . THR B 1 198 ? -19.094 -16.969 0.731 1 98 198 THR B N 1
ATOM 5936 C CA . THR B 1 198 ? -18.766 -15.836 1.577 1 98 198 THR B CA 1
ATOM 5937 C C . THR B 1 198 ? -19.266 -16.047 3.002 1 98 198 THR B C 1
ATOM 5939 O O . THR B 1 198 ? -20.391 -16.516 3.205 1 98 198 THR B O 1
ATOM 5942 N N . PHE B 1 199 ? -18.406 -15.836 3.932 1 97.94 199 PHE B N 1
ATOM 5943 C CA . PHE B 1 199 ? -18.703 -15.797 5.359 1 97.94 199 PHE B CA 1
ATOM 5944 C C . PHE B 1 199 ? -19 -14.375 5.816 1 97.94 199 PHE B C 1
ATOM 5946 O O . PHE B 1 199 ? -18.281 -13.438 5.445 1 97.94 199 PHE B O 1
ATOM 5953 N N . ASN B 1 200 ? -20.078 -14.109 6.57 1 97.88 200 ASN B N 1
ATOM 5954 C CA . ASN B 1 200 ? -20.359 -12.922 7.367 1 97.88 200 ASN B CA 1
ATOM 5955 C C . ASN B 1 200 ? -20.734 -11.734 6.484 1 97.88 200 ASN B C 1
ATOM 5957 O O . ASN B 1 200 ? -20.391 -10.586 6.801 1 97.88 200 ASN B O 1
ATOM 5961 N N . MET B 1 201 ? -21.328 -11.891 5.355 1 96.69 201 MET B N 1
ATOM 5962 C CA . MET B 1 201 ? -21.812 -10.82 4.488 1 96.69 201 MET B CA 1
ATOM 5963 C C . MET B 1 201 ? -23.312 -10.656 4.621 1 96.69 201 MET B C 1
ATOM 5965 O O . MET B 1 201 ? -24.031 -11.625 4.824 1 96.69 201 MET B O 1
ATOM 5969 N N . ILE B 1 202 ? -23.75 -9.445 4.414 1 94.88 202 ILE B N 1
ATOM 5970 C CA . ILE B 1 202 ? -25.188 -9.188 4.547 1 94.88 202 ILE B CA 1
ATOM 5971 C C . ILE B 1 202 ? -25.922 -9.727 3.32 1 94.88 202 ILE B C 1
ATOM 5973 O O . ILE B 1 202 ? -25.328 -9.867 2.246 1 94.88 202 ILE B O 1
ATOM 5977 N N . GLY B 1 203 ? -27.172 -9.938 3.455 1 92.31 203 GLY B N 1
ATOM 5978 C CA . GLY B 1 203 ? -27.969 -10.586 2.42 1 92.31 203 GLY B CA 1
ATOM 5979 C C . GLY B 1 203 ? -28.406 -9.633 1.318 1 92.31 203 GLY B C 1
ATOM 5980 O O . GLY B 1 203 ? -28.266 -8.414 1.459 1 92.31 203 GLY B O 1
ATOM 5981 N N . ASN B 1 204 ? -28.984 -10.211 0.288 1 89.88 204 ASN B N 1
ATOM 5982 C CA . ASN B 1 204 ? -29.422 -9.484 -0.904 1 89.88 204 ASN B CA 1
ATOM 5983 C C . ASN B 1 204 ? -30.469 -8.43 -0.571 1 89.88 204 ASN B C 1
ATOM 5985 O O . ASN B 1 204 ? -30.422 -7.32 -1.114 1 89.88 204 ASN B O 1
ATOM 5989 N N . ASN B 1 205 ? -31.312 -8.75 0.283 1 88.75 205 ASN B N 1
ATOM 5990 C CA . ASN B 1 205 ? -32.438 -7.855 0.58 1 88.75 205 ASN B CA 1
ATOM 5991 C C . ASN B 1 205 ? -31.953 -6.562 1.237 1 88.75 205 ASN B C 1
ATOM 5993 O O . ASN B 1 205 ? -32.562 -5.512 1.067 1 88.75 205 ASN B O 1
ATOM 5997 N N . GLU B 1 206 ? -30.922 -6.676 1.895 1 91.81 206 GLU B N 1
ATOM 5998 C CA . GLU B 1 206 ? -30.422 -5.504 2.609 1 91.81 206 GLU B CA 1
ATOM 5999 C C . GLU B 1 206 ? -29.359 -4.766 1.791 1 91.81 206 GLU B C 1
ATOM 6001 O O . GLU B 1 206 ? -29.219 -3.547 1.917 1 91.81 206 GLU B O 1
ATOM 6006 N N . LEU B 1 207 ? -28.703 -5.457 0.973 1 93.06 207 LEU B N 1
ATOM 6007 C CA . LEU B 1 207 ? -27.594 -4.871 0.227 1 93.06 207 LEU B CA 1
ATOM 6008 C C . LEU B 1 207 ? -28.078 -4.301 -1.102 1 93.06 207 LEU B C 1
ATOM 6010 O O . LEU B 1 207 ? -27.625 -3.23 -1.522 1 93.06 207 LEU B O 1
ATOM 6014 N N . LEU B 1 208 ? -29.047 -4.945 -1.739 1 94.75 208 LEU B N 1
ATOM 6015 C CA . LEU B 1 208 ? -29.422 -4.605 -3.109 1 94.75 208 LEU B CA 1
ATOM 6016 C C . LEU B 1 208 ? -30.828 -4.055 -3.166 1 94.75 208 LEU B C 1
ATOM 6018 O O . LEU B 1 208 ? -31.672 -4.402 -2.334 1 94.75 208 LEU B O 1
ATOM 6022 N N . ARG B 1 209 ? -30.969 -3.16 -4.156 1 94.75 209 ARG B N 1
ATOM 6023 C CA . ARG B 1 209 ? -32.312 -2.736 -4.523 1 94.75 209 ARG B CA 1
ATOM 6024 C C . ARG B 1 209 ? -32.938 -3.684 -5.551 1 94.75 209 ARG B C 1
ATOM 6026 O O . ARG B 1 209 ? -32.969 -3.379 -6.742 1 94.75 209 ARG B O 1
ATOM 6033 N N . LYS B 1 210 ? -33.594 -4.602 -5.137 1 92.38 210 LYS B N 1
ATOM 6034 C CA . LYS B 1 210 ? -34.094 -5.695 -5.965 1 92.38 210 LYS B CA 1
ATOM 6035 C C . LYS B 1 210 ? -35.094 -5.195 -6.992 1 92.38 210 LYS B C 1
ATOM 6037 O O . LYS B 1 210 ? -35.25 -5.773 -8.07 1 92.38 210 LYS B O 1
ATOM 6042 N N . GLU B 1 211 ? -35.75 -4.141 -6.711 1 92.56 211 GLU B N 1
ATOM 6043 C CA . GLU B 1 211 ? -36.781 -3.586 -7.609 1 92.56 211 GLU B CA 1
ATOM 6044 C C . GLU B 1 211 ? -36.125 -3.062 -8.898 1 92.56 211 GLU B C 1
ATOM 6046 O O . GLU B 1 211 ? -36.781 -2.994 -9.938 1 92.56 211 GLU B O 1
ATOM 6051 N N . GLU B 1 212 ? -34.844 -2.752 -8.82 1 94.25 212 GLU B N 1
ATOM 6052 C CA . GLU B 1 212 ? -34.125 -2.191 -9.969 1 94.25 212 GLU B CA 1
ATOM 6053 C C . GLU B 1 212 ? -33.406 -3.277 -10.742 1 94.25 212 GLU B C 1
ATOM 6055 O O . GLU B 1 212 ? -32.875 -3.021 -11.828 1 94.25 212 GLU B O 1
ATOM 6060 N N . LEU B 1 213 ? -33.469 -4.496 -10.18 1 94.75 213 LEU B N 1
ATOM 6061 C CA . LEU B 1 213 ? -32.625 -5.555 -10.75 1 94.75 213 LEU B CA 1
ATOM 6062 C C . LEU B 1 213 ? -33.5 -6.656 -11.352 1 94.75 213 LEU B C 1
ATOM 6064 O O . LEU B 1 213 ? -34.625 -6.848 -10.945 1 94.75 213 LEU B O 1
ATOM 6068 N N . ASP B 1 214 ? -32.875 -7.312 -12.336 1 92.31 214 ASP B N 1
ATOM 6069 C CA . ASP B 1 214 ? -33.531 -8.461 -12.961 1 92.31 214 ASP B CA 1
ATOM 6070 C C . ASP B 1 214 ? -33.812 -9.555 -11.93 1 92.31 214 ASP B C 1
ATOM 6072 O O . ASP B 1 214 ? -33 -9.82 -11.055 1 92.31 214 ASP B O 1
ATOM 6076 N N . SER B 1 215 ? -34.938 -10.219 -12.062 1 86.44 215 SER B N 1
ATOM 6077 C CA . SER B 1 215 ? -35.375 -11.227 -11.094 1 86.44 215 SER B CA 1
ATOM 6078 C C . SER B 1 215 ? -34.438 -12.43 -11.086 1 86.44 215 SER B C 1
ATOM 6080 O O . SER B 1 215 ? -34.344 -13.148 -10.094 1 86.44 215 SER B O 1
ATOM 6082 N N . ARG B 1 216 ? -33.75 -12.609 -12.148 1 85.12 216 ARG B N 1
ATOM 6083 C CA . ARG B 1 216 ? -32.875 -13.781 -12.266 1 85.12 216 ARG B CA 1
ATOM 6084 C C . ARG B 1 216 ? -31.516 -13.5 -11.656 1 85.12 216 ARG B C 1
ATOM 6086 O O . ARG B 1 216 ? -30.703 -14.414 -11.508 1 85.12 216 ARG B O 1
ATOM 6093 N N . TYR B 1 217 ? -31.312 -12.273 -11.359 1 87.25 217 TYR B N 1
ATOM 6094 C CA . TYR B 1 217 ? -30.031 -11.906 -10.758 1 87.25 217 TYR B CA 1
ATOM 6095 C C . TYR B 1 217 ? -30.016 -12.242 -9.266 1 87.25 217 TYR B C 1
ATOM 6097 O O . TYR B 1 217 ? -30.797 -11.688 -8.492 1 87.25 217 TYR B O 1
ATOM 6105 N N . ALA B 1 218 ? -29.328 -13.32 -8.914 1 81.5 218 ALA B N 1
ATOM 6106 C CA . ALA B 1 218 ? -29.141 -13.672 -7.512 1 81.5 218 ALA B CA 1
ATOM 6107 C C . ALA B 1 218 ? -27.672 -13.555 -7.105 1 81.5 218 ALA B C 1
ATOM 6109 O O . ALA B 1 218 ? -26.844 -14.391 -7.469 1 81.5 218 ALA B O 1
ATOM 6110 N N . PHE B 1 219 ? -27.422 -12.617 -6.305 1 87.62 219 PHE B N 1
ATOM 6111 C CA . PHE B 1 219 ? -26.062 -12.273 -5.918 1 87.62 219 PHE B CA 1
ATOM 6112 C C . PHE B 1 219 ? -25.562 -13.203 -4.816 1 87.62 219 PHE B C 1
ATOM 6114 O O . PHE B 1 219 ? -24.469 -13.773 -4.926 1 87.62 219 PHE B O 1
ATOM 6121 N N . ASN B 1 220 ? -26.297 -13.266 -3.734 1 88.12 220 ASN B N 1
ATOM 6122 C CA . ASN B 1 220 ? -25.875 -14.18 -2.676 1 88.12 220 ASN B CA 1
ATOM 6123 C C . ASN B 1 220 ? -27.078 -14.883 -2.039 1 88.12 220 ASN B C 1
ATOM 6125 O O . ASN B 1 220 ? -28.219 -14.5 -2.268 1 88.12 220 ASN B O 1
ATOM 6129 N N . SER B 1 221 ? -26.828 -15.953 -1.259 1 89.81 221 SER B N 1
ATOM 6130 C CA . SER B 1 221 ? -27.891 -16.781 -0.679 1 89.81 221 SER B CA 1
ATOM 6131 C C . SER B 1 221 ? -28.062 -16.484 0.808 1 89.81 221 SER B C 1
ATOM 6133 O O . SER B 1 221 ? -28.703 -17.266 1.525 1 89.81 221 SER B O 1
ATOM 6135 N N . GLU B 1 222 ? -27.5 -15.383 1.245 1 92.5 222 GLU B N 1
ATOM 6136 C CA . GLU B 1 222 ? -27.625 -15.016 2.654 1 92.5 222 GLU B CA 1
ATOM 6137 C C . GLU B 1 222 ? -29.031 -14.547 2.982 1 92.5 222 GLU B C 1
ATOM 6139 O O . GLU B 1 222 ? -29.594 -13.711 2.271 1 92.5 222 GLU B O 1
ATOM 6144 N N . THR B 1 223 ? -29.625 -15.164 4.078 1 89.38 223 THR B N 1
ATOM 6145 C CA . THR B 1 223 ? -31 -14.844 4.418 1 89.38 223 THR B CA 1
ATOM 6146 C C . THR B 1 223 ? -31.094 -14.211 5.805 1 89.38 223 THR B C 1
ATOM 6148 O O . THR B 1 223 ? -32.125 -13.664 6.18 1 89.38 223 THR B O 1
ATOM 6151 N N . ARG B 1 224 ? -30.109 -14.172 6.605 1 90.88 224 ARG B N 1
ATOM 6152 C CA . ARG B 1 224 ? -30.141 -13.609 7.949 1 90.88 224 ARG B CA 1
ATOM 6153 C C . ARG B 1 224 ? -30.312 -12.094 7.902 1 90.88 224 ARG B C 1
ATOM 6155 O O . ARG B 1 224 ? -29.734 -11.43 7.035 1 90.88 224 ARG B O 1
ATOM 6162 N N . GLU B 1 225 ? -30.922 -11.648 8.797 1 90.31 225 GLU B N 1
ATOM 6163 C CA . GLU B 1 225 ? -31.094 -10.211 8.914 1 90.31 225 GLU B CA 1
ATOM 6164 C C . GLU B 1 225 ? -29.922 -9.562 9.625 1 90.31 225 GLU B C 1
ATOM 6166 O O . GLU B 1 225 ? -29.438 -10.078 10.633 1 90.31 225 GLU B O 1
ATOM 6171 N N . SER B 1 226 ? -29.516 -8.492 9.008 1 91.38 226 SER B N 1
ATOM 6172 C CA . SER B 1 226 ? -28.422 -7.762 9.625 1 91.38 226 SER B CA 1
ATOM 6173 C C . SER B 1 226 ? -28.906 -6.84 10.734 1 91.38 226 SER B C 1
ATOM 6175 O O . SER B 1 226 ? -29.969 -6.227 10.609 1 91.38 226 SER B O 1
ATOM 6177 N N . HIS B 1 227 ? -28.156 -6.711 11.797 1 89.69 227 HIS B N 1
ATOM 6178 C CA . HIS B 1 227 ? -28.406 -5.816 12.914 1 89.69 227 HIS B CA 1
ATOM 6179 C C . HIS B 1 227 ? -27.328 -4.742 13.023 1 89.69 227 HIS B C 1
ATOM 6181 O O . HIS B 1 227 ? -27.062 -4.223 14.109 1 89.69 227 HIS B O 1
ATOM 6187 N N . TRP B 1 228 ? -26.719 -4.492 11.891 1 90.44 228 TRP B N 1
ATOM 6188 C CA . TRP B 1 228 ? -25.562 -3.598 11.906 1 90.44 228 TRP B CA 1
ATOM 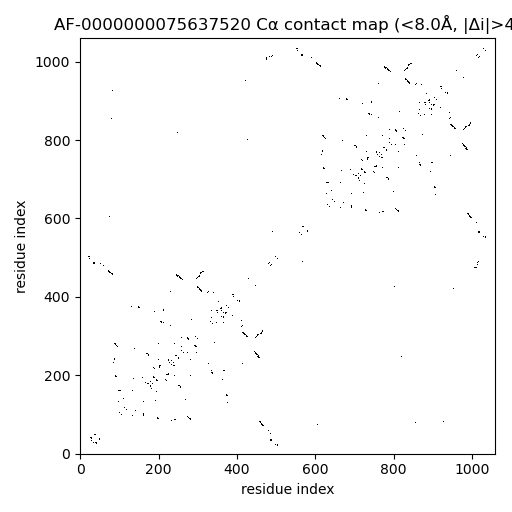6189 C C . TRP B 1 228 ? -25.609 -2.633 10.727 1 90.44 228 TRP B C 1
ATOM 6191 O O . TRP B 1 228 ? -26.031 -3.006 9.625 1 90.44 228 TRP B O 1
ATOM 6201 N N . ASP B 1 229 ? -25.266 -1.427 11.125 1 84.19 229 ASP B N 1
ATOM 6202 C CA . ASP B 1 229 ? -25.094 -0.388 10.117 1 84.19 229 ASP B CA 1
ATOM 6203 C C . ASP B 1 229 ? -23.766 0.338 10.289 1 84.19 229 ASP B C 1
ATOM 6205 O O . ASP B 1 229 ? -23.312 0.562 11.414 1 84.19 229 ASP B O 1
ATOM 6209 N N . LEU B 1 230 ? -23.203 0.714 9.219 1 79.94 230 LEU B N 1
ATOM 6210 C CA . LEU B 1 230 ? -21.875 1.318 9.227 1 79.94 230 LEU B CA 1
ATOM 6211 C C . LEU B 1 230 ? -21.875 2.605 10.047 1 79.94 230 LEU B C 1
ATOM 6213 O O . LEU B 1 230 ? -20.922 2.875 10.789 1 79.94 230 LEU B O 1
ATOM 6217 N N . ASP B 1 231 ? -22.922 3.365 10 1 78.5 231 ASP B N 1
ATOM 6218 C CA . ASP B 1 231 ? -22.953 4.699 10.594 1 78.5 231 ASP B CA 1
ATOM 6219 C C . ASP B 1 231 ? -23.453 4.645 12.031 1 78.5 231 ASP B C 1
ATOM 6221 O O . ASP B 1 231 ? -22.984 5.406 12.883 1 78.5 231 ASP B O 1
ATOM 6225 N N . THR B 1 232 ? -24.266 3.648 12.328 1 82.06 232 THR B N 1
ATOM 6226 C CA . THR B 1 232 ? -24.891 3.643 13.648 1 82.06 232 THR B CA 1
ATOM 6227 C C . THR B 1 232 ? -24.391 2.461 14.477 1 82.06 232 THR B C 1
ATOM 6229 O O . THR B 1 232 ? -24.656 2.393 15.68 1 82.06 232 THR B O 1
ATOM 6232 N N . GLY B 1 233 ? -23.719 1.618 13.859 1 86.94 233 GLY B N 1
ATOM 6233 C CA . GLY B 1 233 ? -23.219 0.465 14.586 1 86.94 233 GLY B CA 1
ATOM 6234 C C . GLY B 1 233 ? -24.25 -0.623 14.773 1 86.94 233 GLY B C 1
ATOM 6235 O O . GLY B 1 233 ? -25.141 -0.787 13.93 1 86.94 233 GLY B O 1
ATOM 6236 N N . TYR B 1 234 ? -24.078 -1.48 15.766 1 92.38 234 TYR B N 1
ATOM 6237 C CA . TYR B 1 234 ? -24.969 -2.602 16.031 1 92.38 234 TYR B CA 1
ATOM 6238 C C . TYR B 1 234 ? -26.203 -2.148 16.812 1 92.38 234 TYR B C 1
ATOM 6240 O O . TYR B 1 234 ? -26.094 -1.362 17.75 1 92.38 234 TYR B O 1
ATOM 6248 N N . ARG B 1 235 ? -27.312 -2.65 16.391 1 89.81 235 ARG B N 1
ATOM 6249 C CA . ARG B 1 235 ? -28.531 -2.467 17.203 1 89.81 235 ARG B CA 1
ATOM 6250 C C . ARG B 1 235 ? -28.453 -3.283 18.484 1 89.81 235 ARG B C 1
ATOM 6252 O O . ARG B 1 235 ? -27.688 -4.238 18.578 1 89.81 235 ARG B O 1
ATOM 6259 N N . GLN B 1 236 ? -29.328 -2.832 19.375 1 84.88 236 GLN B N 1
ATOM 6260 C CA . GLN B 1 236 ? -29.328 -3.533 20.656 1 84.88 236 GLN B CA 1
ATOM 6261 C C . GLN B 1 236 ? -29.641 -5.016 20.469 1 84.88 236 GLN B C 1
ATOM 6263 O O . GLN B 1 236 ? -30.625 -5.375 19.844 1 84.88 236 GLN B O 1
ATOM 6268 N N . GLY B 1 237 ? -28.719 -5.812 20.875 1 79.06 237 GLY B N 1
ATOM 6269 C CA . GLY B 1 237 ? -28.891 -7.254 20.797 1 79.06 237 GLY B CA 1
ATOM 6270 C C . GLY B 1 237 ? -28.5 -7.836 19.453 1 79.06 237 GLY B C 1
ATOM 6271 O O . GLY B 1 237 ? -28.672 -9.031 19.219 1 79.06 237 GLY B O 1
ATOM 6272 N N . GLY B 1 238 ? -27.984 -6.996 18.656 1 84 238 GLY B N 1
ATOM 6273 C CA . GLY B 1 238 ? -27.641 -7.449 17.312 1 84 238 GLY B CA 1
ATOM 6274 C C . GLY B 1 238 ? -26.438 -8.375 17.297 1 84 238 GLY B C 1
ATOM 6275 O O . GLY B 1 238 ? -25.453 -8.133 18 1 84 238 GLY B O 1
ATOM 6276 N N . VAL B 1 239 ? -26.578 -9.508 16.453 1 86.38 239 VAL B N 1
ATOM 6277 C CA . VAL B 1 239 ? -25.531 -10.516 16.438 1 86.38 239 VAL B CA 1
ATOM 6278 C C . VAL B 1 239 ? -24.891 -10.578 15.055 1 86.38 239 VAL B C 1
ATOM 6280 O O . VAL B 1 239 ? -23.672 -10.75 14.93 1 86.38 239 VAL B O 1
ATOM 6283 N N . PHE B 1 240 ? -25.703 -10.398 14.062 1 94.56 240 PHE B N 1
ATOM 6284 C CA . PHE B 1 240 ? -25.219 -10.539 12.695 1 94.56 240 PHE B CA 1
ATOM 6285 C C . PHE B 1 240 ? -25.125 -9.18 12.023 1 94.56 240 PHE B C 1
ATOM 6287 O O . PHE B 1 240 ? -26.047 -8.367 12.109 1 94.56 240 PHE B O 1
ATOM 6294 N N . PRO B 1 241 ? -23.969 -8.945 11.398 1 96.12 241 PRO B N 1
ATOM 6295 C CA . PRO B 1 241 ? -22.797 -9.797 11.156 1 96.12 241 PRO B CA 1
ATOM 6296 C C . PRO B 1 241 ? -22.047 -10.148 12.438 1 96.12 241 PRO B C 1
ATOM 6298 O O . PRO B 1 241 ? -22.109 -9.406 13.414 1 96.12 241 PRO B O 1
ATOM 6301 N N . PHE B 1 242 ? -21.344 -11.258 12.305 1 96.81 242 PHE B N 1
ATOM 6302 C CA . PHE B 1 242 ? -20.656 -11.781 13.477 1 96.81 242 PHE B CA 1
ATOM 6303 C C . PHE B 1 242 ? -19.547 -10.836 13.922 1 96.81 242 PHE B C 1
ATOM 6305 O O . PHE B 1 242 ? -18.938 -10.148 13.094 1 96.81 242 PHE B O 1
ATOM 6312 N N . ARG B 1 243 ? -19.359 -10.781 15.188 1 95.12 243 ARG B N 1
ATOM 6313 C CA . ARG B 1 243 ? -18.281 -10 15.797 1 95.12 243 ARG B CA 1
ATOM 6314 C C . ARG B 1 243 ? -17.594 -10.789 16.906 1 95.12 243 ARG B C 1
ATOM 6316 O O . ARG B 1 243 ? -18.078 -11.844 17.312 1 95.12 243 ARG B O 1
ATOM 6323 N N . VAL B 1 244 ? -16.453 -10.367 17.297 1 96.06 244 VAL B N 1
ATOM 6324 C CA . VAL B 1 244 ? -15.703 -11.062 18.344 1 96.06 244 VAL B CA 1
ATOM 6325 C C . VAL B 1 244 ? -15.289 -10.078 19.422 1 96.06 244 VAL B C 1
ATOM 6327 O O . VAL B 1 244 ? -15.227 -8.867 19.188 1 96.06 244 VAL B O 1
ATOM 6330 N N . VAL B 1 245 ? -14.984 -10.609 20.562 1 92.5 245 VAL B N 1
ATOM 6331 C CA . VAL B 1 245 ? -14.656 -9.773 21.703 1 92.5 245 VAL B CA 1
ATOM 6332 C C . VAL B 1 245 ? -13.141 -9.648 21.844 1 92.5 245 VAL B C 1
ATOM 6334 O O . VAL B 1 245 ? -12.633 -8.602 22.25 1 92.5 245 VAL B O 1
ATOM 6337 N N . ALA B 1 246 ? -12.477 -10.703 21.484 1 93.19 246 ALA B N 1
ATOM 6338 C CA . ALA B 1 246 ? -11.031 -10.711 21.719 1 93.19 246 ALA B CA 1
ATOM 6339 C C . ALA B 1 246 ? -10.273 -11.094 20.453 1 93.19 246 ALA B C 1
ATOM 6341 O O . ALA B 1 246 ? -10.766 -11.875 19.641 1 93.19 246 ALA B O 1
ATOM 6342 N N . GLY B 1 247 ? -9.133 -10.375 20.406 1 93.5 247 GLY B N 1
ATOM 6343 C CA . GLY B 1 247 ? -8.203 -10.781 19.359 1 93.5 247 GLY B CA 1
ATOM 6344 C C . GLY B 1 247 ? -7.309 -11.93 19.781 1 93.5 247 GLY B C 1
ATOM 6345 O O . GLY B 1 247 ? -6.359 -11.742 20.547 1 93.5 247 GLY B O 1
ATOM 6346 N N . ASP B 1 248 ? -7.625 -13.125 19.359 1 91.56 248 ASP B N 1
ATOM 6347 C CA . ASP B 1 248 ? -6.914 -14.328 19.766 1 91.56 248 ASP B CA 1
ATOM 6348 C C . ASP B 1 248 ? -6.996 -15.406 18.688 1 91.56 248 ASP B C 1
ATOM 6350 O O . ASP B 1 248 ? -7.969 -15.461 17.938 1 91.56 248 ASP B O 1
ATOM 6354 N N . TYR B 1 249 ? -6.059 -16.234 18.734 1 92.31 249 TYR B N 1
ATOM 6355 C CA . TYR B 1 249 ? -5.941 -17.312 17.75 1 92.31 249 TYR B CA 1
ATOM 6356 C C . TYR B 1 249 ? -7.207 -18.156 17.719 1 92.31 249 TYR B C 1
ATOM 6358 O O . TYR B 1 249 ? -7.625 -18.625 16.672 1 92.31 249 TYR B O 1
ATOM 6366 N N . ASN B 1 250 ? -7.848 -18.281 18.812 1 91.88 250 ASN B N 1
ATOM 6367 C CA . ASN B 1 250 ? -9.008 -19.156 18.891 1 91.88 250 ASN B CA 1
ATOM 6368 C C . ASN B 1 250 ? -10.312 -18.375 18.766 1 91.88 250 ASN B C 1
ATOM 6370 O O . ASN B 1 250 ? -11.398 -18.969 18.75 1 91.88 250 ASN B O 1
ATOM 6374 N N . GLU B 1 251 ? -10.234 -17.078 18.656 1 93.31 251 GLU B N 1
ATOM 6375 C CA . GLU B 1 251 ? -11.398 -16.203 18.5 1 93.31 251 GLU B CA 1
ATOM 6376 C C . GLU B 1 251 ? -11.57 -15.742 17.062 1 93.31 251 GLU B C 1
ATOM 6378 O O . GLU B 1 251 ? -11.602 -14.539 16.797 1 93.31 251 GLU B O 1
ATOM 6383 N N . GLY B 1 252 ? -11.57 -16.641 16.188 1 96.44 252 GLY B N 1
ATOM 6384 C CA . GLY B 1 252 ? -11.727 -16.328 14.773 1 96.44 252 GLY B CA 1
ATOM 6385 C C . GLY B 1 252 ? -12.305 -17.469 13.969 1 96.44 252 GLY B C 1
ATOM 6386 O O . GLY B 1 252 ? -13.156 -18.219 14.469 1 96.44 252 GLY B O 1
ATOM 6387 N N . LEU B 1 253 ? -11.977 -17.484 12.703 1 97.81 253 LEU B N 1
ATOM 6388 C CA . LEU B 1 253 ? -12.5 -18.469 11.773 1 97.81 253 LEU B CA 1
ATOM 6389 C C . LEU B 1 253 ? -11.406 -19.438 11.336 1 97.81 253 LEU B C 1
ATOM 6391 O O . LEU B 1 253 ? -10.312 -19.016 10.977 1 97.81 253 LEU B O 1
ATOM 6395 N N . LYS B 1 254 ? -11.672 -20.703 11.477 1 96.81 254 LYS B N 1
ATOM 6396 C CA . LYS B 1 254 ? -10.82 -21.766 10.938 1 96.81 254 LYS B CA 1
ATOM 6397 C C . LYS B 1 254 ? -11.562 -22.562 9.867 1 96.81 254 LYS B C 1
ATOM 6399 O O . LYS B 1 254 ? -12.68 -23.016 10.094 1 96.81 254 LYS B O 1
ATOM 6404 N N . VAL B 1 255 ? -10.914 -22.703 8.781 1 97.12 255 VAL B N 1
ATOM 6405 C CA . VAL B 1 255 ? -11.578 -23.422 7.691 1 97.12 255 VAL B CA 1
ATOM 6406 C C . VAL B 1 255 ? -10.602 -24.406 7.055 1 97.12 255 VAL B C 1
ATOM 6408 O O . VAL B 1 255 ? -9.422 -24.094 6.883 1 97.12 255 VAL B O 1
ATOM 6411 N N . MET B 1 256 ? -11.047 -25.531 6.758 1 95.44 256 MET B N 1
ATOM 6412 C CA . MET B 1 256 ? -10.32 -26.547 6.008 1 95.44 256 MET B CA 1
ATOM 6413 C C . MET B 1 256 ? -10.93 -26.75 4.625 1 95.44 256 MET B C 1
ATOM 6415 O O . MET B 1 256 ? -12.133 -27.016 4.508 1 95.44 256 MET B O 1
ATOM 6419 N N . LEU B 1 257 ? -10.141 -26.609 3.658 1 96.25 257 LEU B N 1
ATOM 6420 C CA . LEU B 1 257 ? -10.609 -26.609 2.275 1 96.25 257 LEU B CA 1
ATOM 6421 C C . LEU B 1 257 ? -10.062 -27.812 1.523 1 96.25 257 LEU B C 1
ATOM 6423 O O . LEU B 1 257 ? -8.938 -28.266 1.778 1 96.25 257 LEU B O 1
ATOM 6427 N N . LEU B 1 258 ? -10.836 -28.266 0.579 1 93.69 258 LEU B N 1
ATOM 6428 C CA . LEU B 1 258 ? -10.484 -29.453 -0.206 1 93.69 258 LEU B CA 1
ATOM 6429 C C . LEU B 1 258 ? -10.398 -29.109 -1.689 1 93.69 258 LEU B C 1
ATOM 6431 O O . LEU B 1 258 ? -11.133 -28.25 -2.178 1 93.69 258 LEU B O 1
ATOM 6435 N N . ALA B 1 259 ? -9.508 -29.719 -2.334 1 92.56 259 ALA B N 1
ATOM 6436 C CA . ALA B 1 259 ? -9.391 -29.688 -3.791 1 92.56 259 ALA B CA 1
ATOM 6437 C C . ALA B 1 259 ? -9.094 -31.078 -4.336 1 92.56 259 ALA B C 1
ATOM 6439 O O . ALA B 1 259 ? -8.086 -31.703 -3.965 1 92.56 259 ALA B O 1
ATOM 6440 N N . LYS B 1 260 ? -9.93 -31.547 -5.199 1 91.69 260 LYS B N 1
ATOM 6441 C CA . LYS B 1 260 ? -9.719 -32.875 -5.785 1 91.69 260 LYS B CA 1
ATOM 6442 C C . LYS B 1 260 ? -8.672 -32.812 -6.895 1 91.69 260 LYS B C 1
ATOM 6444 O O . LYS B 1 260 ? -8.766 -31.984 -7.805 1 91.69 260 LYS B O 1
ATOM 6449 N N . LYS B 1 261 ? -7.785 -33.688 -6.855 1 90.38 261 LYS B N 1
ATOM 6450 C CA . LYS B 1 261 ? -6.691 -33.719 -7.824 1 90.38 261 LYS B CA 1
ATOM 6451 C C . LYS B 1 261 ? -7.223 -33.938 -9.242 1 90.38 261 LYS B C 1
ATOM 6453 O O . LYS B 1 261 ? -6.738 -33.312 -10.188 1 90.38 261 LYS B O 1
ATOM 6458 N N . VAL B 1 262 ? -8.25 -34.719 -9.391 1 88.5 262 VAL B N 1
ATOM 6459 C CA . VAL B 1 262 ? -8.781 -35.094 -10.695 1 88.5 262 VAL B CA 1
ATOM 6460 C C . VAL B 1 262 ? -9.406 -33.875 -11.367 1 88.5 262 VAL B C 1
ATOM 6462 O O . VAL B 1 262 ? -9.453 -33.812 -12.602 1 88.5 262 VAL B O 1
ATOM 6465 N N . ASP B 1 263 ? -9.805 -32.938 -10.531 1 89.81 263 ASP B N 1
ATOM 6466 C CA . ASP B 1 263 ? -10.523 -31.797 -11.07 1 89.81 263 ASP B CA 1
ATOM 6467 C C . ASP B 1 263 ? -9.578 -30.625 -11.32 1 89.81 263 ASP B C 1
ATOM 6469 O O . ASP B 1 263 ? -9.984 -29.594 -11.875 1 89.81 263 ASP B O 1
ATOM 6473 N N . MET B 1 264 ? -8.375 -30.797 -10.945 1 85.25 264 MET B N 1
ATOM 6474 C CA . MET B 1 264 ? -7.43 -29.703 -11.102 1 85.25 264 MET B CA 1
ATOM 6475 C C . MET B 1 264 ? -7.109 -29.469 -12.57 1 85.25 264 MET B C 1
ATOM 6477 O O . MET B 1 264 ? -6.895 -30.406 -13.328 1 85.25 264 MET B O 1
ATOM 6481 N N . ASP B 1 265 ? -7.391 -28.172 -12.914 1 77.56 265 ASP B N 1
ATOM 6482 C CA . ASP B 1 265 ? -7.082 -27.75 -14.281 1 77.56 265 ASP B CA 1
ATOM 6483 C C . ASP B 1 265 ? -6.195 -26.5 -14.289 1 77.56 265 ASP B C 1
ATOM 6485 O O . ASP B 1 265 ? -6.281 -25.672 -13.383 1 77.56 265 ASP B O 1
ATOM 6489 N N . TYR B 1 266 ? -5.32 -26.375 -15.297 1 74.44 266 TYR B N 1
ATOM 6490 C CA . TYR B 1 266 ? -4.379 -25.266 -15.344 1 74.44 266 TYR B CA 1
ATOM 6491 C C . TYR B 1 266 ? -4.668 -24.359 -16.531 1 74.44 266 TYR B C 1
ATOM 6493 O O . TYR B 1 266 ? -3.895 -23.438 -16.812 1 74.44 266 TYR B O 1
ATOM 6501 N N . PHE B 1 267 ? -5.777 -24.641 -17.109 1 74.38 267 PHE B N 1
ATOM 6502 C CA . PHE B 1 267 ? -6.074 -23.844 -18.297 1 74.38 267 PHE B CA 1
ATOM 6503 C C . PHE B 1 267 ? -6.969 -22.656 -17.938 1 74.38 267 PHE B C 1
ATOM 6505 O O . PHE B 1 267 ? -6.961 -21.641 -18.641 1 74.38 267 PHE B O 1
ATOM 6512 N N . CYS B 1 268 ? -7.777 -22.953 -16.922 1 75.5 268 CYS B N 1
ATOM 6513 C CA . CYS B 1 268 ? -8.648 -21.875 -16.469 1 75.5 268 CYS B CA 1
ATOM 6514 C C . CYS B 1 268 ? -7.984 -21.078 -15.344 1 75.5 268 CYS B C 1
ATOM 6516 O O . CYS B 1 268 ? -7.727 -21.609 -14.266 1 75.5 268 CYS B O 1
ATOM 6518 N N . GLY B 1 269 ? -7.25 -19.953 -15.602 1 66.06 269 GLY B N 1
ATOM 6519 C CA . GLY B 1 269 ? -6.629 -19.125 -14.586 1 66.06 269 GLY B CA 1
ATOM 6520 C C . GLY B 1 269 ? -5.121 -19.031 -14.727 1 66.06 269 GLY B C 1
ATOM 6521 O O . GLY B 1 269 ? -4.559 -19.484 -15.727 1 66.06 269 GLY B O 1
ATOM 6522 N N . ASP B 1 270 ? -4.348 -18.422 -13.891 1 62.19 270 ASP B N 1
ATOM 6523 C CA . ASP B 1 270 ? -2.938 -18.062 -13.992 1 62.19 270 ASP B CA 1
ATOM 6524 C C . ASP B 1 270 ? -2.041 -19.219 -13.531 1 62.19 270 ASP B C 1
ATOM 6526 O O . ASP B 1 270 ? -0.972 -18.984 -12.961 1 62.19 270 ASP B O 1
ATOM 6530 N N . LYS B 1 271 ? -2.465 -20.578 -13.812 1 72.56 271 LYS B N 1
ATOM 6531 C CA . LYS B 1 271 ? -1.626 -21.734 -13.547 1 72.56 271 LYS B CA 1
ATOM 6532 C C . LYS B 1 271 ? -1.383 -21.906 -12.047 1 72.56 271 LYS B C 1
ATOM 6534 O O . LYS B 1 271 ? -0.303 -22.328 -11.633 1 72.56 271 LYS B O 1
ATOM 6539 N N . PHE B 1 272 ? -2.189 -21.359 -11.336 1 81.75 272 PHE B N 1
ATOM 6540 C CA . PHE B 1 272 ? -2.244 -21.562 -9.891 1 81.75 272 PHE B CA 1
ATOM 6541 C C . PHE B 1 272 ? -3.441 -22.422 -9.516 1 81.75 272 PHE B C 1
ATOM 6543 O O . PHE B 1 272 ? -4.516 -22.312 -10.102 1 81.75 272 PHE B O 1
ATOM 6550 N N . GLN B 1 273 ? -3.088 -23.344 -8.523 1 86.88 273 GLN B N 1
ATOM 6551 C CA . GLN B 1 273 ? -4.156 -24.156 -7.949 1 86.88 273 GLN B CA 1
ATOM 6552 C C . GLN B 1 273 ? -4.359 -23.828 -6.473 1 86.88 273 GLN B C 1
ATOM 6554 O O . GLN B 1 273 ? -3.416 -23.422 -5.785 1 86.88 273 GLN B O 1
ATOM 6559 N N . GLY B 1 274 ? -5.59 -23.906 -6.055 1 92.31 274 GLY B N 1
ATOM 6560 C CA . GLY B 1 274 ? -5.938 -23.562 -4.684 1 92.31 274 GLY B CA 1
ATOM 6561 C C . GLY B 1 274 ? -7.156 -22.656 -4.59 1 92.31 274 GLY B C 1
ATOM 6562 O O . GLY B 1 274 ? -8.18 -22.922 -5.23 1 92.31 274 GLY B O 1
ATOM 6563 N N . PHE B 1 275 ? -7.012 -21.672 -3.676 1 94.62 275 PHE B N 1
ATOM 6564 C CA . PHE B 1 275 ? -8.172 -20.828 -3.428 1 94.62 275 PHE B CA 1
ATOM 6565 C C . PHE B 1 275 ? -7.77 -19.359 -3.367 1 94.62 275 PHE B C 1
ATOM 6567 O O . PHE B 1 275 ? -6.66 -19.031 -2.938 1 94.62 275 PHE B O 1
ATOM 6574 N N . ARG B 1 276 ? -8.664 -18.516 -3.832 1 93.25 276 ARG B N 1
ATOM 6575 C CA . ARG B 1 276 ? -8.539 -17.078 -3.66 1 93.25 276 ARG B CA 1
ATOM 6576 C C . ARG B 1 276 ? -9.414 -16.578 -2.508 1 93.25 276 ARG B C 1
ATOM 6578 O O . ARG B 1 276 ? -10.531 -17.062 -2.326 1 93.25 276 ARG B O 1
ATOM 6585 N N . VAL B 1 277 ? -8.828 -15.672 -1.768 1 96.31 277 VAL B N 1
ATOM 6586 C CA . VAL B 1 277 ? -9.57 -15.18 -0.609 1 96.31 277 VAL B CA 1
ATOM 6587 C C . VAL B 1 277 ? -9.57 -13.656 -0.6 1 96.31 277 VAL B C 1
ATOM 6589 O O . VAL B 1 277 ? -8.547 -13.023 -0.892 1 96.31 277 VAL B O 1
ATOM 6592 N N . LEU B 1 278 ? -10.703 -13.102 -0.301 1 96 278 LEU B N 1
ATOM 6593 C CA . LEU B 1 278 ? -10.867 -11.656 -0.179 1 96 278 LEU B CA 1
ATOM 6594 C C . LEU B 1 278 ? -11.516 -11.289 1.154 1 96 278 LEU B C 1
ATOM 6596 O O . LEU B 1 278 ? -12.516 -11.898 1.55 1 96 278 LEU B O 1
ATOM 6600 N N . LEU B 1 279 ? -10.883 -10.391 1.857 1 96 279 LEU B N 1
ATOM 6601 C CA . LEU B 1 279 ? -11.5 -9.812 3.045 1 96 279 LEU B CA 1
ATOM 6602 C C . LEU B 1 279 ? -12.148 -8.469 2.717 1 96 279 LEU B C 1
ATOM 6604 O O . LEU B 1 279 ? -11.562 -7.641 2.02 1 96 279 LEU B O 1
ATOM 6608 N N . HIS B 1 280 ? -13.344 -8.297 3.123 1 94.88 280 HIS B N 1
ATOM 6609 C CA . HIS B 1 280 ? -14.055 -7.047 2.873 1 94.88 280 HIS B CA 1
ATOM 6610 C C . HIS B 1 280 ? -15.102 -6.789 3.951 1 94.88 280 HIS B C 1
ATOM 6612 O O . HIS B 1 280 ? -15.344 -7.645 4.805 1 94.88 280 HIS B O 1
ATOM 6618 N N . MET B 1 281 ? -15.695 -5.641 3.906 1 95.25 281 MET B N 1
ATOM 6619 C CA . MET B 1 281 ? -16.766 -5.34 4.852 1 95.25 281 MET B CA 1
ATOM 6620 C C . MET B 1 281 ? -18.031 -6.137 4.523 1 95.25 281 MET B C 1
ATOM 6622 O O . MET B 1 281 ? -18.281 -6.438 3.355 1 95.25 281 MET B O 1
ATOM 6626 N N . PRO B 1 282 ? -18.828 -6.406 5.539 1 96.38 282 PRO B N 1
ATOM 6627 C CA . PRO B 1 282 ? -20.031 -7.199 5.305 1 96.38 282 PRO B CA 1
ATOM 6628 C C . PRO B 1 282 ? -21 -6.531 4.324 1 96.38 282 PRO B C 1
ATOM 6630 O O . PRO B 1 282 ? -21.844 -7.203 3.73 1 96.38 282 PRO B O 1
ATOM 6633 N N . ASN B 1 283 ? -20.906 -5.25 4.148 1 94.31 283 ASN B N 1
ATOM 6634 C CA . ASN B 1 283 ? -21.844 -4.531 3.295 1 94.31 283 ASN B CA 1
ATOM 6635 C C . ASN B 1 283 ? -21.203 -4.125 1.973 1 94.31 283 ASN B C 1
ATOM 6637 O O . ASN B 1 283 ? -21.703 -3.236 1.281 1 94.31 283 ASN B O 1
ATOM 6641 N N . GLU B 1 284 ? -20.141 -4.75 1.639 1 93.69 284 GLU B N 1
ATOM 6642 C CA . GLU B 1 284 ? -19.422 -4.422 0.412 1 93.69 284 GLU B CA 1
ATOM 6643 C C . GLU B 1 284 ? -19.516 -5.547 -0.611 1 93.69 284 GLU B C 1
ATOM 6645 O O . GLU B 1 284 ? -19.438 -6.727 -0.255 1 93.69 284 GLU B O 1
ATOM 6650 N N . TYR B 1 285 ? -19.734 -5.078 -1.888 1 93.75 285 TYR B N 1
ATOM 6651 C CA . TYR B 1 285 ? -19.703 -6.027 -2.992 1 93.75 285 TYR B CA 1
ATOM 6652 C C . TYR B 1 285 ? -18.312 -6.59 -3.201 1 93.75 285 TYR B C 1
ATOM 6654 O O . TYR B 1 285 ? -17.359 -5.836 -3.443 1 93.75 285 TYR B O 1
ATOM 6662 N N . PRO B 1 286 ? -18.156 -7.926 -3.072 1 94.38 286 PRO B N 1
ATOM 6663 C CA . PRO B 1 286 ? -16.812 -8.492 -3.182 1 94.38 286 PRO B CA 1
ATOM 6664 C C . PRO B 1 286 ? -16.281 -8.5 -4.617 1 94.38 286 PRO B C 1
ATOM 6666 O O . PRO B 1 286 ? -17 -8.898 -5.539 1 94.38 286 PRO B O 1
ATOM 6669 N N . GLN B 1 287 ? -15.109 -8.023 -4.793 1 89.38 287 GLN B N 1
ATOM 6670 C CA . GLN B 1 287 ? -14.391 -8.062 -6.062 1 89.38 287 GLN B CA 1
ATOM 6671 C C . GLN B 1 287 ? -13.031 -8.742 -5.906 1 89.38 287 GLN B C 1
ATOM 6673 O O . GLN B 1 287 ? -12.086 -8.133 -5.398 1 89.38 287 GLN B O 1
ATOM 6678 N N . LEU B 1 288 ? -12.93 -9.883 -6.43 1 87.81 288 LEU B N 1
ATOM 6679 C CA . LEU B 1 288 ? -11.734 -10.695 -6.215 1 87.81 288 LEU B CA 1
ATOM 6680 C C . LEU B 1 288 ? -10.656 -10.359 -7.246 1 87.81 288 LEU B C 1
ATOM 6682 O O . LEU B 1 288 ? -9.523 -10.836 -7.141 1 87.81 288 LEU B O 1
ATOM 6686 N N . SER B 1 289 ? -10.961 -9.586 -8.211 1 76.94 289 SER B N 1
ATOM 6687 C CA . SER B 1 289 ? -9.977 -9.266 -9.234 1 76.94 289 SER B CA 1
ATOM 6688 C C . SER B 1 289 ? -9.008 -8.188 -8.742 1 76.94 289 SER B C 1
ATOM 6690 O O . SER B 1 289 ? -7.867 -8.117 -9.211 1 76.94 289 SER B O 1
ATOM 6692 N N . SER B 1 290 ? -9.469 -7.449 -7.805 1 73.44 290 SER B N 1
ATOM 6693 C CA . SER B 1 290 ? -8.688 -6.293 -7.383 1 73.44 290 SER B CA 1
ATOM 6694 C C . SER B 1 290 ? -7.754 -6.648 -6.23 1 73.44 290 SER B C 1
ATOM 6696 O O . SER B 1 290 ? -6.574 -6.293 -6.25 1 73.44 290 SER B O 1
ATOM 6698 N N . GLN B 1 291 ? -8.375 -7.352 -5.266 1 81.38 291 GLN B N 1
ATOM 6699 C CA . GLN B 1 291 ? -7.598 -7.699 -4.078 1 81.38 291 GLN B CA 1
ATOM 6700 C C . GLN B 1 291 ? -7.91 -9.117 -3.611 1 81.38 291 GLN B C 1
ATOM 6702 O O . GLN B 1 291 ? -9.078 -9.516 -3.555 1 81.38 291 GLN B O 1
ATOM 6707 N N . PHE B 1 292 ? -6.801 -9.844 -3.461 1 89.69 292 PHE B N 1
ATOM 6708 C CA . PHE B 1 292 ? -6.973 -11.188 -2.92 1 89.69 292 PHE B CA 1
ATOM 6709 C C . PHE B 1 292 ? -5.641 -11.766 -2.453 1 89.69 292 PHE B C 1
ATOM 6711 O O . PHE B 1 292 ? -4.582 -11.219 -2.766 1 89.69 292 PHE B O 1
ATOM 6718 N N . PHE B 1 293 ? -5.719 -12.68 -1.626 1 91.06 293 PHE B N 1
ATOM 6719 C CA . PHE B 1 293 ? -4.562 -13.523 -1.347 1 91.06 293 PHE B CA 1
ATOM 6720 C C . PHE B 1 293 ? -4.879 -14.984 -1.627 1 91.06 293 PHE B C 1
ATOM 6722 O O . PHE B 1 293 ? -6.047 -15.352 -1.801 1 91.06 293 PHE B O 1
ATOM 6729 N N . ARG B 1 294 ? -3.904 -15.781 -1.702 1 92.19 294 ARG B N 1
ATOM 6730 C CA . ARG B 1 294 ? -4.082 -17.156 -2.15 1 92.19 294 ARG B CA 1
ATOM 6731 C C . ARG B 1 294 ? -3.814 -18.141 -1.017 1 92.19 294 ARG B C 1
ATOM 6733 O O . ARG B 1 294 ? -2.979 -17.875 -0.149 1 92.19 294 ARG B O 1
ATOM 6740 N N . ILE B 1 295 ? -4.609 -19.156 -1.079 1 94.62 295 ILE B N 1
ATOM 6741 C CA . ILE B 1 295 ? -4.348 -20.328 -0.242 1 94.62 295 ILE B CA 1
ATOM 6742 C C . ILE B 1 295 ? -3.803 -21.469 -1.1 1 94.62 295 ILE B C 1
ATOM 6744 O O . ILE B 1 295 ? -4.555 -22.109 -1.838 1 94.62 295 ILE B O 1
ATOM 6748 N N . PRO B 1 296 ? -2.514 -21.719 -0.967 1 92.81 296 PRO B N 1
ATOM 6749 C CA . PRO B 1 296 ? -1.956 -22.828 -1.744 1 92.81 296 PRO B CA 1
ATOM 6750 C C . PRO B 1 296 ? -2.42 -24.203 -1.24 1 92.81 296 PRO B C 1
ATOM 6752 O O . PRO B 1 296 ? -2.951 -24.297 -0.132 1 92.81 296 PRO B O 1
ATOM 6755 N N . LEU B 1 297 ? -2.238 -25.188 -2.121 1 91.88 297 LEU B N 1
ATOM 6756 C CA . LEU B 1 297 ? -2.615 -26.547 -1.762 1 91.88 297 LEU B CA 1
ATOM 6757 C C . LEU B 1 297 ? -1.676 -27.109 -0.7 1 91.88 297 LEU B C 1
ATOM 6759 O O . LEU B 1 297 ? -0.476 -26.828 -0.716 1 91.88 297 LEU B O 1
ATOM 6763 N N . ASN B 1 298 ? -2.24 -27.812 0.259 1 91.31 298 ASN B N 1
ATOM 6764 C CA . ASN B 1 298 ? -1.525 -28.547 1.298 1 91.31 298 ASN B CA 1
ATOM 6765 C C . ASN B 1 298 ? -0.747 -27.609 2.215 1 91.31 298 ASN B C 1
ATOM 6767 O O . ASN B 1 298 ? 0.348 -27.938 2.67 1 91.31 298 ASN B O 1
ATOM 6771 N N . GLN B 1 299 ? -1.236 -26.406 2.367 1 93 299 GLN B N 1
ATOM 6772 C CA . GLN B 1 299 ? -0.583 -25.453 3.258 1 93 299 GLN B CA 1
ATOM 6773 C C . GLN B 1 299 ? -1.566 -24.906 4.285 1 93 299 GLN B C 1
ATOM 6775 O O . GLN B 1 299 ? -2.779 -24.938 4.07 1 93 299 GLN B O 1
ATOM 6780 N N . GLU B 1 300 ? -1.022 -24.531 5.379 1 92.88 300 GLU B N 1
ATOM 6781 C CA . GLU B 1 300 ? -1.77 -23.781 6.383 1 92.88 300 GLU B CA 1
ATOM 6782 C C . GLU B 1 300 ? -1.408 -22.297 6.34 1 92.88 300 GLU B C 1
ATOM 6784 O O . GLU B 1 300 ? -0.229 -21.938 6.328 1 92.88 300 GLU B O 1
ATOM 6789 N N . LEU B 1 301 ? -2.459 -21.562 6.285 1 95.25 301 LEU B N 1
ATOM 6790 C CA . LEU B 1 301 ? -2.283 -20.109 6.293 1 95.25 301 LEU B CA 1
ATOM 6791 C C . LEU B 1 301 ? -2.818 -19.5 7.586 1 95.25 301 LEU B C 1
ATOM 6793 O O . LEU B 1 301 ? -3.975 -19.734 7.949 1 95.25 301 LEU B O 1
ATOM 6797 N N . ILE B 1 302 ? -1.976 -18.797 8.289 1 94.69 302 ILE B N 1
ATOM 6798 C CA . ILE B 1 302 ? -2.4 -17.984 9.43 1 94.69 302 ILE B CA 1
ATOM 6799 C C . ILE B 1 302 ? -2.527 -16.531 9.008 1 94.69 302 ILE B C 1
ATOM 6801 O O . ILE B 1 302 ? -1.537 -15.898 8.625 1 94.69 302 ILE B O 1
ATOM 6805 N N . VAL B 1 303 ? -3.73 -16.062 9.055 1 96.19 303 VAL B N 1
ATOM 6806 C CA . VAL B 1 303 ? -4.004 -14.695 8.641 1 96.19 303 VAL B CA 1
ATOM 6807 C C . VAL B 1 303 ? -4.371 -13.852 9.859 1 96.19 303 VAL B C 1
ATOM 6809 O O . VAL B 1 303 ? -5.43 -14.047 10.461 1 96.19 303 VAL B O 1
ATOM 6812 N N . THR B 1 304 ? -3.549 -12.938 10.203 1 95.94 304 THR B N 1
ATOM 6813 C CA . THR B 1 304 ? -3.852 -12 11.273 1 95.94 304 THR B CA 1
ATOM 6814 C C . THR B 1 304 ? -4.367 -10.68 10.711 1 95.94 304 THR B C 1
ATOM 6816 O O . THR B 1 304 ? -3.801 -10.141 9.758 1 95.94 304 THR B O 1
ATOM 6819 N N . VAL B 1 305 ? -5.414 -10.188 11.328 1 96.62 305 VAL B N 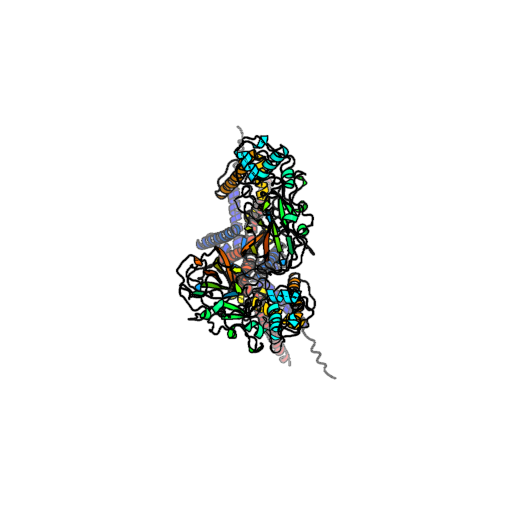1
ATOM 6820 C CA . VAL B 1 305 ? -6.113 -9.031 10.773 1 96.62 305 VAL B CA 1
ATOM 6821 C C . VAL B 1 305 ? -5.984 -7.848 11.727 1 96.62 305 VAL B C 1
ATOM 6823 O O . VAL B 1 305 ? -6.188 -7.988 12.938 1 96.62 305 VAL B O 1
ATOM 6826 N N . THR B 1 306 ? -5.648 -6.727 11.195 1 94.69 306 THR B N 1
ATOM 6827 C CA . THR B 1 306 ? -5.66 -5.453 11.906 1 94.69 306 THR B CA 1
ATOM 6828 C C . THR B 1 306 ? -6.648 -4.484 11.266 1 94.69 306 THR B C 1
ATOM 6830 O O . THR B 1 306 ? -6.473 -4.078 10.109 1 94.69 306 THR B O 1
ATOM 6833 N N . PRO B 1 307 ? -7.656 -4.109 12.055 1 94.94 307 PRO B N 1
ATOM 6834 C CA . PRO B 1 307 ? -8.648 -3.195 11.484 1 94.94 307 PRO B CA 1
ATOM 6835 C C . PRO B 1 307 ? -8.172 -1.743 11.477 1 94.94 307 PRO B C 1
ATOM 6837 O O . PRO B 1 307 ? -7.574 -1.281 12.453 1 94.94 307 PRO B O 1
ATOM 6840 N N . ARG B 1 308 ? -8.328 -1.139 10.406 1 91.81 308 ARG B N 1
ATOM 6841 C CA . ARG B 1 308 ? -8.188 0.308 10.273 1 91.81 308 ARG B CA 1
ATOM 6842 C C . ARG B 1 308 ? -9.547 0.975 10.086 1 91.81 308 ARG B C 1
ATOM 6844 O O . ARG B 1 308 ? -10.117 0.938 8.992 1 91.81 308 ARG B O 1
ATOM 6851 N N . VAL B 1 309 ? -9.953 1.66 11.164 1 93.06 309 VAL B N 1
ATOM 6852 C CA . VAL B 1 309 ? -11.297 2.215 11.164 1 93.06 309 VAL B CA 1
ATOM 6853 C C . VAL B 1 309 ? -11.234 3.729 10.977 1 93.06 309 VAL B C 1
ATOM 6855 O O . VAL B 1 309 ? -10.492 4.418 11.672 1 93.06 309 VAL B O 1
ATOM 6858 N N . MET B 1 310 ? -11.953 4.199 10.023 1 90.81 310 MET B N 1
ATOM 6859 C CA . MET B 1 310 ? -12.156 5.633 9.82 1 90.81 310 MET B CA 1
ATOM 6860 C C . MET B 1 310 ? -13.531 6.066 10.312 1 90.81 310 MET B C 1
ATOM 6862 O O . MET B 1 310 ? -14.539 5.445 9.977 1 90.81 310 MET B O 1
ATOM 6866 N N . SER B 1 311 ? -13.5 7.047 11.117 1 89.44 311 SER B N 1
ATOM 6867 C CA . SER B 1 311 ? -14.758 7.59 11.609 1 89.44 311 SER B CA 1
ATOM 6868 C C . SER B 1 311 ? -14.82 9.102 11.43 1 89.44 311 SER B C 1
ATOM 6870 O O . SER B 1 311 ? -13.781 9.75 11.273 1 89.44 311 SER B O 1
ATOM 6872 N N . THR B 1 312 ? -16 9.617 11.352 1 89 312 THR B N 1
ATOM 6873 C CA . THR B 1 312 ? -16.234 11.055 11.234 1 89 312 THR B CA 1
ATOM 6874 C C . THR B 1 312 ? -17.141 11.547 12.359 1 89 312 THR B C 1
ATOM 6876 O O . THR B 1 312 ? -18.219 10.992 12.594 1 89 312 THR B O 1
ATOM 6879 N N . ASP B 1 313 ? -16.656 12.539 12.984 1 86.62 313 ASP B N 1
ATOM 6880 C CA . ASP B 1 313 ? -17.422 13.078 14.102 1 86.62 313 ASP B CA 1
ATOM 6881 C C . ASP B 1 313 ? -18.672 13.812 13.609 1 86.62 313 ASP B C 1
ATOM 6883 O O . ASP B 1 313 ? -18.766 14.188 12.445 1 86.62 313 ASP B O 1
ATOM 6887 N N . ASP B 1 314 ? -19.578 14.078 14.555 1 86.19 314 ASP B N 1
ATOM 6888 C CA . ASP B 1 314 ? -20.875 14.664 14.234 1 86.19 314 ASP B CA 1
ATOM 6889 C C . ASP B 1 314 ? -20.719 16.094 13.695 1 86.19 314 ASP B C 1
ATOM 6891 O O . ASP B 1 314 ? -21.438 16.5 12.781 1 86.19 314 ASP B O 1
ATOM 6895 N N . HIS B 1 315 ? -19.781 16.797 14.234 1 86.31 315 HIS B N 1
ATOM 6896 C CA . HIS B 1 315 ? -19.594 18.172 13.797 1 86.31 315 HIS B CA 1
ATOM 6897 C C . HIS B 1 315 ? -19 18.234 12.398 1 86.31 315 HIS B C 1
ATOM 6899 O O . HIS B 1 315 ? -19.375 19.094 11.594 1 86.31 315 HIS B O 1
ATOM 6905 N N . ALA B 1 316 ? -18.141 17.359 12.164 1 87.19 316 ALA B N 1
ATOM 6906 C CA . ALA B 1 316 ? -17.562 17.281 10.828 1 87.19 316 ALA B CA 1
ATOM 6907 C C . ALA B 1 316 ? -18.609 16.891 9.789 1 87.19 316 ALA B C 1
ATOM 6909 O O . ALA B 1 316 ? -18.531 17.297 8.633 1 87.19 316 ALA B O 1
ATOM 6910 N N . MET B 1 317 ? -19.609 16.172 10.258 1 88.94 317 MET B N 1
ATOM 6911 C CA . MET B 1 317 ? -20.656 15.68 9.367 1 88.94 317 MET B CA 1
ATOM 6912 C C . MET B 1 317 ? -21.547 16.828 8.891 1 88.94 317 MET B C 1
ATOM 6914 O O . MET B 1 317 ? -22.281 16.688 7.91 1 88.94 317 MET B O 1
ATOM 6918 N N . LEU B 1 318 ? -21.406 17.922 9.547 1 86.44 318 LEU B N 1
ATOM 6919 C CA . LEU B 1 318 ? -22.234 19.078 9.203 1 86.44 318 LEU B CA 1
ATOM 6920 C C . LEU B 1 318 ? -21.703 19.781 7.957 1 86.44 318 LEU B C 1
ATOM 6922 O O . LEU B 1 318 ? -22.438 20.5 7.289 1 86.44 318 LEU B O 1
ATOM 6926 N N . TYR B 1 319 ? -20.516 19.547 7.629 1 86.81 319 TYR B N 1
ATOM 6927 C CA . TYR B 1 319 ? -19.922 20.125 6.418 1 86.81 319 TYR B CA 1
ATOM 6928 C C . TYR B 1 319 ? -20.375 19.359 5.184 1 86.81 319 TYR B C 1
ATOM 6930 O O . TYR B 1 319 ? -20.828 18.203 5.281 1 86.81 319 TYR B O 1
ATOM 6938 N N . SER B 1 320 ? -20.312 20 4.043 1 88.69 320 SER B N 1
ATOM 6939 C CA . SER B 1 320 ? -20.703 19.359 2.795 1 88.69 320 SER B CA 1
ATOM 6940 C C . SER B 1 320 ? -19.781 18.188 2.477 1 88.69 320 SER B C 1
ATOM 6942 O O . SER B 1 320 ? -18.625 18.141 2.939 1 88.69 320 SER B O 1
ATOM 6944 N N . ALA B 1 321 ? -20.25 17.25 1.7 1 88.94 321 ALA B N 1
ATOM 6945 C CA . ALA B 1 321 ? -19.484 16.062 1.323 1 88.94 321 ALA B CA 1
ATOM 6946 C C . ALA B 1 321 ? -18.203 16.453 0.583 1 88.94 321 ALA B C 1
ATOM 6948 O O . ALA B 1 321 ? -17.156 15.82 0.76 1 88.94 321 ALA B O 1
ATOM 6949 N N . ASP B 1 322 ? -18.281 17.5 -0.161 1 83.75 322 ASP B N 1
ATOM 6950 C CA . ASP B 1 322 ? -17.125 17.938 -0.921 1 83.75 322 ASP B CA 1
ATOM 6951 C C . ASP B 1 322 ? -16.031 18.484 0.005 1 83.75 322 ASP B C 1
ATOM 6953 O O . ASP B 1 322 ? -14.844 18.281 -0.24 1 83.75 322 ASP B O 1
ATOM 6957 N N . LYS B 1 323 ? -16.5 19.078 1.019 1 82.88 323 LYS B N 1
ATOM 6958 C CA . LYS B 1 323 ? -15.547 19.641 1.974 1 82.88 323 LYS B CA 1
ATOM 6959 C C . LYS B 1 323 ? -14.938 18.547 2.85 1 82.88 323 LYS B C 1
ATOM 6961 O O . LYS B 1 323 ? -13.75 18.594 3.164 1 82.88 323 LYS B O 1
ATOM 6966 N N . ARG B 1 324 ? -15.797 17.594 3.193 1 84.88 324 ARG B N 1
ATOM 6967 C CA . ARG B 1 324 ? -15.312 16.484 4.016 1 84.88 324 ARG B CA 1
ATOM 6968 C C . ARG B 1 324 ? -14.578 15.445 3.164 1 84.88 324 ARG B C 1
ATOM 6970 O O . ARG B 1 324 ? -13.805 14.641 3.688 1 84.88 324 ARG B O 1
ATOM 6977 N N . ASN B 1 325 ? -14.867 15.414 1.924 1 82.06 325 ASN B N 1
ATOM 6978 C CA . ASN B 1 325 ? -14.289 14.477 0.966 1 82.06 325 ASN B CA 1
ATOM 6979 C C . ASN B 1 325 ? -14.719 13.047 1.258 1 82.06 325 ASN B C 1
ATOM 6981 O O . ASN B 1 325 ? -13.891 12.125 1.232 1 82.06 325 ASN B O 1
ATOM 6985 N N . CYS B 1 326 ? -15.852 12.875 1.681 1 88.69 326 CYS B N 1
ATOM 6986 C CA . CYS B 1 326 ? -16.453 11.562 1.918 1 88.69 326 CYS B CA 1
ATOM 6987 C C . CYS B 1 326 ? -17.969 11.641 1.867 1 88.69 326 CYS B C 1
ATOM 6989 O O . CYS B 1 326 ? -18.547 12.727 1.979 1 88.69 326 CYS B O 1
ATOM 6991 N N . TYR B 1 327 ? -18.641 10.484 1.665 1 90.88 327 TYR B N 1
ATOM 6992 C CA . TYR B 1 327 ? -20.094 10.398 1.683 1 90.88 327 TYR B CA 1
ATOM 6993 C C . TYR B 1 327 ? -20.594 9.609 2.889 1 90.88 327 TYR B C 1
ATOM 6995 O O . TYR B 1 327 ? -20.016 8.57 3.234 1 90.88 327 TYR B O 1
ATOM 7003 N N . HIS B 1 328 ? -21.562 10.203 3.432 1 88.31 328 HIS B N 1
ATOM 7004 C CA . HIS B 1 328 ? -22.312 9.398 4.387 1 88.31 328 HIS B CA 1
ATOM 7005 C C . HIS B 1 328 ? -23.125 8.32 3.674 1 88.31 328 HIS B C 1
ATOM 7007 O O . HIS B 1 328 ? -23.438 8.453 2.488 1 88.31 328 HIS B O 1
ATOM 7013 N N . GLY B 1 329 ? -23.438 7.305 4.406 1 83.94 329 GLY B N 1
ATOM 7014 C CA . GLY B 1 329 ? -24.141 6.164 3.828 1 83.94 329 GLY B CA 1
ATOM 7015 C C . GLY B 1 329 ? -25.453 6.543 3.172 1 83.94 329 GLY B C 1
ATOM 7016 O O . GLY B 1 329 ? -25.906 5.863 2.248 1 83.94 329 GLY B O 1
ATOM 7017 N N . THR B 1 330 ? -25.984 7.723 3.547 1 83.12 330 THR B N 1
ATOM 7018 C CA . THR B 1 330 ? -27.312 8.102 3.053 1 83.12 330 THR B CA 1
ATOM 7019 C C . THR B 1 330 ? -27.219 9.328 2.152 1 83.12 330 THR B C 1
ATOM 7021 O O . THR B 1 330 ? -28.234 9.797 1.631 1 83.12 330 THR B O 1
ATOM 7024 N N . GLU B 1 331 ? -26.125 9.812 1.923 1 88.12 331 GLU B N 1
ATOM 7025 C CA . GLU B 1 331 ? -25.969 11.078 1.215 1 88.12 331 GLU B CA 1
ATOM 7026 C C . GLU B 1 331 ? -25.969 10.867 -0.297 1 88.12 331 GLU B C 1
ATOM 7028 O O . GLU B 1 331 ? -26.312 11.773 -1.055 1 88.12 331 GLU B O 1
ATOM 7033 N N . ARG B 1 332 ? -25.562 9.766 -0.715 1 90.31 332 ARG B N 1
ATOM 7034 C CA . ARG B 1 332 ? -25.516 9.484 -2.145 1 90.31 332 ARG B CA 1
ATOM 7035 C C . ARG B 1 332 ? -26.375 8.266 -2.482 1 90.31 332 ARG B C 1
ATOM 7037 O O . ARG B 1 332 ? -26.125 7.168 -1.978 1 90.31 332 ARG B O 1
ATOM 7044 N N . TYR B 1 333 ? -27.297 8.5 -3.291 1 92.81 333 TYR B N 1
ATOM 7045 C CA . TYR B 1 333 ? -28.188 7.43 -3.705 1 92.81 333 TYR B CA 1
ATOM 7046 C C . TYR B 1 333 ? -27.562 6.586 -4.805 1 92.81 333 TYR B C 1
ATOM 7048 O O . TYR B 1 333 ? -27.031 7.121 -5.777 1 92.81 333 TYR B O 1
ATOM 7056 N N . LEU B 1 334 ? -27.578 5.301 -4.602 1 94.5 334 LEU B N 1
ATOM 7057 C CA . LEU B 1 334 ? -27.172 4.344 -5.625 1 94.5 334 LEU B CA 1
ATOM 7058 C C . LEU B 1 334 ? -28.375 3.598 -6.184 1 94.5 334 LEU B C 1
ATOM 7060 O O . LEU B 1 334 ? -29.297 3.238 -5.438 1 94.5 334 LEU B O 1
ATOM 7064 N N . ARG B 1 335 ? -28.359 3.369 -7.41 1 94 335 ARG B N 1
ATOM 7065 C CA . ARG B 1 335 ? -29.484 2.744 -8.094 1 94 335 ARG B CA 1
ATOM 7066 C C . ARG B 1 335 ? -29.609 1.275 -7.699 1 94 335 ARG B C 1
ATOM 7068 O O . ARG B 1 335 ? -30.719 0.779 -7.496 1 94 335 ARG B O 1
ATOM 7075 N N . PHE B 1 336 ? -28.5 0.578 -7.578 1 96.12 336 PHE B N 1
ATOM 7076 C CA . PHE B 1 336 ? -28.547 -0.87 -7.414 1 96.12 336 PHE B CA 1
ATOM 7077 C C . PHE B 1 336 ? -28.328 -1.259 -5.957 1 96.12 336 PHE B C 1
ATOM 7079 O O . PHE B 1 336 ? -28.641 -2.375 -5.551 1 96.12 336 PHE B O 1
ATOM 7086 N N . PHE B 1 337 ? -27.734 -0.373 -5.199 1 95 337 PHE B N 1
ATOM 7087 C CA . PHE B 1 337 ? -27.359 -0.7 -3.828 1 95 337 PHE B CA 1
ATOM 7088 C C . PHE B 1 337 ? -28.109 0.188 -2.838 1 95 337 PHE B C 1
ATOM 7090 O O . PHE B 1 337 ? -28.297 1.38 -3.088 1 95 337 PHE B O 1
ATOM 7097 N N . ARG B 1 338 ? -28.453 -0.389 -1.706 1 92.31 338 ARG B N 1
ATOM 7098 C CA . ARG B 1 338 ? -29.156 0.345 -0.659 1 92.31 338 ARG B CA 1
ATOM 7099 C C . ARG B 1 338 ? -28.172 1.092 0.239 1 92.31 338 ARG B C 1
ATOM 7101 O O . ARG B 1 338 ? -28.547 2.057 0.908 1 92.31 338 ARG B O 1
ATOM 7108 N N . ILE B 1 339 ? -27.031 0.6 0.224 1 90.44 339 ILE B N 1
ATOM 7109 C CA . ILE B 1 339 ? -26 1.17 1.09 1 90.44 339 ILE B CA 1
ATOM 7110 C C . ILE B 1 339 ? -24.859 1.727 0.242 1 90.44 339 ILE B C 1
ATOM 7112 O O . ILE B 1 339 ? -24.328 1.033 -0.63 1 90.44 339 ILE B O 1
ATOM 7116 N N . TYR B 1 340 ? -24.5 2.943 0.62 1 92.88 340 TYR B N 1
ATOM 7117 C CA . TYR B 1 340 ? -23.406 3.547 -0.11 1 92.88 340 TYR B CA 1
ATOM 7118 C C . TYR B 1 340 ? -22.062 3.152 0.504 1 92.88 340 TYR B C 1
ATOM 7120 O O . TYR B 1 340 ? -21.875 3.234 1.722 1 92.88 340 TYR B O 1
ATOM 7128 N N . ASN B 1 341 ? -21.203 2.701 -0.201 1 90.88 341 ASN B N 1
ATOM 7129 C CA . ASN B 1 341 ? -19.766 2.648 0.006 1 90.88 341 ASN B CA 1
ATOM 7130 C C . ASN B 1 341 ? -19 2.766 -1.312 1 90.88 341 ASN B C 1
ATOM 7132 O O . ASN B 1 341 ? -19.594 2.633 -2.387 1 90.88 341 ASN B O 1
ATOM 7136 N N . ARG B 1 342 ? -17.797 3.113 -1.236 1 88.69 342 ARG B N 1
ATOM 7137 C CA . ARG B 1 342 ? -17.031 3.414 -2.432 1 88.69 342 ARG B CA 1
ATOM 7138 C C . ARG B 1 342 ? -17.047 2.244 -3.408 1 88.69 342 ARG B C 1
ATOM 7140 O O . ARG B 1 342 ? -17.234 2.436 -4.613 1 88.69 342 ARG B O 1
ATOM 7147 N N . ARG B 1 343 ? -16.906 1.063 -2.949 1 90.5 343 ARG B N 1
ATOM 7148 C CA . ARG B 1 343 ? -16.844 -0.121 -3.801 1 90.5 343 ARG B CA 1
ATOM 7149 C C . ARG B 1 343 ? -18.172 -0.366 -4.5 1 90.5 343 ARG B C 1
ATOM 7151 O O . ARG B 1 343 ? -18.203 -0.653 -5.699 1 90.5 343 ARG B O 1
ATOM 7158 N N . ASN B 1 344 ? -19.25 -0.268 -3.746 1 94.38 344 ASN B N 1
ATOM 7159 C CA . ASN B 1 344 ? -20.562 -0.415 -4.352 1 94.38 344 ASN B CA 1
ATOM 7160 C C . ASN B 1 344 ? -20.812 0.63 -5.434 1 94.38 344 ASN B C 1
ATOM 7162 O O . ASN B 1 344 ? -21.359 0.321 -6.488 1 94.38 344 ASN B O 1
ATOM 7166 N N . CYS B 1 345 ? -20.359 1.806 -5.16 1 93.88 345 CYS B N 1
ATOM 7167 C CA . CYS B 1 345 ? -20.484 2.895 -6.121 1 93.88 345 CYS B CA 1
ATOM 7168 C C . CYS B 1 345 ? -19.688 2.605 -7.383 1 93.88 345 CYS B C 1
ATOM 7170 O O . CYS B 1 345 ? -20.172 2.828 -8.492 1 93.88 345 CYS B O 1
ATOM 7172 N N . GLU B 1 346 ? -18.547 2.096 -7.234 1 90.75 346 GLU B N 1
ATOM 7173 C CA . GLU B 1 346 ? -17.688 1.796 -8.375 1 90.75 346 GLU B CA 1
ATOM 7174 C C . GLU B 1 346 ? -18.281 0.685 -9.234 1 90.75 346 GLU B C 1
ATOM 7176 O O . GLU B 1 346 ? -18.219 0.748 -10.461 1 90.75 346 GLU B O 1
ATOM 7181 N N . VAL B 1 347 ? -18.781 -0.32 -8.594 1 94 347 VAL B N 1
ATOM 7182 C CA . VAL B 1 347 ? -19.391 -1.425 -9.32 1 94 347 VAL B CA 1
ATOM 7183 C C . VAL B 1 347 ? -20.594 -0.916 -10.109 1 94 347 VAL B C 1
ATOM 7185 O O . VAL B 1 347 ? -20.781 -1.281 -11.273 1 94 347 VAL B O 1
ATOM 7188 N N . GLU B 1 348 ? -21.406 -0.118 -9.453 1 95.44 348 GLU B N 1
ATOM 7189 C CA . GLU B 1 348 ? -22.562 0.455 -10.148 1 95.44 348 GLU B CA 1
ATOM 7190 C C . GLU B 1 348 ? -22.125 1.311 -11.336 1 95.44 348 GLU B C 1
ATOM 7192 O O . GLU B 1 348 ? -22.703 1.228 -12.414 1 95.44 348 GLU B O 1
ATOM 7197 N N . CYS B 1 349 ? -21.141 2.109 -11.078 1 93.5 349 CYS B N 1
ATOM 7198 C CA . CYS B 1 349 ? -20.625 2.975 -12.141 1 93.5 349 CYS B CA 1
ATOM 7199 C C . CYS B 1 349 ? -20.125 2.152 -13.32 1 93.5 349 CYS B C 1
ATOM 7201 O O . CYS B 1 349 ? -20.453 2.434 -14.469 1 93.5 349 CYS B O 1
ATOM 7203 N N . LEU B 1 350 ? -19.344 1.15 -13.07 1 93.38 350 LEU B N 1
ATOM 7204 C CA . LEU B 1 350 ? -18.812 0.288 -14.117 1 93.38 350 LEU B CA 1
ATOM 7205 C C . LEU B 1 350 ? -19.938 -0.409 -14.867 1 93.38 350 LEU B C 1
ATOM 7207 O O . LEU B 1 350 ? -19.875 -0.556 -16.094 1 93.38 350 LEU B O 1
ATOM 7211 N N . THR B 1 351 ? -20.922 -0.848 -14.156 1 95.56 351 THR B N 1
ATOM 7212 C CA . THR B 1 351 ? -22.078 -1.51 -14.758 1 95.56 351 THR B CA 1
ATOM 7213 C C . THR B 1 351 ? -22.797 -0.57 -15.719 1 95.56 351 THR B C 1
ATOM 7215 O O . THR B 1 351 ? -23.125 -0.957 -16.844 1 95.56 351 THR B O 1
ATOM 7218 N N . ASN B 1 352 ? -23 0.646 -15.281 1 94.38 352 ASN B N 1
ATOM 7219 C CA . ASN B 1 352 ? -23.672 1.63 -16.125 1 94.38 352 ASN B CA 1
ATOM 7220 C C . ASN B 1 352 ? -22.859 1.957 -17.375 1 94.38 352 ASN B C 1
ATOM 7222 O O . ASN B 1 352 ? -23.406 2.082 -18.469 1 94.38 352 ASN B O 1
ATOM 7226 N N . ILE B 1 353 ? -21.594 2.096 -17.203 1 93.5 353 ILE B N 1
ATOM 7227 C CA . ILE B 1 353 ? -20.734 2.387 -18.344 1 93.5 353 ILE B CA 1
ATOM 7228 C C . ILE B 1 353 ? -20.734 1.211 -19.312 1 93.5 353 ILE B C 1
ATOM 7230 O O . ILE B 1 353 ? -20.797 1.406 -20.531 1 93.5 353 ILE B O 1
ATOM 7234 N N . THR B 1 354 ? -20.672 0.009 -18.812 1 94.69 354 THR B N 1
ATOM 7235 C CA . THR B 1 354 ? -20.688 -1.183 -19.641 1 94.69 354 THR B CA 1
ATOM 7236 C C . THR B 1 354 ? -22 -1.287 -20.422 1 94.69 354 THR B C 1
ATOM 7238 O O . THR B 1 354 ? -22 -1.572 -21.609 1 94.69 354 THR B O 1
ATOM 7241 N N . LEU B 1 355 ? -23.062 -1.082 -19.703 1 94.38 355 LEU B N 1
ATOM 7242 C CA . LEU B 1 355 ? -24.375 -1.14 -20.344 1 94.38 355 LEU B CA 1
ATOM 7243 C C . LEU B 1 355 ? -24.484 -0.098 -21.453 1 94.38 355 LEU B C 1
ATOM 7245 O O . LEU B 1 355 ? -25.031 -0.378 -22.516 1 94.38 355 LEU B O 1
ATOM 7249 N N . GLN B 1 356 ? -23.984 1.034 -21.219 1 92.94 356 GLN B N 1
ATOM 7250 C CA . GLN B 1 356 ? -24.062 2.123 -22.188 1 92.94 356 GLN B CA 1
ATOM 7251 C C . GLN B 1 356 ? -23.172 1.841 -23.406 1 92.94 356 GLN B C 1
ATOM 7253 O O . GLN B 1 356 ? -23.562 2.104 -24.531 1 92.94 356 GLN B O 1
ATOM 7258 N N . LEU B 1 357 ? -22.047 1.309 -23.141 1 92.69 357 LEU B N 1
ATOM 7259 C CA . LEU B 1 357 ? -21.062 1.117 -24.203 1 92.69 357 LEU B CA 1
ATOM 7260 C C . LEU B 1 357 ? -21.344 -0.169 -24.984 1 92.69 357 LEU B C 1
ATOM 7262 O O . LEU B 1 357 ? -21.188 -0.209 -26.203 1 92.69 357 LEU B O 1
ATOM 7266 N N . CYS B 1 358 ? -21.688 -1.256 -24.281 1 92.75 358 CYS B N 1
ATOM 7267 C CA . CYS B 1 358 ? -21.75 -2.58 -24.891 1 92.75 358 CYS B CA 1
ATOM 7268 C C . CYS B 1 358 ? -23.203 -3.037 -25.062 1 92.75 358 CYS B C 1
ATOM 7270 O O . CYS B 1 358 ? -23.469 -4.035 -25.734 1 92.75 358 CYS B O 1
ATOM 7272 N N . ASP B 1 359 ? -24.141 -2.414 -24.469 1 93.5 359 ASP B N 1
ATOM 7273 C CA . ASP B 1 359 ? -25.562 -2.76 -24.5 1 93.5 359 ASP B CA 1
ATOM 7274 C C . ASP B 1 359 ? -25.812 -4.102 -23.812 1 93.5 359 ASP B C 1
ATOM 7276 O O . ASP B 1 359 ? -26.672 -4.867 -24.234 1 93.5 359 ASP B O 1
ATOM 7280 N N . CYS B 1 360 ? -25.031 -4.418 -22.922 1 93.25 360 CYS B N 1
ATOM 7281 C CA . CYS B 1 360 ? -25.109 -5.617 -22.094 1 93.25 360 CYS B CA 1
ATOM 7282 C C . CYS B 1 360 ? -24.328 -5.441 -20.797 1 93.25 360 CYS B C 1
ATOM 7284 O O . CYS B 1 360 ? -23.625 -4.445 -20.625 1 93.25 360 CYS B O 1
ATOM 7286 N N . VAL B 1 361 ? -24.609 -6.379 -19.875 1 94.38 361 VAL B N 1
ATOM 7287 C CA . VAL B 1 361 ? -23.844 -6.383 -18.625 1 94.38 361 VAL B CA 1
ATOM 7288 C C . VAL B 1 361 ? -23.219 -7.762 -18.406 1 94.38 361 VAL B C 1
ATOM 7290 O O . VAL B 1 361 ? -23.781 -8.773 -18.844 1 94.38 361 VAL B O 1
ATOM 7293 N N . ARG B 1 362 ? -22.109 -7.828 -17.797 1 92.81 362 ARG B N 1
ATOM 7294 C CA . ARG B 1 362 ? -21.469 -9.102 -17.484 1 92.81 362 ARG B CA 1
ATOM 7295 C C . ARG B 1 362 ? -22.25 -9.875 -16.438 1 92.81 362 ARG B C 1
ATOM 7297 O O . ARG B 1 362 ? -23 -9.281 -15.656 1 92.81 362 ARG B O 1
ATOM 7304 N N . PHE B 1 363 ? -22 -11.148 -16.328 1 92.69 363 PHE B N 1
ATOM 7305 C CA . PHE B 1 363 ? -22.812 -12.039 -15.516 1 92.69 363 PHE B CA 1
ATOM 7306 C C . PHE B 1 363 ? -22.719 -11.664 -14.039 1 92.69 363 PHE B C 1
ATOM 7308 O O . PHE B 1 363 ? -23.656 -11.898 -13.273 1 92.69 363 PHE B O 1
ATOM 7315 N N . TRP B 1 364 ? -21.625 -11.086 -13.617 1 93.69 364 TRP B N 1
ATOM 7316 C CA . TRP B 1 364 ? -21.391 -10.844 -12.203 1 93.69 364 TRP B CA 1
ATOM 7317 C C . TRP B 1 364 ? -21.891 -9.461 -11.805 1 93.69 364 TRP B C 1
ATOM 7319 O O . TRP B 1 364 ? -22.047 -9.164 -10.609 1 93.69 364 TRP B O 1
ATOM 7329 N N . MET B 1 365 ? -22.172 -8.602 -12.742 1 95.06 365 MET B N 1
ATOM 7330 C CA . MET B 1 365 ? -22.609 -7.234 -12.5 1 95.06 365 MET B CA 1
ATOM 7331 C C . MET B 1 365 ? -24.094 -7.195 -12.117 1 95.06 365 MET B C 1
ATOM 7333 O O . MET B 1 365 ? -24.875 -8.047 -12.547 1 95.06 365 MET B O 1
ATOM 7337 N N . PRO B 1 366 ? -24.391 -6.156 -11.195 1 95.44 366 PRO B N 1
ATOM 7338 C CA . PRO B 1 366 ? -25.828 -5.969 -11.023 1 95.44 366 PRO B CA 1
ATOM 7339 C C . PRO B 1 366 ? -26.578 -5.785 -12.352 1 95.44 366 PRO B C 1
ATOM 7341 O O . PRO B 1 366 ? -26.203 -4.922 -13.148 1 95.44 366 PRO B O 1
ATOM 7344 N N . ARG B 1 367 ? -27.609 -6.602 -12.531 1 94.75 367 ARG B N 1
ATOM 7345 C CA . ARG B 1 367 ? -28.297 -6.629 -13.82 1 94.75 367 ARG B CA 1
ATOM 7346 C C . ARG B 1 367 ? -29.594 -5.84 -13.766 1 94.75 367 ARG B C 1
ATOM 7348 O O . ARG B 1 367 ? -30.562 -6.281 -13.156 1 94.75 367 ARG B O 1
ATOM 7355 N N . PRO B 1 368 ? -29.578 -4.699 -14.453 1 94.62 368 PRO B N 1
ATOM 7356 C CA . PRO B 1 368 ? -30.844 -3.963 -14.508 1 94.62 368 PRO B CA 1
ATOM 7357 C C . PRO B 1 368 ? -31.953 -4.746 -15.203 1 94.62 368 PRO B C 1
ATOM 7359 O O . PRO B 1 368 ? -31.672 -5.621 -16.031 1 94.62 368 PRO B O 1
ATOM 7362 N N . VAL B 1 369 ? -33.156 -4.305 -14.836 1 92.75 369 VAL B N 1
ATOM 7363 C CA . VAL B 1 369 ? -34.312 -4.961 -15.43 1 92.75 369 VAL B CA 1
ATOM 7364 C C . VAL B 1 369 ? -34.25 -4.859 -16.953 1 92.75 369 VAL B C 1
ATOM 7366 O O . VAL B 1 369 ? -34.094 -3.766 -17.5 1 92.75 369 VAL B O 1
ATOM 7369 N N . GLY B 1 370 ? -34.219 -6.004 -17.578 1 88.19 370 GLY B N 1
ATOM 7370 C CA . GLY B 1 370 ? -34.281 -6.039 -19.031 1 88.19 370 GLY B CA 1
ATOM 7371 C C . GLY B 1 370 ? -32.938 -6.012 -19.703 1 88.19 370 GLY B C 1
ATOM 7372 O O . GLY B 1 370 ? -32.844 -6.145 -20.922 1 88.19 370 GLY B O 1
ATOM 7373 N N . ALA B 1 371 ? -31.891 -5.844 -19 1 92.5 371 ALA B N 1
ATOM 7374 C CA . ALA B 1 371 ? -30.562 -5.77 -19.609 1 92.5 371 ALA B CA 1
ATOM 7375 C C . ALA B 1 371 ? -30.062 -7.152 -20 1 92.5 371 ALA B C 1
ATOM 7377 O O . ALA B 1 371 ? -30.156 -8.102 -19.219 1 92.5 371 ALA B O 1
ATOM 7378 N N . PRO B 1 372 ? -29.578 -7.289 -21.203 1 92.25 372 PRO B N 1
ATOM 7379 C CA . PRO B 1 372 ? -29 -8.578 -21.609 1 92.25 372 PRO B CA 1
ATOM 7380 C C . PRO B 1 372 ? -27.656 -8.859 -20.969 1 92.25 372 PRO B C 1
ATOM 7382 O O . PRO B 1 372 ? -26.969 -7.93 -20.531 1 92.25 372 PRO B O 1
ATOM 7385 N N . LEU B 1 373 ? -27.312 -10.156 -20.953 1 92.06 373 LEU B N 1
ATOM 7386 C CA . LEU B 1 373 ? -26 -10.562 -20.453 1 92.06 373 LEU B CA 1
ATOM 7387 C C . LEU B 1 373 ? -24.984 -10.602 -21.578 1 92.06 373 LEU B C 1
ATOM 7389 O O . LEU B 1 373 ? -25.297 -11.047 -22.688 1 92.06 373 LEU B O 1
ATOM 7393 N N . CYS B 1 374 ? -23.797 -10.133 -21.266 1 88.75 374 CYS B N 1
ATOM 7394 C CA . CYS B 1 374 ? -22.719 -10.148 -22.25 1 88.75 374 CYS B CA 1
ATOM 7395 C C . CYS B 1 374 ? -22.266 -11.57 -22.547 1 88.75 374 CYS B C 1
ATOM 7397 O O . CYS B 1 374 ? -22.219 -12.406 -21.641 1 88.75 374 CYS B O 1
ATOM 7399 N N . GLY B 1 375 ? -22.016 -11.859 -23.781 1 83.38 375 GLY B N 1
ATOM 7400 C CA . GLY B 1 375 ? -21.375 -13.102 -24.188 1 83.38 375 GLY B CA 1
ATOM 7401 C C . GLY B 1 375 ? -19.859 -12.984 -24.297 1 83.38 375 GLY B C 1
ATOM 7402 O O . GLY B 1 375 ? -19.297 -11.938 -23.984 1 83.38 375 GLY B O 1
ATOM 7403 N N . LEU B 1 376 ? -19.266 -14.031 -24.719 1 81.25 376 LEU B N 1
ATOM 7404 C CA . LEU B 1 376 ? -17.812 -14.078 -24.844 1 81.25 376 LEU B CA 1
ATOM 7405 C C . LEU B 1 376 ? -17.328 -13.039 -25.844 1 81.25 376 LEU B C 1
ATOM 7407 O O . LEU B 1 376 ? -16.234 -12.469 -25.672 1 81.25 376 LEU B O 1
ATOM 7411 N N . ARG B 1 377 ? -18.078 -12.727 -26.844 1 79.75 377 ARG B N 1
ATOM 7412 C CA . ARG B 1 377 ? -17.688 -11.789 -27.891 1 79.75 377 ARG B CA 1
ATOM 7413 C C . ARG B 1 377 ? -17.672 -10.359 -27.375 1 79.75 377 ARG B C 1
ATOM 7415 O O . ARG B 1 377 ? -16.969 -9.5 -27.906 1 79.75 377 ARG B O 1
ATOM 7422 N N . ASP B 1 378 ? -18.453 -10.148 -26.312 1 85.56 378 ASP B N 1
ATOM 7423 C CA . ASP B 1 378 ? -18.578 -8.797 -25.766 1 85.56 378 ASP B CA 1
ATOM 7424 C C . ASP B 1 378 ? -17.484 -8.508 -24.75 1 85.56 378 ASP B C 1
ATOM 7426 O O . ASP B 1 378 ? -17.391 -7.398 -24.219 1 85.56 378 ASP B O 1
ATOM 7430 N N . ASN B 1 379 ? -16.625 -9.43 -24.5 1 82.44 379 ASN B N 1
ATOM 7431 C CA . ASN B 1 379 ? -15.609 -9.281 -23.469 1 82.44 379 ASN B CA 1
ATOM 7432 C C . ASN B 1 379 ? -14.664 -8.125 -23.766 1 82.44 379 ASN B C 1
ATOM 7434 O O . ASN B 1 379 ? -14.352 -7.324 -22.891 1 82.44 379 ASN B O 1
ATOM 7438 N N . PRO B 1 380 ? -14.25 -8.008 -25.047 1 82.38 380 PRO B N 1
ATOM 7439 C CA . PRO B 1 380 ? -13.383 -6.863 -25.328 1 82.38 380 PRO B CA 1
ATOM 7440 C C . PRO B 1 380 ? -14.078 -5.527 -25.062 1 82.38 380 PRO B C 1
ATOM 7442 O O . PRO B 1 380 ? -13.438 -4.574 -24.609 1 82.38 380 PRO B O 1
ATOM 7445 N N . CYS B 1 381 ? -15.305 -5.496 -25.359 1 88.75 381 CYS B N 1
ATOM 7446 C CA . CYS B 1 381 ? -16.062 -4.281 -25.109 1 88.75 381 CYS B CA 1
ATOM 7447 C C . CYS B 1 381 ? -16.141 -3.996 -23.609 1 88.75 381 CYS B C 1
ATOM 7449 O O . CYS B 1 381 ? -15.992 -2.848 -23.188 1 88.75 381 CYS B O 1
ATOM 7451 N N . ALA B 1 382 ? -16.422 -5.031 -22.844 1 89.12 382 ALA B N 1
ATOM 7452 C CA . ALA B 1 382 ? -16.484 -4.871 -21.391 1 89.12 382 ALA B CA 1
ATOM 7453 C C . ALA B 1 382 ? -15.141 -4.402 -20.828 1 89.12 382 ALA B C 1
ATOM 7455 O O . ALA B 1 382 ? -15.094 -3.615 -19.891 1 89.12 382 ALA B O 1
ATOM 7456 N N . GLU B 1 383 ? -14.086 -4.898 -21.375 1 84 383 GLU B N 1
ATOM 7457 C CA . GLU B 1 383 ? -12.758 -4.461 -20.953 1 84 383 GLU B CA 1
ATOM 7458 C C . GLU B 1 383 ? -12.523 -2.996 -21.312 1 84 383 GLU B C 1
ATOM 7460 O O . GLU B 1 383 ? -11.875 -2.268 -20.547 1 84 383 GLU B O 1
ATOM 7465 N N . LYS B 1 384 ? -13 -2.629 -22.422 1 86.94 384 LYS B N 1
ATOM 7466 C CA . LYS B 1 384 ? -12.906 -1.225 -22.812 1 86.94 384 LYS B CA 1
ATOM 7467 C C . LYS B 1 384 ? -13.688 -0.333 -21.844 1 86.94 384 LYS B C 1
ATOM 7469 O O . LYS B 1 384 ? -13.258 0.784 -21.547 1 86.94 384 LYS B O 1
ATOM 7474 N N . ALA B 1 385 ? -14.805 -0.859 -21.453 1 90.56 385 ALA B N 1
ATOM 7475 C CA . ALA B 1 385 ? -15.594 -0.108 -20.484 1 90.56 385 ALA B CA 1
ATOM 7476 C C . ALA B 1 385 ? -14.805 0.141 -19.203 1 90.56 385 ALA B C 1
ATOM 7478 O O . ALA B 1 385 ? -14.82 1.248 -18.656 1 90.56 385 ALA B O 1
ATOM 7479 N N . MET B 1 386 ? -14.164 -0.843 -18.719 1 86.5 386 MET B N 1
ATOM 7480 C CA . MET B 1 386 ? -13.336 -0.711 -17.531 1 86.5 386 MET B CA 1
ATOM 7481 C C . MET B 1 386 ? -12.211 0.294 -17.75 1 86.5 386 MET B C 1
ATOM 7483 O O . MET B 1 386 ? -11.938 1.14 -16.906 1 86.5 386 MET B O 1
ATOM 7487 N N . SER B 1 387 ? -11.609 0.214 -18.859 1 82.06 387 SER B N 1
ATOM 7488 C CA . SER B 1 387 ? -10.539 1.143 -19.203 1 82.06 387 SER B CA 1
ATOM 7489 C C . SER B 1 387 ? -11.055 2.578 -19.266 1 82.06 387 SER B C 1
ATOM 7491 O O . SER B 1 387 ? -10.375 3.506 -18.828 1 82.06 387 SER B O 1
ATOM 7493 N N . ASN B 1 388 ? -12.195 2.701 -19.812 1 84.75 388 ASN B N 1
ATOM 7494 C CA . ASN B 1 388 ? -12.797 4.027 -19.906 1 84.75 388 ASN B CA 1
ATOM 7495 C C . ASN B 1 388 ? -13.07 4.605 -18.516 1 84.75 388 ASN B C 1
ATOM 7497 O O . ASN B 1 388 ? -12.891 5.809 -18.297 1 84.75 388 ASN B O 1
ATOM 7501 N N . MET B 1 389 ? -13.531 3.777 -17.641 1 86.44 389 MET B N 1
ATOM 7502 C CA . MET B 1 389 ? -13.781 4.23 -16.281 1 86.44 389 MET B CA 1
ATOM 7503 C C . MET B 1 389 ? -12.5 4.719 -15.625 1 86.44 389 MET B C 1
ATOM 7505 O O . MET B 1 389 ? -12.484 5.77 -14.977 1 86.44 389 MET B O 1
ATOM 7509 N N . ILE B 1 390 ? -11.461 4.016 -15.844 1 79.44 390 ILE B N 1
ATOM 7510 C CA . ILE B 1 390 ? -10.172 4.359 -15.25 1 79.44 390 ILE B CA 1
ATOM 7511 C C . ILE B 1 390 ? -9.648 5.652 -15.875 1 79.44 390 ILE B C 1
ATOM 7513 O O . ILE B 1 390 ? -9.148 6.527 -15.164 1 79.44 390 ILE B O 1
ATOM 7517 N N . LYS B 1 391 ? -9.812 5.762 -17.125 1 77.31 391 LYS B N 1
ATOM 7518 C CA . LYS B 1 391 ? -9.359 6.957 -17.828 1 77.31 391 LYS B CA 1
ATOM 7519 C C . LYS B 1 391 ? -10.133 8.188 -17.375 1 77.31 391 LYS B C 1
ATOM 7521 O O . LYS B 1 391 ? -9.562 9.273 -17.234 1 77.31 391 LYS B O 1
ATOM 7526 N N . ALA B 1 392 ? -11.352 7.969 -17.203 1 81.38 392 ALA B N 1
ATOM 7527 C CA . ALA B 1 392 ? -12.18 9.078 -16.75 1 81.38 392 ALA B CA 1
ATOM 7528 C C . ALA B 1 392 ? -11.742 9.562 -15.375 1 81.38 392 ALA B C 1
ATOM 7530 O O . ALA B 1 392 ? -11.68 10.766 -15.117 1 81.38 392 ALA B O 1
ATOM 7531 N N . GLU B 1 393 ? -11.484 8.641 -14.57 1 77.12 393 GLU B N 1
ATOM 7532 C CA . GLU B 1 393 ? -11 8.992 -13.234 1 77.12 393 GLU B CA 1
ATOM 7533 C C . GLU B 1 393 ? -9.648 9.688 -13.312 1 77.12 393 GLU B C 1
ATOM 7535 O O . GLU B 1 393 ? -9.391 10.641 -12.57 1 77.12 393 GLU B O 1
ATOM 7540 N N . ALA B 1 394 ? -8.859 9.18 -14.195 1 74.25 394 ALA B N 1
ATOM 7541 C CA . ALA B 1 394 ? -7.547 9.781 -14.391 1 74.25 394 ALA B CA 1
ATOM 7542 C C . ALA B 1 394 ? -7.672 11.219 -14.891 1 74.25 394 ALA B C 1
ATOM 7544 O O . ALA B 1 394 ? -6.945 12.109 -14.438 1 74.25 394 ALA B O 1
ATOM 7545 N N . ALA B 1 395 ? -8.508 11.367 -15.711 1 76.5 395 ALA B N 1
ATOM 7546 C CA . ALA B 1 395 ? -8.727 12.703 -16.266 1 76.5 395 ALA B CA 1
ATOM 7547 C C . ALA B 1 395 ? -9.195 13.672 -15.18 1 76.5 395 ALA B C 1
ATOM 7549 O O . ALA B 1 395 ? -8.789 14.836 -15.164 1 76.5 395 ALA B O 1
ATOM 7550 N N . LYS B 1 396 ? -10.008 13.18 -14.375 1 75.44 396 LYS B N 1
ATOM 7551 C CA . LYS B 1 396 ? -10.492 14.008 -13.273 1 75.44 396 LYS B CA 1
ATOM 7552 C C . LYS B 1 396 ? -9.344 14.43 -12.359 1 75.44 396 LYS B C 1
ATOM 7554 O O . LYS B 1 396 ? -9.242 15.602 -11.977 1 75.44 396 LYS B O 1
ATOM 7559 N N . VAL B 1 397 ? -8.562 13.5 -12.117 1 70.19 397 VAL B N 1
ATOM 7560 C CA . VAL B 1 397 ? -7.43 13.758 -11.227 1 70.19 397 VAL B CA 1
ATOM 7561 C C . VAL B 1 397 ? -6.469 14.742 -11.891 1 70.19 397 VAL B C 1
ATOM 7563 O O . VAL B 1 397 ? -5.883 15.594 -11.219 1 70.19 397 VAL B O 1
ATOM 7566 N N . LYS B 1 398 ? -6.324 14.602 -13.234 1 69.38 398 LYS B N 1
ATOM 7567 C CA . LYS B 1 398 ? -5.422 15.461 -13.992 1 69.38 398 LYS B CA 1
ATOM 7568 C C . LYS B 1 398 ? -6.07 16.812 -14.297 1 69.38 398 LYS B C 1
ATOM 7570 O O . LYS B 1 398 ? -5.402 17.734 -14.766 1 69.38 398 LYS B O 1
ATOM 7575 N N . GLY B 1 399 ? -7.215 16.953 -13.914 1 69.25 399 GLY B N 1
ATOM 7576 C CA . GLY B 1 399 ? -7.953 18.156 -14.227 1 69.25 399 GLY B CA 1
ATOM 7577 C C . GLY B 1 399 ? -8.297 18.281 -15.703 1 69.25 399 GLY B C 1
ATOM 7578 O O . GLY B 1 399 ? -8.422 19.391 -16.219 1 69.25 399 GLY B O 1
ATOM 7579 N N . GLU B 1 400 ? -8.234 17.172 -16.359 1 71 400 GLU B N 1
ATOM 7580 C CA . GLU B 1 400 ? -8.539 17.172 -17.797 1 71 400 GLU B CA 1
ATOM 7581 C C . GLU B 1 400 ? -10.016 16.891 -18.047 1 71 400 GLU B C 1
ATOM 7583 O O . GLU B 1 400 ? -10.672 16.234 -17.234 1 71 400 GLU B O 1
ATOM 7588 N N . SER B 1 401 ? -10.641 17.734 -18.859 1 62.25 401 SER B N 1
ATOM 7589 C CA . SER B 1 401 ? -12.031 17.469 -19.234 1 62.25 401 SER B CA 1
ATOM 7590 C C . SER B 1 401 ? -12.117 16.328 -20.25 1 62.25 401 SER B C 1
ATOM 7592 O O . SER B 1 401 ? -11.383 16.312 -21.234 1 62.25 401 SER B O 1
ATOM 7594 N N . VAL B 1 402 ? -12.375 15.141 -19.844 1 58.72 402 VAL B N 1
ATOM 7595 C CA . VAL B 1 402 ? -12.609 14.086 -20.812 1 58.72 402 VAL B CA 1
ATOM 7596 C C . VAL B 1 402 ? -14.023 14.203 -21.375 1 58.72 402 VAL B C 1
ATOM 7598 O O . VAL B 1 402 ? -14.992 14.312 -20.609 1 58.72 402 VAL B O 1
ATOM 7601 N N . GLU B 1 403 ? -14.203 14.453 -22.641 1 54.62 403 GLU B N 1
ATOM 7602 C CA . GLU B 1 403 ? -15.477 14.461 -23.344 1 54.62 403 GLU B CA 1
ATOM 7603 C C . GLU B 1 403 ? -16.234 13.156 -23.109 1 54.62 403 GLU B C 1
ATOM 7605 O O . GLU B 1 403 ? -15.672 12.07 -23.25 1 54.62 403 GLU B O 1
ATOM 7610 N N . ASN B 1 404 ? -17.5 13.172 -22.641 1 51.72 404 ASN B N 1
ATOM 7611 C CA . ASN B 1 404 ? -18.453 12.078 -22.484 1 51.72 404 ASN B CA 1
ATOM 7612 C C . ASN B 1 404 ? -18.062 11.148 -21.344 1 51.72 404 ASN B C 1
ATOM 7614 O O . ASN B 1 404 ? -18.406 9.969 -21.344 1 51.72 404 ASN B O 1
ATOM 7618 N N . ALA B 1 405 ? -17 11.578 -20.703 1 56.69 405 ALA B N 1
ATOM 7619 C CA . ALA B 1 405 ? -16.562 10.656 -19.656 1 56.69 405 ALA B CA 1
ATOM 7620 C C . ALA B 1 405 ? -17.5 10.727 -18.453 1 56.69 405 ALA B C 1
ATOM 7622 O O . ALA B 1 405 ? -17.844 11.82 -17.984 1 56.69 405 ALA B O 1
ATOM 7623 N N . ALA B 1 406 ? -18.297 9.695 -18.281 1 61.66 406 ALA B N 1
ATOM 7624 C CA . ALA B 1 406 ? -19.141 9.531 -17.094 1 61.66 406 ALA B CA 1
ATOM 7625 C C . ALA B 1 406 ? -18.281 9.406 -15.836 1 61.66 406 ALA B C 1
ATOM 7627 O O . ALA B 1 406 ? -17.625 8.383 -15.633 1 61.66 406 ALA B O 1
ATOM 7628 N N . TYR B 1 407 ? -18.094 10.547 -15.148 1 74.94 407 TYR B N 1
ATOM 7629 C CA . TYR B 1 407 ? -17.359 10.508 -13.883 1 74.94 407 TYR B CA 1
ATOM 7630 C C . TYR B 1 407 ? -18.203 9.836 -12.797 1 74.94 407 TYR B C 1
ATOM 7632 O O . TYR B 1 407 ? -19.375 10.141 -12.633 1 74.94 407 TYR B O 1
ATOM 7640 N N . CYS B 1 408 ? -17.625 8.75 -12.211 1 82 408 CYS B N 1
ATOM 7641 C CA . CYS B 1 408 ? -18.328 7.988 -11.188 1 82 408 CYS B CA 1
ATOM 7642 C C . CYS B 1 408 ? -18.406 8.766 -9.883 1 82 408 CYS B C 1
ATOM 7644 O O . CYS B 1 408 ? -19.422 8.711 -9.18 1 82 408 CYS B O 1
ATOM 7646 N N . ASN B 1 409 ? -17.469 9.664 -9.602 1 81.94 409 ASN B N 1
ATOM 7647 C CA . ASN B 1 409 ? -17.391 10.445 -8.383 1 81.94 409 ASN B CA 1
ATOM 7648 C C . ASN B 1 409 ? -17.625 9.586 -7.141 1 81.94 409 ASN B C 1
ATOM 7650 O O . ASN B 1 409 ? -18.469 9.922 -6.301 1 81.94 409 ASN B O 1
ATOM 7654 N N . CYS B 1 410 ? -16.984 8.453 -7.039 1 89.06 410 CYS B N 1
ATOM 7655 C CA . CYS B 1 410 ? -17.109 7.566 -5.891 1 89.06 410 CYS B CA 1
ATOM 7656 C C . CYS B 1 410 ? -16.109 7.934 -4.805 1 89.06 410 CYS B C 1
ATOM 7658 O O . CYS B 1 410 ? -15.008 7.395 -4.766 1 89.06 410 CYS B O 1
ATOM 7660 N N . MET B 1 411 ? -16.609 8.789 -3.854 1 87.81 411 MET B N 1
ATOM 7661 C CA . MET B 1 411 ? -15.773 9.195 -2.729 1 87.81 411 MET B CA 1
ATOM 7662 C C . MET B 1 411 ? -15.766 8.125 -1.641 1 87.81 411 MET B C 1
ATOM 7664 O O . MET B 1 411 ? -16.656 7.273 -1.597 1 87.81 411 MET B O 1
ATOM 7668 N N . PRO B 1 412 ? -14.75 8.18 -0.783 1 87.88 412 PRO B N 1
ATOM 7669 C CA . PRO B 1 412 ? -14.758 7.23 0.33 1 87.88 412 PRO B CA 1
ATOM 7670 C C . PRO B 1 412 ? -15.945 7.434 1.273 1 87.88 412 PRO B C 1
ATOM 7672 O O . PRO B 1 412 ? -16.562 8.5 1.27 1 87.88 412 PRO B O 1
ATOM 7675 N N . SER B 1 413 ? -16.234 6.375 1.998 1 90.12 413 SER B N 1
ATOM 7676 C CA . SER B 1 413 ? -17.266 6.496 3.035 1 90.12 413 SER B CA 1
ATOM 7677 C C . SER B 1 413 ? -16.719 7.234 4.258 1 90.12 413 SER B C 1
ATOM 7679 O O . SER B 1 413 ? -15.57 7.043 4.645 1 90.12 413 SER B O 1
ATOM 7681 N N . CYS B 1 414 ? -17.531 8.062 4.832 1 90.56 414 CYS B N 1
ATOM 7682 C CA . CYS B 1 414 ? -17.125 8.828 6.004 1 90.56 414 CYS B CA 1
ATOM 7683 C C . CYS B 1 414 ? -16.828 7.902 7.18 1 90.56 414 CYS B C 1
ATOM 7685 O O . CYS B 1 414 ? -16.094 8.273 8.094 1 90.56 414 CYS B O 1
ATOM 7687 N N . THR B 1 415 ? -17.484 6.734 7.105 1 90 415 THR B N 1
ATOM 7688 C CA . THR B 1 415 ? -17.156 5.664 8.039 1 90 415 THR B CA 1
ATOM 7689 C C . THR B 1 415 ? -16.828 4.375 7.297 1 90 415 THR B C 1
ATOM 7691 O O . THR B 1 415 ? -17.594 3.92 6.453 1 90 415 THR B O 1
ATOM 7694 N N . HIS B 1 416 ? -15.68 3.9 7.578 1 90.69 416 HIS B N 1
ATOM 7695 C CA . HIS B 1 416 ? -15.273 2.695 6.859 1 90.69 416 HIS B CA 1
ATOM 7696 C C . HIS B 1 416 ? -14.234 1.907 7.648 1 90.69 416 HIS B C 1
ATOM 7698 O O . HIS B 1 416 ? -13.523 2.471 8.484 1 90.69 416 HIS B O 1
ATOM 7704 N N . VAL B 1 417 ? -14.289 0.612 7.418 1 92.75 417 VAL B N 1
ATOM 7705 C CA . VAL B 1 417 ? -13.328 -0.281 8.047 1 92.75 417 VAL B CA 1
ATOM 7706 C C . VAL B 1 417 ? -12.5 -0.989 6.977 1 92.75 417 VAL B C 1
ATOM 7708 O O . VAL B 1 417 ? -13.055 -1.608 6.066 1 92.75 417 VAL B O 1
ATOM 7711 N N . GLU B 1 418 ? -11.266 -0.838 7.062 1 90.94 418 GLU B N 1
ATOM 7712 C CA . GLU B 1 418 ? -10.336 -1.604 6.238 1 90.94 418 GLU B CA 1
ATOM 7713 C C . GLU B 1 418 ? -9.656 -2.707 7.047 1 90.94 418 GLU B C 1
ATOM 7715 O O . GLU B 1 418 ? -9.211 -2.473 8.172 1 90.94 418 GLU B O 1
ATOM 7720 N N . TYR B 1 419 ? -9.594 -3.879 6.473 1 93.44 419 TYR B N 1
ATOM 7721 C CA . TYR B 1 419 ? -8.969 -5.008 7.156 1 93.44 419 TYR B CA 1
ATOM 7722 C C . TYR B 1 419 ? -7.594 -5.301 6.574 1 93.44 419 TYR B C 1
ATOM 7724 O O . TYR B 1 419 ? -7.48 -5.891 5.496 1 93.44 419 TYR B O 1
ATOM 7732 N N . GLN B 1 420 ? -6.629 -4.957 7.32 1 89.5 420 GLN B N 1
ATOM 7733 C CA . GLN B 1 420 ? -5.262 -5.25 6.906 1 89.5 420 GLN B CA 1
ATOM 7734 C C . GLN B 1 420 ? -4.84 -6.648 7.352 1 89.5 420 GLN B C 1
ATOM 7736 O O . GLN B 1 420 ? -5.168 -7.078 8.461 1 89.5 420 GLN B O 1
ATOM 7741 N N . THR B 1 421 ? -4.078 -7.254 6.453 1 92.12 421 THR B N 1
ATOM 7742 C CA . THR B 1 421 ? -3.754 -8.641 6.762 1 92.12 421 THR B CA 1
ATOM 7743 C C . THR B 1 421 ? -2.242 -8.844 6.812 1 92.12 421 THR B C 1
ATOM 7745 O O . THR B 1 421 ? -1.494 -8.164 6.109 1 92.12 421 THR B O 1
ATOM 7748 N N . GLN B 1 422 ? -1.859 -9.664 7.668 1 89.5 422 GLN B N 1
ATOM 7749 C CA . GLN B 1 422 ? -0.529 -10.266 7.711 1 89.5 422 GLN B CA 1
ATOM 7750 C C . GLN B 1 422 ? -0.604 -11.781 7.594 1 89.5 422 GLN B C 1
ATOM 7752 O O . GLN B 1 422 ? -1.327 -12.438 8.352 1 89.5 422 GLN B O 1
ATOM 7757 N N . ILE B 1 423 ? 0.134 -12.328 6.637 1 91.56 423 ILE B N 1
ATOM 7758 C CA . ILE B 1 423 ? -0.028 -13.742 6.316 1 91.56 423 ILE B CA 1
ATOM 7759 C C . ILE B 1 423 ? 1.255 -14.492 6.648 1 91.56 423 ILE B C 1
ATOM 7761 O O . ILE B 1 423 ? 2.355 -14.031 6.332 1 91.56 423 ILE B O 1
ATOM 7765 N N . SER B 1 424 ? 1.068 -15.547 7.367 1 89.44 424 SER B N 1
ATOM 7766 C CA . SER B 1 424 ? 2.113 -16.547 7.602 1 89.44 424 SER B CA 1
ATOM 7767 C C . SER B 1 424 ? 1.721 -17.906 7.035 1 89.44 424 SER B C 1
ATOM 7769 O O . SER B 1 424 ? 0.602 -18.375 7.25 1 89.44 424 SER B O 1
ATOM 7771 N N . GLN B 1 425 ? 2.621 -18.516 6.199 1 90.5 425 GLN B N 1
ATOM 7772 C CA . GLN B 1 425 ? 2.244 -19.766 5.559 1 90.5 425 GLN B CA 1
ATOM 7773 C C . GLN B 1 425 ? 3.318 -20.844 5.766 1 90.5 425 GLN B C 1
ATOM 7775 O O . GLN B 1 425 ? 4.5 -20.516 5.91 1 90.5 425 GLN B O 1
ATOM 7780 N N . ALA B 1 426 ? 2.842 -22.141 5.887 1 86.88 426 ALA B N 1
ATOM 7781 C CA . ALA B 1 426 ? 3.713 -23.312 6.039 1 86.88 426 ALA B CA 1
ATOM 7782 C C . ALA B 1 426 ? 3.068 -24.562 5.453 1 86.88 426 ALA B C 1
ATOM 7784 O O . ALA B 1 426 ? 1.843 -24.641 5.332 1 86.88 426 ALA B O 1
ATOM 7785 N N . ASP B 1 427 ? 3.977 -25.438 5.062 1 86.88 427 ASP B N 1
ATOM 7786 C CA . ASP B 1 427 ? 3.455 -26.719 4.617 1 86.88 427 ASP B CA 1
ATOM 7787 C C . ASP B 1 427 ? 2.672 -27.406 5.73 1 86.88 427 ASP B C 1
ATOM 7789 O O . ASP B 1 427 ? 3.068 -27.359 6.898 1 86.88 427 ASP B O 1
ATOM 7793 N N . TRP B 1 428 ? 1.521 -27.953 5.355 1 85.56 428 TRP B N 1
ATOM 7794 C CA . TRP B 1 428 ? 0.658 -28.656 6.293 1 85.56 428 TRP B CA 1
ATOM 7795 C C . TRP B 1 428 ? 0.595 -30.141 5.957 1 85.56 428 TRP B C 1
ATOM 7797 O O . TRP B 1 428 ? -0.014 -30.531 4.957 1 85.56 428 TRP B O 1
ATOM 7807 N N . GLU B 1 429 ? 1.226 -30.969 6.816 1 81.06 429 GLU B N 1
ATOM 7808 C CA . GLU B 1 429 ? 1.259 -32.406 6.613 1 81.06 429 GLU B CA 1
ATOM 7809 C C . GLU B 1 429 ? 0.037 -33.094 7.234 1 81.06 429 GLU B C 1
ATOM 7811 O O . GLU B 1 429 ? 0.168 -33.875 8.164 1 81.06 429 GLU B O 1
ATOM 7816 N N . TRP B 1 430 ? -1.032 -32.844 6.625 1 79 430 TRP B N 1
ATOM 7817 C CA . TRP B 1 430 ? -2.305 -33.281 7.184 1 79 430 TRP B CA 1
ATOM 7818 C C . TRP B 1 430 ? -2.445 -34.781 7.09 1 79 430 TRP B C 1
ATOM 7820 O O . TRP 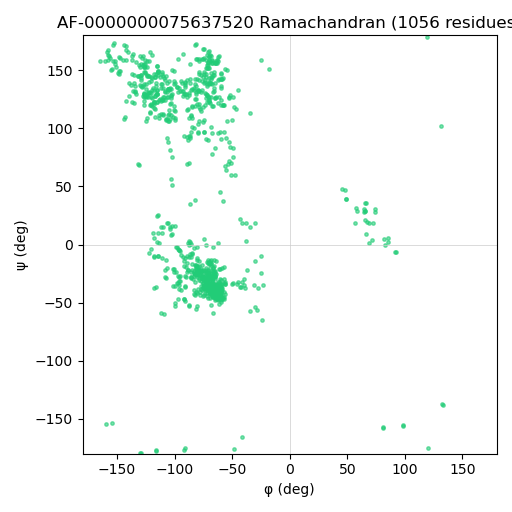B 1 430 ? -3.195 -35.406 7.852 1 79 430 TRP B O 1
ATOM 7830 N N . GLN B 1 431 ? -1.783 -35.438 6.195 1 74.94 431 GLN B N 1
ATOM 7831 C CA . GLN B 1 431 ? -1.896 -36.875 5.996 1 74.94 431 GLN B CA 1
ATOM 7832 C C . GLN B 1 431 ? -1.212 -37.656 7.125 1 74.94 431 GLN B C 1
ATOM 7834 O O . GLN B 1 431 ? -1.57 -38.781 7.414 1 74.94 431 GLN B O 1
ATOM 7839 N N . GLN B 1 432 ? -0.119 -37.156 7.664 1 65.06 432 GLN B N 1
ATOM 7840 C CA . GLN B 1 432 ? 0.646 -37.906 8.672 1 65.06 432 GLN B CA 1
ATOM 7841 C C . GLN B 1 432 ? -0.121 -37.969 9.984 1 65.06 432 GLN B C 1
ATOM 7843 O O . GLN B 1 432 ? 0.101 -38.906 10.781 1 65.06 432 GLN B O 1
ATOM 7848 N N . GLY B 1 433 ? -0.885 -36.969 10.391 1 55.47 433 GLY B N 1
ATOM 7849 C CA . GLY B 1 433 ? -1.557 -37.031 11.68 1 55.47 433 GLY B CA 1
ATOM 7850 C C . GLY B 1 433 ? -2.885 -37.75 11.633 1 55.47 433 GLY B C 1
ATOM 7851 O O . GLY B 1 433 ? -3.559 -37.781 10.602 1 55.47 433 GLY B O 1
ATOM 7852 N N . GLY B 1 434 ? -3.029 -39.094 11.984 1 47.41 434 GLY B N 1
ATOM 7853 C CA . GLY B 1 434 ? -4.078 -40.094 12.125 1 47.41 434 GLY B CA 1
ATOM 7854 C C . GLY B 1 434 ? -5.441 -39.469 12.398 1 47.41 434 GLY B C 1
ATOM 7855 O O . GLY B 1 434 ? -6.43 -40.188 12.547 1 47.41 434 GLY B O 1
ATOM 7856 N N . PHE B 1 435 ? -5.516 -38.344 12.914 1 41.34 435 PHE B N 1
ATOM 7857 C CA . PHE B 1 435 ? -6.75 -38.062 13.633 1 41.34 435 PHE B CA 1
ATOM 7858 C C . PHE B 1 435 ? -7.934 -37.969 12.672 1 41.34 435 PHE B C 1
ATOM 7860 O O . PHE B 1 435 ? -9.086 -38.094 13.094 1 41.34 435 PHE B O 1
ATOM 7867 N N . PHE B 1 436 ? -7.879 -37.219 11.672 1 42.47 436 PHE B N 1
ATOM 7868 C CA . PHE B 1 436 ? -9.203 -36.906 11.148 1 42.47 436 PHE B CA 1
ATOM 7869 C C . PHE B 1 436 ? -9.82 -38.094 10.438 1 42.47 436 PHE B C 1
ATOM 7871 O O . PHE B 1 436 ? -9.195 -38.688 9.562 1 42.47 436 PHE B O 1
ATOM 7878 N N . ASP B 1 437 ? -10.586 -38.938 11.188 1 40.75 437 ASP B N 1
ATOM 7879 C CA . ASP B 1 437 ? -11.57 -39.906 10.734 1 40.75 437 ASP B CA 1
ATOM 7880 C C . ASP B 1 437 ? -12.312 -39.406 9.492 1 40.75 437 ASP B C 1
ATOM 7882 O O . ASP B 1 437 ? -13.469 -38.969 9.586 1 40.75 437 ASP B O 1
ATOM 7886 N N . PHE B 1 438 ? -11.898 -38.438 8.789 1 40.59 438 PHE B N 1
ATOM 7887 C CA . PHE B 1 438 ? -12.844 -38.188 7.703 1 40.59 438 PHE B CA 1
ATOM 7888 C C . PHE B 1 438 ? -13.273 -39.5 7.043 1 40.59 438 PHE B C 1
ATOM 7890 O O . PHE B 1 438 ? -12.539 -40.469 7.066 1 40.59 438 PHE B O 1
ATOM 7897 N N . ASP B 1 439 ? -14.578 -39.688 6.824 1 40.12 439 ASP B N 1
ATOM 7898 C CA . ASP B 1 439 ? -15.164 -40.812 6.121 1 40.12 439 ASP B CA 1
ATOM 7899 C C . ASP B 1 439 ? -14.172 -41.438 5.137 1 40.12 439 ASP B C 1
ATOM 7901 O O . ASP B 1 439 ? -13.242 -40.75 4.684 1 40.12 439 ASP B O 1
ATOM 7905 N N . LYS B 1 440 ? -14.359 -42.719 4.723 1 42.41 440 LYS B N 1
ATOM 7906 C CA . LYS B 1 440 ? -13.742 -43.656 3.791 1 42.41 440 LYS B CA 1
ATOM 7907 C C . LYS B 1 440 ? -13.141 -42.938 2.592 1 42.41 440 LYS B C 1
ATOM 7909 O O . LYS B 1 440 ? -12.758 -43.562 1.604 1 42.41 440 LYS B O 1
ATOM 7914 N N . ARG B 1 441 ? -13.734 -41.938 2.182 1 43.88 441 ARG B N 1
ATOM 7915 C CA . ARG B 1 441 ? -13.297 -41.5 0.862 1 43.88 441 ARG B CA 1
ATOM 7916 C C . ARG B 1 441 ? -11.789 -41.281 0.826 1 43.88 441 ARG B C 1
ATOM 7918 O O . ARG B 1 441 ? -11.18 -40.938 1.841 1 43.88 441 ARG B O 1
ATOM 7925 N N . GLN B 1 442 ? -10.93 -41.438 -0.317 1 47.84 442 GLN B N 1
ATOM 7926 C CA . GLN B 1 442 ? -9.609 -41.719 -0.878 1 47.84 442 GLN B CA 1
ATOM 7927 C C . GLN B 1 442 ? -8.648 -40.562 -0.621 1 47.84 442 GLN B C 1
ATOM 7929 O O . GLN B 1 442 ? -8.859 -39.469 -1.11 1 47.84 442 GLN B O 1
ATOM 7934 N N . PRO B 1 443 ? -7.828 -40.469 0.531 1 53.81 443 PRO B N 1
ATOM 7935 C CA . PRO B 1 443 ? -6.719 -39.531 0.783 1 53.81 443 PRO B CA 1
ATOM 7936 C C . PRO B 1 443 ? -6.008 -39.125 -0.497 1 53.81 443 PRO B C 1
ATOM 7938 O O . PRO B 1 443 ? -5.633 -37.938 -0.637 1 53.81 443 PRO B O 1
ATOM 7941 N N . ASP B 1 444 ? -5.547 -40.188 -1.315 1 58.91 444 ASP B N 1
ATOM 7942 C CA . ASP B 1 444 ? -4.512 -39.969 -2.322 1 58.91 444 ASP B CA 1
ATOM 7943 C C . ASP B 1 444 ? -5.023 -39.062 -3.441 1 58.91 444 ASP B C 1
ATOM 7945 O O . ASP B 1 444 ? -4.234 -38.531 -4.23 1 58.91 444 ASP B O 1
ATOM 7949 N N . ASP B 1 445 ? -6.453 -38.625 -3.342 1 82.5 445 ASP B N 1
ATOM 7950 C CA . ASP B 1 445 ? -6.922 -37.938 -4.547 1 82.5 445 ASP B CA 1
ATOM 7951 C C . ASP B 1 445 ? -7.336 -36.5 -4.242 1 82.5 445 ASP B C 1
ATOM 7953 O O . ASP B 1 445 ? -7.973 -35.844 -5.07 1 82.5 445 ASP B O 1
ATOM 7957 N N . VAL B 1 446 ? -7.043 -36.125 -2.889 1 87.5 446 VAL B N 1
ATOM 7958 C CA . VAL B 1 446 ? -7.469 -34.781 -2.602 1 87.5 446 VAL B CA 1
ATOM 7959 C C . VAL B 1 446 ? -6.316 -34 -1.981 1 87.5 446 VAL B C 1
ATOM 7961 O O . VAL B 1 446 ? -5.422 -34.562 -1.361 1 87.5 446 VAL B O 1
ATOM 7964 N N . HIS B 1 447 ? -6.223 -32.719 -2.26 1 91.62 447 HIS B N 1
ATOM 7965 C CA . HIS B 1 447 ? -5.414 -31.766 -1.509 1 91.62 447 HIS B CA 1
ATOM 7966 C C . HIS B 1 447 ? -6.238 -31.062 -0.438 1 91.62 447 HIS B C 1
ATOM 7968 O O . HIS B 1 447 ? -7.434 -30.812 -0.629 1 91.62 447 HIS B O 1
ATOM 7974 N N . GLN B 1 448 ? -5.609 -30.875 0.712 1 91.56 448 GLN B N 1
ATOM 7975 C CA . GLN B 1 448 ? -6.305 -30.172 1.781 1 91.56 448 GLN B CA 1
ATOM 7976 C C . GLN B 1 448 ? -5.488 -28.969 2.273 1 91.56 448 GLN B C 1
ATOM 7978 O O . GLN B 1 448 ? -4.27 -29.062 2.422 1 91.56 448 GLN B O 1
ATOM 7983 N N . SER B 1 449 ? -6.164 -27.844 2.414 1 94.69 449 SER B N 1
ATOM 7984 C CA . SER B 1 449 ? -5.539 -26.625 2.93 1 94.69 449 SER B CA 1
ATOM 7985 C C . SER B 1 449 ? -6.32 -26.062 4.109 1 94.69 449 SER B C 1
ATOM 7987 O O . SER B 1 449 ? -7.512 -26.344 4.262 1 94.69 449 SER B O 1
ATOM 7989 N N . LYS B 1 450 ? -5.625 -25.375 4.934 1 95.31 450 LYS B N 1
ATOM 7990 C CA . LYS B 1 450 ? -6.234 -24.812 6.141 1 95.31 450 LYS B CA 1
ATOM 7991 C C . LYS B 1 450 ? -5.957 -23.312 6.262 1 95.31 450 LYS B C 1
ATOM 7993 O O . LYS B 1 450 ? -4.848 -22.859 5.969 1 95.31 450 LYS B O 1
ATOM 7998 N N . MET B 1 451 ? -6.957 -22.578 6.621 1 97.06 451 MET B N 1
ATOM 7999 C CA . MET B 1 451 ? -6.793 -21.156 6.891 1 97.06 451 MET B CA 1
ATOM 8000 C C . MET B 1 451 ? -7.332 -20.797 8.273 1 97.06 451 MET B C 1
ATOM 8002 O O . MET B 1 451 ? -8.438 -21.219 8.641 1 97.06 451 MET B O 1
ATOM 8006 N N . VAL B 1 452 ? -6.547 -20.125 9.039 1 96.81 452 VAL B N 1
ATOM 8007 C CA . VAL B 1 452 ? -6.949 -19.578 10.32 1 96.81 452 VAL B CA 1
ATOM 8008 C C . VAL B 1 452 ? -6.891 -18.047 10.266 1 96.81 452 VAL B C 1
ATOM 8010 O O . VAL B 1 452 ? -5.84 -17.469 9.977 1 96.81 452 VAL B O 1
ATOM 8013 N N . ILE B 1 453 ? -8.031 -17.391 10.539 1 97.88 453 ILE B N 1
ATOM 8014 C CA . ILE B 1 453 ? -8.094 -15.945 10.461 1 97.88 453 ILE B CA 1
ATOM 8015 C C . ILE B 1 453 ? -8.633 -15.383 11.773 1 97.88 453 ILE B C 1
ATOM 8017 O O . ILE B 1 453 ? -9.656 -15.844 12.289 1 97.88 453 ILE B O 1
ATOM 8021 N N . TYR B 1 454 ? -7.977 -14.422 12.352 1 97.75 454 TYR B N 1
ATOM 8022 C CA . TYR B 1 454 ? -8.383 -13.805 13.609 1 97.75 454 TYR B CA 1
ATOM 8023 C C . TYR B 1 454 ? -7.801 -12.406 13.734 1 97.75 454 TYR B C 1
ATOM 8025 O O . TYR B 1 454 ? -6.887 -12.031 13 1 97.75 454 TYR B O 1
ATOM 8033 N N . PHE B 1 455 ? -8.375 -11.602 14.633 1 97.69 455 PHE B N 1
ATOM 8034 C CA . PHE B 1 455 ? -7.828 -10.281 14.906 1 97.69 455 PHE B CA 1
ATOM 8035 C C . PHE B 1 455 ? -6.543 -10.375 15.719 1 97.69 455 PHE B C 1
ATOM 8037 O O . PHE B 1 455 ? -6.445 -11.188 16.641 1 97.69 455 PHE B O 1
ATOM 8044 N N . LYS B 1 456 ? -5.633 -9.555 15.352 1 95.31 456 LYS B N 1
ATOM 8045 C CA . LYS B 1 456 ? -4.328 -9.539 16 1 95.31 456 LYS B CA 1
ATOM 8046 C C . LYS B 1 456 ? -4.434 -9.023 17.438 1 95.31 456 LYS B C 1
ATOM 8048 O O . LYS B 1 456 ? -3.785 -9.547 18.344 1 95.31 456 LYS B O 1
ATOM 8053 N N . GLU B 1 457 ? -5.25 -7.953 17.656 1 94.38 457 GLU B N 1
ATOM 8054 C CA . GLU B 1 457 ? -5.43 -7.301 18.953 1 94.38 457 GLU B CA 1
ATOM 8055 C C . GLU B 1 457 ? -6.91 -7.145 19.297 1 94.38 457 GLU B C 1
ATOM 8057 O O . GLU B 1 457 ? -7.766 -7.199 18.406 1 94.38 457 GLU B O 1
ATOM 8062 N N . SER B 1 458 ? -7.129 -6.918 20.547 1 95.62 458 SER B N 1
ATOM 8063 C CA . SER B 1 458 ? -8.516 -6.809 20.984 1 95.62 458 SER B CA 1
ATOM 8064 C C . SER B 1 458 ? -9 -5.363 20.922 1 95.62 458 SER B C 1
ATOM 8066 O O . SER B 1 458 ? -10.195 -5.102 21.078 1 95.62 458 SER B O 1
ATOM 8068 N N . HIS B 1 459 ? -8.102 -4.484 20.734 1 94.75 459 HIS B N 1
ATOM 8069 C CA . HIS B 1 459 ? -8.438 -3.068 20.625 1 94.75 459 HIS B CA 1
ATOM 8070 C C . HIS B 1 459 ? -7.73 -2.428 19.438 1 94.75 459 HIS B C 1
ATOM 8072 O O . HIS B 1 459 ? -6.758 -2.977 18.906 1 94.75 459 HIS B O 1
ATOM 8078 N N . PHE B 1 460 ? -8.281 -1.35 18.969 1 93.19 460 PHE B N 1
ATOM 8079 C CA . PHE B 1 460 ? -7.676 -0.553 17.906 1 93.19 460 PHE B CA 1
ATOM 8080 C C . PHE B 1 460 ? -7.902 0.935 18.156 1 93.19 460 PHE B C 1
ATOM 8082 O O . PHE B 1 460 ? -8.75 1.314 18.969 1 93.19 460 PHE B O 1
ATOM 8089 N N . ILE B 1 461 ? -7.059 1.778 17.531 1 91.19 461 ILE B N 1
ATOM 8090 C CA . ILE B 1 461 ? -7.25 3.225 17.578 1 91.19 461 ILE B CA 1
ATOM 8091 C C . ILE B 1 461 ? -7.785 3.713 16.234 1 91.19 461 ILE B C 1
ATOM 8093 O O . ILE B 1 461 ? -7.078 3.662 15.219 1 91.19 461 ILE B O 1
ATOM 8097 N N . PRO B 1 462 ? -8.992 4.152 16.219 1 92.12 462 PRO B N 1
ATOM 8098 C CA . PRO B 1 462 ? -9.547 4.617 14.953 1 92.12 462 PRO B CA 1
ATOM 8099 C C . PRO B 1 462 ? -8.93 5.934 14.484 1 92.12 462 PRO B C 1
ATOM 8101 O O . PRO B 1 462 ? -8.383 6.684 15.297 1 92.12 462 PRO B O 1
ATOM 8104 N N . ILE B 1 463 ? -8.961 6.121 13.25 1 89.56 463 ILE B N 1
ATOM 8105 C CA . ILE B 1 463 ? -8.672 7.41 12.641 1 89.56 463 ILE B CA 1
ATOM 8106 C C . ILE B 1 463 ? -9.953 8.227 12.531 1 89.56 463 ILE B C 1
ATOM 8108 O O . ILE B 1 463 ? -10.961 7.75 12 1 89.56 463 ILE B O 1
ATOM 8112 N N . SER B 1 464 ? -9.914 9.398 13.031 1 89.88 464 SER B N 1
ATOM 8113 C CA . SER B 1 464 ? -11.148 10.172 13.102 1 89.88 464 SER B CA 1
ATOM 8114 C C . SER B 1 464 ? -11 11.523 12.406 1 89.88 464 SER B C 1
ATOM 8116 O O . SER B 1 464 ? -9.953 12.164 12.516 1 89.88 464 SER B O 1
ATOM 8118 N N . ARG B 1 465 ? -12.055 11.82 11.695 1 88.06 465 ARG B N 1
ATOM 8119 C CA . ARG B 1 465 ? -12.195 13.156 11.141 1 88.06 465 ARG B CA 1
ATOM 8120 C C . ARG B 1 465 ? -12.898 14.086 12.125 1 88.06 465 ARG B C 1
ATOM 8122 O O . ARG B 1 465 ? -14.07 13.875 12.453 1 88.06 465 ARG B O 1
ATOM 8129 N N . ASN B 1 466 ? -12.141 15.094 12.523 1 86.5 466 ASN B N 1
ATOM 8130 C CA . ASN B 1 466 ? -12.68 16.016 13.516 1 86.5 466 ASN B CA 1
ATOM 8131 C C . ASN B 1 466 ? -12.57 17.469 13.047 1 86.5 466 ASN B C 1
ATOM 8133 O O . ASN B 1 466 ? -11.68 17.812 12.258 1 86.5 466 ASN B O 1
ATOM 8137 N N . GLU B 1 467 ? -13.461 18.219 13.602 1 83.19 467 GLU B N 1
ATOM 8138 C CA . GLU B 1 467 ? -13.375 19.656 13.367 1 83.19 467 GLU B CA 1
ATOM 8139 C C . GLU B 1 467 ? -12.305 20.297 14.242 1 83.19 467 GLU B C 1
ATOM 8141 O O . GLU B 1 467 ? -12.273 20.078 15.453 1 83.19 467 GLU B O 1
ATOM 8146 N N . ILE B 1 468 ? -11.328 20.922 13.68 1 74.56 468 ILE B N 1
ATOM 8147 C CA . ILE B 1 468 ? -10.273 21.547 14.484 1 74.56 468 ILE B CA 1
ATOM 8148 C C . ILE B 1 468 ? -10.578 23.031 14.656 1 74.56 468 ILE B C 1
ATOM 8150 O O . ILE B 1 468 ? -10.312 23.609 15.719 1 74.56 468 ILE B O 1
ATOM 8154 N N . ASN B 1 469 ? -10.914 23.672 13.617 1 73.88 469 ASN B N 1
ATOM 8155 C CA . ASN B 1 469 ? -11.203 25.094 13.656 1 73.88 469 ASN B CA 1
ATOM 8156 C C . ASN B 1 469 ? -12.703 25.375 13.547 1 73.88 469 ASN B C 1
ATOM 8158 O O . ASN B 1 469 ? -13.219 25.578 12.453 1 73.88 469 ASN B O 1
ATOM 8162 N N . SER B 1 470 ? -13.266 25.359 14.812 1 74.5 470 SER B N 1
ATOM 8163 C CA . SER B 1 470 ? -14.703 25.625 14.828 1 74.5 470 SER B CA 1
ATOM 8164 C C . SER B 1 470 ? -14.992 27.094 14.586 1 74.5 470 SER B C 1
ATOM 8166 O O . SER B 1 470 ? -14.078 27.922 14.586 1 74.5 470 SER B O 1
ATOM 8168 N N . ILE B 1 471 ? -16.203 27.328 14.352 1 76.06 471 ILE B N 1
ATOM 8169 C CA . ILE B 1 471 ? -16.641 28.703 14.172 1 76.06 471 ILE B CA 1
ATOM 8170 C C . ILE B 1 471 ? -16.391 29.484 15.461 1 76.06 471 ILE B C 1
ATOM 8172 O O . ILE B 1 471 ? -16.047 30.672 15.422 1 76.06 471 ILE B O 1
ATOM 8176 N N . SER B 1 472 ? -16.531 28.828 16.516 1 74.69 472 SER B N 1
ATOM 8177 C CA . SER B 1 472 ? -16.266 29.469 17.797 1 74.69 472 SER B CA 1
ATOM 8178 C C . SER B 1 472 ? -14.789 29.844 17.922 1 74.69 472 SER B C 1
ATOM 8180 O O . SER B 1 472 ? -14.461 30.906 18.469 1 74.69 472 SER B O 1
ATOM 8182 N N . ASP B 1 473 ? -13.992 29.016 17.406 1 77.62 473 ASP B N 1
ATOM 8183 C CA . ASP B 1 473 ? -12.562 29.312 17.438 1 77.62 473 ASP B CA 1
ATOM 8184 C C . ASP B 1 473 ? -12.219 30.484 16.531 1 77.62 473 ASP B C 1
ATOM 8186 O O . ASP B 1 473 ? -11.328 31.281 16.844 1 77.62 473 ASP B O 1
ATOM 8190 N N . LEU B 1 474 ? -12.922 30.547 15.5 1 80.44 474 LEU B N 1
ATOM 8191 C CA . LEU B 1 474 ? -12.719 31.656 14.586 1 80.44 474 LEU B CA 1
ATOM 8192 C C . LEU B 1 474 ? -13.102 32.969 15.25 1 80.44 474 LEU B C 1
ATOM 8194 O O . LEU B 1 474 ? -12.359 33.969 15.172 1 80.44 474 LEU B O 1
ATOM 8198 N N . PHE B 1 475 ? -14.133 32.969 15.969 1 77.62 475 PHE B N 1
ATOM 8199 C CA . PHE B 1 475 ? -14.594 34.188 16.641 1 77.62 475 PHE B CA 1
ATOM 8200 C C . PHE B 1 475 ? -13.672 34.531 17.797 1 77.62 475 PHE B C 1
ATOM 8202 O O . PHE B 1 475 ? -13.414 35.719 18.047 1 77.62 475 PHE B O 1
ATOM 8209 N N . ALA B 1 476 ? -13.289 33.5 18.391 1 76.19 476 ALA B N 1
ATOM 8210 C CA . ALA B 1 476 ? -12.367 33.75 19.5 1 76.19 476 ALA B CA 1
ATOM 8211 C C . ALA B 1 476 ? -11.062 34.344 19 1 76.19 476 ALA B C 1
ATOM 8213 O O . ALA B 1 476 ? -10.516 35.25 19.625 1 76.19 476 ALA B O 1
ATOM 8214 N N . SER B 1 477 ? -10.617 33.844 17.875 1 82 477 SER B N 1
ATOM 8215 C CA . SER B 1 477 ? -9.375 34.344 17.297 1 82 477 SER B CA 1
ATOM 8216 C C . SER B 1 477 ? -9.547 35.781 16.781 1 82 477 SER B C 1
ATOM 8218 O O . SER B 1 477 ? -8.672 36.625 16.953 1 82 477 SER B O 1
ATOM 8220 N N . ALA B 1 478 ? -10.648 36 16.188 1 77.25 478 ALA B N 1
ATOM 8221 C CA . ALA B 1 478 ? -10.945 37.344 15.695 1 77.25 478 ALA B CA 1
ATOM 8222 C C . ALA B 1 478 ? -11.07 38.312 16.844 1 77.25 478 ALA B C 1
ATOM 8224 O O . ALA B 1 478 ? -10.547 39.438 16.766 1 77.25 478 ALA B O 1
ATOM 8225 N N . GLY B 1 479 ? -11.75 37.906 17.844 1 74.81 479 GLY B N 1
ATOM 8226 C CA . GLY B 1 479 ? -11.883 38.75 19.031 1 74.81 479 GLY B CA 1
ATOM 8227 C C . GLY B 1 479 ? -10.555 39.062 19.703 1 74.81 479 GLY B C 1
ATOM 8228 O O . GLY B 1 479 ? -10.312 40.188 20.125 1 74.81 479 GLY B O 1
ATOM 8229 N N . GLY B 1 480 ? -9.805 38 19.734 1 78.62 480 GLY B N 1
ATOM 8230 C CA . GLY B 1 480 ? -8.484 38.188 20.312 1 78.62 480 GLY B CA 1
ATOM 8231 C C . GLY B 1 480 ? -7.625 39.156 19.5 1 78.62 480 GLY B C 1
ATOM 8232 O O . GLY B 1 480 ? -6.918 39.969 20.062 1 78.62 480 GLY B O 1
ATOM 8233 N N . LEU B 1 481 ? -7.742 39.125 18.266 1 80.5 481 LEU B N 1
ATOM 8234 C CA . LEU B 1 481 ? -6.973 40 17.375 1 80.5 481 LEU B CA 1
ATOM 8235 C C . LEU B 1 481 ? -7.477 41.438 17.469 1 80.5 481 LEU B C 1
ATOM 8237 O O . LEU B 1 481 ? -6.684 42.375 17.562 1 80.5 481 LEU B O 1
ATOM 8241 N N . MET B 1 482 ? -8.742 41.531 17.469 1 76.06 482 MET B N 1
ATOM 8242 C CA . MET B 1 482 ? -9.336 42.844 17.578 1 76.06 482 MET B CA 1
ATOM 8243 C C . MET B 1 482 ? -9.062 43.469 18.938 1 76.06 482 MET B C 1
ATOM 8245 O O . MET B 1 482 ? -8.836 44.656 19.062 1 76.06 482 MET B O 1
ATOM 8249 N N . GLY B 1 483 ? -9.094 42.594 19.859 1 73 483 GLY B N 1
ATOM 8250 C CA . GLY B 1 483 ? -8.773 43.062 21.203 1 73 483 GLY B CA 1
ATOM 8251 C C . GLY B 1 483 ? -7.332 43.5 21.344 1 73 483 GLY B C 1
ATOM 8252 O O . GLY B 1 483 ? -7.059 44.531 21.953 1 73 483 GLY B O 1
ATOM 8253 N N . LEU B 1 484 ? -6.543 42.875 20.688 1 75.75 484 LEU B N 1
ATOM 8254 C CA . LEU B 1 484 ? -5.117 43.156 20.797 1 75.75 484 LEU B CA 1
ATOM 8255 C C . LEU B 1 484 ? -4.758 44.438 20 1 75.75 484 LEU B C 1
ATOM 8257 O O . LEU B 1 484 ? -4.051 45.312 20.5 1 75.75 484 LEU B O 1
ATOM 8261 N N . PHE B 1 485 ? -5.305 44.562 18.797 1 72.81 485 PHE B N 1
ATOM 8262 C CA . PHE B 1 485 ? -4.828 45.625 17.906 1 72.81 485 PHE B CA 1
ATOM 8263 C C . PHE B 1 485 ? -5.734 46.844 17.984 1 72.81 485 PHE B C 1
ATOM 8265 O O . PHE B 1 485 ? -5.281 47.969 17.781 1 72.81 485 PHE B O 1
ATOM 8272 N N . MET B 1 486 ? -7.008 46.562 18.328 1 65.75 486 MET B N 1
ATOM 8273 C CA . MET B 1 486 ? -7.941 47.688 18.281 1 65.75 486 MET B CA 1
ATOM 8274 C C . MET B 1 486 ? -8.586 47.906 19.641 1 65.75 486 MET B C 1
ATOM 8276 O O . MET B 1 486 ? -9.219 48.938 19.875 1 65.75 486 MET B O 1
ATOM 8280 N N . GLY B 1 487 ? -8.344 47.031 20.547 1 62.28 487 GLY B N 1
ATOM 8281 C CA . GLY B 1 487 ? -8.953 47.188 21.859 1 62.28 487 GLY B CA 1
ATOM 8282 C C . GLY B 1 487 ? -10.461 47.031 21.828 1 62.28 487 GLY B C 1
ATOM 8283 O O . GLY B 1 487 ? -11.172 47.625 22.656 1 62.28 487 GLY B O 1
ATOM 8284 N N . VAL B 1 488 ? -10.906 46.375 20.719 1 59.31 488 VAL B N 1
ATOM 8285 C CA . VAL B 1 488 ? -12.344 46.25 20.547 1 59.31 488 VAL B CA 1
ATOM 8286 C C . VAL B 1 488 ? -12.852 45.031 21.297 1 59.31 488 VAL B C 1
ATOM 8288 O O . VAL B 1 488 ? -12.227 43.969 21.266 1 59.31 488 VAL B O 1
ATOM 8291 N N . SER B 1 489 ? -13.617 45.188 22.375 1 52.66 489 SER B N 1
ATOM 8292 C CA . SER B 1 489 ? -14.289 44.062 23.031 1 52.66 489 SER B CA 1
ATOM 8293 C C . SER B 1 489 ? -15.695 43.875 22.484 1 52.66 489 SER B C 1
ATOM 8295 O O . SER B 1 489 ? -16.156 44.656 21.656 1 52.66 489 SER B O 1
ATOM 8297 N N . LEU B 1 490 ? -16.281 42.719 22.75 1 52.94 490 LEU B N 1
ATOM 8298 C CA . LEU B 1 490 ? -17.656 42.469 22.359 1 52.94 490 LEU B CA 1
ATOM 8299 C C . LEU B 1 490 ? -18.547 43.656 22.719 1 52.94 490 LEU B C 1
ATOM 8301 O O . LEU B 1 490 ? -19.484 44 21.969 1 52.94 490 LEU B O 1
ATOM 8305 N N . ILE B 1 491 ? -18.219 44.281 23.781 1 50.59 491 ILE B N 1
ATOM 8306 C CA . ILE B 1 491 ? -19.016 45.438 24.25 1 50.59 491 ILE B CA 1
ATOM 8307 C C . ILE B 1 491 ? -18.875 46.594 23.266 1 50.59 491 ILE B C 1
ATOM 8309 O O . ILE B 1 491 ? -19.859 47.281 22.984 1 50.59 491 ILE B O 1
ATOM 8313 N N . SER B 1 492 ? -17.734 46.625 22.688 1 51.84 492 SER B N 1
ATOM 8314 C CA . SER B 1 492 ? -17.547 47.688 21.719 1 51.84 492 SER B CA 1
ATOM 8315 C C . SER B 1 492 ? -18.328 47.438 20.438 1 51.84 492 SER B C 1
ATOM 8317 O O . SER B 1 492 ? -18.828 48.375 19.812 1 51.84 492 SER B O 1
ATOM 8319 N N . LEU B 1 493 ? -18.406 46.219 20.203 1 55.72 493 LEU B N 1
ATOM 8320 C CA . LEU B 1 493 ? -19.188 45.875 19.016 1 55.72 493 LEU B CA 1
ATOM 8321 C C . LEU B 1 493 ? -20.672 46.156 19.234 1 55.72 493 LEU B C 1
ATOM 8323 O O . LEU B 1 493 ? -21.359 46.625 18.328 1 55.72 493 LEU B O 1
ATOM 8327 N N . VAL B 1 494 ? -21.109 45.812 20.438 1 54.97 494 VAL B N 1
ATOM 8328 C CA . VAL B 1 494 ? -22.484 46.125 20.766 1 54.97 494 VAL B CA 1
ATOM 8329 C C . VAL B 1 494 ? -22.703 47.656 20.766 1 54.97 494 VAL B C 1
ATOM 8331 O O . VAL B 1 494 ? -23.734 48.125 20.312 1 54.97 494 VAL B O 1
ATOM 8334 N N . GLU B 1 495 ? -21.734 48.344 21.234 1 50.34 495 GLU B N 1
ATOM 8335 C CA . GLU B 1 495 ? -21.797 49.781 21.234 1 50.34 495 GLU B CA 1
ATOM 8336 C C . GLU B 1 495 ? -21.844 50.344 19.812 1 50.34 495 GLU B C 1
ATOM 8338 O O . GLU B 1 495 ? -22.625 51.25 19.5 1 50.34 495 GLU B O 1
ATOM 8343 N N . LEU B 1 496 ? -21.094 49.719 19.031 1 56.62 496 LEU B N 1
ATOM 8344 C CA . LEU B 1 496 ? -21.078 50.156 17.641 1 56.62 496 LEU B CA 1
ATOM 8345 C C . LEU B 1 496 ? -22.406 49.844 16.969 1 56.62 496 LEU B C 1
ATOM 8347 O O . LEU B 1 496 ? -22.922 50.688 16.203 1 56.62 496 LEU B O 1
ATOM 8351 N N . LEU B 1 497 ? -22.875 48.719 17.25 1 60.62 497 LEU B N 1
ATOM 8352 C CA . LEU B 1 497 ? -24.172 48.375 16.703 1 60.62 497 LEU B CA 1
ATOM 8353 C C . LEU B 1 497 ? -25.266 49.312 17.219 1 60.62 497 LEU B C 1
ATOM 8355 O O . LEU B 1 497 ? -26.156 49.719 16.453 1 60.62 497 LEU B O 1
ATOM 8359 N N . TYR B 1 498 ? -25.156 49.656 18.422 1 55.09 498 TYR B N 1
ATOM 8360 C CA . TYR B 1 498 ? -26.109 50.594 19.016 1 55.09 498 TYR B CA 1
ATOM 8361 C C . TYR B 1 498 ? -26.031 51.938 18.344 1 55.09 498 TYR B C 1
ATOM 8363 O O . TYR B 1 498 ? -27.047 52.531 17.969 1 55.09 498 TYR B O 1
ATOM 8371 N N . TYR B 1 499 ? -24.875 52.375 18.078 1 56.31 499 TYR B N 1
ATOM 8372 C CA . TYR B 1 499 ? -24.719 53.719 17.531 1 56.31 499 TYR B CA 1
ATOM 8373 C C . TYR B 1 499 ? -24.984 53.75 16.031 1 56.31 499 TYR B C 1
ATOM 8375 O O . TYR B 1 499 ? -25.406 54.75 15.484 1 56.31 499 TYR B O 1
ATOM 8383 N N . CYS B 1 500 ? -24.797 52.531 15.477 1 59.53 500 CYS B N 1
ATOM 8384 C CA . CYS B 1 500 ? -25.016 52.5 14.031 1 59.53 500 CYS B CA 1
ATOM 8385 C C . CYS B 1 500 ? -26.484 52.188 13.719 1 59.53 500 CYS B C 1
ATOM 8387 O O . CYS B 1 500 ? -26.953 52.531 12.633 1 59.53 500 CYS B O 1
ATOM 8389 N N . THR B 1 501 ? -27.109 51.594 14.602 1 62.12 501 THR B N 1
ATOM 8390 C CA . THR B 1 501 ? -28.469 51.219 14.289 1 62.12 501 THR B CA 1
ATOM 8391 C C . THR B 1 501 ? -29.469 52.031 15.141 1 62.12 501 THR B C 1
ATOM 8393 O O . THR B 1 501 ? -30.328 52.719 14.609 1 62.12 501 THR B O 1
ATOM 8396 N N . VAL B 1 502 ? -29.344 51.906 16.469 1 60.09 502 VAL B N 1
ATOM 8397 C CA . VAL B 1 502 ? -30.375 52.438 17.375 1 60.09 502 VAL B CA 1
ATOM 8398 C C . VAL B 1 502 ? -30.266 53.938 17.453 1 60.09 502 VAL B C 1
ATOM 8400 O O . VAL B 1 502 ? -31.281 54.656 17.422 1 60.09 502 VAL B O 1
ATOM 8403 N N . ARG B 1 503 ? -29.109 54.469 17.438 1 61.03 503 ARG B N 1
ATOM 8404 C CA . ARG B 1 503 ? -28.938 55.875 17.688 1 61.03 503 ARG B CA 1
ATOM 8405 C C . ARG B 1 503 ? -29.359 56.719 16.484 1 61.03 503 ARG B C 1
ATOM 8407 O O . ARG B 1 503 ? -30.078 57.688 16.625 1 61.03 503 ARG B O 1
ATOM 8414 N N . PRO B 1 504 ? -28.984 56.344 15.367 1 63.34 504 PRO B N 1
ATOM 8415 C CA . PRO B 1 504 ? -29.516 57.125 14.234 1 63.34 504 PRO B CA 1
ATOM 8416 C C . PRO B 1 504 ? -31.031 57.062 14.141 1 63.34 504 PRO B C 1
ATOM 8418 O O . PRO B 1 504 ? -31.672 58.031 13.766 1 63.34 504 PRO B O 1
ATOM 8421 N N . PHE B 1 505 ? -31.516 55.969 14.539 1 62.44 505 PHE B N 1
ATOM 8422 C CA . PHE B 1 505 ? -32.969 55.812 14.523 1 62.44 505 PHE B CA 1
ATOM 8423 C C . PHE B 1 505 ? -33.625 56.719 15.578 1 62.44 505 PHE B C 1
ATOM 8425 O O . PHE B 1 505 ? -34.656 57.344 15.32 1 62.44 505 PHE B O 1
ATOM 8432 N N . THR B 1 506 ? -33 56.75 16.672 1 61.22 506 THR B N 1
ATOM 8433 C CA . THR B 1 506 ? -33.5 57.625 17.734 1 61.22 506 THR B CA 1
ATOM 8434 C C . THR B 1 506 ? -33.344 59.094 17.375 1 61.22 506 THR B C 1
ATOM 8436 O O . THR B 1 506 ? -34.219 59.906 17.641 1 61.22 506 THR B O 1
ATOM 8439 N N . LEU B 1 507 ? -32.25 59.406 16.719 1 61.31 507 LEU B N 1
ATOM 8440 C CA . LEU B 1 507 ? -32.031 60.781 16.281 1 61.31 507 LEU B CA 1
ATOM 8441 C C . LEU B 1 507 ? -33 61.156 15.172 1 61.31 507 LEU B C 1
ATOM 8443 O O . LEU B 1 507 ? -33.469 62.312 15.133 1 61.31 507 LEU B O 1
ATOM 8447 N N . TRP B 1 508 ? -33.312 60.25 14.398 1 64.38 508 TRP B N 1
ATOM 8448 C CA . TRP B 1 508 ? -34.281 60.469 13.336 1 64.38 508 TRP B CA 1
ATOM 8449 C C . TRP B 1 508 ? -35.688 60.688 13.906 1 64.38 508 TRP B C 1
ATOM 8451 O O . TRP B 1 508 ? -36.406 61.594 13.477 1 64.38 508 TRP B O 1
ATOM 8461 N N . LYS B 1 509 ? -36 59.969 14.898 1 62.19 509 LYS B N 1
ATOM 8462 C CA . LYS B 1 509 ? -37.312 60.094 15.523 1 62.19 509 LYS B CA 1
ATOM 8463 C C . LYS B 1 509 ? -37.406 61.438 16.266 1 62.19 509 LYS B C 1
ATOM 8465 O O . LYS B 1 509 ? -38.438 62.094 16.234 1 62.19 509 LYS B O 1
ATOM 8470 N N . LEU B 1 510 ? -36.312 61.75 16.75 1 62.31 510 LEU B N 1
ATOM 8471 C CA . LEU B 1 510 ? -36.281 63.031 17.469 1 62.31 510 LEU B CA 1
ATOM 8472 C C . LEU B 1 510 ? -36.312 64.188 16.516 1 62.31 510 LEU B C 1
ATOM 8474 O O . LEU B 1 510 ? -36.969 65.188 16.781 1 62.31 510 LEU B O 1
ATOM 8478 N N . SER B 1 511 ? -35.688 64 15.453 1 62.69 511 SER B N 1
ATOM 8479 C CA . SER B 1 511 ? -35.719 65.062 14.445 1 62.69 511 SER B CA 1
ATOM 8480 C C . SER B 1 511 ? -37.094 65.25 13.836 1 62.69 511 SER B C 1
ATOM 8482 O O . SER B 1 511 ? -37.531 66.312 13.531 1 62.69 511 SER B O 1
ATOM 8484 N N . ARG B 1 512 ? -37.812 64.188 13.758 1 61.25 512 ARG B N 1
ATOM 8485 C CA . ARG B 1 512 ? -39.188 64.25 13.25 1 61.25 512 ARG B CA 1
ATOM 8486 C C . ARG B 1 512 ? -40.125 64.875 14.266 1 61.25 512 ARG B C 1
ATOM 8488 O O . ARG B 1 512 ? -41.031 65.688 13.891 1 61.25 512 ARG B O 1
ATOM 8495 N N . ARG B 1 513 ? -39.781 64.625 15.438 1 61.38 513 ARG B N 1
ATOM 8496 C CA . ARG B 1 513 ? -40.594 65.25 16.484 1 61.38 513 ARG B CA 1
ATOM 8497 C C . ARG B 1 513 ? -40.344 66.75 16.578 1 61.38 513 ARG B C 1
ATOM 8499 O O . ARG B 1 513 ? -41.281 67.5 16.797 1 61.38 513 ARG B O 1
ATOM 8506 N N . ARG B 1 514 ? -39.219 67.125 16.328 1 62.56 514 ARG B N 1
ATOM 8507 C CA . ARG B 1 514 ? -38.906 68.5 16.375 1 62.56 514 ARG B CA 1
ATOM 8508 C C . ARG B 1 514 ? -39.5 69.25 15.172 1 62.56 514 ARG B C 1
ATOM 8510 O O . ARG B 1 514 ? -39.969 70.375 15.289 1 62.56 514 ARG B O 1
ATOM 8517 N N . ARG B 1 515 ? -39.656 68.625 14.109 1 62.28 515 ARG B N 1
ATOM 8518 C CA . ARG B 1 515 ? -40.281 69.25 12.922 1 62.28 515 ARG B CA 1
ATOM 8519 C C . ARG B 1 515 ? -41.781 69.375 13.086 1 62.28 515 ARG B C 1
ATOM 8521 O O . ARG B 1 515 ? -42.375 70.375 12.656 1 62.28 515 ARG B O 1
ATOM 8528 N N . SER B 1 516 ? -42.281 68.438 13.703 1 63.28 516 SER B N 1
ATOM 8529 C CA . SER B 1 516 ? -43.719 68.5 13.922 1 63.28 516 SER B CA 1
ATOM 8530 C C . SER B 1 516 ? -44.062 69.562 14.953 1 63.28 516 SER B C 1
ATOM 8532 O O . SER B 1 516 ? -45.094 70.25 14.828 1 63.28 516 SER B O 1
ATOM 8534 N N . SER B 1 517 ? -43.188 69.812 15.883 1 63 517 SER B N 1
ATOM 8535 C CA . SER B 1 517 ? -43.469 70.875 16.875 1 63 517 SER B CA 1
ATOM 8536 C C . SER B 1 517 ? -43.219 72.25 16.312 1 63 517 SER B C 1
ATOM 8538 O O . SER B 1 517 ? -43.844 73.25 16.703 1 63 517 SER B O 1
ATOM 8540 N N . ALA B 1 518 ? -42.438 72.438 15.383 1 62.31 518 ALA B N 1
ATOM 8541 C CA . ALA B 1 518 ? -42.188 73.688 14.75 1 62.31 518 ALA B CA 1
ATOM 8542 C C . ALA B 1 518 ? -43.344 74.062 13.82 1 62.31 518 ALA B C 1
ATOM 8544 O O . ALA B 1 518 ? -43.688 75.25 13.703 1 62.31 518 ALA B O 1
ATOM 8545 N N . ASN B 1 519 ? -43.938 73.188 13.242 1 59.38 519 ASN B N 1
ATOM 8546 C CA . ASN B 1 519 ? -45.062 73.438 12.383 1 59.38 519 ASN B CA 1
ATOM 8547 C C . ASN B 1 519 ? -46.312 73.812 13.195 1 59.38 519 ASN B C 1
ATOM 8549 O O . ASN B 1 519 ? -47.125 74.625 12.75 1 59.38 519 ASN B O 1
ATOM 8553 N N . HIS B 1 520 ? -46.438 73.438 14.414 1 59.62 520 HIS B N 1
ATOM 8554 C CA . HIS B 1 520 ? -47.594 73.812 15.227 1 59.62 520 HIS B CA 1
ATOM 8555 C C . HIS B 1 520 ? -47.406 75.188 15.797 1 59.62 520 HIS B C 1
ATOM 8557 O O . HIS B 1 520 ? -48.406 75.875 16.047 1 59.62 520 HIS B O 1
ATOM 8563 N N . CYS B 1 521 ? -46.25 75.688 15.992 1 55.69 521 CYS B N 1
ATOM 8564 C CA . CYS B 1 521 ? -46.094 77 16.516 1 55.69 521 CYS B CA 1
ATOM 8565 C C . CYS B 1 521 ? -46.312 78.062 15.422 1 55.69 521 CYS B C 1
ATOM 8567 O O . CYS B 1 521 ? -46.688 79.188 15.703 1 55.69 521 CYS B O 1
ATOM 8569 N N . SER B 1 522 ? -46.031 77.75 14.188 1 56.31 522 SER B N 1
ATOM 8570 C CA . SER B 1 522 ? -46.25 78.75 13.148 1 56.31 522 SER B CA 1
ATOM 8571 C C . SER B 1 522 ? -47.719 78.938 12.812 1 56.31 522 SER B C 1
ATOM 8573 O O . SER B 1 522 ? -48.125 80 12.305 1 56.31 522 SER B O 1
ATOM 8575 N N . SER B 1 523 ? -48.562 78 13.062 1 54.97 523 SER B N 1
ATOM 8576 C CA . SER B 1 523 ? -49.969 78.188 12.695 1 54.97 523 SER B CA 1
ATOM 8577 C C . SER B 1 523 ? -50.719 79 13.758 1 54.97 523 SER B C 1
ATOM 8579 O O . SER B 1 523 ? -51.781 79.562 13.484 1 54.97 523 SER B O 1
ATOM 8581 N N . LYS B 1 524 ? -50.344 79.25 15.055 1 55.59 524 LYS B N 1
ATOM 8582 C CA . LYS B 1 524 ? -51.125 80 16.016 1 55.59 524 LYS B CA 1
ATOM 8583 C C . LYS B 1 524 ? -50.906 81.5 15.805 1 55.59 524 LYS B C 1
ATOM 8585 O O . LYS B 1 524 ? -51.75 82.312 16.188 1 55.59 524 LYS B O 1
ATOM 8590 N N . GLU B 1 525 ? -49.75 81.938 15.234 1 52.28 525 GLU B N 1
ATOM 8591 C CA . GLU B 1 525 ? -49.562 83.375 15.141 1 52.28 525 GLU B CA 1
ATOM 8592 C C . GLU B 1 525 ? -50.375 83.938 13.992 1 52.28 525 GLU B C 1
ATOM 8594 O O . GLU B 1 525 ? -50.656 85.125 13.969 1 52.28 525 GLU B O 1
ATOM 8599 N N . SER B 1 526 ? -50.75 83.125 12.977 1 51.75 526 SER B N 1
ATOM 8600 C CA . SER B 1 526 ? -51.469 83.812 11.883 1 51.75 526 SER B CA 1
ATOM 8601 C C . SER B 1 526 ? -52.938 84.062 12.242 1 51.75 526 SER B C 1
ATOM 8603 O O . SER B 1 526 ? -53.625 84.75 11.516 1 51.75 526 SER B O 1
ATOM 8605 N N . ASP B 1 527 ? -53.5 83.438 13.281 1 50.84 527 ASP B N 1
ATOM 8606 C CA . ASP B 1 527 ? -54.938 83.688 13.492 1 50.84 527 ASP B CA 1
ATOM 8607 C C . ASP B 1 527 ? -55.156 84.938 14.281 1 50.84 527 ASP B C 1
ATOM 8609 O O . ASP B 1 527 ? -56.312 85.375 14.5 1 50.84 527 ASP B O 1
ATOM 8613 N N . GLY B 1 528 ? -54.156 85.562 15.031 1 41.28 528 GLY B N 1
ATOM 8614 C CA . GLY B 1 528 ? -54.562 86.688 15.867 1 41.28 528 GLY B CA 1
ATOM 8615 C C . GLY B 1 528 ? -54.688 87.938 15.094 1 41.28 528 GLY B C 1
ATOM 8616 O O . GLY B 1 528 ? -55 89 15.68 1 41.28 528 GLY B O 1
ATOM 8617 N N . VAL B 1 529 ? -54.094 88.125 13.82 1 41.66 529 VAL B N 1
ATOM 8618 C CA . VAL B 1 529 ? -54.125 89.5 13.25 1 41.66 529 VAL B CA 1
ATOM 8619 C C . VAL B 1 529 ? -55.438 89.688 12.477 1 41.66 529 VAL B C 1
ATOM 8621 O O . VAL B 1 529 ? -55.688 90.812 11.969 1 41.66 529 VAL B O 1
ATOM 8624 N N . GLN B 1 530 ? -56.406 88.75 12.414 1 29.5 530 GLN B N 1
ATOM 8625 C CA . GLN B 1 530 ? -57.594 89.375 11.945 1 29.5 530 GLN B CA 1
ATOM 8626 C C . GLN B 1 530 ? -58.312 90.125 13.086 1 29.5 530 GLN B C 1
ATOM 8628 O O . GLN B 1 530 ? -58.438 89.562 14.188 1 29.5 530 GLN B O 1
#